Protein 5LFN (pdb70)

Organism: Homo sapiens (NCBI:txid9606)

Solvent-accessible surface area: 56506 Å² total; per-residue (Å²): 110,28,157,83,14,39,38,36,107,126,35,55,30,8,1,0,34,140,15,62,26,126,169,41,19,181,15,65,107,134,1,104,33,0,12,0,40,119,8,48,5,61,78,1,56,44,34,24,1,169,44,8,61,64,0,24,10,0,28,0,24,55,0,100,0,133,63,0,22,45,0,0,0,116,27,0,115,100,0,18,6,0,34,0,9,69,6,35,0,144,88,1,93,63,18,0,1,56,52,0,61,67,0,14,0,0,22,0,17,69,10,78,0,69,81,2,36,187,20,1,0,39,42,0,69,47,0,39,5,0,25,0,21,38,10,125,0,162,57,0,128,65,15,0,0,84,14,1,141,58,1,69,21,1,22,0,6,69,16,24,0,53,50,14,73,73,20,0,0,68,41,4,88,63,0,15,24,0,21,0,9,119,10,104,2,61,67,11,16,53,48,0,0,56,80,0,135,37,0,80,33,0,39,0,2,60,0,48,2,97,52,1,48,79,76,7,0,91,21,1,1,184,112,0,65,23,0,61,0,14,55,0,62,0,103,122,7,22,109,10,0,5,84,31,14,74,31,1,65,54,1,34,0,40,54,12,73,0,66,81,13,13,125,58,10,21,39,152,44,8,80,67,15,28,0,34,32,14,54,1,59,2,37,67,56,0,168,29,1,42,179,27,5,64,81,63,92,78,131,38,29,6,29,2,41,45,23,50,144,37,123,27,67,31,1,72,110,4,78,14,29,210,119,74,106,20,152,103,15,35,37,34,104,127,30,59,32,6,4,0,44,141,23,62,26,139,137,31,10,144,24,68,106,133,1,103,33,0,11,0,37,113,9,48,4,64,80,1,53,52,33,27,1,164,53,9,63,56,0,27,11,0,28,0,27,60,0,93,0,134,88,12,30,61,7,0,0,145,23,0,122,95,0,9,10,0,34,0,11,72,10,44,0,108,61,1,177,55,16,1,1,56,50,0,62,67,0,11,0,0,20,2,18,72,9,85,0,63,80,2,31,159,18,1,1,42,37,0,66,57,0,31,4,0,27,0,22,53,10,118,0,152,78,0,127,45,9,0,1,81,9,0,129,60,0,64,14,1,15,0,11,74,16,23,0,54,48,13,65,76,20,2,0,72,39,2,81,55,0,16,24,0,22,0,10,111,12,93,2,58,65,12,15,52,47,0,0,61,85,0,148,36,0,78,32,0,42,0,2,65,1,49,2,103,51,1,49,72,72,6,0,89,32,1,2,186,106,0,65,25,0,59,0,15,51,0,61,0,107,120,6,25,112,9,0,7,79,34,15,78,30,1,66,54,0,34,0,44,57,14,133,0,62,88,13,15,127,56,9,18,44,149,43,6,77,32,18,31,5,66,101,14,50,0,80,2,38,92,45,0,106,27,1,41,152,17,5,99,82,70,85,104,112,88,19,7,58,4,44,41,32,94,160,34,158,41,62,80,0,92,108,5,82,23,22,191,117,106,106,28,146,45,15,36,34,34,96,131,39,47,27,6,2,0,35,78,20,63,31,126,166,38,15,177,11,54,102,131,0,100,35,0,14,0,37,117,8,48,5,56,76,2,57,51,34,24,1,161,40,8,60,54,0,22,10,0,29,0,25,54,0,84,0,59,78,10,24,66,12,0,0,137,27,0,129,93,0,20,12,0,40,0,8,72,11,58,0,118,48,0,157,59,15,0,0,58,46,0,63,75,0,13,0,0,27,1,16,72,7,75,0,60,59,2,30,158,17,0,0,38,38,0,66,49,0,39,6,1,26,0,22,39,4,105,0,162,62,0,147,51,10,1,1,81,12,1,140,54,1,62,12,0,19,0,7,77,16,24,0,68,53,14,81,81,26,5,0,70,50,4,87,58,0,15,13,0,8,0,12,125,10,120,2,59,66,12,15,47,50,0,0,58,82,0,150,35,0,70,28,0,22,0,4,58,1,46,2,93,55,1,50,75,68,5,0,103,32,1,2,195,99,0,56,24,0,58,0,15,55,0,57,0,91,113,14,34,119,10,0,6,86,43,14,85,31,1,71,54,1,34,0,44,58,11,120,0,52,62,12,15,128,56,9,20,38,150,44,6,90,69,8,28,3,64,106,12,47,0,82,2,38,83,49,0,122,23,2,52,157,17,0,93,63,127,91,110,41,93,29,8,61,3,38,49,43,96,160,31,149,40,65,86,0,60,117,6,98,19,30,218,136,108,24,152,81,17,34,41,38,102,125,32,47,27,8,4,0,41,100,18,65,31,121,169,41,17,183,11,56,106,132,1,108,32,0,14,0,38,120,8,42,4,60,88,2,58,49,38,24,1,166,54,8,56,68,0,32,10,0,30,0,24,53,0,102,0,124,86,9,27,66,15,0,0,135,22,0,119,94,0,16,12,0,40,0,8,72,9,50,0,92,55,0,162,59,25,1,0,72,48,0,64,66,0,11,0,0,25,1,18,71,9,81,0,58,61,4,31,152,17,3,4,37,38,0,64,50,0,35,5,0,26,0,23,49,12,106,0,152,109,9,120,76,4,2,4,79,12,2,150,56,1,63,10,0,13,0,10,55,12,20,0,64,63,12,109,70,35,2,0,74,65,4,90,61,0,15,3,0,4,0,6,79,10,92,1,62,67,14,14,51,49,0,1,54,78,0,138,41,0,56,13,0,18,0,2,59,0,49,3,114,62,2,53,74,72,10,0,97,25,1,2,189,109,0,32,14,0,52,0,12,20,0,79,0,109,136,7,31,109,8,0,6,84,32,14,82,33,0,67,54,0,33,0,32,38,12,151,0,67,80,22,17,125,54,7,20,48,152,39,6,94,69,4,27,2,29,25,6,50,0,78,1,39,65,74,3,110,22,3,52,141,17,0,94,82,112,91,88,45,101,21,4,12,4,39,40,33,94,162,35,91,33,76,85,0,64,115,6,98,17,7,199,116,26,229

Nearest PDB structures (foldseek):
  5lfn-assembly1_B  TM=9.989E-01  e=6.031E-52  Homo sapiens
  5z8y-assembly1_A  TM=8.941E-01  e=3.692E-16  Homo sapiens
  2id5-assembly1_A  TM=7.463E-01  e=1.657E-14  Homo sapiens
  2id5-assembly1_C  TM=6.841E-01  e=6.810E-15  Homo sapiens
  8wvy-assembly1_A  TM=7.348E-01  e=2.058E-13  Homo sapiens

B-factor: mean 53.23, std 18.07, range [23.78, 153.99]

InterPro domains:
  IPR000372 Leucine-rich repeat N-terminal domain [PF01462] (22-48)
  IPR000372 Leucine-rich repeat N-terminal domain [SM00013] (22-55)
  IPR000483 Cysteine-rich flanking region, C-terminal [SM00082] (300-347)
  IPR001611 Leucine-rich repeat [PF13855] (75-134)
  IPR001611 Leucine-rich repeat [PF13855] (148-207)
  IPR001611 Leucine-rich repeat [PF13855] (245-301)
  IPR001611 Leucine-rich repeat [PS51450] (220-241)
  IPR003591 Leucine-rich repeat, typical subtype [SM00369] (74-97)
  IPR003591 Leucine-rich repeat, typical subtype [SM00369] (98-121)
  IPR003591 Leucine-rich repeat, typical subtype [SM00369] (122-145)
  IPR003591 Leucine-rich repeat, typical subtype [SM00369] (146-169)
  IPR003591 Leucine-rich repeat, typical subtype [SM00369] (171-193)
  IPR003591 Leucine-rich repeat, typical subtype [SM00369] (194-217)
  IPR003591 Leucine-rich repeat, typical subtype [SM00369] (218-241)
  IPR003591 Leucine-rich repeat, typical subtype [SM00369] (246-266)
  IPR003591 Leucine-rich repeat, typical subtype [SM00369] (267-290)
  IPR032675 Leucine-rich repeat domain superfamily [G3DSA:3.80.10.10] (23-359)
  IPR050541 Leucine-rich repeat and transmembrane domain-containing protein [PTHR24369] (7-231)

Secondary structure (DSSP, 8-state):
--TT-EEETTTTEEE-TTS--SSPPP--TT--EEE-TTS--SEE-TTTTTT-TT--EEE-TTS---EE-TTTTTT-TT--EEE--SS------TTTTTT-TT--EEE--SS------TTTTTT-TT--EEE--SS---EE-TTTTTT-TT--EEE--SS---EE-TTTTGGGTT-SEEE--SS---S--HHHHTT-SS-SEEE--SS---EE-TTTTGGGTTT--EEE-TTS---EE-TTTTTT-----EEE--SS------TT---SS--EEE--SS--B-SGGGHHHHHHHHH-S-----B--BSGGGTT-BTTT-STTS--/--TT-EEETTTTEEE-TTS--SSPPP--TT--EEE-TT---SEE-TTTTTT-TT--EEE-TTS---EE-TTTTTT-TT--EEE--SS------TTTTTT-TT--EEE--SS------TTTTTT-TT--EEE--SS---EE-TTTTTT-TT--EEE--SS---EE-TTTTGGGTT-SEEE--SS---S--HHHHTT-S---EEE--S----EE-TTTTGGGTTT--EEE-TTS---EE-TTTTTT-----EEE--SS------TT---SS--EEE--SS-EE-SGGGHHHHHHHHHSSS----BEEESGGGTT-BTTT-STTTT-/--TT-EEETTTTEEE-TTS--SSPPP--TT--EEE-TT---SEE-TTTTTT-TT--EEE-TTS---EE-TTTTTT-SS--EEE--SS------TTTTTT-TT--EEE--SS---EE-TTTTTT-TT--EEE--SS---EE-TTTTTT-TT--EEE--SS------TTTTGGGTT-SEEE--SS---S--HHHHTT-S---EEE--SS---EE-TTTTGGGTTT--EEE-TTS---EE-TTTTTT-----EEE--SS------TT---SS--EEE--S--EE-SGGGHHHHHHHHH-SSS--PBEEESGGGTT-BTTT--TT--/--TT-EEETTTTEEE-TTS--SSPPP--TT--EEE-TT---SEE-TTTTTT-TT--EEE-TTS---EE-TTTTTT-TT--EEE--SS------TTTTTT-TT--EEE--SS---EE-TTTTTT-TT--EEE--SS---EE-TTTTTT-TT--EEE--SS------TTTTGGGTT-SEEE--SS---S--HHHHTT-SS--EEE--S-----B-TTTTGGGTTT--EEE-TTS----B-TTTTTT-----EEE--SS------TT---SS--EEE--S--EE-SGGGHHHHHHHHH-SS----BEEESGGGTT-BTTT-SS-SS--

CATH classification: 3.80.10.10

Structure (mmCIF, N/CA/C/O backbone):
data_5LFN
#
_entry.id   5LFN
#
_cell.length_a   56.480
_cell.length_b   111.590
_cell.length_c   128.680
_cell.angle_alpha   90.00
_cell.angle_beta   92.22
_cell.angle_gamma   90.00
#
_symmetry.space_group_name_H-M   'P 1 21 1'
#
loop_
_entity.id
_entity.type
_entity.pdbx_description
1 polymer Chondroadherin
2 non-polymer 'CHLORIDE ION'
3 water water
#
loop_
_atom_site.group_PDB
_atom_site.id
_atom_site.type_symbol
_atom_site.label_atom_id
_atom_site.label_alt_id
_atom_site.label_comp_id
_atom_site.label_asym_id
_atom_site.label_entity_id
_atom_site.label_seq_id
_atom_site.pdbx_PDB_ins_code
_atom_site.Cartn_x
_atom_site.Cartn_y
_atom_site.Cartn_z
_atom_site.occupancy
_atom_site.B_iso_or_equiv
_atom_site.auth_seq_id
_atom_site.auth_comp_id
_atom_site.auth_asym_id
_atom_site.auth_atom_id
_atom_site.pdbx_PDB_model_num
ATOM 1 N N . CYS A 1 1 ? -14.926 42.724 68.067 1.00 89.46 23 CYS A N 1
ATOM 2 C CA . CYS A 1 1 ? -14.246 44.009 68.162 1.00 84.73 23 CYS A CA 1
ATOM 3 C C . CYS A 1 1 ? -15.255 45.149 68.011 1.00 82.88 23 CYS A C 1
ATOM 4 O O . CYS A 1 1 ? -15.924 45.239 66.985 1.00 85.50 23 CYS A O 1
ATOM 7 N N . PRO A 1 2 ? -15.375 46.019 69.017 1.00 83.42 24 PRO A N 1
ATOM 8 C CA . PRO A 1 2 ? -16.386 47.081 68.939 1.00 82.54 24 PRO A CA 1
ATOM 9 C C . PRO A 1 2 ? -16.108 48.060 67.808 1.00 83.37 24 PRO A C 1
ATOM 10 O O . PRO A 1 2 ? -14.979 48.212 67.336 1.00 82.91 24 PRO A O 1
ATOM 14 N N . GLN A 1 3 ? -17.171 48.736 67.375 1.00 93.44 25 GLN A N 1
ATOM 15 C CA . GLN A 1 3 ? -17.042 49.757 66.346 1.00 95.50 25 GLN A CA 1
ATOM 16 C C . GLN A 1 3 ? -16.191 50.913 66.857 1.00 90.71 25 GLN A C 1
ATOM 17 O O . GLN A 1 3 ? -16.181 51.227 68.050 1.00 88.56 25 GLN A O 1
ATOM 23 N N . ASN A 1 4 ? -15.451 51.526 65.933 1.00 84.39 26 ASN A N 1
ATOM 24 C CA . ASN A 1 4 ? -14.581 52.667 66.206 1.00 80.77 26 ASN A CA 1
ATOM 25 C C . ASN A 1 4 ? -13.315 52.255 66.952 1.00 78.55 26 ASN A C 1
ATOM 26 O O . ASN A 1 4 ? -12.370 53.044 67.040 1.00 79.37 26 ASN A O 1
ATOM 31 N N . CYS A 1 5 ? -13.275 51.037 67.485 1.00 72.25 27 CYS A N 1
ATOM 32 C CA . CYS A 1 5 ? -12.083 50.516 68.139 1.00 71.06 27 CYS A CA 1
ATOM 33 C C . CYS A 1 5 ? -11.396 49.498 67.234 1.00 75.52 27 CYS A C 1
ATOM 34 O O . CYS A 1 5 ? -12.018 48.897 66.354 1.00 80.01 27 CYS A O 1
ATOM 37 N N . HIS A 1 6 ? -10.096 49.309 67.460 1.00 66.02 28 HIS A N 1
ATOM 38 C CA . HIS A 1 6 ? -9.305 48.340 66.715 1.00 67.63 28 HIS A CA 1
ATOM 39 C C . HIS A 1 6 ? -8.753 47.275 67.655 1.00 70.36 28 HIS A C 1
ATOM 40 O O . HIS A 1 6 ? -8.423 47.554 68.812 1.00 69.97 28 HIS A O 1
ATOM 47 N N . CYS A 1 7 ? -8.661 46.048 67.144 1.00 92.77 29 CYS A N 1
ATOM 48 C CA . CYS A 1 7 ? -8.250 44.890 67.926 1.00 97.25 29 CYS A CA 1
ATOM 49 C C . CYS A 1 7 ? -7.102 44.161 67.240 1.00 101.64 29 CYS A C 1
ATOM 50 O O . CYS A 1 7 ? -7.131 43.939 66.026 1.00 103.66 29 CYS A O 1
ATOM 53 N N . HIS A 1 8 ? -6.092 43.793 68.027 1.00 92.20 30 HIS A N 1
ATOM 54 C CA . HIS A 1 8 ? -4.986 42.967 67.555 1.00 96.12 30 HIS A CA 1
ATOM 55 C C . HIS A 1 8 ? -5.333 41.505 67.814 1.00 102.40 30 HIS A C 1
ATOM 56 O O . HIS A 1 8 ? -5.603 41.119 68.956 1.00 103.19 30 HIS A O 1
ATOM 63 N N . SER A 1 9 ? -5.328 40.698 66.751 1.00 121.04 31 SER A N 1
ATOM 64 C CA . SER A 1 9 ? -5.868 39.344 66.832 1.00 124.24 31 SER A CA 1
ATOM 65 C C . SER A 1 9 ? -5.161 38.517 67.901 1.00 123.79 31 SER A C 1
ATOM 66 O O . SER A 1 9 ? -5.792 38.023 68.842 1.00 121.92 31 SER A O 1
ATOM 69 N N . ASP A 1 10 ? -3.844 38.355 67.771 1.00 119.13 32 ASP A N 1
ATOM 70 C CA . ASP A 1 10 ? -3.121 37.435 68.645 1.00 115.46 32 ASP A CA 1
ATOM 71 C C . ASP A 1 10 ? -3.088 37.922 70.090 1.00 108.19 32 ASP A C 1
ATOM 72 O O . ASP A 1 10 ? -3.160 37.114 71.023 1.00 112.01 32 ASP A O 1
ATOM 77 N N . LEU A 1 11 ? -2.986 39.235 70.298 1.00 85.79 33 LEU A N 1
ATOM 78 C CA . LEU A 1 11 ? -2.711 39.773 71.625 1.00 77.73 33 LEU A CA 1
ATOM 79 C C . LEU A 1 11 ? -3.946 39.948 72.502 1.00 74.64 33 LEU A C 1
ATOM 80 O O . LEU A 1 11 ? -3.790 40.141 73.713 1.00 75.74 33 LEU A O 1
ATOM 85 N N . GLN A 1 12 ? -5.156 39.882 71.948 1.00 75.22 34 GLN A N 1
ATOM 86 C CA . GLN A 1 12 ? -6.372 40.136 72.724 1.00 68.69 34 GLN A CA 1
ATOM 87 C C . GLN A 1 12 ? -6.350 41.535 73.336 1.00 61.66 34 GLN A C 1
ATOM 88 O O . GLN A 1 12 ? -6.731 41.737 74.491 1.00 57.69 34 GLN A O 1
ATOM 94 N N . HIS A 1 13 ? -5.900 42.508 72.552 1.00 69.11 35 HIS A N 1
ATOM 95 C CA . HIS A 1 13 ? -5.882 43.906 72.955 1.00 65.59 35 HIS A CA 1
ATOM 96 C C . HIS A 1 13 ? -7.042 44.646 72.302 1.00 64.30 35 HIS A C 1
ATOM 97 O O . HIS A 1 13 ? -7.389 44.381 71.147 1.00 66.74 35 HIS A O 1
ATOM 104 N N . VAL A 1 14 ? -7.642 45.569 73.049 1.00 52.61 36 VAL A N 1
ATOM 105 C CA . VAL A 1 14 ? -8.706 46.428 72.542 1.00 53.79 36 VAL A CA 1
ATOM 106 C C . VAL A 1 14 ? -8.225 47.867 72.658 1.00 53.79 36 VAL A C 1
ATOM 107 O O . VAL A 1 14 ? -7.873 48.325 73.752 1.00 51.77 36 VAL A O 1
ATOM 111 N N . ILE A 1 15 ? -8.217 48.575 71.533 1.00 60.97 37 ILE A N 1
ATOM 112 C CA . ILE A 1 15 ? -7.718 49.943 71.454 1.00 60.02 37 ILE A CA 1
ATOM 113 C C . ILE A 1 15 ? -8.883 50.844 71.076 1.00 58.73 37 ILE A C 1
ATOM 114 O O . ILE A 1 15 ? -9.443 50.721 69.979 1.00 58.39 37 ILE A O 1
ATOM 119 N N . CYS A 1 16 ? -9.243 51.749 71.981 1.00 61.75 38 CYS A N 1
ATOM 120 C CA . CYS A 1 16 ? -10.305 52.722 71.767 1.00 63.37 38 CYS A CA 1
ATOM 121 C C . CYS A 1 16 ? -9.787 54.127 72.035 1.00 62.80 38 CYS A C 1
ATOM 122 O O . CYS A 1 16 ? -10.491 54.974 72.594 1.00 62.21 38 CYS A O 1
ATOM 125 N N . ASP A 1 17 ? -8.546 54.396 71.635 1.00 66.16 39 ASP A N 1
ATOM 126 C CA . ASP A 1 17 ? -7.883 55.650 71.977 1.00 65.77 39 ASP A CA 1
ATOM 127 C C . ASP A 1 17 ? -8.555 56.808 71.247 1.00 64.67 39 ASP A C 1
ATOM 128 O O . ASP A 1 17 ? -8.434 56.938 70.025 1.00 67.37 39 ASP A O 1
ATOM 133 N N . LYS A 1 18 ? -9.253 57.657 72.002 1.00 51.08 40 LYS A N 1
ATOM 134 C CA . LYS A 1 18 ? -9.877 58.870 71.471 1.00 52.61 40 LYS A CA 1
ATOM 135 C C . LYS A 1 18 ? -10.755 58.562 70.260 1.00 54.75 40 LYS A C 1
ATOM 136 O O . LYS A 1 18 ? -10.616 59.162 69.192 1.00 57.70 40 LYS A O 1
ATOM 142 N N . VAL A 1 19 ? -11.671 57.615 70.431 1.00 58.51 41 VAL A N 1
ATOM 143 C CA . VAL A 1 19 ? -12.609 57.251 69.379 1.00 59.36 41 VAL A CA 1
ATOM 144 C C . VAL A 1 19 ? -14.028 57.721 69.711 1.00 59.69 41 VAL A C 1
ATOM 145 O O . VAL A 1 19 ? -14.991 57.280 69.084 1.00 60.44 41 VAL A O 1
ATOM 149 N N . GLY A 1 20 ? -14.167 58.619 70.685 1.00 60.97 42 GLY A N 1
ATOM 150 C CA . GLY A 1 20 ? -15.438 59.272 70.937 1.00 60.87 42 GLY A CA 1
ATOM 151 C C . GLY A 1 20 ? -16.456 58.461 71.706 1.00 60.41 42 GLY A C 1
ATOM 152 O O . GLY A 1 20 ? -17.660 58.681 71.543 1.00 63.05 42 GLY A O 1
ATOM 153 N N . LEU A 1 21 ? -16.014 57.533 72.548 1.00 59.70 43 LEU A N 1
ATOM 154 C CA . LEU A 1 21 ? -16.937 56.692 73.298 1.00 58.89 43 LEU A CA 1
ATOM 155 C C . LEU A 1 21 ? -17.570 57.455 74.455 1.00 57.39 43 LEU A C 1
ATOM 156 O O . LEU A 1 21 ? -16.930 58.295 75.095 1.00 55.24 43 LEU A O 1
ATOM 161 N N . GLN A 1 22 ? -18.842 57.148 74.717 1.00 54.68 44 GLN A N 1
ATOM 162 C CA . GLN A 1 22 ? -19.569 57.667 75.867 1.00 55.57 44 GLN A CA 1
ATOM 163 C C . GLN A 1 22 ? -19.881 56.598 76.904 1.00 53.74 44 GLN A C 1
ATOM 164 O O . GLN A 1 22 ? -20.263 56.941 78.028 1.00 51.77 44 GLN A O 1
ATOM 170 N N . LYS A 1 23 ? -19.722 55.321 76.561 1.00 61.51 45 LYS A N 1
ATOM 171 C CA . LYS A 1 23 ? -20.060 54.219 77.447 1.00 61.00 45 LYS A CA 1
ATOM 172 C C . LYS A 1 23 ? -18.970 53.163 77.357 1.00 61.19 45 LYS A C 1
ATOM 173 O O . LYS A 1 23 ? -18.236 53.085 76.369 1.00 63.34 45 LYS A O 1
ATOM 179 N N . ILE A 1 24 ? -18.863 52.351 78.403 1.00 54.64 46 ILE A N 1
ATOM 180 C CA . ILE A 1 24 ? -17.888 51.264 78.411 1.00 55.01 46 ILE A CA 1
ATOM 181 C C . ILE A 1 24 ? -18.334 50.247 77.366 1.00 56.89 46 ILE A C 1
ATOM 182 O O . ILE A 1 24 ? -19.466 49.748 77.446 1.00 58.30 46 ILE A O 1
ATOM 187 N N . PRO A 1 25 ? -17.505 49.905 76.382 1.00 54.98 47 PRO A N 1
ATOM 188 C CA . PRO A 1 25 ? -17.946 48.960 75.350 1.00 57.18 47 PRO A CA 1
ATOM 189 C C . PRO A 1 25 ? -18.001 47.530 75.862 1.00 56.84 47 PRO A C 1
ATOM 190 O O . PRO A 1 25 ? -17.395 47.169 76.873 1.00 53.69 47 PRO A O 1
ATOM 194 N N . LYS A 1 26 ? -18.754 46.711 75.132 1.00 66.43 48 LYS A N 1
ATOM 195 C CA . LYS A 1 26 ? -18.775 45.273 75.351 1.00 67.85 48 LYS A CA 1
ATOM 196 C C . LYS A 1 26 ? -17.626 44.654 74.570 1.00 68.48 48 LYS A C 1
ATOM 197 O O . LYS A 1 26 ? -17.413 44.988 73.401 1.00 70.50 48 LYS A O 1
ATOM 203 N N . VAL A 1 27 ? -16.886 43.755 75.219 1.00 58.37 49 VAL A N 1
ATOM 204 C CA . VAL A 1 27 ? -15.694 43.157 74.635 1.00 60.93 49 VAL A CA 1
ATOM 205 C C . VAL A 1 27 ? -15.682 41.666 74.948 1.00 64.60 49 VAL A C 1
ATOM 206 O O . VAL A 1 27 ? -16.434 41.175 75.791 1.00 65.59 49 VAL A O 1
ATOM 210 N N . SER A 1 28 ? -14.804 40.950 74.251 1.00 61.11 50 SER A N 1
ATOM 211 C CA . SER A 1 28 ? -14.625 39.527 74.497 1.00 65.48 50 SER A CA 1
ATOM 212 C C . SER A 1 28 ? -14.173 39.290 75.932 1.00 66.73 50 SER A C 1
ATOM 213 O O . SER A 1 28 ? -13.471 40.109 76.531 1.00 63.15 50 SER A O 1
ATOM 216 N N . GLU A 1 29 ? -14.587 38.150 76.491 1.00 88.76 51 GLU A N 1
ATOM 217 C CA . GLU A 1 29 ? -14.198 37.818 77.856 1.00 90.42 51 GLU A CA 1
ATOM 218 C C . GLU A 1 29 ? -12.703 37.561 77.985 1.00 91.73 51 GLU A C 1
ATOM 219 O O . GLU A 1 29 ? -12.160 37.695 79.087 1.00 88.77 51 GLU A O 1
ATOM 225 N N . LYS A 1 30 ? -12.026 37.200 76.896 1.00 96.97 52 LYS A N 1
ATOM 226 C CA . LYS A 1 30 ? -10.585 36.980 76.932 1.00 96.71 52 LYS A CA 1
ATOM 227 C C . LYS A 1 30 ? -9.776 38.262 76.804 1.00 91.37 52 LYS A C 1
ATOM 228 O O . LYS A 1 30 ? -8.543 38.194 76.858 1.00 95.15 52 LYS A O 1
ATOM 234 N N . THR A 1 31 ? -10.416 39.415 76.621 1.00 67.09 53 THR A N 1
ATOM 235 C CA . THR A 1 31 ? -9.671 40.658 76.483 1.00 64.37 53 THR A CA 1
ATOM 236 C C . THR A 1 31 ? -8.701 40.814 77.646 1.00 61.74 53 THR A C 1
ATOM 237 O O . THR A 1 31 ? -9.086 40.715 78.814 1.00 63.08 53 THR A O 1
ATOM 241 N N . LYS A 1 32 ? -7.433 41.060 77.312 1.00 72.55 54 LYS A N 1
ATOM 242 C CA . LYS A 1 32 ? -6.378 41.216 78.302 1.00 65.44 54 LYS A CA 1
ATOM 243 C C . LYS A 1 32 ? -5.908 42.652 78.461 1.00 58.73 54 LYS A C 1
ATOM 244 O O . LYS A 1 32 ? -5.317 42.979 79.494 1.00 55.06 54 LYS A O 1
ATOM 250 N N . LEU A 1 33 ? -6.153 43.508 77.471 1.00 52.02 55 LEU A N 1
ATOM 251 C CA . LEU A 1 33 ? -5.805 44.918 77.549 1.00 49.31 55 LEU A CA 1
ATOM 252 C C . LEU A 1 33 ? -6.945 45.723 76.950 1.00 50.87 55 LEU A C 1
ATOM 253 O O . LEU A 1 33 ? -7.432 45.399 75.863 1.00 52.86 55 LEU A O 1
ATOM 258 N N . LEU A 1 34 ? -7.366 46.767 77.660 1.00 42.61 56 LEU A N 1
ATOM 259 C CA . LEU A 1 34 ? -8.451 47.635 77.214 1.00 42.94 56 LEU A CA 1
ATOM 260 C C . LEU A 1 34 ? -7.978 49.075 77.348 1.00 41.47 56 LEU A C 1
ATOM 261 O O . LEU A 1 34 ? -7.791 49.570 78.464 1.00 39.74 56 LEU A O 1
ATOM 266 N N . ASN A 1 35 ? -7.775 49.739 76.213 1.00 55.84 57 ASN A N 1
ATOM 267 C CA . ASN A 1 35 ? -7.293 51.115 76.178 1.00 54.37 57 ASN A CA 1
ATOM 268 C C . ASN A 1 35 ? -8.466 52.026 75.835 1.00 53.16 57 ASN A C 1
ATOM 269 O O . ASN A 1 35 ? -8.930 52.047 74.690 1.00 54.37 57 ASN A O 1
ATOM 274 N N . LEU A 1 36 ? -8.942 52.779 76.828 1.00 43.80 58 LEU A N 1
ATOM 275 C CA . LEU A 1 36 ? -10.074 53.680 76.652 1.00 43.84 58 LEU A CA 1
ATOM 276 C C . LEU A 1 36 ? -9.666 55.133 76.866 1.00 42.59 58 LEU A C 1
ATOM 277 O O . LEU A 1 36 ? -10.495 55.970 77.225 1.00 42.76 58 LEU A O 1
ATOM 282 N N . GLN A 1 37 ? -8.396 55.450 76.631 1.00 42.27 59 GLN A N 1
ATOM 283 C CA . GLN A 1 37 ? -7.909 56.796 76.890 1.00 43.38 59 GLN A CA 1
ATOM 284 C C . GLN A 1 37 ? -8.626 57.807 76.003 1.00 43.55 59 GLN A C 1
ATOM 285 O O . GLN A 1 37 ? -9.060 57.497 74.891 1.00 44.27 59 GLN A O 1
ATOM 291 N N . ARG A 1 38 ? -8.732 59.039 76.506 1.00 44.67 60 ARG A N 1
ATOM 292 C CA . ARG A 1 38 ? -9.203 60.185 75.729 1.00 47.63 60 ARG A CA 1
ATOM 293 C C . ARG A 1 38 ? -10.664 60.056 75.301 1.00 47.43 60 ARG A C 1
ATOM 294 O O . ARG A 1 38 ? -11.056 60.583 74.259 1.00 47.24 60 ARG A O 1
ATOM 302 N N . ASN A 1 39 ? -11.478 59.357 76.087 1.00 48.08 61 ASN A N 1
ATOM 303 C CA . ASN A 1 39 ? -12.912 59.272 75.880 1.00 49.31 61 ASN A CA 1
ATOM 304 C C . ASN A 1 39 ? -13.602 60.159 76.923 1.00 49.33 61 ASN A C 1
ATOM 305 O O . ASN A 1 39 ? -12.989 61.122 77.418 1.00 49.34 61 ASN A O 1
ATOM 310 N N . ASN A 1 40 ? -14.856 59.854 77.252 1.00 53.95 62 ASN A N 1
ATOM 311 C CA . ASN A 1 40 ? -15.648 60.672 78.174 1.00 53.89 62 ASN A CA 1
ATOM 312 C C . ASN A 1 40 ? -16.513 59.743 79.019 1.00 51.89 62 ASN A C 1
ATOM 313 O O . ASN A 1 40 ? -17.544 59.247 78.551 1.00 52.89 62 ASN A O 1
ATOM 318 N N . PHE A 1 41 ? -16.093 59.513 80.262 1.00 43.17 63 PHE A N 1
ATOM 319 C CA . PHE A 1 41 ? -16.828 58.684 81.217 1.00 42.92 63 PHE A CA 1
ATOM 320 C C . PHE A 1 41 ? -16.927 59.463 82.521 1.00 42.38 63 PHE A C 1
ATOM 321 O O . PHE A 1 41 ? -16.164 59.214 83.464 1.00 40.93 63 PHE A O 1
ATOM 329 N N . PRO A 1 42 ? -17.854 60.419 82.612 1.00 47.48 64 PRO A N 1
ATOM 330 C CA . PRO A 1 42 ? -17.925 61.234 83.836 1.00 46.81 64 PRO A CA 1
ATOM 331 C C . PRO A 1 42 ? -18.205 60.415 85.081 1.00 46.73 64 PRO A C 1
ATOM 332 O O . PRO A 1 42 ? -17.784 60.806 86.178 1.00 45.71 64 PRO A O 1
ATOM 336 N N . VAL A 1 43 ? -18.886 59.279 84.942 1.00 45.17 65 VAL A N 1
ATOM 337 C CA . VAL A 1 43 ? -19.241 58.422 86.066 1.00 45.18 65 VAL A CA 1
ATOM 338 C C . VAL A 1 43 ? -18.860 56.991 85.722 1.00 43.34 65 VAL A C 1
ATOM 339 O O . VAL A 1 43 ? -19.208 56.491 84.647 1.00 44.28 65 VAL A O 1
ATOM 343 N N . LEU A 1 44 ? -18.132 56.343 86.625 1.00 44.57 66 LEU A N 1
ATOM 344 C CA . LEU A 1 44 ? -17.852 54.912 86.544 1.00 45.74 66 LEU A CA 1
ATOM 345 C C . LEU A 1 44 ? -18.723 54.233 87.596 1.00 48.10 66 LEU A C 1
ATOM 346 O O . LEU A 1 44 ? -18.332 54.098 88.757 1.00 47.37 66 LEU A O 1
ATOM 351 N N . ALA A 1 45 ? -19.912 53.806 87.180 1.00 46.91 67 ALA A N 1
ATOM 352 C CA . ALA A 1 45 ? -20.831 53.149 88.090 1.00 48.98 67 ALA A CA 1
ATOM 353 C C . ALA A 1 45 ? -20.317 51.756 88.448 1.00 49.70 67 ALA A C 1
ATOM 354 O O . ALA A 1 45 ? -19.372 51.236 87.850 1.00 49.35 67 ALA A O 1
ATOM 356 N N . ALA A 1 46 ? -20.959 51.148 89.441 1.00 54.23 68 ALA A N 1
ATOM 357 C CA . ALA A 1 46 ? -20.576 49.808 89.862 1.00 54.73 68 ALA A CA 1
ATOM 358 C C . ALA A 1 46 ? -20.719 48.829 88.704 1.00 56.42 68 ALA A C 1
ATOM 359 O O . ALA A 1 46 ? -21.630 48.942 87.879 1.00 57.79 68 ALA A O 1
ATOM 361 N N . ASN A 1 47 ? -19.798 47.870 88.637 1.00 60.96 69 ASN A N 1
ATOM 362 C CA . ASN A 1 47 ? -19.836 46.822 87.619 1.00 62.78 69 ASN A CA 1
ATOM 363 C C . ASN A 1 47 ? -19.718 47.408 86.214 1.00 61.39 69 ASN A C 1
ATOM 364 O O . ASN A 1 47 ? -20.333 46.918 85.264 1.00 61.41 69 ASN A O 1
ATOM 369 N N . SER A 1 48 ? -18.924 48.474 86.077 1.00 54.36 70 SER A N 1
ATOM 370 C CA . SER A 1 48 ? -18.712 49.074 84.766 1.00 55.80 70 SER A CA 1
ATOM 371 C C . SER A 1 48 ? -17.960 48.138 83.832 1.00 58.59 70 SER A C 1
ATOM 372 O O . SER A 1 48 ? -18.023 48.316 82.610 1.00 60.20 70 SER A O 1
ATOM 375 N N . PHE A 1 49 ? -17.257 47.148 84.381 1.00 56.26 71 PHE A N 1
ATOM 376 C CA . PHE A 1 49 ? -16.464 46.200 83.605 1.00 59.80 71 PHE A CA 1
ATOM 377 C C . PHE A 1 49 ? -16.879 44.784 84.005 1.00 68.16 71 PHE A C 1
ATOM 378 O O . PHE A 1 49 ? -16.109 44.004 84.563 1.00 70.40 71 PHE A O 1
ATOM 386 N N . ARG A 1 50 ? -18.136 44.459 83.704 1.00 86.79 72 ARG A N 1
ATOM 387 C CA . ARG A 1 50 ? -18.750 43.245 84.229 1.00 91.48 72 ARG A CA 1
ATOM 388 C C . ARG A 1 50 ? -18.106 42.001 83.626 1.00 91.69 72 ARG A C 1
ATOM 389 O O . ARG A 1 50 ? -17.502 41.190 84.338 1.00 94.10 72 ARG A O 1
ATOM 397 N N . ALA A 1 51 ? -18.228 41.831 82.313 1.00 79.39 73 ALA A N 1
ATOM 398 C CA . ALA A 1 51 ? -17.798 40.605 81.639 1.00 79.31 73 ALA A CA 1
ATOM 399 C C . ALA A 1 51 ? -16.384 40.757 81.077 1.00 76.44 73 ALA A C 1
ATOM 400 O O . ALA A 1 51 ? -16.158 40.712 79.868 1.00 79.21 73 ALA A O 1
ATOM 402 N N . MET A 1 52 ? -15.416 40.941 81.979 1.00 69.55 74 MET A N 1
ATOM 403 C CA . MET A 1 52 ? -14.008 41.088 81.600 1.00 65.38 74 MET A CA 1
ATOM 404 C C . MET A 1 52 ? -13.132 40.382 82.629 1.00 63.58 74 MET A C 1
ATOM 405 O O . MET A 1 52 ? -12.292 41.000 83.290 1.00 61.73 74 MET A O 1
ATOM 410 N N . PRO A 1 53 ? -13.301 39.066 82.784 1.00 68.30 75 PRO A N 1
ATOM 411 C CA . PRO A 1 53 ? -12.534 38.352 83.817 1.00 67.47 75 PRO A CA 1
ATOM 412 C C . PRO A 1 53 ? -11.040 38.296 83.552 1.00 66.81 75 PRO A C 1
ATOM 413 O O . PRO A 1 53 ? -10.256 38.334 84.508 1.00 64.90 75 PRO A O 1
ATOM 417 N N . ASN A 1 54 ? -10.618 38.203 82.293 1.00 76.50 76 ASN A N 1
ATOM 418 C CA . ASN A 1 54 ? -9.212 38.015 81.962 1.00 77.30 76 ASN A CA 1
ATOM 419 C C . ASN A 1 54 ? -8.473 39.328 81.752 1.00 72.77 76 ASN A C 1
ATOM 420 O O . ASN A 1 54 ? -7.343 39.316 81.254 1.00 75.73 76 ASN A O 1
ATOM 425 N N . LEU A 1 55 ? -9.076 40.453 82.116 1.00 53.47 77 LEU A N 1
ATOM 426 C CA . LEU A 1 55 ? -8.446 41.743 81.879 1.00 47.73 77 LEU A CA 1
ATOM 427 C C . LEU A 1 55 ? -7.221 41.912 82.770 1.00 47.03 77 LEU A C 1
ATOM 428 O O . LEU A 1 55 ? -7.302 41.765 83.994 1.00 47.71 77 LEU A O 1
ATOM 433 N N . VAL A 1 56 ? -6.082 42.208 82.146 1.00 42.61 78 VAL A N 1
ATOM 434 C CA . VAL A 1 56 ? -4.836 42.402 82.865 1.00 41.27 78 VAL A CA 1
ATOM 435 C C . VAL A 1 56 ? -4.441 43.877 82.977 1.00 43.98 78 VAL A C 1
ATOM 436 O O . VAL A 1 56 ? -3.781 44.255 83.950 1.00 42.89 78 VAL A O 1
ATOM 440 N N . SER A 1 57 ? -4.803 44.713 82.002 1.00 57.90 79 SER A N 1
ATOM 441 C CA . SER A 1 57 ? -4.428 46.122 81.985 1.00 55.95 79 SER A CA 1
ATOM 442 C C . SER A 1 57 ? -5.627 46.943 81.538 1.00 56.62 79 SER A C 1
ATOM 443 O O . SER A 1 57 ? -6.345 46.549 80.615 1.00 56.51 79 SER A O 1
ATOM 446 N N . LEU A 1 58 ? -5.843 48.077 82.200 1.00 44.65 80 LEU A N 1
ATOM 447 C CA . LEU A 1 58 ? -7.000 48.923 81.940 1.00 43.44 80 LEU A CA 1
ATOM 448 C C . LEU A 1 58 ? -6.541 50.371 81.966 1.00 39.66 80 LEU A C 1
ATOM 449 O O . LEU A 1 58 ? -6.050 50.846 82.993 1.00 35.66 80 LEU A O 1
ATOM 454 N N . HIS A 1 59 ? -6.698 51.066 80.842 1.00 50.86 81 HIS A N 1
ATOM 455 C CA . HIS A 1 59 ? -6.212 52.432 80.684 1.00 48.56 81 HIS A CA 1
ATOM 456 C C . HIS A 1 59 ? -7.406 53.368 80.573 1.00 44.51 81 HIS A C 1
ATOM 457 O O . HIS A 1 59 ? -8.203 53.253 79.636 1.00 45.78 81 HIS A O 1
ATOM 464 N N . LEU A 1 60 ? -7.522 54.297 81.525 1.00 36.67 82 LEU A N 1
ATOM 465 C CA . LEU A 1 60 ? -8.649 55.222 81.577 1.00 35.66 82 LEU A CA 1
ATOM 466 C C . LEU A 1 60 ? -8.179 56.665 81.733 1.00 35.97 82 LEU A C 1
ATOM 467 O O . LEU A 1 60 ? -8.888 57.495 82.308 1.00 35.23 82 LEU A O 1
ATOM 472 N N . GLN A 1 61 ? -6.991 56.981 81.222 1.00 37.28 83 GLN A N 1
ATOM 473 C CA . GLN A 1 61 ? -6.470 58.337 81.323 1.00 37.21 83 GLN A CA 1
ATOM 474 C C . GLN A 1 61 ? -7.236 59.287 80.410 1.00 38.58 83 GLN A C 1
ATOM 475 O O . GLN A 1 61 ? -7.715 58.909 79.337 1.00 40.39 83 GLN A O 1
ATOM 481 N N . HIS A 1 62 ? -7.337 60.542 80.845 1.00 35.46 84 HIS A N 1
ATOM 482 C CA . HIS A 1 62 ? -7.920 61.608 80.030 1.00 40.59 84 HIS A CA 1
ATOM 483 C C . HIS A 1 62 ? -9.364 61.293 79.646 1.00 40.37 84 HIS A C 1
ATOM 484 O O . HIS A 1 62 ? -9.816 61.621 78.547 1.00 40.80 84 HIS A O 1
ATOM 491 N N . CYS A 1 63 ? -10.101 60.659 80.557 1.00 44.07 85 CYS A N 1
ATOM 492 C CA . CYS A 1 63 ? -11.493 60.301 80.313 1.00 45.02 85 CYS A CA 1
ATOM 493 C C . CYS A 1 63 ? -12.472 61.228 81.017 1.00 45.59 85 CYS A C 1
ATOM 494 O O . CYS A 1 63 ? -13.674 60.944 81.035 1.00 44.11 85 CYS A O 1
ATOM 497 N N . GLN A 1 64 ? -11.992 62.333 81.587 1.00 51.81 86 GLN A N 1
ATOM 498 C CA . GLN A 1 64 ? -12.863 63.299 82.251 1.00 53.89 86 GLN A CA 1
ATOM 499 C C . GLN A 1 64 ? -13.706 62.633 83.336 1.00 51.29 86 GLN A C 1
ATOM 500 O O . GLN A 1 64 ? -14.839 63.043 83.600 1.00 52.36 86 GLN A O 1
ATOM 506 N N . ILE A 1 65 ? -13.155 61.595 83.968 1.00 39.52 87 ILE A N 1
ATOM 507 C CA . ILE A 1 65 ? -13.856 60.907 85.044 1.00 40.16 87 ILE A CA 1
ATOM 508 C C . ILE A 1 65 ? -13.957 61.831 86.247 1.00 40.54 87 ILE A C 1
ATOM 509 O O . ILE A 1 65 ? -12.947 62.353 86.738 1.00 36.81 87 ILE A O 1
ATOM 514 N N . ARG A 1 66 ? -15.182 62.035 86.733 1.00 47.64 88 ARG A N 1
ATOM 515 C CA . ARG A 1 66 ? -15.413 62.866 87.904 1.00 49.29 88 ARG A CA 1
ATOM 516 C C . ARG A 1 66 ? -15.879 62.074 89.116 1.00 48.06 88 ARG A C 1
ATOM 517 O O . ARG A 1 66 ? -15.787 62.582 90.238 1.00 48.62 88 ARG A O 1
ATOM 525 N N . GLU A 1 67 ? -16.361 60.847 88.921 1.00 45.31 89 GLU A N 1
ATOM 526 C CA . GLU A 1 67 ? -16.907 60.035 89.999 1.00 45.11 89 GLU A CA 1
ATOM 527 C C . GLU A 1 67 ? -16.537 58.579 89.765 1.00 43.50 89 GLU A C 1
ATOM 528 O O . GLU A 1 67 ? -16.693 58.067 88.652 1.00 44.96 89 GLU A O 1
ATOM 534 N N . VAL A 1 68 ? -16.046 57.921 90.812 1.00 37.17 90 VAL A N 1
ATOM 535 C CA . VAL A 1 68 ? -15.734 56.495 90.782 1.00 36.68 90 VAL A CA 1
ATOM 536 C C . VAL A 1 68 ? -16.557 55.843 91.886 1.00 44.18 90 VAL A C 1
ATOM 537 O O . VAL A 1 68 ? -16.174 55.875 93.061 1.00 44.14 90 VAL A O 1
ATOM 541 N N . ALA A 1 69 ? -17.692 55.255 91.519 1.00 43.79 91 ALA A N 1
ATOM 542 C CA . ALA A 1 69 ? -18.562 54.642 92.507 1.00 44.12 91 ALA A CA 1
ATOM 543 C C . ALA A 1 69 ? -17.900 53.412 93.123 1.00 42.11 91 ALA A C 1
ATOM 544 O O . ALA A 1 69 ? -17.013 52.785 92.537 1.00 39.49 91 ALA A O 1
ATOM 546 N N . ALA A 1 70 ? -18.346 53.072 94.329 1.00 53.72 92 ALA A N 1
ATOM 547 C CA . ALA A 1 70 ? -17.864 51.870 94.997 1.00 51.49 92 ALA A CA 1
ATOM 548 C C . ALA A 1 70 ? -18.200 50.636 94.169 1.00 50.26 92 ALA A C 1
ATOM 549 O O . ALA A 1 70 ? -19.338 50.464 93.722 1.00 49.88 92 ALA A O 1
ATOM 551 N N . GLY A 1 71 ? -17.207 49.772 93.974 1.00 41.83 93 GLY A N 1
ATOM 552 C CA . GLY A 1 71 ? -17.396 48.565 93.196 1.00 42.94 93 GLY A CA 1
ATOM 553 C C . GLY A 1 71 ? -17.305 48.741 91.698 1.00 43.97 93 GLY A C 1
ATOM 554 O O . GLY A 1 71 ? -17.650 47.811 90.961 1.00 41.98 93 GLY A O 1
ATOM 555 N N . ALA A 1 72 ? -16.867 49.909 91.220 1.00 47.78 94 ALA A N 1
ATOM 556 C CA . ALA A 1 72 ? -16.751 50.134 89.781 1.00 49.41 94 ALA A CA 1
ATOM 557 C C . ALA A 1 72 ? -15.964 49.019 89.100 1.00 51.48 94 ALA A C 1
ATOM 558 O O . ALA A 1 72 ? -16.304 48.601 87.987 1.00 52.82 94 ALA A O 1
ATOM 560 N N . PHE A 1 73 ? -14.910 48.529 89.750 1.00 48.29 95 PHE A N 1
ATOM 561 C CA . PHE A 1 73 ? -14.009 47.533 89.178 1.00 49.08 95 PHE A CA 1
ATOM 562 C C . PHE A 1 73 ? -14.243 46.160 89.802 1.00 52.92 95 PHE A C 1
ATOM 563 O O . PHE A 1 73 ? -13.306 45.390 90.024 1.00 52.66 95 PHE A O 1
ATOM 571 N N . ARG A 1 74 ? -15.508 45.837 90.077 1.00 65.85 96 ARG A N 1
ATOM 572 C CA . ARG A 1 74 ? -15.820 44.706 90.943 1.00 68.90 96 ARG A CA 1
ATOM 573 C C . ARG A 1 74 ? -15.439 43.369 90.314 1.00 69.14 96 ARG A C 1
ATOM 574 O O . ARG A 1 74 ? -15.072 42.436 91.035 1.00 71.94 96 ARG A O 1
ATOM 582 N N . GLY A 1 75 ? -15.526 43.243 88.994 1.00 50.56 97 GLY A N 1
ATOM 583 C CA . GLY A 1 75 ? -15.278 41.966 88.359 1.00 51.68 97 GLY A CA 1
ATOM 584 C C . GLY A 1 75 ? -13.843 41.677 87.969 1.00 51.95 97 GLY A C 1
ATOM 585 O O . GLY A 1 75 ? -13.552 40.568 87.508 1.00 55.89 97 GLY A O 1
ATOM 586 N N . LEU A 1 76 ? -12.929 42.632 88.144 1.00 53.99 98 LEU A N 1
ATOM 587 C CA . LEU A 1 76 ? -11.587 42.555 87.560 1.00 51.23 98 LEU A CA 1
ATOM 588 C C . LEU A 1 76 ? -10.603 42.009 88.593 1.00 52.03 98 LEU A C 1
ATOM 589 O O . LEU A 1 76 ? -9.790 42.735 89.164 1.00 50.10 98 LEU A O 1
ATOM 594 N N . LYS A 1 77 ? -10.673 40.698 88.826 1.00 60.92 99 LYS A N 1
ATOM 595 C CA . LYS A 1 77 ? -9.792 40.080 89.813 1.00 60.77 99 LYS A CA 1
ATOM 596 C C . LYS A 1 77 ? -8.380 39.860 89.281 1.00 60.20 99 LYS A C 1
ATOM 597 O O . LYS A 1 77 ? -7.426 39.866 90.066 1.00 59.85 99 LYS A O 1
ATOM 603 N N . GLN A 1 78 ? -8.221 39.659 87.974 1.00 67.42 100 GLN A N 1
ATOM 604 C CA . GLN A 1 78 ? -6.911 39.404 87.388 1.00 68.71 100 GLN A CA 1
ATOM 605 C C . GLN A 1 78 ? -6.198 40.682 86.955 1.00 65.01 100 GLN A C 1
ATOM 606 O O . GLN A 1 78 ? -5.133 40.602 86.333 1.00 68.10 100 GLN A O 1
ATOM 612 N N . LEU A 1 79 ? -6.752 41.849 87.271 1.00 48.11 101 LEU A N 1
ATOM 613 C CA . LEU A 1 79 ? -6.175 43.110 86.822 1.00 43.96 101 LEU A CA 1
ATOM 614 C C . LEU A 1 79 ? -4.833 43.363 87.501 1.00 43.26 101 LEU A C 1
ATOM 615 O O . LEU A 1 79 ? -4.696 43.192 88.716 1.00 45.24 101 LEU A O 1
ATOM 620 N N . ILE A 1 80 ? -3.842 43.772 86.711 1.00 43.91 102 ILE A N 1
ATOM 621 C CA . ILE A 1 80 ? -2.502 44.075 87.202 1.00 40.98 102 ILE A CA 1
ATOM 622 C C . ILE A 1 80 ? -2.229 45.576 87.177 1.00 38.47 102 ILE A C 1
ATOM 623 O O . ILE A 1 80 ? -1.714 46.139 88.145 1.00 35.27 102 ILE A O 1
ATOM 628 N N . TYR A 1 81 ? -2.567 46.238 86.074 1.00 40.44 103 TYR A N 1
ATOM 629 C CA . TYR A 1 81 ? -2.366 47.671 85.911 1.00 39.62 103 TYR A CA 1
ATOM 630 C C . TYR A 1 81 ? -3.712 48.383 85.897 1.00 38.69 103 TYR A C 1
ATOM 631 O O . TYR A 1 81 ? -4.687 47.874 85.336 1.00 39.91 103 TYR A O 1
ATOM 640 N N . LEU A 1 82 ? -3.760 49.562 86.514 1.00 34.36 104 LEU A N 1
ATOM 641 C CA . LEU A 1 82 ? -4.926 50.438 86.430 1.00 35.26 104 LEU A CA 1
ATOM 642 C C . LEU A 1 82 ? -4.431 51.873 86.326 1.00 33.73 104 LEU A C 1
ATOM 643 O O . LEU A 1 82 ? -3.831 52.393 87.271 1.00 29.25 104 LEU A O 1
ATOM 648 N N . TYR A 1 83 ? -4.694 52.512 85.188 1.00 38.84 105 TYR A N 1
ATOM 649 C CA . TYR A 1 83 ? -4.289 53.891 84.940 1.00 39.89 105 TYR A CA 1
ATOM 650 C C . TYR A 1 83 ? -5.520 54.783 85.018 1.00 40.59 105 TYR A C 1
ATOM 651 O O . TYR A 1 83 ? -6.436 54.655 84.199 1.00 40.89 105 TYR A O 1
ATOM 660 N N . LEU A 1 84 ? -5.536 55.682 86.002 1.00 39.95 106 LEU A N 1
ATOM 661 C CA . LEU A 1 84 ? -6.607 56.658 86.159 1.00 38.88 106 LEU A CA 1
ATOM 662 C C . LEU A 1 84 ? -6.067 58.083 86.153 1.00 38.13 106 LEU A C 1
ATOM 663 O O . LEU A 1 84 ? -6.732 59.001 86.643 1.00 38.86 106 LEU A O 1
ATOM 668 N N . SER A 1 85 ? -4.872 58.280 85.601 1.00 34.94 107 SER A N 1
ATOM 669 C CA . SER A 1 85 ? -4.246 59.591 85.579 1.00 33.57 107 SER A CA 1
ATOM 670 C C . SER A 1 85 ? -5.048 60.568 84.723 1.00 34.58 107 SER A C 1
ATOM 671 O O . SER A 1 85 ? -5.781 60.185 83.809 1.00 36.97 107 SER A O 1
ATOM 674 N N . HIS A 1 86 ? -4.890 61.855 85.032 1.00 33.18 108 HIS A N 1
ATOM 675 C CA . HIS A 1 86 ? -5.435 62.939 84.214 1.00 34.17 108 HIS A CA 1
ATOM 676 C C . HIS A 1 86 ? -6.954 62.836 84.074 1.00 34.99 108 HIS A C 1
ATOM 677 O O . HIS A 1 86 ? -7.505 62.862 82.971 1.00 35.40 108 HIS A O 1
ATOM 684 N N . ASN A 1 87 ? -7.633 62.722 85.214 1.00 37.17 109 ASN A N 1
ATOM 685 C CA . ASN A 1 87 ? -9.086 62.826 85.256 1.00 38.36 109 ASN A CA 1
ATOM 686 C C . ASN A 1 87 ? -9.473 63.893 86.274 1.00 39.10 109 ASN A C 1
ATOM 687 O O . ASN A 1 87 ? -8.610 64.642 86.745 1.00 39.49 109 ASN A O 1
ATOM 692 N N . ASP A 1 88 ? -10.757 63.973 86.626 1.00 36.43 110 ASP A N 1
ATOM 693 C CA . ASP A 1 88 ? -11.256 64.989 87.546 1.00 39.06 110 ASP A CA 1
ATOM 694 C C . ASP A 1 88 ? -11.781 64.370 88.837 1.00 38.31 110 ASP A C 1
ATOM 695 O O . ASP A 1 88 ? -12.724 64.884 89.444 1.00 39.87 110 ASP A O 1
ATOM 700 N N . ILE A 1 89 ? -11.182 63.262 89.265 1.00 34.43 111 ILE A N 1
ATOM 701 C CA . ILE A 1 89 ? -11.613 62.597 90.489 1.00 34.16 111 ILE A CA 1
ATOM 702 C C . ILE A 1 89 ? -11.291 63.495 91.677 1.00 36.89 111 ILE A C 1
ATOM 703 O O . ILE A 1 89 ? -10.138 63.891 91.884 1.00 33.31 111 ILE A O 1
ATOM 708 N N . ARG A 1 90 ? -12.317 63.824 92.459 1.00 43.91 112 ARG A N 1
ATOM 709 C CA . ARG A 1 90 ? -12.175 64.638 93.659 1.00 47.41 112 ARG A CA 1
ATOM 710 C C . ARG A 1 90 ? -12.222 63.819 94.937 1.00 48.97 112 ARG A C 1
ATOM 711 O O . ARG A 1 90 ? -11.683 64.258 95.959 1.00 47.77 112 ARG A O 1
ATOM 719 N N . VAL A 1 91 ? -12.850 62.650 94.900 1.00 47.44 113 VAL A N 1
ATOM 720 C CA . VAL A 1 91 ? -13.021 61.805 96.073 1.00 50.41 113 VAL A CA 1
ATOM 721 C C . VAL A 1 91 ? -12.827 60.358 95.651 1.00 54.22 113 VAL A C 1
ATOM 722 O O . VAL A 1 91 ? -13.332 59.925 94.609 1.00 54.65 113 VAL A O 1
ATOM 726 N N . LEU A 1 92 ? -12.097 59.615 96.468 1.00 76.81 114 LEU A N 1
ATOM 727 C CA . LEU A 1 92 ? -11.887 58.182 96.294 1.00 80.87 114 LEU A CA 1
ATOM 728 C C . LEU A 1 92 ? -12.615 57.520 97.455 1.00 81.35 114 LEU A C 1
ATOM 729 O O . LEU A 1 92 ? -12.138 57.532 98.593 1.00 80.79 114 LEU A O 1
ATOM 734 N N . ARG A 1 93 ? -13.774 56.946 97.155 1.00 74.35 115 ARG A N 1
ATOM 735 C CA . ARG A 1 93 ? -14.640 56.399 98.181 1.00 75.73 115 ARG A CA 1
ATOM 736 C C . ARG A 1 93 ? -14.131 55.041 98.636 1.00 72.97 115 ARG A C 1
ATOM 737 O O . ARG A 1 93 ? -13.563 54.274 97.853 1.00 73.78 115 ARG A O 1
ATOM 745 N N . ALA A 1 94 ? -14.337 54.743 99.916 1.00 61.41 116 ALA A N 1
ATOM 746 C CA . ALA A 1 94 ? -14.012 53.413 100.402 1.00 58.97 116 ALA A CA 1
ATOM 747 C C . ALA A 1 94 ? -14.828 52.403 99.609 1.00 59.20 116 ALA A C 1
ATOM 748 O O . ALA A 1 94 ? -16.011 52.622 99.333 1.00 63.09 116 ALA A O 1
ATOM 750 N N . GLY A 1 95 ? -14.200 51.293 99.234 1.00 56.74 117 GLY A N 1
ATOM 751 C CA . GLY A 1 95 ? -14.854 50.334 98.375 1.00 54.56 117 GLY A CA 1
ATOM 752 C C . GLY A 1 95 ? -14.623 50.557 96.897 1.00 51.94 117 GLY A C 1
ATOM 753 O O . GLY A 1 95 ? -15.002 49.698 96.090 1.00 38.68 117 GLY A O 1
ATOM 754 N N . ALA A 1 96 ? -14.031 51.691 96.514 1.00 55.32 118 ALA A N 1
ATOM 755 C CA . ALA A 1 96 ? -13.828 51.989 95.099 1.00 50.35 118 ALA A CA 1
ATOM 756 C C . ALA A 1 96 ? -13.031 50.894 94.404 1.00 48.02 118 ALA A C 1
ATOM 757 O O . ALA A 1 96 ? -13.324 50.539 93.256 1.00 47.58 118 ALA A O 1
ATOM 759 N N . PHE A 1 97 ? -12.024 50.345 95.078 1.00 47.54 119 PHE A N 1
ATOM 760 C CA . PHE A 1 97 ? -11.110 49.377 94.480 1.00 48.04 119 PHE A CA 1
ATOM 761 C C . PHE A 1 97 ? -11.393 47.958 94.969 1.00 52.61 119 PHE A C 1
ATOM 762 O O . PHE A 1 97 ? -10.478 47.155 95.163 1.00 52.96 119 PHE A O 1
ATOM 770 N N . ASP A 1 98 ? -12.670 47.633 95.164 1.00 45.64 120 ASP A N 1
ATOM 771 C CA . ASP A 1 98 ? -13.042 46.321 95.676 1.00 50.45 120 ASP A CA 1
ATOM 772 C C . ASP A 1 98 ? -12.817 45.237 94.629 1.00 50.31 120 ASP A C 1
ATOM 773 O O . ASP A 1 98 ? -13.051 45.440 93.434 1.00 48.23 120 ASP A O 1
ATOM 778 N N . ASP A 1 99 ? -12.370 44.072 95.096 1.00 66.37 121 ASP A N 1
ATOM 779 C CA . ASP A 1 99 ? -12.138 42.879 94.287 1.00 68.10 121 ASP A CA 1
ATOM 780 C C . ASP A 1 99 ? -10.924 43.005 93.373 1.00 65.95 121 ASP A C 1
ATOM 781 O O . ASP A 1 99 ? -10.731 42.155 92.495 1.00 68.45 121 ASP A O 1
ATOM 786 N N . LEU A 1 100 ? -10.098 44.034 93.554 1.00 49.25 122 LEU A N 1
ATOM 787 C CA . LEU A 1 100 ? -8.861 44.184 92.785 1.00 46.93 122 LEU A CA 1
ATOM 788 C C . LEU A 1 100 ? -7.704 43.517 93.530 1.00 48.07 122 LEU A C 1
ATOM 789 O O . LEU A 1 100 ? -6.729 44.145 93.942 1.00 47.49 122 LEU A O 1
ATOM 794 N N . THR A 1 101 ? -7.837 42.199 93.689 1.00 61.14 123 THR A N 1
ATOM 795 C CA . THR A 1 101 ? -6.900 41.443 94.513 1.00 60.14 123 THR A CA 1
ATOM 796 C C . THR A 1 101 ? -5.490 41.484 93.934 1.00 56.11 123 THR A C 1
ATOM 797 O O . THR A 1 101 ? -4.518 41.736 94.654 1.00 55.19 123 THR A O 1
ATOM 801 N N . GLU A 1 102 ? -5.359 41.238 92.633 1.00 51.02 124 GLU A N 1
ATOM 802 C CA . GLU A 1 102 ? -4.052 41.136 91.996 1.00 49.47 124 GLU A CA 1
ATOM 803 C C . GLU A 1 102 ? -3.490 42.474 91.528 1.00 45.55 124 GLU A C 1
ATOM 804 O O . GLU A 1 102 ? -2.388 42.496 90.969 1.00 46.75 124 GLU A O 1
ATOM 810 N N . LEU A 1 103 ? -4.194 43.583 91.746 1.00 40.92 125 LEU A N 1
ATOM 811 C CA . LEU A 1 103 ? -3.706 44.872 91.266 1.00 39.04 125 LEU A CA 1
ATOM 812 C C . LEU A 1 103 ? -2.334 45.175 91.857 1.00 37.93 125 LEU A C 1
ATOM 813 O O . LEU A 1 103 ? -2.142 45.123 93.075 1.00 38.87 125 LEU A O 1
ATOM 818 N N . THR A 1 104 ? -1.379 45.490 90.983 1.00 34.91 126 THR A N 1
ATOM 819 C CA . THR A 1 104 ? -0.002 45.743 91.384 1.00 34.05 126 THR A CA 1
ATOM 820 C C . THR A 1 104 ? 0.464 47.172 91.143 1.00 31.54 126 THR A C 1
ATOM 821 O O . THR A 1 104 ? 1.333 47.648 91.876 1.00 30.80 126 THR A O 1
ATOM 825 N N . TYR A 1 105 ? -0.082 47.867 90.146 1.00 32.37 127 TYR A N 1
ATOM 826 C CA . TYR A 1 105 ? 0.309 49.238 89.837 1.00 32.35 127 TYR A CA 1
ATOM 827 C C . TYR A 1 105 ? -0.947 50.080 89.691 1.00 31.57 127 TYR A C 1
ATOM 828 O O . TYR A 1 105 ? -1.807 49.771 88.860 1.00 32.00 127 TYR A O 1
ATOM 837 N N . LEU A 1 106 ? -1.036 51.154 90.473 1.00 33.10 128 LEU A N 1
ATOM 838 C CA . LEU A 1 106 ? -2.212 52.015 90.496 1.00 35.52 128 LEU A CA 1
ATOM 839 C C . LEU A 1 106 ? -1.768 53.456 90.305 1.00 35.08 128 LEU A C 1
ATOM 840 O O . LEU A 1 106 ? -1.025 53.993 91.133 1.00 34.27 128 LEU A O 1
ATOM 845 N N . TYR A 1 107 ? -2.231 54.081 89.223 1.00 32.43 129 TYR A N 1
ATOM 846 C CA . TYR A 1 107 ? -1.853 55.446 88.871 1.00 30.91 129 TYR A CA 1
ATOM 847 C C . TYR A 1 107 ? -3.068 56.354 89.016 1.00 31.79 129 TYR A C 1
ATOM 848 O O . TYR A 1 107 ? -4.053 56.214 88.281 1.00 30.65 129 TYR A O 1
ATOM 857 N N . LEU A 1 108 ? -2.989 57.280 89.975 1.00 34.95 130 LEU A N 1
ATOM 858 C CA . LEU A 1 108 ? -4.055 58.232 90.263 1.00 34.61 130 LEU A CA 1
ATOM 859 C C . LEU A 1 108 ? -3.558 59.670 90.170 1.00 34.16 130 LEU A C 1
ATOM 860 O O . LEU A 1 108 ? -4.177 60.576 90.736 1.00 35.74 130 LEU A O 1
ATOM 865 N N . ASP A 1 109 ? -2.448 59.894 89.473 1.00 30.00 131 ASP A N 1
ATOM 866 C CA . ASP A 1 109 ? -1.846 61.216 89.405 1.00 31.59 131 ASP A CA 1
ATOM 867 C C . ASP A 1 109 ? -2.676 62.159 88.539 1.00 31.17 131 ASP A C 1
ATOM 868 O O . ASP A 1 109 ? -3.474 61.741 87.697 1.00 32.82 131 ASP A O 1
ATOM 873 N N . HIS A 1 110 ? -2.468 63.456 88.758 1.00 31.90 132 HIS A N 1
ATOM 874 C CA . HIS A 1 110 ? -3.113 64.500 87.964 1.00 35.32 132 HIS A CA 1
ATOM 875 C C . HIS A 1 110 ? -4.635 64.386 88.031 1.00 33.73 132 HIS A C 1
ATOM 876 O O . HIS A 1 110 ? -5.338 64.470 87.022 1.00 36.24 132 HIS A O 1
ATOM 883 N N . ASN A 1 111 ? -5.139 64.183 89.246 1.00 31.79 133 ASN A N 1
ATOM 884 C CA . ASN A 1 111 ? -6.561 64.313 89.530 1.00 33.11 133 ASN A CA 1
ATOM 885 C C . ASN A 1 111 ? -6.738 65.453 90.525 1.00 35.54 133 ASN A C 1
ATOM 886 O O . ASN A 1 111 ? -5.869 66.326 90.625 1.00 36.99 133 ASN A O 1
ATOM 891 N N . LYS A 1 112 ? -7.850 65.466 91.257 1.00 33.98 134 LYS A N 1
ATOM 892 C CA . LYS A 1 112 ? -8.110 66.493 92.258 1.00 35.89 134 LYS A CA 1
ATOM 893 C C . LYS A 1 112 ? -8.400 65.858 93.611 1.00 35.28 134 LYS A C 1
ATOM 894 O O . LYS A 1 112 ? -9.173 66.397 94.407 1.00 38.07 134 LYS A O 1
ATOM 900 N N . VAL A 1 113 ? -7.777 64.710 93.887 1.00 34.97 135 VAL A N 1
ATOM 901 C CA . VAL A 1 113 ? -8.019 64.015 95.143 1.00 36.60 135 VAL A CA 1
ATOM 902 C C . VAL A 1 113 ? -7.576 64.896 96.299 1.00 39.35 135 VAL A C 1
ATOM 903 O O . VAL A 1 113 ? -6.486 65.481 96.278 1.00 40.33 135 VAL A O 1
ATOM 907 N N . THR A 1 114 ? -8.428 64.997 97.318 1.00 44.17 136 THR A N 1
ATOM 908 C CA . THR A 1 114 ? -8.153 65.819 98.487 1.00 46.65 136 THR A CA 1
ATOM 909 C C . THR A 1 114 ? -7.858 65.013 99.743 1.00 44.66 136 THR A C 1
ATOM 910 O O . THR A 1 114 ? -7.401 65.594 100.734 1.00 44.31 136 THR A O 1
ATOM 914 N N . GLU A 1 115 ? -8.110 63.706 99.741 1.00 39.90 137 GLU A N 1
ATOM 915 C CA . GLU A 1 115 ? -7.952 62.923 100.956 1.00 41.85 137 GLU A CA 1
ATOM 916 C C . GLU A 1 115 ? -7.779 61.452 100.609 1.00 40.40 137 GLU A C 1
ATOM 917 O O . GLU A 1 115 ? -8.260 60.980 99.576 1.00 38.75 137 GLU A O 1
ATOM 923 N N . LEU A 1 116 ? -7.067 60.741 101.483 1.00 45.74 138 LEU A N 1
ATOM 924 C CA . LEU A 1 116 ? -6.977 59.286 101.434 1.00 48.26 138 LEU A CA 1
ATOM 925 C C . LEU A 1 116 ? -7.698 58.745 102.660 1.00 53.20 138 LEU A C 1
ATOM 926 O O . LEU A 1 116 ? -7.129 58.750 103.763 1.00 52.43 138 LEU A O 1
ATOM 931 N N . PRO A 1 117 ? -8.933 58.268 102.534 1.00 48.55 139 PRO A N 1
ATOM 932 C CA . PRO A 1 117 ? -9.679 57.837 103.718 1.00 51.42 139 PRO A CA 1
ATOM 933 C C . PRO A 1 117 ? -9.276 56.442 104.168 1.00 51.87 139 PRO A C 1
ATOM 934 O O . PRO A 1 117 ? -8.672 55.663 103.429 1.00 51.16 139 PRO A O 1
ATOM 938 N N . ARG A 1 118 ? -9.635 56.137 105.412 1.00 67.30 140 ARG A N 1
ATOM 939 C CA . ARG A 1 118 ? -9.298 54.847 105.994 1.00 69.60 140 ARG A CA 1
ATOM 940 C C . ARG A 1 118 ? -9.897 53.717 105.164 1.00 68.89 140 ARG A C 1
ATOM 941 O O . ARG A 1 118 ? -11.039 53.800 104.701 1.00 69.93 140 ARG A O 1
ATOM 949 N N . GLY A 1 119 ? -9.118 52.652 104.985 1.00 51.02 141 GLY A N 1
ATOM 950 C CA . GLY A 1 119 ? -9.587 51.450 104.328 1.00 52.77 141 GLY A CA 1
ATOM 951 C C . GLY A 1 119 ? -9.708 51.522 102.820 1.00 53.13 141 GLY A C 1
ATOM 952 O O . GLY A 1 119 ? -10.181 50.553 102.213 1.00 56.29 141 GLY A O 1
ATOM 953 N N . LEU A 1 120 ? -9.305 52.628 102.190 1.00 67.03 142 LEU A N 1
ATOM 954 C CA . LEU A 1 120 ? -9.397 52.715 100.734 1.00 63.22 142 LEU A CA 1
ATOM 955 C C . LEU A 1 120 ? -8.561 51.635 100.057 1.00 58.13 142 LEU A C 1
ATOM 956 O O . LEU A 1 120 ? -9.004 51.021 99.078 1.00 57.12 142 LEU A O 1
ATOM 961 N N . LEU A 1 121 ? -7.354 51.384 100.564 1.00 47.01 143 LEU A N 1
ATOM 962 C CA . LEU A 1 121 ? -6.429 50.437 99.956 1.00 44.63 143 LEU A CA 1
ATOM 963 C C . LEU A 1 121 ? -6.508 49.051 100.585 1.00 46.07 143 LEU A C 1
ATOM 964 O O . LEU A 1 121 ? -5.654 48.205 100.302 1.00 45.95 143 LEU A O 1
ATOM 969 N N . SER A 1 122 ? -7.507 48.803 101.431 1.00 55.25 144 SER A N 1
ATOM 970 C CA . SER A 1 122 ? -7.614 47.529 102.141 1.00 57.32 144 SER A CA 1
ATOM 971 C C . SER A 1 122 ? -7.504 46.310 101.234 1.00 58.49 144 SER A C 1
ATOM 972 O O . SER A 1 122 ? -6.688 45.422 101.532 1.00 59.78 144 SER A O 1
ATOM 975 N N . PRO A 1 123 ? -8.268 46.188 100.144 1.00 51.57 145 PRO A N 1
ATOM 976 C CA . PRO A 1 123 ? -8.204 44.962 99.334 1.00 52.21 145 PRO A CA 1
ATOM 977 C C . PRO A 1 123 ? -7.006 44.887 98.402 1.00 49.68 145 PRO A C 1
ATOM 978 O O . PRO A 1 123 ? -6.815 43.848 97.754 1.00 50.16 145 PRO A O 1
ATOM 982 N N . LEU A 1 124 ? -6.197 45.941 98.314 1.00 48.07 146 LEU A N 1
ATOM 983 C CA . LEU A 1 124 ? -5.078 45.991 97.371 1.00 45.23 146 LEU A CA 1
ATOM 984 C C . LEU A 1 124 ? -3.822 45.424 98.035 1.00 45.85 146 LEU A C 1
ATOM 985 O O . LEU A 1 124 ? -2.867 46.129 98.365 1.00 44.63 146 LEU A O 1
ATOM 990 N N . VAL A 1 125 ? -3.847 44.103 98.229 1.00 55.83 147 VAL A N 1
ATOM 991 C CA . VAL A 1 125 ? -2.788 43.430 98.974 1.00 57.36 147 VAL A CA 1
ATOM 992 C C . VAL A 1 125 ? -1.516 43.233 98.158 1.00 56.33 147 VAL A C 1
ATOM 993 O O . VAL A 1 125 ? -0.445 43.030 98.745 1.00 58.35 147 VAL A O 1
ATOM 997 N N . ASN A 1 126 ? -1.592 43.288 96.829 1.00 45.94 148 ASN A N 1
ATOM 998 C CA . ASN A 1 126 ? -0.421 43.139 95.975 1.00 42.41 148 ASN A CA 1
ATOM 999 C C . ASN A 1 126 ? 0.059 44.464 95.403 1.00 40.04 148 ASN A C 1
ATOM 1000 O O . ASN A 1 126 ? 0.980 44.475 94.580 1.00 42.27 148 ASN A O 1
ATOM 1005 N N . LEU A 1 127 ? -0.536 45.578 95.818 1.00 34.40 149 LEU A N 1
ATOM 1006 C CA . LEU A 1 127 ? -0.153 46.875 95.278 1.00 32.36 149 LEU A CA 1
ATOM 1007 C C . LEU A 1 127 ? 1.315 47.156 95.568 1.00 31.22 149 LEU A C 1
ATOM 1008 O O . LEU A 1 127 ? 1.736 47.169 96.729 1.00 29.89 149 LEU A O 1
ATOM 1013 N N . PHE A 1 128 ? 2.091 47.383 94.507 1.00 37.90 150 PHE A N 1
ATOM 1014 C CA . PHE A 1 128 ? 3.516 47.685 94.603 1.00 37.44 150 PHE A CA 1
ATOM 1015 C C . PHE A 1 128 ? 3.811 49.167 94.398 1.00 35.42 150 PHE A C 1
ATOM 1016 O O . PHE A 1 128 ? 4.587 49.752 95.157 1.00 34.71 150 PHE A O 1
ATOM 1024 N N . ILE A 1 129 ? 3.211 49.785 93.383 1.00 34.99 151 ILE A N 1
ATOM 1025 C CA . ILE A 1 129 ? 3.375 51.208 93.113 1.00 33.78 151 ILE A CA 1
ATOM 1026 C C . ILE A 1 129 ? 2.042 51.900 93.343 1.00 33.36 151 ILE A C 1
ATOM 1027 O O . ILE A 1 129 ? 0.995 51.415 92.899 1.00 34.74 151 ILE A O 1
ATOM 1032 N N . LEU A 1 130 ? 2.084 53.038 94.032 1.00 29.26 152 LEU A N 1
ATOM 1033 C CA . LEU A 1 130 ? 0.923 53.907 94.189 1.00 29.64 152 LEU A CA 1
ATOM 1034 C C . LEU A 1 130 ? 1.342 55.305 93.763 1.00 29.70 152 LEU A C 1
ATOM 1035 O O . LEU A 1 130 ? 2.113 55.969 94.465 1.00 26.83 152 LEU A O 1
ATOM 1040 N N . GLN A 1 131 ? 0.824 55.750 92.623 1.00 34.59 153 GLN A N 1
ATOM 1041 C CA . GLN A 1 131 ? 1.223 57.005 92.000 1.00 36.61 153 GLN A CA 1
ATOM 1042 C C . GLN A 1 131 ? 0.122 58.031 92.252 1.00 37.05 153 GLN A C 1
ATOM 1043 O O . GLN A 1 131 ? -0.969 57.935 91.679 1.00 41.47 153 GLN A O 1
ATOM 1049 N N . LEU A 1 132 ? 0.408 59.008 93.120 1.00 29.39 154 LEU A N 1
ATOM 1050 C CA . LEU A 1 132 ? -0.567 60.023 93.505 1.00 27.43 154 LEU A CA 1
ATOM 1051 C C . LEU A 1 132 ? -0.041 61.439 93.303 1.00 26.38 154 LEU A C 1
ATOM 1052 O O . LEU A 1 132 ? -0.545 62.376 93.931 1.00 25.22 154 LEU A O 1
ATOM 1057 N N . ASN A 1 133 ? 0.957 61.617 92.442 1.00 30.71 155 ASN A N 1
ATOM 1058 C CA . ASN A 1 133 ? 1.497 62.945 92.188 1.00 33.20 155 ASN A CA 1
ATOM 1059 C C . ASN A 1 133 ? 0.428 63.866 91.608 1.00 32.69 155 ASN A C 1
ATOM 1060 O O . ASN A 1 133 ? -0.504 63.427 90.932 1.00 31.92 155 ASN A O 1
ATOM 1065 N N . ASN A 1 134 ? 0.575 65.161 91.884 1.00 34.90 156 ASN A N 1
ATOM 1066 C CA . ASN A 1 134 ? -0.251 66.196 91.265 1.00 35.79 156 ASN A CA 1
ATOM 1067 C C . ASN A 1 134 ? -1.727 66.025 91.623 1.00 35.82 156 ASN A C 1
ATOM 1068 O O . ASN A 1 134 ? -2.602 65.973 90.757 1.00 37.11 156 ASN A O 1
ATOM 1073 N N . ASN A 1 135 ? -1.996 65.935 92.924 1.00 31.00 157 ASN A N 1
ATOM 1074 C CA . ASN A 1 135 ? -3.357 65.991 93.438 1.00 32.73 157 ASN A CA 1
ATOM 1075 C C . ASN A 1 135 ? -3.447 67.181 94.386 1.00 35.20 157 ASN A C 1
ATOM 1076 O O . ASN A 1 135 ? -2.615 68.090 94.306 1.00 34.80 157 ASN A O 1
ATOM 1081 N N . LYS A 1 136 ? -4.451 67.215 95.266 1.00 47.24 158 LYS A N 1
ATOM 1082 C CA . LYS A 1 136 ? -4.570 68.295 96.240 1.00 51.38 158 LYS A CA 1
ATOM 1083 C C . LYS A 1 136 ? -4.666 67.752 97.662 1.00 50.65 158 LYS A C 1
ATOM 1084 O O . LYS A 1 136 ? -5.337 68.338 98.515 1.00 53.02 158 LYS A O 1
ATOM 1090 N N . ILE A 1 137 ? -3.993 66.635 97.933 1.00 38.46 159 ILE A N 1
ATOM 1091 C CA . ILE A 1 137 ? -4.052 66.010 99.250 1.00 38.00 159 ILE A CA 1
ATOM 1092 C C . ILE A 1 137 ? -3.389 66.930 100.268 1.00 43.25 159 ILE A C 1
ATOM 1093 O O . ILE A 1 137 ? -2.223 67.313 100.117 1.00 41.28 159 ILE A O 1
ATOM 1098 N N . ARG A 1 138 ? -4.135 67.290 101.311 1.00 51.39 160 ARG A N 1
ATOM 1099 C CA . ARG A 1 138 ? -3.635 68.175 102.356 1.00 56.13 160 ARG A CA 1
ATOM 1100 C C . ARG A 1 138 ? -3.065 67.435 103.558 1.00 57.94 160 ARG A C 1
ATOM 1101 O O . ARG A 1 138 ? -2.161 67.959 104.220 1.00 56.92 160 ARG A O 1
ATOM 1109 N N . GLU A 1 139 ? -3.567 66.243 103.873 1.00 72.29 161 GLU A N 1
ATOM 1110 C CA . GLU A 1 139 ? -3.129 65.538 105.069 1.00 75.56 161 GLU A CA 1
ATOM 1111 C C . GLU A 1 139 ? -3.283 64.039 104.873 1.00 76.59 161 GLU A C 1
ATOM 1112 O O . GLU A 1 139 ? -4.273 63.582 104.294 1.00 76.02 161 GLU A O 1
ATOM 1118 N N . LEU A 1 140 ? -2.299 63.280 105.356 1.00 68.23 162 LEU A N 1
ATOM 1119 C CA . LEU A 1 140 ? -2.387 61.822 105.399 1.00 70.60 162 LEU A CA 1
ATOM 1120 C C . LEU A 1 140 ? -2.774 61.429 106.818 1.00 75.66 162 LEU A C 1
ATOM 1121 O O . LEU A 1 140 ? -1.954 61.473 107.738 1.00 77.69 162 LEU A O 1
ATOM 1126 N N . ARG A 1 141 ? -4.033 61.050 106.986 1.00 87.22 163 ARG A N 1
ATOM 1127 C CA . ARG A 1 141 ? -4.555 60.613 108.267 1.00 89.33 163 ARG A CA 1
ATOM 1128 C C . ARG A 1 141 ? -4.194 59.148 108.500 1.00 89.17 163 ARG A C 1
ATOM 1129 O O . ARG A 1 141 ? -3.863 58.408 107.570 1.00 88.07 163 ARG A O 1
ATOM 1137 N N . ALA A 1 142 ? -4.252 58.731 109.762 1.00 84.21 164 ALA A N 1
ATOM 1138 C CA . ALA A 1 142 ? -3.930 57.350 110.096 1.00 83.46 164 ALA A CA 1
ATOM 1139 C C . ALA A 1 142 ? -4.912 56.397 109.423 1.00 82.52 164 ALA A C 1
ATOM 1140 O O . ALA A 1 142 ? -6.104 56.692 109.298 1.00 84.41 164 ALA A O 1
ATOM 1142 N N . GLY A 1 143 ? -4.403 55.246 108.985 1.00 86.01 165 GLY A N 1
ATOM 1143 C CA . GLY A 1 143 ? -5.207 54.271 108.277 1.00 84.06 165 GLY A CA 1
ATOM 1144 C C . GLY A 1 143 ? -5.259 54.449 106.775 1.00 80.57 165 GLY A C 1
ATOM 1145 O O . GLY A 1 143 ? -5.874 53.620 106.091 1.00 79.65 165 GLY A O 1
ATOM 1146 N N . ALA A 1 144 ? -4.639 55.502 106.239 1.00 76.91 166 ALA A N 1
ATOM 1147 C CA . ALA A 1 144 ? -4.703 55.763 104.804 1.00 74.51 166 ALA A CA 1
ATOM 1148 C C . ALA A 1 144 ? -4.173 54.596 103.980 1.00 70.73 166 ALA A C 1
ATOM 1149 O O . ALA A 1 144 ? -4.644 54.366 102.860 1.00 73.24 166 ALA A O 1
ATOM 1151 N N . PHE A 1 145 ? -3.202 53.849 104.509 1.00 52.89 167 PHE A N 1
ATOM 1152 C CA . PHE A 1 145 ? -2.547 52.779 103.764 1.00 47.71 167 PHE A CA 1
ATOM 1153 C C . PHE A 1 145 ? -2.768 51.399 104.371 1.00 49.20 167 PHE A C 1
ATOM 1154 O O . PHE A 1 145 ? -2.054 50.455 104.012 1.00 50.45 167 PHE A O 1
ATOM 1162 N N . GLN A 1 146 ? -3.732 51.252 105.275 1.00 62.44 168 GLN A N 1
ATOM 1163 C CA . GLN A 1 146 ? -4.016 49.954 105.872 1.00 61.08 168 GLN A CA 1
ATOM 1164 C C . GLN A 1 146 ? -4.297 48.909 104.798 1.00 57.07 168 GLN A C 1
ATOM 1165 O O . GLN A 1 146 ? -5.058 49.153 103.858 1.00 55.61 168 GLN A O 1
ATOM 1171 N N . GLY A 1 147 ? -3.668 47.741 104.946 1.00 48.63 169 GLY A N 1
ATOM 1172 C CA . GLY A 1 147 ? -3.840 46.635 104.030 1.00 49.41 169 GLY A CA 1
ATOM 1173 C C . GLY A 1 147 ? -2.816 46.551 102.916 1.00 50.34 169 GLY A C 1
ATOM 1174 O O . GLY A 1 147 ? -2.636 45.470 102.343 1.00 52.61 169 GLY A O 1
ATOM 1175 N N . ALA A 1 148 ? -2.141 47.653 102.590 1.00 44.89 170 ALA A N 1
ATOM 1176 C CA . ALA A 1 148 ? -1.183 47.682 101.481 1.00 44.62 170 ALA A CA 1
ATOM 1177 C C . ALA A 1 148 ? 0.194 47.222 101.967 1.00 43.82 170 ALA A C 1
ATOM 1178 O O . ALA A 1 148 ? 1.138 48.000 102.119 1.00 41.98 170 ALA A O 1
ATOM 1180 N N . LYS A 1 149 ? 0.295 45.913 102.211 1.00 64.38 171 LYS A N 1
ATOM 1181 C CA . LYS A 1 149 ? 1.529 45.354 102.758 1.00 68.33 171 LYS A CA 1
ATOM 1182 C C . LYS A 1 149 ? 2.650 45.306 101.726 1.00 66.51 171 LYS A C 1
ATOM 1183 O O . LYS A 1 149 ? 3.824 45.439 102.088 1.00 67.58 171 LYS A O 1
ATOM 1189 N N . ASP A 1 150 ? 2.321 45.115 100.450 1.00 57.22 172 ASP A N 1
ATOM 1190 C CA . ASP A 1 150 ? 3.328 44.984 99.406 1.00 52.73 172 ASP A CA 1
ATOM 1191 C C . ASP A 1 150 ? 3.755 46.319 98.808 1.00 47.60 172 ASP A C 1
ATOM 1192 O O . ASP A 1 150 ? 4.583 46.331 97.891 1.00 47.84 172 ASP A O 1
ATOM 1197 N N . LEU A 1 151 ? 3.217 47.436 99.292 1.00 34.13 173 LEU A N 1
ATOM 1198 C CA . LEU A 1 151 ? 3.540 48.733 98.713 1.00 30.88 173 LEU A CA 1
ATOM 1199 C C . LEU A 1 151 ? 5.000 49.086 98.977 1.00 28.44 173 LEU A C 1
ATOM 1200 O O . LEU A 1 151 ? 5.481 48.982 100.109 1.00 27.37 173 LEU A O 1
ATOM 1205 N N . ARG A 1 152 ? 5.699 49.508 97.931 1.00 36.66 174 ARG A N 1
ATOM 1206 C CA . ARG A 1 152 ? 7.114 49.858 98.017 1.00 34.82 174 ARG A CA 1
ATOM 1207 C C . ARG A 1 152 ? 7.423 51.236 97.453 1.00 34.06 174 ARG A C 1
ATOM 1208 O O . ARG A 1 152 ? 8.273 51.940 98.003 1.00 34.05 174 ARG A O 1
ATOM 1216 N N . TRP A 1 153 ? 6.757 51.641 96.374 1.00 31.03 175 TRP A N 1
ATOM 1217 C CA . TRP A 1 153 ? 6.957 52.951 95.766 1.00 30.42 175 TRP A CA 1
ATOM 1218 C C . TRP A 1 153 ? 5.705 53.787 95.983 1.00 32.22 175 TRP A C 1
ATOM 1219 O O . TRP A 1 153 ? 4.629 53.440 95.484 1.00 32.56 175 TRP A O 1
ATOM 1230 N N . LEU A 1 154 ? 5.850 54.893 96.712 1.00 32.73 176 LEU A N 1
ATOM 1231 C CA . LEU A 1 154 ? 4.736 55.781 97.029 1.00 32.03 176 LEU A CA 1
ATOM 1232 C C . LEU A 1 154 ? 5.104 57.190 96.585 1.00 31.89 176 LEU A C 1
ATOM 1233 O O . LEU A 1 154 ? 6.028 57.796 97.136 1.00 30.89 176 LEU A O 1
ATOM 1238 N N . TYR A 1 155 ? 4.380 57.706 95.593 1.00 30.18 177 TYR A N 1
ATOM 1239 C CA . TYR A 1 155 ? 4.610 59.037 95.044 1.00 29.33 177 TYR A CA 1
ATOM 1240 C C . TYR A 1 155 ? 3.503 59.971 95.514 1.00 30.83 177 TYR A C 1
ATOM 1241 O O . TYR A 1 155 ? 2.318 59.707 95.274 1.00 29.20 177 TYR A O 1
ATOM 1250 N N . LEU A 1 156 ? 3.889 61.059 96.180 1.00 29.99 178 LEU A N 1
ATOM 1251 C CA . LEU A 1 156 ? 2.945 62.066 96.649 1.00 29.79 178 LEU A CA 1
ATOM 1252 C C . LEU A 1 156 ? 3.435 63.471 96.327 1.00 29.83 178 LEU A C 1
ATOM 1253 O O . LEU A 1 156 ? 3.073 64.433 97.008 1.00 29.87 178 LEU A O 1
ATOM 1258 N N . SER A 1 157 ? 4.251 63.605 95.286 1.00 29.43 179 SER A N 1
ATOM 1259 C CA . SER A 1 157 ? 4.785 64.907 94.922 1.00 33.36 179 SER A CA 1
ATOM 1260 C C . SER A 1 157 ? 3.687 65.829 94.407 1.00 35.10 179 SER A C 1
ATOM 1261 O O . SER A 1 157 ? 2.660 65.387 93.887 1.00 35.30 179 SER A O 1
ATOM 1264 N N . GLU A 1 158 ? 3.917 67.130 94.573 1.00 41.11 180 GLU A N 1
ATOM 1265 C CA . GLU A 1 158 ? 3.055 68.165 94.004 1.00 42.98 180 GLU A CA 1
ATOM 1266 C C . GLU A 1 158 ? 1.626 68.039 94.530 1.00 41.69 180 GLU A C 1
ATOM 1267 O O . GLU A 1 158 ? 0.657 67.994 93.770 1.00 42.60 180 GLU A O 1
ATOM 1273 N N . ASN A 1 159 ? 1.506 67.980 95.856 1.00 35.54 181 ASN A N 1
ATOM 1274 C CA . ASN A 1 159 ? 0.220 68.046 96.541 1.00 36.61 181 ASN A CA 1
ATOM 1275 C C . ASN A 1 159 ? 0.231 69.253 97.474 1.00 39.64 181 ASN A C 1
ATOM 1276 O O . ASN A 1 159 ? 1.015 70.186 97.266 1.00 41.27 181 ASN A O 1
ATOM 1281 N N . ALA A 1 160 ? -0.630 69.260 98.488 1.00 34.74 182 ALA A N 1
ATOM 1282 C CA . ALA A 1 160 ? -0.719 70.359 99.442 1.00 38.13 182 ALA A CA 1
ATOM 1283 C C . ALA A 1 160 ? -0.481 69.875 100.868 1.00 38.28 182 ALA A C 1
ATOM 1284 O O . ALA A 1 160 ? -1.085 70.373 101.820 1.00 38.75 182 ALA A O 1
ATOM 1286 N N . LEU A 1 161 ? 0.409 68.898 101.037 1.00 40.18 183 LEU A N 1
ATOM 1287 C CA . LEU A 1 161 ? 0.675 68.347 102.362 1.00 42.72 183 LEU A CA 1
ATOM 1288 C C . LEU A 1 161 ? 1.424 69.356 103.221 1.00 44.64 183 LEU A C 1
ATOM 1289 O O . LEU A 1 161 ? 2.559 69.731 102.910 1.00 43.36 183 LEU A O 1
ATOM 1294 N N . SER A 1 162 ? 0.786 69.794 104.305 1.00 42.67 184 SER A N 1
ATOM 1295 C CA . SER A 1 162 ? 1.410 70.672 105.284 1.00 47.69 184 SER A CA 1
ATOM 1296 C C . SER A 1 162 ? 1.883 69.926 106.523 1.00 51.09 184 SER A C 1
ATOM 1297 O O . SER A 1 162 ? 2.650 70.490 107.311 1.00 52.46 184 SER A O 1
ATOM 1300 N N . SER A 1 163 ? 1.453 68.679 106.711 1.00 76.97 185 SER A N 1
ATOM 1301 C CA . SER A 1 163 ? 1.896 67.880 107.844 1.00 81.31 185 SER A CA 1
ATOM 1302 C C . SER A 1 163 ? 1.540 66.423 107.593 1.00 80.24 185 SER A C 1
ATOM 1303 O O . SER A 1 163 ? 0.622 66.108 106.831 1.00 80.58 185 SER A O 1
ATOM 1306 N N . LEU A 1 164 ? 2.284 65.538 108.254 1.00 59.03 186 LEU A N 1
ATOM 1307 C CA . LEU A 1 164 ? 2.056 64.099 108.201 1.00 56.64 186 LEU A CA 1
ATOM 1308 C C . LEU A 1 164 ? 1.737 63.609 109.606 1.00 59.37 186 LEU A C 1
ATOM 1309 O O . LEU A 1 164 ? 2.536 63.806 110.528 1.00 59.52 186 LEU A O 1
ATOM 1314 N N . GLN A 1 165 ? 0.580 62.977 109.772 1.00 71.40 187 GLN A N 1
ATOM 1315 C CA . GLN A 1 165 ? 0.209 62.473 111.085 1.00 70.33 187 GLN A CA 1
ATOM 1316 C C . GLN A 1 165 ? 1.197 61.396 111.530 1.00 69.10 187 GLN A C 1
ATOM 1317 O O . GLN A 1 165 ? 1.635 60.580 110.710 1.00 65.88 187 GLN A O 1
ATOM 1323 N N . PRO A 1 166 ? 1.581 61.371 112.812 1.00 61.03 188 PRO A N 1
ATOM 1324 C CA . PRO A 1 166 ? 2.530 60.346 113.280 1.00 59.79 188 PRO A CA 1
ATOM 1325 C C . PRO A 1 166 ? 2.199 58.937 112.820 1.00 57.49 188 PRO A C 1
ATOM 1326 O O . PRO A 1 166 ? 3.116 58.146 112.565 1.00 56.99 188 PRO A O 1
ATOM 1330 N N . GLY A 1 167 ? 0.920 58.596 112.708 1.00 62.42 189 GLY A N 1
ATOM 1331 C CA . GLY A 1 167 ? 0.503 57.280 112.278 1.00 60.92 189 GLY A CA 1
ATOM 1332 C C . GLY A 1 167 ? 0.277 57.148 110.788 1.00 57.76 189 GLY A C 1
ATOM 1333 O O . GLY A 1 167 ? -0.260 56.128 110.343 1.00 57.18 189 GLY A O 1
ATOM 1334 N N . ALA A 1 168 ? 0.665 58.154 110.002 1.00 55.96 190 ALA A N 1
ATOM 1335 C CA . ALA A 1 168 ? 0.359 58.146 108.575 1.00 53.53 190 ALA A CA 1
ATOM 1336 C C . ALA A 1 168 ? 0.992 56.950 107.874 1.00 52.73 190 ALA A C 1
ATOM 1337 O O . ALA A 1 168 ? 0.374 56.339 106.995 1.00 52.10 190 ALA A O 1
ATOM 1339 N N . LEU A 1 169 ? 2.222 56.600 108.250 1.00 40.49 191 LEU A N 1
ATOM 1340 C CA . LEU A 1 169 ? 3.018 55.630 107.510 1.00 40.25 191 LEU A CA 1
ATOM 1341 C C . LEU A 1 169 ? 3.203 54.318 108.263 1.00 45.19 191 LEU A C 1
AT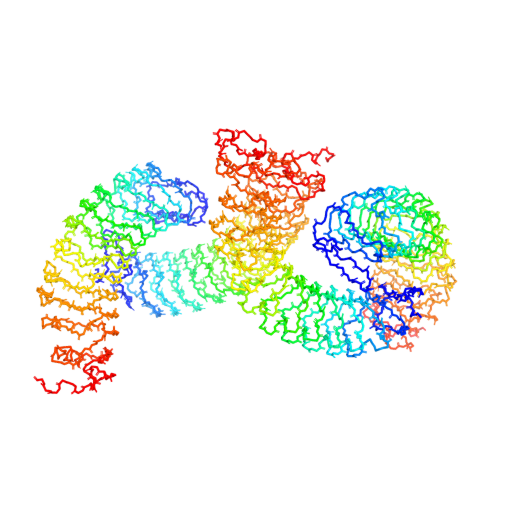OM 1342 O O . LEU A 1 169 ? 4.031 53.495 107.857 1.00 46.45 191 LEU A O 1
ATOM 1347 N N . ASP A 1 170 ? 2.457 54.103 109.349 1.00 68.34 192 ASP A N 1
ATOM 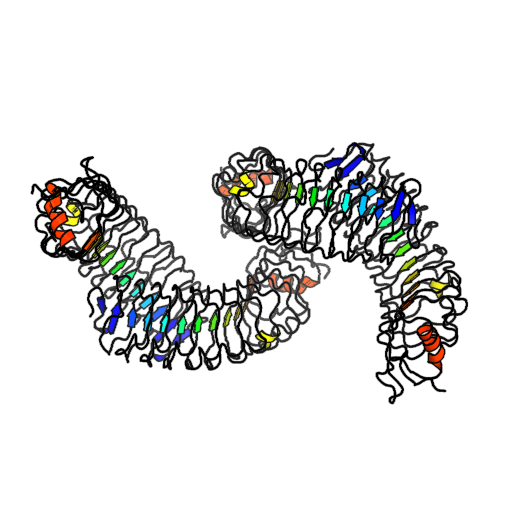1348 C CA . ASP A 1 170 ? 2.623 52.887 110.141 1.00 74.29 192 ASP A CA 1
ATOM 1349 C C . ASP A 1 170 ? 2.449 51.635 109.289 1.00 72.30 192 ASP A C 1
ATOM 1350 O O . ASP A 1 170 ? 3.199 50.663 109.440 1.00 74.01 192 ASP A O 1
ATOM 1355 N N . ASP A 1 171 ? 1.467 51.639 108.388 1.00 55.59 193 ASP A N 1
ATOM 1356 C CA . ASP A 1 171 ? 1.109 50.443 107.637 1.00 52.48 193 ASP A CA 1
ATOM 1357 C C . ASP A 1 171 ? 2.042 50.160 106.467 1.00 48.22 193 ASP A C 1
ATOM 1358 O O . ASP A 1 171 ? 1.970 49.068 105.893 1.00 49.00 193 ASP A O 1
ATOM 1363 N N . VAL A 1 172 ? 2.903 51.106 106.095 1.00 43.54 194 VAL A N 1
ATOM 1364 C CA . VAL A 1 172 ? 3.820 50.917 104.976 1.00 40.83 194 VAL A CA 1
ATOM 1365 C C . VAL A 1 172 ? 5.253 51.079 105.465 1.00 38.49 194 VAL A C 1
ATOM 1366 O O . VAL A 1 172 ? 6.036 51.845 104.892 1.00 37.41 194 VAL A O 1
ATOM 1370 N N . GLU A 1 173 ? 5.611 50.355 106.525 1.00 45.55 195 GLU A N 1
ATOM 1371 C CA . GLU A 1 173 ? 6.943 50.486 107.103 1.00 44.48 195 GLU A CA 1
ATOM 1372 C C . GLU A 1 173 ? 8.035 49.990 106.163 1.00 41.64 195 GLU A C 1
ATOM 1373 O O . GLU A 1 173 ? 9.210 50.306 106.379 1.00 42.11 195 GLU A O 1
ATOM 1379 N N . ASN A 1 174 ? 7.678 49.222 105.132 1.00 35.49 196 ASN A N 1
ATOM 1380 C CA . ASN A 1 174 ? 8.646 48.617 104.227 1.00 34.54 196 ASN A CA 1
ATOM 1381 C C . ASN A 1 174 ? 8.728 49.343 102.887 1.00 33.62 196 ASN A C 1
ATOM 1382 O O . ASN A 1 174 ? 9.067 48.727 101.870 1.00 35.68 196 ASN A O 1
ATOM 1387 N N . LEU A 1 175 ? 8.432 50.642 102.861 1.00 33.17 197 LEU A N 1
ATOM 1388 C CA . LEU A 1 175 ? 8.555 51.404 101.626 1.00 33.75 197 LEU A CA 1
ATOM 1389 C C . LEU A 1 175 ? 10.008 51.440 101.171 1.00 34.35 197 LEU A C 1
ATOM 1390 O O . LEU A 1 175 ? 10.928 51.578 101.983 1.00 35.35 197 LEU A O 1
ATOM 1395 N N . ALA A 1 176 ? 10.212 51.312 99.861 1.00 31.64 198 ALA A N 1
ATOM 1396 C CA . ALA A 1 176 ? 11.531 51.467 99.263 1.00 31.90 198 ALA A CA 1
ATOM 1397 C C . ALA A 1 176 ? 11.774 52.875 98.734 1.00 31.31 198 ALA A C 1
ATOM 1398 O O . ALA A 1 176 ? 12.900 53.375 98.820 1.00 30.93 198 ALA A O 1
ATOM 1400 N N . LYS A 1 177 ? 10.748 53.523 98.184 1.00 30.05 199 LYS A N 1
ATOM 1401 C CA . LYS A 1 177 ? 10.852 54.888 97.684 1.00 29.49 199 LYS A CA 1
ATOM 1402 C C . LYS A 1 177 ? 9.671 55.703 98.188 1.00 28.40 199 LYS A C 1
ATOM 1403 O O . LYS A 1 177 ? 8.526 55.241 98.147 1.00 26.58 199 LYS A O 1
ATOM 1409 N N . PHE A 1 178 ? 9.955 56.920 98.651 1.00 32.45 200 PHE A N 1
ATOM 1410 C CA . PHE A 1 178 ? 8.932 57.812 99.192 1.00 34.19 200 PHE A CA 1
ATOM 1411 C C . PHE A 1 178 ? 9.209 59.216 98.674 1.00 36.09 200 PHE A C 1
ATOM 1412 O O . PHE A 1 178 ? 10.173 59.858 99.104 1.00 35.16 200 PHE A O 1
ATOM 1420 N N . HIS A 1 179 ? 8.373 59.683 97.751 1.00 38.58 201 HIS A N 1
ATOM 1421 C CA . HIS A 1 179 ? 8.503 61.008 97.158 1.00 39.95 201 HIS A CA 1
ATOM 1422 C C . HIS A 1 179 ? 7.409 61.913 97.710 1.00 40.12 201 HIS A C 1
ATOM 1423 O O . HIS A 1 179 ? 6.219 61.636 97.523 1.00 42.04 201 HIS A O 1
ATOM 1430 N N . VAL A 1 180 ? 7.809 62.991 98.385 1.00 31.25 202 VAL A N 1
ATOM 1431 C CA . VAL A 1 180 ? 6.852 63.963 98.900 1.00 29.82 202 VAL A CA 1
ATOM 1432 C C . VAL A 1 180 ? 7.365 65.367 98.596 1.00 27.93 202 VAL A C 1
ATOM 1433 O O . VAL A 1 180 ? 7.208 66.288 99.403 1.00 26.66 202 VAL A O 1
ATOM 1437 N N . ASP A 1 181 ? 7.975 65.542 97.427 1.00 32.45 203 ASP A N 1
ATOM 1438 C CA . ASP A 1 181 ? 8.511 66.841 97.047 1.00 35.48 203 ASP A CA 1
ATOM 1439 C C . ASP A 1 181 ? 7.409 67.769 96.542 1.00 36.08 203 ASP A C 1
ATOM 1440 O O . ASP A 1 181 ? 6.315 67.338 96.171 1.00 34.59 203 ASP A O 1
ATOM 1445 N N . ARG A 1 182 ? 7.718 69.069 96.538 1.00 39.07 204 ARG A N 1
ATOM 1446 C CA . ARG A 1 182 ? 6.800 70.105 96.059 1.00 41.22 204 ARG A CA 1
ATOM 1447 C C . ARG A 1 182 ? 5.471 70.051 96.809 1.00 39.44 204 ARG A C 1
ATOM 1448 O O . ARG A 1 182 ? 4.391 70.014 96.218 1.00 39.44 204 ARG A O 1
ATOM 1456 N N . ASN A 1 183 ? 5.571 70.044 98.136 1.00 35.13 205 ASN A N 1
ATOM 1457 C CA . ASN A 1 183 ? 4.418 70.164 99.014 1.00 33.97 205 ASN A CA 1
ATOM 1458 C C . ASN A 1 183 ? 4.634 71.381 99.906 1.00 36.83 205 ASN A C 1
ATOM 1459 O O . ASN A 1 183 ? 5.418 72.269 99.553 1.00 38.38 205 ASN A O 1
ATOM 1464 N N . GLN A 1 184 ? 3.952 71.453 101.044 1.00 43.05 206 GLN A N 1
ATOM 1465 C CA . GLN A 1 184 ? 4.081 72.584 101.955 1.00 46.93 206 GLN A CA 1
ATOM 1466 C C . GLN A 1 184 ? 4.511 72.142 103.350 1.00 46.30 206 GLN A C 1
ATOM 1467 O O . GLN A 1 184 ? 4.095 72.719 104.356 1.00 48.05 206 GLN A O 1
ATOM 1473 N N . LEU A 1 185 ? 5.353 71.117 103.435 1.00 45.59 207 LEU A N 1
ATOM 1474 C CA . LEU A 1 185 ? 5.856 70.672 104.730 1.00 46.52 207 LEU A CA 1
ATOM 1475 C C . LEU A 1 185 ? 6.778 71.743 105.303 1.00 48.88 207 LEU A C 1
ATOM 1476 O O . LEU A 1 185 ? 7.866 71.990 104.772 1.00 48.53 207 LEU A O 1
ATOM 1481 N N . SER A 1 186 ? 6.353 72.368 106.399 1.00 52.64 208 SER A N 1
ATOM 1482 C CA . SER A 1 186 ? 7.098 73.464 107.005 1.00 54.18 208 SER A CA 1
ATOM 1483 C C . SER A 1 186 ? 8.199 72.988 107.943 1.00 53.64 208 SER A C 1
ATOM 1484 O O . SER A 1 186 ? 8.889 73.825 108.536 1.00 55.45 208 SER A O 1
ATOM 1487 N N . SER A 1 187 ? 8.381 71.680 108.093 1.00 43.30 209 SER A N 1
ATOM 1488 C CA . SER A 1 187 ? 9.432 71.137 108.942 1.00 44.04 209 SER A CA 1
ATOM 1489 C C . SER A 1 187 ? 9.589 69.661 108.613 1.00 41.66 209 SER A C 1
ATOM 1490 O O . SER A 1 187 ? 8.692 69.038 108.038 1.00 40.32 209 SER A O 1
ATOM 1493 N N . TYR A 1 188 ? 10.739 69.115 108.975 1.00 48.10 210 TYR A N 1
ATOM 1494 C CA . TYR A 1 188 ? 11.012 67.713 108.707 1.00 46.17 210 TYR A CA 1
ATOM 1495 C C . TYR A 1 188 ? 10.041 66.844 109.504 1.00 48.58 210 TYR A C 1
ATOM 1496 O O . TYR A 1 188 ? 10.030 66.921 110.742 1.00 50.60 210 TYR A O 1
ATOM 1505 N N . PRO A 1 189 ? 9.219 66.010 108.851 1.00 50.12 211 PRO A N 1
ATOM 1506 C CA . PRO A 1 189 ? 8.233 65.215 109.597 1.00 51.59 211 PRO A CA 1
ATOM 1507 C C . PRO A 1 189 ? 8.867 64.056 110.349 1.00 51.20 211 PRO A C 1
ATOM 1508 O O . PRO A 1 189 ? 8.828 62.909 109.893 1.00 50.09 211 PRO A O 1
ATOM 1512 N N . SER A 1 190 ? 9.449 64.351 111.513 1.00 54.76 212 SER A N 1
ATOM 1513 C CA . SER A 1 190 ? 10.182 63.337 112.264 1.00 54.51 212 SER A CA 1
ATOM 1514 C C . SER A 1 190 ? 9.278 62.176 112.664 1.00 54.11 212 SER A C 1
ATOM 1515 O O . SER A 1 190 ? 9.606 61.008 112.425 1.00 53.02 212 SER A O 1
ATOM 1518 N N . ALA A 1 191 ? 8.133 62.478 113.278 1.00 47.96 213 ALA A N 1
ATOM 1519 C CA . ALA A 1 191 ? 7.271 61.425 113.806 1.00 48.31 213 ALA A CA 1
ATOM 1520 C C . ALA A 1 191 ? 6.834 60.461 112.709 1.00 45.64 213 ALA A C 1
ATOM 1521 O O . ALA A 1 191 ? 6.914 59.238 112.872 1.00 45.02 213 ALA A O 1
ATOM 1523 N N . ALA A 1 192 ? 6.374 60.995 111.576 1.00 47.01 214 ALA A N 1
ATOM 1524 C CA . ALA A 1 192 ? 5.862 60.142 110.509 1.00 44.69 214 ALA A CA 1
ATOM 1525 C C . ALA A 1 192 ? 6.967 59.289 109.900 1.00 42.59 214 ALA A C 1
ATOM 1526 O O . ALA A 1 192 ? 6.804 58.075 109.726 1.00 41.84 214 ALA A O 1
ATOM 1528 N N . LEU A 1 193 ? 8.104 59.905 109.569 1.00 44.12 215 LEU A N 1
ATOM 1529 C CA . LEU A 1 193 ? 9.161 59.183 108.871 1.00 43.80 215 LEU A CA 1
ATOM 1530 C C . LEU A 1 193 ? 9.876 58.175 109.761 1.00 43.24 215 LEU A C 1
ATOM 1531 O O . LEU A 1 193 ? 10.465 57.223 109.240 1.00 43.11 215 LEU A O 1
ATOM 1536 N N . SER A 1 194 ? 9.825 58.342 111.084 1.00 36.60 216 SER A N 1
ATOM 1537 C CA . SER A 1 194 ? 10.497 57.403 111.973 1.00 38.91 216 SER A CA 1
ATOM 1538 C C . SER A 1 194 ? 9.912 56.000 111.897 1.00 38.33 216 SER A C 1
ATOM 1539 O O . SER A 1 194 ? 10.509 55.067 112.445 1.00 37.04 216 SER A O 1
ATOM 1542 N N . LYS A 1 195 ? 8.770 55.822 111.232 1.00 47.13 217 LYS A N 1
ATOM 1543 C CA . LYS A 1 195 ? 8.173 54.503 111.085 1.00 46.32 217 LYS A CA 1
ATOM 1544 C C . LYS A 1 195 ? 8.697 53.750 109.873 1.00 41.89 217 LYS A C 1
ATOM 1545 O O . LYS A 1 195 ? 8.498 52.533 109.786 1.00 42.60 217 LYS A O 1
ATOM 1551 N N . LEU A 1 196 ? 9.356 54.436 108.942 1.00 37.31 218 LEU A N 1
ATOM 1552 C CA . LEU A 1 196 ? 9.917 53.772 107.775 1.00 36.62 218 LEU A CA 1
ATOM 1553 C C . LEU A 1 196 ? 11.261 53.162 108.152 1.00 37.72 218 LEU A C 1
ATOM 1554 O O . LEU A 1 196 ? 12.110 53.835 108.745 1.00 37.92 218 LEU A O 1
ATOM 1559 N N . ARG A 1 197 ? 11.461 51.890 107.801 1.00 37.25 219 ARG A N 1
ATOM 1560 C CA . ARG A 1 197 ? 12.637 51.168 108.258 1.00 37.15 219 ARG A CA 1
ATOM 1561 C C . ARG A 1 197 ? 13.648 50.859 107.161 1.00 34.97 219 ARG A C 1
ATOM 1562 O O . ARG A 1 197 ? 14.817 50.624 107.480 1.00 35.20 219 ARG A O 1
ATOM 1570 N N . VAL A 1 198 ? 13.238 50.844 105.891 1.00 32.55 220 VAL A N 1
ATOM 1571 C CA . VAL A 1 198 ? 14.097 50.353 104.816 1.00 30.53 220 VAL A CA 1
ATOM 1572 C C . VAL A 1 198 ? 14.021 51.264 103.598 1.00 29.28 220 VAL A C 1
ATOM 1573 O O . VAL A 1 198 ? 14.170 50.805 102.460 1.00 32.39 220 VAL A O 1
ATOM 1577 N N . VAL A 1 199 ? 13.803 52.561 103.821 1.00 25.66 221 VAL A N 1
ATOM 1578 C CA . VAL A 1 199 ? 13.687 53.501 102.712 1.00 26.35 221 VAL A CA 1
ATOM 1579 C C . VAL A 1 199 ? 15.021 53.596 101.987 1.00 27.35 221 VAL A C 1
ATOM 1580 O O . VAL A 1 199 ? 16.080 53.747 102.612 1.00 25.75 221 VAL A O 1
ATOM 1584 N N . GLU A 1 200 ? 14.977 53.492 100.661 1.00 31.25 222 GLU A N 1
ATOM 1585 C CA . GLU A 1 200 ? 16.163 53.628 99.826 1.00 33.21 222 GLU A CA 1
ATOM 1586 C C . GLU A 1 200 ? 16.260 54.999 99.172 1.00 30.97 222 GLU A C 1
ATOM 1587 O O . GLU A 1 200 ? 17.367 55.516 98.991 1.00 30.21 222 GLU A O 1
ATOM 1593 N N . GLU A 1 201 ? 15.127 55.589 98.791 1.00 28.32 223 GLU A N 1
ATOM 1594 C CA . GLU A 1 201 ? 15.084 56.929 98.218 1.00 29.16 223 GLU A CA 1
ATOM 1595 C C . GLU A 1 201 ? 14.063 57.760 98.979 1.00 29.85 223 GLU A C 1
ATOM 1596 O O . GLU A 1 201 ? 12.897 57.365 99.085 1.00 31.36 223 GLU A O 1
ATOM 1602 N N . LEU A 1 202 ? 14.497 58.904 99.502 1.00 31.14 224 LEU A N 1
ATOM 1603 C CA . LEU A 1 202 ? 13.624 59.848 100.190 1.00 32.33 224 LEU A CA 1
ATOM 1604 C C . LEU A 1 202 ? 13.740 61.189 99.480 1.00 32.86 224 LEU A C 1
ATOM 1605 O O . LEU A 1 202 ? 14.831 61.763 99.412 1.00 33.07 224 LEU A O 1
ATOM 1610 N N . LYS A 1 203 ? 12.619 61.689 98.960 1.00 28.83 225 LYS A N 1
ATOM 1611 C CA . LYS A 1 203 ? 12.610 62.874 98.108 1.00 29.13 225 LYS A CA 1
ATOM 1612 C C . LYS A 1 203 ? 11.774 63.951 98.791 1.00 29.33 225 LYS A C 1
ATOM 1613 O O . LYS A 1 203 ? 10.552 63.809 98.915 1.00 30.45 225 LYS A O 1
ATOM 1619 N N . LEU A 1 204 ? 12.436 65.028 99.229 1.00 26.91 226 LEU A N 1
ATOM 1620 C CA . LEU A 1 204 ? 11.801 66.097 99.997 1.00 27.59 226 LEU A CA 1
ATOM 1621 C C . LEU A 1 204 ? 11.998 67.467 99.359 1.00 27.89 226 LEU A C 1
ATOM 1622 O O . LEU A 1 204 ? 11.785 68.490 100.020 1.00 27.84 226 LEU A O 1
ATOM 1627 N N . SER A 1 205 ? 12.393 67.511 98.090 1.00 35.42 227 SER A N 1
ATOM 1628 C CA . SER A 1 205 ? 12.691 68.776 97.435 1.00 37.73 227 SER A CA 1
ATOM 1629 C C . SER A 1 205 ? 11.494 69.720 97.482 1.00 40.48 227 SER A C 1
ATOM 1630 O O . SER A 1 205 ? 10.335 69.297 97.501 1.00 40.99 227 SER A O 1
ATOM 1633 N N . HIS A 1 206 ? 11.792 71.019 97.499 1.00 38.75 228 HIS A N 1
ATOM 1634 C CA . HIS A 1 206 ? 10.775 72.062 97.381 1.00 40.21 228 HIS A CA 1
ATOM 1635 C C . HIS A 1 206 ? 9.743 71.967 98.504 1.00 42.66 228 HIS A C 1
ATOM 1636 O O . HIS A 1 206 ? 8.532 72.009 98.278 1.00 45.11 228 HIS A O 1
ATOM 1643 N N . ASN A 1 207 ? 10.244 71.836 99.733 1.00 45.64 229 ASN A N 1
ATOM 1644 C CA . ASN A 1 207 ? 9.442 71.960 100.942 1.00 46.26 229 ASN A CA 1
ATOM 1645 C C . ASN A 1 207 ? 10.201 72.880 101.891 1.00 48.85 229 ASN A C 1
ATOM 1646 O O . ASN A 1 207 ? 11.385 72.631 102.172 1.00 48.49 229 ASN A O 1
ATOM 1651 N N . PRO A 1 208 ? 9.574 73.938 102.413 1.00 45.21 230 PRO A N 1
ATOM 1652 C CA . PRO A 1 208 ? 10.307 74.838 103.314 1.00 48.77 230 PRO A CA 1
ATOM 1653 C C . PRO A 1 208 ? 10.652 74.167 104.636 1.00 50.75 230 PRO A C 1
ATOM 1654 O O . PRO A 1 208 ? 10.059 74.476 105.674 1.00 52.82 230 PRO A O 1
ATOM 1658 N N . LEU A 1 209 ? 11.616 73.243 104.602 1.00 54.14 231 LEU A N 1
ATOM 1659 C CA . LEU A 1 209 ? 11.984 72.491 105.799 1.00 54.80 231 LEU A CA 1
ATOM 1660 C C . LEU A 1 209 ? 12.813 73.331 106.764 1.00 56.40 231 LEU A C 1
ATOM 1661 O O . LEU A 1 209 ? 12.694 73.172 107.983 1.00 55.78 231 LEU A O 1
ATOM 1666 N N . LYS A 1 210 ? 13.673 74.202 106.234 1.00 65.86 232 LYS A N 1
ATOM 1667 C CA . LYS A 1 210 ? 14.492 75.121 107.023 1.00 68.97 232 LYS A CA 1
ATOM 1668 C C . LYS A 1 210 ? 15.643 74.417 107.740 1.00 67.24 232 LYS A C 1
ATOM 1669 O O . LYS A 1 210 ? 16.751 74.959 107.794 1.00 69.15 232 LYS A O 1
ATOM 1675 N N . SER A 1 211 ? 15.415 73.225 108.288 1.00 57.86 233 SER A N 1
ATOM 1676 C CA . SER A 1 211 ? 16.476 72.515 108.993 1.00 54.48 233 SER A CA 1
ATOM 1677 C C . SER A 1 211 ? 16.127 71.035 109.069 1.00 50.37 233 SER A C 1
ATOM 1678 O O . SER A 1 211 ? 14.988 70.629 108.824 1.00 50.24 233 SER A O 1
ATOM 1681 N N . ILE A 1 212 ? 17.129 70.234 109.420 1.00 41.94 234 ILE A N 1
ATOM 1682 C CA . ILE A 1 212 ? 16.992 68.793 109.574 1.00 40.04 234 ILE A CA 1
ATOM 1683 C C . ILE A 1 212 ? 17.328 68.449 111.024 1.00 41.56 234 ILE A C 1
ATOM 1684 O O . ILE A 1 212 ? 18.444 68.719 111.476 1.00 42.51 234 ILE A O 1
ATOM 1689 N N . PRO A 1 213 ? 16.413 67.860 111.789 1.00 43.54 235 PRO A N 1
ATOM 1690 C CA . PRO A 1 213 ? 16.664 67.601 113.211 1.00 45.07 235 PRO A CA 1
ATOM 1691 C C . PRO A 1 213 ? 17.470 66.322 113.430 1.00 45.15 235 PRO A C 1
ATOM 1692 O O . PRO A 1 213 ? 17.789 65.584 112.501 1.00 42.30 235 PRO A O 1
ATOM 1696 N N . ASP A 1 214 ? 17.795 66.074 114.700 1.00 48.78 236 ASP A N 1
ATOM 1697 C CA . ASP A 1 214 ? 18.568 64.896 115.077 1.00 50.08 236 ASP A CA 1
ATOM 1698 C C . ASP A 1 214 ? 17.793 63.614 114.793 1.00 48.57 236 ASP A C 1
ATOM 1699 O O . ASP A 1 214 ? 16.564 63.568 114.882 1.00 47.85 236 ASP A O 1
ATOM 1704 N N . ASN A 1 215 ? 18.535 62.562 114.448 1.00 55.31 237 ASN A N 1
ATOM 1705 C CA . ASN A 1 215 ? 17.978 61.235 114.191 1.00 55.47 237 ASN A CA 1
ATOM 1706 C C . ASN A 1 215 ? 16.975 61.244 113.045 1.00 51.53 237 ASN A C 1
ATOM 1707 O O . ASN A 1 215 ? 16.093 60.383 112.980 1.00 52.45 237 ASN A O 1
ATOM 1712 N N . ALA A 1 216 ? 17.101 62.208 112.131 1.00 41.86 238 ALA A N 1
ATOM 1713 C CA . ALA A 1 216 ? 16.161 62.311 111.020 1.00 37.61 238 ALA A CA 1
ATOM 1714 C C . ALA A 1 216 ? 16.129 61.032 110.192 1.00 35.54 238 ALA A C 1
ATOM 1715 O O . ALA A 1 216 ? 15.072 60.643 109.680 1.00 35.24 238 ALA A O 1
ATOM 1717 N N . PHE A 1 217 ? 17.275 60.365 110.047 1.00 35.99 239 PHE A N 1
ATOM 1718 C CA . PHE A 1 217 ? 17.388 59.198 109.180 1.00 34.67 239 PHE A CA 1
ATOM 1719 C C . PHE A 1 217 ? 17.710 57.920 109.945 1.00 35.06 239 PHE A C 1
ATOM 1720 O O . PHE A 1 217 ? 18.044 56.905 109.321 1.00 35.47 239 PHE A O 1
ATOM 1728 N N . GLN A 1 218 ? 17.598 57.936 111.275 1.00 33.57 240 GLN A N 1
ATOM 1729 C CA . GLN A 1 218 ? 18.007 56.789 112.082 1.00 35.78 240 GLN A CA 1
ATOM 1730 C C . GLN A 1 218 ? 17.244 55.531 111.680 1.00 34.95 240 GLN A C 1
ATOM 1731 O O . GLN A 1 218 ? 17.842 54.470 111.469 1.00 33.31 240 GLN A O 1
ATOM 1737 N N . SER A 1 219 ? 15.915 55.633 111.571 1.00 36.78 241 SER A N 1
ATOM 1738 C CA . SER A 1 219 ? 15.089 54.443 111.385 1.00 35.99 241 SER A CA 1
ATOM 1739 C C . SER A 1 219 ? 15.407 53.717 110.082 1.00 33.62 241 SER A C 1
ATOM 1740 O O . SER A 1 219 ? 15.161 52.510 109.973 1.00 33.94 241 SER A O 1
ATOM 1743 N N . PHE A 1 220 ? 15.932 54.426 109.082 1.00 33.82 242 PHE A N 1
ATOM 1744 C CA . PHE A 1 220 ? 16.302 53.823 107.804 1.00 34.63 242 PHE A CA 1
ATOM 1745 C C . PHE A 1 220 ? 17.735 54.176 107.416 1.00 35.69 242 PHE A C 1
ATOM 1746 O O . PHE A 1 220 ? 18.060 54.264 106.229 1.00 34.18 242 PHE A O 1
ATOM 1754 N N . GLY A 1 221 ? 18.607 54.366 108.408 1.00 38.66 243 GLY A N 1
ATOM 1755 C CA . GLY A 1 221 ? 19.946 54.854 108.126 1.00 38.40 243 GLY A CA 1
ATOM 1756 C C . GLY A 1 221 ? 20.811 53.884 107.345 1.00 38.15 243 GLY A C 1
ATOM 1757 O O . GLY A 1 221 ? 21.715 54.307 106.620 1.00 39.27 243 GLY A O 1
ATOM 1758 N N . ARG A 1 222 ? 20.562 52.583 107.484 1.00 31.93 244 ARG A N 1
ATOM 1759 C CA . ARG A 1 222 ? 21.354 51.567 106.803 1.00 31.83 244 ARG A CA 1
ATOM 1760 C C . ARG A 1 222 ? 20.722 51.090 105.499 1.00 31.82 244 ARG A C 1
ATOM 1761 O O . ARG A 1 222 ? 21.160 50.075 104.946 1.00 30.11 244 ARG A O 1
ATOM 1769 N N . TYR A 1 223 ? 19.708 51.793 104.996 1.00 34.37 245 TYR A N 1
ATOM 1770 C CA . TYR A 1 223 ? 19.091 51.450 103.721 1.00 32.77 245 TYR A CA 1
ATOM 1771 C C . TYR A 1 223 ? 19.071 52.660 102.795 1.00 28.65 245 TYR A C 1
ATOM 1772 O O . TYR A 1 223 ? 19.076 52.513 101.569 1.00 30.26 245 TYR A O 1
ATOM 1781 N N . LEU A 1 224 ? 19.058 53.857 103.376 1.00 29.49 246 LEU A N 1
ATOM 1782 C CA . LEU A 1 224 ? 18.945 55.083 102.596 1.00 29.58 246 LEU A CA 1
ATOM 1783 C C . LEU A 1 224 ? 20.147 55.251 101.676 1.00 30.90 246 LEU A C 1
ATOM 1784 O O . LEU A 1 224 ? 21.288 55.341 102.142 1.00 30.05 246 LEU A O 1
ATOM 1789 N N . GLU A 1 225 ? 19.892 55.280 100.367 1.00 32.66 247 GLU A N 1
ATOM 1790 C CA . GLU A 1 225 ? 20.936 55.507 99.376 1.00 37.31 247 GLU A CA 1
ATOM 1791 C C . GLU A 1 225 ? 20.853 56.864 98.694 1.00 36.45 247 GLU A C 1
ATOM 1792 O O . GLU A 1 225 ? 21.895 57.421 98.339 1.00 35.72 247 GLU A O 1
ATOM 1798 N N . THR A 1 226 ? 19.651 57.406 98.495 1.00 30.59 248 THR A N 1
ATOM 1799 C CA . THR A 1 226 ? 19.465 58.664 97.783 1.00 32.18 248 THR A CA 1
ATOM 1800 C C . THR A 1 226 ? 18.590 59.597 98.607 1.00 32.80 248 THR A C 1
ATOM 1801 O O . THR A 1 226 ? 17.547 59.183 99.124 1.00 33.21 248 THR A O 1
ATOM 1805 N N . LEU A 1 227 ? 19.017 60.855 98.718 1.00 35.23 249 LEU A N 1
ATOM 1806 C CA . LEU A 1 227 ? 18.359 61.846 99.563 1.00 34.13 249 LEU A CA 1
ATOM 1807 C C . LEU A 1 227 ? 18.271 63.162 98.805 1.00 33.90 249 LEU A C 1
ATOM 1808 O O . LEU A 1 227 ? 19.298 63.699 98.379 1.00 32.52 249 LEU A O 1
ATOM 1813 N N . TRP A 1 228 ? 17.053 63.679 98.641 1.00 35.39 250 TRP A N 1
ATOM 1814 C CA . TRP A 1 228 ? 16.812 64.949 97.963 1.00 36.22 250 TRP A CA 1
ATOM 1815 C C . TRP A 1 228 ? 16.361 65.987 98.983 1.00 36.81 250 TRP A C 1
ATOM 1816 O O . TRP A 1 228 ? 15.300 65.834 99.601 1.00 39.85 250 TRP A O 1
ATOM 1827 N N . LEU A 1 229 ? 17.158 67.047 99.145 1.00 25.07 251 LEU A N 1
ATOM 1828 C CA . LEU A 1 229 ? 16.803 68.169 100.009 1.00 25.61 251 LEU A CA 1
ATOM 1829 C C . LEU A 1 229 ? 16.991 69.505 99.299 1.00 27.23 251 LEU A C 1
ATOM 1830 O O . LEU A 1 229 ? 17.111 70.541 99.960 1.00 27.10 251 LEU A O 1
ATOM 1835 N N . ASP A 1 230 ? 17.003 69.504 97.970 1.00 44.84 252 ASP A N 1
ATOM 1836 C CA . ASP A 1 230 ? 17.208 70.734 97.220 1.00 50.42 252 ASP A CA 1
ATOM 1837 C C . ASP A 1 230 ? 15.990 71.644 97.323 1.00 50.17 252 ASP A C 1
ATOM 1838 O O . ASP A 1 230 ? 14.846 71.182 97.346 1.00 50.28 252 ASP A O 1
ATOM 1843 N N . ASN A 1 231 ? 16.245 72.951 97.382 1.00 46.65 253 ASN A N 1
ATOM 1844 C CA . ASN A 1 231 ? 15.184 73.956 97.441 1.00 45.12 253 ASN A CA 1
ATOM 1845 C C . ASN A 1 231 ? 14.260 73.726 98.634 1.00 43.16 253 ASN A C 1
ATOM 1846 O O . ASN A 1 231 ? 13.037 73.826 98.523 1.00 44.49 253 ASN A O 1
ATOM 1851 N N . THR A 1 232 ? 14.850 73.433 99.792 1.00 35.68 254 THR A N 1
ATOM 1852 C CA . THR A 1 232 ? 14.098 73.272 101.029 1.00 35.78 254 THR A CA 1
ATOM 1853 C C . THR A 1 232 ? 14.373 74.409 102.005 1.00 37.46 254 THR A C 1
ATOM 1854 O O . THR A 1 232 ? 14.085 74.281 103.200 1.00 35.11 254 THR A O 1
ATOM 1858 N N . ASN A 1 233 ? 14.921 75.524 101.517 1.00 48.35 255 ASN A N 1
ATOM 1859 C CA . ASN A 1 233 ? 15.261 76.657 102.374 1.00 52.35 255 ASN A CA 1
ATOM 1860 C C . ASN A 1 233 ? 16.152 76.206 103.525 1.00 49.30 255 ASN A C 1
ATOM 1861 O O . ASN A 1 233 ? 16.130 76.786 104.613 1.00 51.01 255 ASN A O 1
ATOM 1866 N N . LEU A 1 234 ? 16.961 75.178 103.284 1.00 41.07 256 LEU A N 1
ATOM 1867 C CA . LEU A 1 234 ? 17.709 74.549 104.363 1.00 44.44 256 LEU A CA 1
ATOM 1868 C C . LEU A 1 234 ? 18.785 75.494 104.876 1.00 48.71 256 LEU A C 1
ATOM 1869 O O . LEU A 1 234 ? 19.684 75.900 104.132 1.00 49.07 256 LEU A O 1
ATOM 1874 N N . GLU A 1 235 ? 18.690 75.831 106.159 1.00 51.88 257 GLU A N 1
ATOM 1875 C CA . GLU A 1 235 ? 19.663 76.675 106.833 1.00 55.91 257 GLU A CA 1
ATOM 1876 C C . GLU A 1 235 ? 20.721 75.885 107.580 1.00 55.66 257 GLU A C 1
ATOM 1877 O O . GLU A 1 235 ? 21.860 76.349 107.691 1.00 54.54 257 GLU A O 1
ATOM 1883 N N . LYS A 1 236 ? 20.382 74.702 108.088 1.00 64.89 258 LYS A N 1
ATOM 1884 C CA . LYS A 1 236 ? 21.281 74.016 109.000 1.00 65.84 258 LYS A CA 1
ATOM 1885 C C . LYS A 1 236 ? 20.956 72.532 109.045 1.00 62.12 258 LYS A C 1
ATOM 1886 O O . LYS A 1 236 ? 19.796 72.129 108.929 1.00 63.14 258 LYS A O 1
ATOM 1892 N N . PHE A 1 237 ? 22.002 71.729 109.209 1.00 55.98 259 PHE A N 1
ATOM 1893 C CA . PHE A 1 237 ? 21.884 70.321 109.557 1.00 53.20 259 PHE A CA 1
ATOM 1894 C C . PHE A 1 237 ? 22.207 70.179 111.037 1.00 55.69 259 PHE A C 1
ATOM 1895 O O . PHE A 1 237 ? 23.252 70.657 111.491 1.00 59.27 259 PHE A O 1
ATOM 1903 N N . SER A 1 238 ? 21.326 69.525 111.786 1.00 45.68 260 SER A N 1
ATOM 1904 C CA . SER A 1 238 ? 21.646 69.226 113.174 1.00 47.10 260 SER A CA 1
ATOM 1905 C C . SER A 1 238 ? 22.874 68.324 113.238 1.00 45.84 260 SER A C 1
ATOM 1906 O O . SER A 1 238 ? 23.115 67.500 112.351 1.00 45.37 260 SER A O 1
ATOM 1909 N N . ASP A 1 239 ? 23.661 68.486 114.305 1.00 60.19 261 ASP A N 1
ATOM 1910 C CA . ASP A 1 239 ? 24.897 67.719 114.428 1.00 59.82 261 ASP A CA 1
ATOM 1911 C C . ASP A 1 239 ? 24.623 66.222 114.466 1.00 55.55 261 ASP A C 1
ATOM 1912 O O . ASP A 1 239 ? 25.456 65.427 114.017 1.00 54.13 261 ASP A O 1
ATOM 1917 N N . GLY A 1 240 ? 23.472 65.819 114.995 1.00 52.53 262 GLY A N 1
ATOM 1918 C CA . GLY A 1 240 ? 23.064 64.431 115.024 1.00 51.47 262 GLY A CA 1
ATOM 1919 C C . GLY A 1 240 ? 22.103 64.047 113.921 1.00 50.52 262 GLY A C 1
ATOM 1920 O O . GLY A 1 240 ? 21.500 62.969 113.991 1.00 51.55 262 GLY A O 1
ATOM 1921 N N . ALA A 1 241 ? 21.930 64.898 112.908 1.00 48.38 263 ALA A N 1
ATOM 1922 C CA . ALA A 1 241 ? 20.975 64.614 111.842 1.00 44.78 263 ALA A CA 1
ATOM 1923 C C . ALA A 1 241 ? 21.303 63.308 111.130 1.00 42.55 263 ALA A C 1
ATOM 1924 O O . ALA A 1 241 ? 20.399 62.535 110.789 1.00 42.67 263 ALA A O 1
ATOM 1926 N N . PHE A 1 242 ? 22.589 63.043 110.895 1.00 36.34 264 PHE A N 1
ATOM 1927 C CA . PHE A 1 242 ? 23.023 61.897 110.107 1.00 34.78 264 PHE A CA 1
ATOM 1928 C C . PHE A 1 242 ? 23.456 60.711 110.964 1.00 35.63 264 PHE A C 1
ATOM 1929 O O . PHE A 1 242 ? 24.199 59.849 110.483 1.00 35.52 264 PHE A O 1
ATOM 1937 N N . LEU A 1 243 ? 23.003 60.639 112.212 1.00 38.39 265 LEU A N 1
ATOM 1938 C CA . LEU A 1 243 ? 23.299 59.480 113.045 1.00 40.25 265 LEU A CA 1
ATOM 1939 C C . LEU A 1 243 ? 22.666 58.226 112.456 1.00 39.65 265 LEU A C 1
ATOM 1940 O O . LEU A 1 243 ? 21.467 58.199 112.163 1.00 40.23 265 LEU A O 1
ATOM 1945 N N . GLY A 1 244 ? 23.477 57.182 112.284 1.00 36.22 266 GLY A N 1
ATOM 1946 C CA . GLY A 1 244 ? 22.999 55.907 111.793 1.00 35.78 266 GLY A CA 1
ATOM 1947 C C . GLY A 1 244 ? 23.006 55.748 110.287 1.00 33.89 266 GLY A C 1
ATOM 1948 O O . GLY A 1 244 ? 22.689 54.656 109.799 1.00 32.94 266 GLY A O 1
ATOM 1949 N N . VAL A 1 245 ? 23.342 56.795 109.539 1.00 42.53 267 VAL A N 1
ATOM 1950 C CA . VAL A 1 245 ? 23.405 56.724 108.081 1.00 41.46 267 VAL A CA 1
ATOM 1951 C C . VAL A 1 245 ? 24.719 56.065 107.674 1.00 42.40 267 VAL A C 1
ATOM 1952 O O . VAL A 1 245 ? 25.801 56.576 107.982 1.00 42.48 267 VAL A O 1
ATOM 1956 N N . THR A 1 246 ? 24.630 54.930 106.970 1.00 38.89 268 THR A N 1
ATOM 1957 C CA . THR A 1 246 ? 25.811 54.147 106.630 1.00 39.19 268 THR A CA 1
ATOM 1958 C C . THR A 1 246 ? 25.988 53.857 105.143 1.00 38.19 268 THR A C 1
ATOM 1959 O O . THR A 1 246 ? 27.073 53.406 104.756 1.00 40.12 268 THR A O 1
ATOM 1963 N N . THR A 1 247 ? 24.978 54.089 104.298 1.00 35.60 269 THR A N 1
ATOM 1964 C CA . THR A 1 247 ? 25.100 53.720 102.889 1.00 34.25 269 THR A CA 1
ATOM 1965 C C . THR A 1 247 ? 24.556 54.803 101.966 1.00 31.47 269 THR A C 1
ATOM 1966 O O . THR A 1 247 ? 24.061 54.500 100.874 1.00 32.09 269 THR A O 1
ATOM 1970 N N . LEU A 1 248 ? 24.647 56.064 102.375 1.00 31.23 270 LEU A N 1
ATOM 1971 C CA . LEU A 1 248 ? 24.135 57.159 101.562 1.00 30.40 270 LEU A CA 1
ATOM 1972 C C . LEU A 1 248 ? 25.066 57.401 100.379 1.00 31.43 270 LEU A C 1
ATOM 1973 O O . LEU A 1 248 ? 26.257 57.677 100.562 1.00 32.10 270 LEU A O 1
ATOM 1978 N N . LYS A 1 249 ? 24.524 57.301 99.165 1.00 29.53 271 LYS A N 1
ATOM 1979 C CA . LYS A 1 249 ? 25.316 57.368 97.941 1.00 30.16 271 LYS A CA 1
ATOM 1980 C C . LYS A 1 249 ? 25.087 58.632 97.129 1.00 28.80 271 LYS A C 1
ATOM 1981 O O . LYS A 1 249 ? 26.034 59.160 96.545 1.00 30.88 271 LYS A O 1
ATOM 1987 N N . HIS A 1 250 ? 23.854 59.125 97.060 1.00 29.41 272 HIS A N 1
ATOM 1988 C CA . HIS A 1 250 ? 23.519 60.291 96.254 1.00 29.79 272 HIS A CA 1
ATOM 1989 C C . HIS A 1 250 ? 22.746 61.278 97.113 1.00 30.08 272 HIS A C 1
ATOM 1990 O O . HIS A 1 250 ? 21.756 60.906 97.750 1.00 29.36 272 HIS A O 1
ATOM 1997 N N . VAL A 1 251 ? 23.201 62.529 97.138 1.00 32.38 273 VAL A N 1
ATOM 1998 C CA . VAL A 1 251 ? 22.604 63.562 97.977 1.00 32.32 273 VAL A CA 1
ATOM 1999 C C . VAL A 1 251 ? 22.478 64.840 97.162 1.00 33.24 273 VAL A C 1
ATOM 2000 O O . VAL A 1 251 ? 23.405 65.225 96.443 1.00 33.10 273 VAL A O 1
ATOM 2004 N N . HIS A 1 252 ? 21.328 65.500 97.278 1.00 34.01 274 HIS A N 1
ATOM 2005 C CA . HIS A 1 252 ? 21.068 66.758 96.590 1.00 34.42 274 HIS A CA 1
ATOM 2006 C C . HIS A 1 252 ? 20.787 67.839 97.623 1.00 34.77 274 HIS A C 1
ATOM 2007 O O . HIS A 1 252 ? 19.791 67.765 98.350 1.00 37.07 274 HIS A O 1
ATOM 2014 N N . LEU A 1 253 ? 21.671 68.837 97.686 1.00 28.45 275 LEU A N 1
ATOM 2015 C CA . LEU A 1 253 ? 21.532 69.967 98.597 1.00 30.95 275 LEU A CA 1
ATOM 2016 C C . LEU A 1 253 ? 21.501 71.291 97.846 1.00 33.37 275 LEU A C 1
ATOM 2017 O O . LEU A 1 253 ? 21.565 72.354 98.476 1.00 32.70 275 LEU A O 1
ATOM 2022 N N . GLU A 1 254 ? 21.408 71.251 96.520 1.00 48.58 276 GLU A N 1
ATOM 2023 C CA . GLU A 1 254 ? 21.498 72.457 95.711 1.00 53.46 276 GLU A CA 1
ATOM 2024 C C . GLU A 1 254 ? 20.382 73.438 96.056 1.00 52.71 276 GLU A C 1
ATOM 2025 O O . GLU A 1 254 ? 19.270 73.049 96.422 1.00 53.14 276 GLU A O 1
ATOM 2031 N N . ASN A 1 255 ? 20.700 74.728 95.942 1.00 46.88 277 ASN A N 1
ATOM 2032 C CA . ASN A 1 255 ? 19.722 75.800 96.094 1.00 45.69 277 ASN A CA 1
ATOM 2033 C C . ASN A 1 255 ? 19.181 75.875 97.517 1.00 45.42 277 ASN A C 1
ATOM 2034 O O . ASN A 1 255 ? 17.967 75.785 97.730 1.00 46.25 277 ASN A O 1
ATOM 2039 N N . ASN A 1 256 ? 20.072 76.039 98.495 1.00 44.72 278 ASN A N 1
ATOM 2040 C CA . ASN A 1 256 ? 19.667 76.208 99.887 1.00 42.98 278 ASN A CA 1
ATOM 2041 C C . ASN A 1 256 ? 20.431 77.356 100.537 1.00 45.29 278 ASN A C 1
ATOM 2042 O O . ASN A 1 256 ? 21.133 78.107 99.853 1.00 46.96 278 ASN A O 1
ATOM 2047 N N . ARG A 1 257 ? 20.292 77.504 101.854 1.00 50.16 279 ARG A N 1
ATOM 2048 C CA . ARG A 1 257 ? 21.006 78.516 102.626 1.00 54.38 279 ARG A CA 1
ATOM 2049 C C . ARG A 1 257 ? 22.037 77.875 103.549 1.00 53.39 279 ARG A C 1
ATOM 2050 O O . ARG A 1 257 ? 22.248 78.324 104.678 1.00 53.09 279 ARG A O 1
ATOM 2058 N N . LEU A 1 258 ? 22.697 76.821 103.077 1.00 51.58 280 LEU A N 1
ATOM 2059 C CA . LEU A 1 258 ? 23.646 76.091 103.905 1.00 52.02 280 LEU A CA 1
ATOM 2060 C C . LEU A 1 258 ? 24.985 76.814 103.933 1.00 54.77 280 LEU A C 1
ATOM 2061 O O . LEU A 1 258 ? 25.572 77.097 102.885 1.00 54.60 280 LEU A O 1
ATOM 2066 N N . ASN A 1 259 ? 25.461 77.115 105.139 1.00 62.73 281 ASN A N 1
ATOM 2067 C CA . ASN A 1 259 ? 26.798 77.655 105.334 1.00 64.68 281 ASN A CA 1
ATOM 2068 C C . ASN A 1 259 ? 27.809 76.588 105.715 1.00 62.33 281 ASN A C 1
ATOM 2069 O O . ASN A 1 259 ? 28.997 76.735 105.411 1.00 62.52 281 ASN A O 1
ATOM 2074 N N . GLN A 1 260 ? 27.361 75.516 106.367 1.00 57.90 282 GLN A N 1
ATOM 2075 C CA . GLN A 1 260 ? 28.256 74.515 106.918 1.00 57.17 282 GLN A CA 1
ATOM 2076 C C . GLN A 1 260 ? 27.615 73.142 106.780 1.00 53.67 282 GLN A C 1
ATOM 2077 O O . GLN A 1 260 ? 26.406 73.016 106.572 1.00 52.99 282 GLN A O 1
ATOM 2083 N N . LEU A 1 261 ? 28.446 72.110 106.896 1.00 47.59 283 LEU A N 1
ATOM 2084 C CA . LEU A 1 261 ? 27.981 70.738 106.998 1.00 47.09 283 LEU A CA 1
ATOM 2085 C C . LEU A 1 261 ? 28.381 70.159 108.349 1.00 49.25 283 LEU A C 1
ATOM 2086 O O . LEU A 1 261 ? 29.419 70.532 108.904 1.00 51.32 283 LEU A O 1
ATOM 2091 N N . PRO A 1 262 ? 27.586 69.247 108.903 1.00 44.35 284 PRO A N 1
ATOM 2092 C CA . PRO A 1 262 ? 27.924 68.689 110.215 1.00 43.40 284 PRO A CA 1
ATOM 2093 C C . PRO A 1 262 ? 29.182 67.839 110.147 1.00 41.09 284 PRO A C 1
ATOM 2094 O O . PRO A 1 262 ? 29.545 67.302 109.098 1.00 37.50 284 PRO A O 1
ATOM 2098 N N . SER A 1 263 ? 29.855 67.729 111.294 1.00 53.58 285 SER A N 1
ATOM 2099 C CA . SER A 1 263 ? 31.111 66.990 111.350 1.00 54.48 285 SER A CA 1
ATOM 2100 C C . SER A 1 263 ? 30.938 65.547 110.890 1.00 51.96 285 SER A C 1
ATOM 2101 O O . SER A 1 263 ? 31.856 64.973 110.294 1.00 51.45 285 SER A O 1
ATOM 2104 N N . ASN A 1 264 ? 29.778 64.945 111.155 1.00 44.01 286 ASN A N 1
ATOM 2105 C CA . ASN A 1 264 ? 29.539 63.541 110.855 1.00 43.79 286 ASN A CA 1
ATOM 2106 C C . ASN A 1 264 ? 28.860 63.322 109.504 1.00 44.76 286 ASN A C 1
ATOM 2107 O O . ASN A 1 264 ? 28.232 62.275 109.305 1.00 46.45 286 ASN A O 1
ATOM 2112 N N . PHE A 1 265 ? 28.963 64.271 108.580 1.00 45.12 287 PHE A N 1
ATOM 2113 C CA . PHE A 1 265 ? 28.378 64.077 107.259 1.00 44.28 287 PHE A CA 1
ATOM 2114 C C . PHE A 1 265 ? 28.993 62.843 106.601 1.00 43.03 287 PHE A C 1
ATOM 2115 O O . PHE A 1 265 ? 30.225 62.739 106.524 1.00 44.07 287 PHE A O 1
ATOM 2123 N N . PRO A 1 266 ? 28.182 61.891 106.111 1.00 40.31 288 PRO A N 1
ATOM 2124 C CA . PRO A 1 266 ? 28.748 60.615 105.646 1.00 40.75 288 PRO A CA 1
ATOM 2125 C C . PRO A 1 266 ? 29.313 60.680 104.235 1.00 40.72 288 PRO A C 1
ATOM 2126 O O . PRO A 1 266 ? 28.579 60.506 103.258 1.00 40.07 288 PRO A O 1
ATOM 2130 N N . PHE A 1 267 ? 30.620 60.922 104.121 1.00 42.65 289 PHE A N 1
ATOM 2131 C CA . PHE A 1 267 ? 31.305 60.940 102.833 1.00 42.16 289 PHE A CA 1
ATOM 2132 C C . PHE A 1 267 ? 31.830 59.575 102.400 1.00 44.98 289 PHE A C 1
ATOM 2133 O O . PHE A 1 267 ? 32.245 59.432 101.245 1.00 45.12 289 PHE A O 1
ATOM 2141 N N . ASP A 1 268 ? 31.828 58.578 103.287 1.00 55.74 290 ASP A N 1
ATOM 2142 C CA . ASP A 1 268 ? 32.474 57.303 102.980 1.00 57.55 290 ASP A CA 1
ATOM 2143 C C . ASP A 1 268 ? 31.859 56.640 101.752 1.00 54.98 290 ASP A C 1
ATOM 2144 O O . ASP A 1 268 ? 32.576 56.221 100.836 1.00 56.01 290 ASP A O 1
ATOM 2149 N N . SER A 1 269 ? 30.533 56.532 101.713 1.00 45.54 291 SER A N 1
ATOM 2150 C CA . SER A 1 269 ? 29.842 55.871 100.614 1.00 44.20 291 SER A CA 1
ATOM 2151 C C . SER A 1 269 ? 29.307 56.852 99.581 1.00 37.98 291 SER A C 1
ATOM 2152 O O . SER A 1 269 ? 28.719 56.422 98.584 1.00 31.06 291 SER A O 1
ATOM 2155 N N . LEU A 1 270 ? 29.519 58.149 99.781 1.00 28.35 292 LEU A N 1
ATOM 2156 C CA . LEU A 1 270 ? 28.931 59.158 98.914 1.00 27.68 292 LEU A CA 1
ATOM 2157 C C . LEU A 1 270 ? 29.509 59.059 97.508 1.00 31.05 292 LEU A C 1
ATOM 2158 O O . LEU A 1 270 ? 30.730 59.010 97.329 1.00 31.08 292 LEU A O 1
ATOM 2163 N N . GLU A 1 271 ? 28.628 59.026 96.508 1.00 35.98 293 GLU A N 1
ATOM 2164 C CA . GLU A 1 271 ? 29.036 58.965 95.107 1.00 37.02 293 GLU A CA 1
ATOM 2165 C C . GLU A 1 271 ? 28.770 60.252 94.344 1.00 33.70 293 GLU A C 1
ATOM 2166 O O . GLU A 1 271 ? 29.627 60.693 93.577 1.00 33.13 293 GLU A O 1
ATOM 2172 N N . THR A 1 272 ? 27.606 60.870 94.531 1.00 31.01 294 THR A N 1
ATOM 2173 C CA . THR A 1 272 ? 27.284 62.139 93.897 1.00 30.64 294 THR A CA 1
ATOM 2174 C C . THR A 1 272 ? 26.724 63.083 94.949 1.00 30.49 294 THR A C 1
ATOM 2175 O O . THR A 1 272 ? 26.131 62.650 95.941 1.00 28.36 294 THR A O 1
ATOM 2179 N N . LEU A 1 273 ? 26.941 64.382 94.737 1.00 34.07 295 LEU A N 1
ATOM 2180 C CA . LEU A 1 273 ? 26.541 65.390 95.717 1.00 33.60 295 LEU A CA 1
ATOM 2181 C C . LEU A 1 273 ? 26.322 66.707 94.980 1.00 35.27 295 LEU A C 1
ATOM 2182 O O . LEU A 1 273 ? 27.288 67.378 94.607 1.00 36.55 295 LEU A O 1
ATOM 2187 N N . ALA A 1 274 ? 25.060 67.064 94.767 1.00 37.82 296 ALA A N 1
ATOM 2188 C CA . ALA A 1 274 ? 24.732 68.368 94.208 1.00 37.99 296 ALA A CA 1
ATOM 2189 C C . ALA A 1 274 ? 24.678 69.381 95.344 1.00 39.22 296 ALA A C 1
ATOM 2190 O O . ALA A 1 274 ? 23.873 69.238 96.272 1.00 39.62 296 ALA A O 1
ATOM 2192 N N . LEU A 1 275 ? 25.544 70.395 95.285 1.00 38.22 297 LEU A N 1
ATOM 2193 C CA . LEU A 1 275 ? 25.655 71.338 96.389 1.00 40.74 297 LEU A CA 1
ATOM 2194 C C . LEU A 1 275 ? 25.819 72.773 95.907 1.00 40.34 297 LEU A C 1
ATOM 2195 O O . LEU A 1 275 ? 26.158 73.647 96.716 1.00 41.05 297 LEU A O 1
ATOM 2200 N N . THR A 1 276 ? 25.571 73.049 94.630 1.00 38.80 298 THR A N 1
ATOM 2201 C CA . THR A 1 276 ? 25.742 74.390 94.099 1.00 42.37 298 THR A CA 1
ATOM 2202 C C . THR A 1 276 ? 24.653 75.321 94.623 1.00 42.52 298 THR A C 1
ATOM 2203 O O . THR A 1 276 ? 23.594 74.892 95.091 1.00 41.88 298 THR A O 1
ATOM 2207 N N . ASN A 1 277 ? 24.929 76.619 94.530 1.00 46.14 299 ASN A N 1
ATOM 2208 C CA . ASN A 1 277 ? 23.994 77.654 94.961 1.00 48.12 299 ASN A CA 1
ATOM 2209 C C . ASN A 1 277 ? 23.714 77.548 96.460 1.00 48.04 299 ASN A C 1
ATOM 2210 O O . ASN A 1 277 ? 22.567 77.479 96.904 1.00 48.83 299 ASN A O 1
ATOM 2215 N N . ASN A 1 278 ? 24.791 77.538 97.243 1.00 49.02 300 ASN A N 1
ATOM 2216 C CA . ASN A 1 278 ? 24.738 77.663 98.689 1.00 49.24 300 ASN A CA 1
ATOM 2217 C C . ASN A 1 278 ? 25.804 78.653 99.135 1.00 51.99 300 ASN A C 1
ATOM 2218 O O . ASN A 1 278 ? 26.908 78.662 98.578 1.00 54.38 300 ASN A O 1
ATOM 2223 N N . PRO A 1 279 ? 25.516 79.496 100.129 1.00 49.02 301 PRO A N 1
ATOM 2224 C CA . PRO A 1 279 ? 26.548 80.416 100.623 1.00 51.12 301 PRO A CA 1
ATOM 2225 C C . PRO A 1 279 ? 27.585 79.691 101.469 1.00 50.08 301 PRO A C 1
ATOM 2226 O O . PRO A 1 279 ? 27.682 79.913 102.680 1.00 49.31 301 PRO A O 1
ATOM 2230 N N . TRP A 1 280 ? 28.365 78.819 100.832 1.00 53.87 302 TRP A N 1
ATOM 2231 C CA . TRP A 1 280 ? 29.326 77.997 101.558 1.00 53.81 302 TRP A CA 1
ATOM 2232 C C . TRP A 1 280 ? 30.356 78.858 102.275 1.00 55.68 302 TRP A C 1
ATOM 2233 O O . TRP A 1 280 ? 30.904 79.807 101.707 1.00 57.04 302 TRP A O 1
ATOM 2244 N N . LYS A 1 281 ? 30.612 78.514 103.535 1.00 54.16 303 LYS A N 1
ATOM 2245 C CA . LYS A 1 281 ? 31.622 79.169 104.357 1.00 57.19 303 LYS A CA 1
ATOM 2246 C C . LYS A 1 281 ? 32.886 78.319 104.312 1.00 55.25 303 LYS A C 1
ATOM 2247 O O . LYS A 1 281 ? 32.915 77.208 104.851 1.00 51.34 303 LYS A O 1
ATOM 2253 N N . CYS A 1 282 ? 33.930 78.841 103.669 1.00 63.10 304 CYS A N 1
ATOM 2254 C CA . CYS A 1 282 ? 35.147 78.067 103.425 1.00 64.79 304 CYS A CA 1
ATOM 2255 C C . CYS A 1 282 ? 36.107 78.270 104.591 1.00 67.89 304 CYS A C 1
ATOM 2256 O O . CYS A 1 282 ? 37.023 79.093 104.564 1.00 69.12 304 CYS A O 1
ATOM 2259 N N . THR A 1 283 ? 35.882 77.485 105.645 1.00 58.77 305 THR A N 1
ATOM 2260 C CA . THR A 1 283 ? 36.788 77.444 106.783 1.00 62.59 305 THR A CA 1
ATOM 2261 C C . THR A 1 283 ? 37.000 75.973 107.141 1.00 63.54 305 THR A C 1
ATOM 2262 O O . THR A 1 283 ? 36.794 75.063 106.329 1.00 63.62 305 THR A O 1
ATOM 2266 N N . CYS A 1 284 ? 37.398 75.712 108.387 1.00 77.44 306 CYS A N 1
ATOM 2267 C CA . CYS A 1 284 ? 37.841 74.367 108.734 1.00 77.85 306 CYS A CA 1
ATOM 2268 C C . CYS A 1 284 ? 36.695 73.363 108.803 1.00 72.66 306 CYS A C 1
ATOM 2269 O O . CYS A 1 284 ? 36.924 72.169 108.587 1.00 72.34 306 CYS A O 1
ATOM 2272 N N . GLN A 1 285 ? 35.467 73.798 109.096 1.00 62.95 307 GLN A N 1
ATOM 2273 C CA . GLN A 1 285 ? 34.388 72.819 109.189 1.00 57.90 307 GLN A CA 1
ATOM 2274 C C . GLN A 1 285 ? 34.172 72.125 107.854 1.00 54.59 307 GLN A C 1
ATOM 2275 O O . GLN A 1 285 ? 33.752 70.963 107.817 1.00 53.11 307 GLN A O 1
ATOM 2281 N N . LEU A 1 286 ? 34.445 72.817 106.751 1.00 54.71 308 LEU A N 1
ATOM 2282 C CA . LEU A 1 286 ? 34.206 72.257 105.430 1.00 52.78 308 LEU A CA 1
ATOM 2283 C C . LEU A 1 286 ? 35.331 71.345 104.963 1.00 51.29 308 LEU A C 1
ATOM 2284 O O . LEU A 1 286 ? 35.291 70.885 103.818 1.00 50.88 308 LEU A O 1
ATOM 2289 N N . ARG A 1 287 ? 36.327 71.071 105.810 1.00 51.17 309 ARG A N 1
ATOM 2290 C CA . ARG A 1 287 ? 37.452 70.246 105.377 1.00 51.26 309 ARG A CA 1
ATOM 2291 C C . ARG A 1 287 ? 36.980 68.876 104.912 1.00 47.49 309 ARG A C 1
ATOM 2292 O O . ARG A 1 287 ? 37.527 68.316 103.954 1.00 45.38 309 ARG A O 1
ATOM 2300 N N . GLY A 1 288 ? 35.955 68.327 105.562 1.00 45.67 310 GLY A N 1
ATOM 2301 C CA . GLY A 1 288 ? 35.400 67.066 105.101 1.00 44.21 310 GLY A CA 1
ATOM 2302 C C . GLY A 1 288 ? 34.904 67.136 103.669 1.00 43.20 310 GLY A C 1
ATOM 2303 O O . GLY A 1 288 ? 35.133 66.219 102.876 1.00 44.16 310 GLY A O 1
ATOM 2304 N N . LEU A 1 289 ? 34.228 68.232 103.312 1.00 40.17 311 LEU A N 1
ATOM 2305 C CA . LEU A 1 289 ? 33.728 68.394 101.949 1.00 38.89 311 LEU A CA 1
ATOM 2306 C C . LEU A 1 289 ? 34.871 68.563 100.955 1.00 39.86 311 LEU A C 1
ATOM 2307 O O . LEU A 1 289 ? 34.842 67.983 99.863 1.00 38.90 311 LEU A O 1
ATOM 2312 N N . ARG A 1 290 ? 35.880 69.362 101.311 1.00 46.09 312 ARG A N 1
ATOM 2313 C CA . ARG A 1 290 ? 37.043 69.544 100.446 1.00 46.01 312 ARG A CA 1
ATOM 2314 C C . ARG A 1 290 ? 37.688 68.218 100.076 1.00 45.71 312 ARG A C 1
ATOM 2315 O O . ARG A 1 290 ? 37.904 67.929 98.893 1.00 46.24 312 ARG A O 1
ATOM 2323 N N . ARG A 1 291 ? 38.030 67.406 101.075 1.00 44.79 313 ARG A N 1
ATOM 2324 C CA . ARG A 1 291 ? 38.676 66.134 100.782 1.00 44.89 313 ARG A CA 1
ATOM 2325 C C . ARG A 1 291 ? 37.844 65.310 99.809 1.00 43.06 313 ARG A C 1
ATOM 2326 O O . ARG A 1 291 ? 38.386 64.684 98.891 1.00 42.95 313 ARG A O 1
ATOM 2334 N N . TRP A 1 292 ? 36.522 65.294 99.997 1.00 40.03 314 TRP A N 1
ATOM 2335 C CA . TRP A 1 292 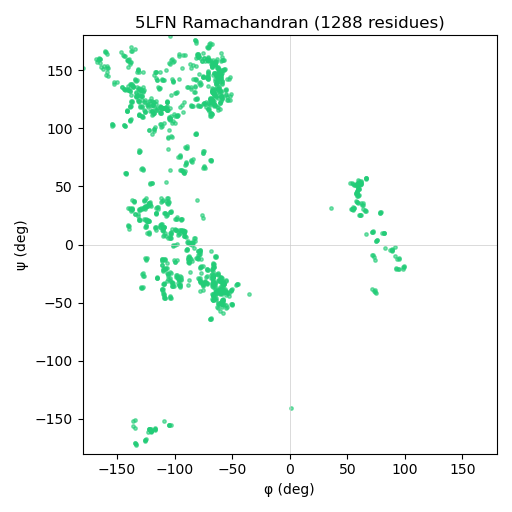? 35.667 64.525 99.100 1.00 38.24 314 TRP A CA 1
ATOM 2336 C C . TRP A 1 292 ? 35.669 65.111 97.692 1.00 38.45 314 TRP A C 1
ATOM 2337 O O . TRP A 1 292 ? 35.767 64.369 96.708 1.00 34.29 314 TRP A O 1
ATOM 2348 N N . LEU A 1 293 ? 35.565 66.438 97.571 1.00 34.47 315 LEU A N 1
ATOM 2349 C CA . LEU A 1 293 ? 35.557 67.059 96.249 1.00 37.33 315 LEU A CA 1
ATOM 2350 C C . LEU A 1 293 ? 36.869 66.823 95.513 1.00 41.42 315 LEU A C 1
ATOM 2351 O O . LEU A 1 293 ? 36.868 66.544 94.308 1.00 41.09 315 LEU A O 1
ATOM 2356 N N . GLU A 1 294 ? 38.002 66.930 96.215 1.00 46.86 316 GLU A N 1
ATOM 2357 C CA . GLU A 1 294 ? 39.283 66.676 95.567 1.00 49.18 316 GLU A CA 1
ATOM 2358 C C . GLU A 1 294 ? 39.326 65.267 94.995 1.00 47.13 316 GLU A C 1
ATOM 2359 O O . GLU A 1 294 ? 39.974 65.025 93.971 1.00 49.94 316 GLU A O 1
ATOM 2365 N N . ALA A 1 295 ? 38.629 64.336 95.640 1.00 42.30 317 ALA A N 1
ATOM 2366 C CA . ALA A 1 295 ? 38.643 62.929 95.270 1.00 44.00 317 ALA A CA 1
ATOM 2367 C C . ALA A 1 295 ? 37.824 62.628 94.018 1.00 48.85 317 ALA A C 1
ATOM 2368 O O . ALA A 1 295 ? 38.032 61.575 93.405 1.00 51.39 317 ALA A O 1
ATOM 2370 N N . LYS A 1 296 ? 36.913 63.516 93.619 1.00 50.66 318 LYS A N 1
ATOM 2371 C CA . LYS A 1 296 ? 35.955 63.234 92.560 1.00 51.96 318 LYS A CA 1
ATOM 2372 C C . LYS A 1 296 ? 36.298 64.007 91.292 1.00 55.30 318 LYS A C 1
ATOM 2373 O O . LYS A 1 296 ? 36.860 65.105 91.341 1.00 56.75 318 LYS A O 1
ATOM 2379 N N . ALA A 1 297 ? 35.940 63.418 90.147 1.00 42.18 319 ALA A N 1
ATOM 2380 C CA . ALA A 1 297 ? 36.292 63.968 88.842 1.00 48.57 319 ALA A CA 1
ATOM 2381 C C . ALA A 1 297 ? 35.298 64.997 88.324 1.00 52.09 319 ALA A C 1
ATOM 2382 O O . ALA A 1 297 ? 35.675 65.841 87.503 1.00 50.32 319 ALA A O 1
ATOM 2384 N N . SER A 1 298 ? 34.047 64.964 88.776 1.00 71.86 320 SER A N 1
ATOM 2385 C CA . SER A 1 298 ? 33.088 65.966 88.334 1.00 74.21 320 SER A CA 1
ATOM 2386 C C . SER A 1 298 ? 33.459 67.302 88.961 1.00 78.68 320 SER A C 1
ATOM 2387 O O . SER A 1 298 ? 33.804 67.373 90.143 1.00 77.92 320 SER A O 1
ATOM 2390 N N . ARG A 1 299 ? 33.410 68.361 88.157 1.00 87.23 321 ARG A N 1
ATOM 2391 C CA . ARG A 1 299 ? 33.840 69.667 88.634 1.00 91.22 321 ARG A CA 1
ATOM 2392 C C . ARG A 1 299 ? 32.661 70.595 88.897 1.00 92.92 321 ARG A C 1
ATOM 2393 O O . ARG A 1 299 ? 32.336 71.420 88.033 1.00 91.62 321 ARG A O 1
ATOM 2401 N N . PRO A 1 300 ? 31.992 70.512 90.043 1.00 69.70 322 PRO A N 1
ATOM 2402 C CA . PRO A 1 300 ? 30.863 71.414 90.276 1.00 69.06 322 PRO A CA 1
ATOM 2403 C C . PRO A 1 300 ? 31.363 72.837 90.448 1.00 68.46 322 PRO A C 1
ATOM 2404 O O . PRO A 1 300 ? 32.528 73.080 90.772 1.00 67.01 322 PRO A O 1
ATOM 2408 N N . ASP A 1 301 ? 30.462 73.789 90.236 1.00 96.65 323 ASP A N 1
ATOM 2409 C CA . ASP A 1 301 ? 30.826 75.200 90.315 1.00 93.95 323 ASP A CA 1
ATOM 2410 C C . ASP A 1 301 ? 30.285 75.747 91.634 1.00 92.03 323 ASP A C 1
ATOM 2411 O O . ASP A 1 301 ? 29.421 76.623 91.693 1.00 93.06 323 ASP A O 1
ATOM 2416 N N . ALA A 1 302 ? 30.833 75.187 92.709 1.00 62.23 324 ALA A N 1
ATOM 2417 C CA . ALA A 1 302 ? 30.476 75.561 94.071 1.00 59.31 324 ALA A CA 1
ATOM 2418 C C . ALA A 1 302 ? 31.561 76.468 94.633 1.00 55.81 324 ALA A C 1
ATOM 2419 O O . ALA A 1 302 ? 32.648 76.005 94.994 1.00 53.43 324 ALA A O 1
ATOM 2421 N N . THR A 1 303 ? 31.262 77.757 94.697 1.00 74.37 325 THR A N 1
ATOM 2422 C CA . THR A 1 303 ? 32.212 78.775 95.110 1.00 70.18 325 THR A CA 1
ATOM 2423 C C . THR A 1 303 ? 32.045 79.102 96.589 1.00 65.17 325 THR A C 1
ATOM 2424 O O . THR A 1 303 ? 31.038 78.764 97.218 1.00 60.09 325 THR A O 1
ATOM 2428 N N . CYS A 1 304 ? 33.059 79.762 97.141 1.00 61.81 326 CYS A N 1
ATOM 2429 C CA . CYS A 1 304 ? 32.990 80.241 98.512 1.00 61.07 326 CYS A CA 1
ATOM 2430 C C . CYS A 1 304 ? 32.222 81.554 98.548 1.00 66.04 326 CYS A C 1
ATOM 2431 O O . CYS A 1 304 ? 32.351 82.390 97.648 1.00 69.84 326 CYS A O 1
ATOM 2434 N N . ALA A 1 305 ? 31.414 81.732 99.590 1.00 51.13 327 ALA A N 1
ATOM 2435 C CA . ALA A 1 305 ? 30.775 83.014 99.849 1.00 55.10 327 ALA A CA 1
ATOM 2436 C C . ALA A 1 305 ? 31.469 83.795 100.951 1.00 55.85 327 ALA A C 1
ATOM 2437 O O . ALA A 1 305 ? 31.504 85.028 100.898 1.00 57.22 327 ALA A O 1
ATOM 2439 N N . SER A 1 306 ? 32.018 83.101 101.937 1.00 77.83 328 SER A N 1
ATOM 2440 C CA . SER A 1 306 ? 32.799 83.692 103.010 1.00 77.24 328 SER A CA 1
ATOM 2441 C C . SER A 1 306 ? 33.949 82.756 103.319 1.00 77.06 328 SER A C 1
ATOM 2442 O O . SER A 1 306 ? 33.887 81.559 103.002 1.00 74.19 328 SER A O 1
ATOM 2445 N N . PRO A 1 307 ? 35.032 83.257 103.939 1.00 74.06 329 PRO A N 1
ATOM 2446 C CA . PRO A 1 307 ? 35.315 84.657 104.286 1.00 77.55 329 PRO A CA 1
ATOM 2447 C C . PRO A 1 307 ? 35.596 85.535 103.070 1.00 79.22 329 PRO A C 1
ATOM 2448 O O . PRO A 1 307 ? 35.702 85.031 101.952 1.00 77.98 329 PRO A O 1
ATOM 2452 N N . ALA A 1 308 ? 35.712 86.844 103.302 1.00 88.72 330 ALA A N 1
ATOM 2453 C CA . ALA A 1 308 ? 35.901 87.785 102.203 1.00 91.75 330 ALA A CA 1
ATOM 2454 C C . ALA A 1 308 ? 37.139 87.463 101.373 1.00 91.28 330 ALA A C 1
ATOM 2455 O O . ALA A 1 308 ? 37.145 87.698 100.160 1.00 92.90 330 ALA A O 1
ATOM 2457 N N . LYS A 1 309 ? 38.196 86.930 101.996 1.00 83.81 331 LYS A N 1
ATOM 2458 C CA . LYS A 1 309 ? 39.442 86.738 101.261 1.00 84.06 331 LYS A CA 1
ATOM 2459 C C . LYS A 1 309 ? 39.310 85.677 100.174 1.00 81.70 331 LYS A C 1
ATOM 2460 O O . LYS A 1 309 ? 40.022 85.741 99.165 1.00 84.16 331 LYS A O 1
ATOM 2466 N N . PHE A 1 310 ? 38.422 84.699 100.353 1.00 75.48 332 PHE A N 1
ATOM 2467 C CA . PHE A 1 310 ? 38.265 83.612 99.395 1.00 72.20 332 PHE A CA 1
ATOM 2468 C C . PHE A 1 310 ? 36.947 83.678 98.632 1.00 71.05 332 PHE A C 1
ATOM 2469 O O . PHE A 1 310 ? 36.629 82.744 97.888 1.00 68.77 332 PHE A O 1
ATOM 2477 N N . LYS A 1 311 ? 36.174 84.750 98.797 1.00 77.98 333 LYS A N 1
ATOM 2478 C CA . LYS A 1 311 ? 34.889 84.865 98.117 1.00 75.88 333 LYS A CA 1
ATOM 2479 C C . LYS A 1 311 ? 35.060 84.689 96.613 1.00 74.32 333 LYS A C 1
ATOM 2480 O O . LYS A 1 311 ? 35.877 85.368 95.984 1.00 76.87 333 LYS A O 1
ATOM 2486 N N . GLY A 1 312 ? 34.286 83.766 96.040 1.00 67.94 334 GLY A N 1
ATOM 2487 C CA . GLY A 1 312 ? 34.289 83.519 94.615 1.00 66.68 334 GLY A CA 1
ATOM 2488 C C . GLY A 1 312 ? 35.124 82.331 94.184 1.00 66.06 334 GLY A C 1
ATOM 2489 O O . GLY A 1 312 ? 34.926 81.821 93.075 1.00 67.86 334 GLY A O 1
ATOM 2490 N N . GLN A 1 313 ? 36.050 81.886 95.026 1.00 57.16 335 GLN A N 1
ATOM 2491 C CA . GLN A 1 313 ? 36.939 80.787 94.683 1.00 56.38 335 GLN A CA 1
ATOM 2492 C C . GLN A 1 313 ? 36.220 79.452 94.826 1.00 53.28 335 GLN A C 1
ATOM 2493 O O . GLN A 1 313 ? 35.456 79.240 95.772 1.00 50.64 335 GLN A O 1
ATOM 2499 N N . HIS A 1 314 ? 36.471 78.547 93.883 1.00 63.40 336 HIS A N 1
ATOM 2500 C CA . HIS A 1 314 ? 35.909 77.208 93.986 1.00 60.84 336 HIS A CA 1
ATOM 2501 C C . HIS A 1 314 ? 36.409 76.518 95.247 1.00 59.70 336 HIS A C 1
ATOM 2502 O O . HIS A 1 314 ? 37.556 76.697 95.665 1.00 60.97 336 HIS A O 1
ATOM 2509 N N . ILE A 1 315 ? 35.531 75.717 95.854 1.00 55.33 337 ILE A N 1
ATOM 2510 C CA . ILE A 1 315 ? 35.893 74.992 97.066 1.00 56.39 337 ILE A CA 1
ATOM 2511 C C . ILE A 1 315 ? 36.959 73.951 96.757 1.00 58.04 337 ILE A C 1
ATOM 2512 O O . ILE A 1 315 ? 37.793 73.628 97.611 1.00 57.71 337 ILE A O 1
ATOM 2517 N N . ARG A 1 316 ? 36.955 73.418 95.535 1.00 61.35 338 ARG A N 1
ATOM 2518 C CA . ARG A 1 316 ? 37.883 72.361 95.155 1.00 62.32 338 ARG A CA 1
ATOM 2519 C C . ARG A 1 316 ? 39.286 72.893 94.886 1.00 63.37 338 ARG A C 1
ATOM 2520 O O . ARG A 1 316 ? 40.269 72.191 95.150 1.00 61.22 338 ARG A O 1
ATOM 2528 N N . ASP A 1 317 ? 39.402 74.117 94.371 1.00 73.00 339 ASP A N 1
ATOM 2529 C CA . ASP A 1 317 ? 40.692 74.705 94.028 1.00 76.45 339 ASP A CA 1
ATOM 2530 C C . ASP A 1 317 ? 41.243 75.641 95.094 1.00 74.59 339 ASP A C 1
ATOM 2531 O O . ASP A 1 317 ? 42.463 75.819 95.169 1.00 77.40 339 ASP A O 1
ATOM 2536 N N . THR A 1 318 ? 40.383 76.248 95.909 1.00 58.34 340 THR A N 1
ATOM 2537 C CA . THR A 1 318 ? 40.824 77.295 96.819 1.00 59.51 340 THR A CA 1
ATOM 2538 C C . THR A 1 318 ? 41.922 76.790 97.751 1.00 59.02 340 THR A C 1
ATOM 2539 O O . THR A 1 318 ? 42.090 75.588 97.976 1.00 57.41 340 THR A O 1
ATOM 2543 N N . ASP A 1 319 ? 42.677 77.743 98.296 1.00 73.84 341 ASP A N 1
ATOM 2544 C CA . ASP A 1 319 ? 43.740 77.471 99.255 1.00 74.74 341 ASP A CA 1
ATOM 2545 C C . ASP A 1 319 ? 43.330 77.885 100.665 1.00 70.42 341 ASP A C 1
ATOM 2546 O O . ASP A 1 319 ? 44.180 78.182 101.507 1.00 68.11 341 ASP A O 1
ATOM 2551 N N . ALA A 1 320 ? 42.023 77.905 100.933 1.00 54.52 342 ALA A N 1
ATOM 2552 C CA . ALA A 1 320 ? 41.506 78.350 102.219 1.00 55.57 342 ALA A CA 1
ATOM 2553 C C . ALA A 1 320 ? 41.634 77.298 103.310 1.00 54.30 342 ALA A C 1
ATOM 2554 O O . ALA A 1 320 ? 41.377 77.608 104.478 1.00 54.43 342 ALA A O 1
ATOM 2556 N N . PHE A 1 321 ? 42.017 76.070 102.963 1.00 58.42 343 PHE A N 1
ATOM 2557 C CA . PHE A 1 321 ? 42.117 74.975 103.918 1.00 57.78 343 PHE A CA 1
ATOM 2558 C C . PHE A 1 321 ? 43.572 74.605 104.195 1.00 58.48 343 PHE A C 1
ATOM 2559 O O . PHE A 1 321 ? 43.876 73.461 104.541 1.00 56.89 343 PHE A O 1
ATOM 2567 N N . ARG A 1 322 ? 44.481 75.570 104.039 1.00 72.94 344 ARG A N 1
ATOM 2568 C CA . ARG A 1 322 ? 45.902 75.317 104.256 1.00 76.06 344 ARG A CA 1
ATOM 2569 C C . ARG A 1 322 ? 46.235 75.215 105.740 1.00 77.36 344 ARG A C 1
ATOM 2570 O O . ARG A 1 322 ? 47.057 74.381 106.138 1.00 77.99 344 ARG A O 1
ATOM 2578 N N . SER A 1 323 ? 45.610 76.050 106.573 1.00 67.71 345 SER A N 1
ATOM 2579 C CA . SER A 1 323 ? 45.874 76.017 108.007 1.00 70.48 345 SER A CA 1
ATOM 2580 C C . SER A 1 323 ? 45.149 74.878 108.712 1.00 71.49 345 SER A C 1
ATOM 2581 O O . SER A 1 323 ? 45.644 74.372 109.725 1.00 73.72 345 SER A O 1
ATOM 2584 N N . CYS A 1 324 ? 43.991 74.463 108.210 1.00 71.51 346 CYS A N 1
ATOM 2585 C CA . CYS A 1 324 ? 43.212 73.421 108.868 1.00 69.76 346 CYS A CA 1
ATOM 2586 C C . CYS A 1 324 ? 43.914 72.071 108.751 1.00 68.41 346 CYS A C 1
ATOM 2587 O O . CYS A 1 324 ? 43.774 71.210 109.620 1.00 67.36 346 CYS A O 1
ATOM 2590 N N . CYS B 1 1 ? 16.840 42.143 85.751 1.00 103.43 23 CYS B N 1
ATOM 2591 C CA . CYS B 1 1 ? 16.106 43.391 85.919 1.00 101.38 23 CYS B CA 1
ATOM 2592 C C . CYS B 1 1 ? 17.079 44.546 86.167 1.00 97.78 23 CYS B C 1
ATOM 2593 O O . CYS B 1 1 ? 17.841 44.511 87.129 1.00 101.50 23 CYS B O 1
ATOM 2596 N N . PRO B 1 2 ? 17.062 45.568 85.307 1.00 72.84 24 PRO B N 1
ATOM 2597 C CA . PRO B 1 2 ? 18.027 46.663 85.461 1.00 72.56 24 PRO B CA 1
ATOM 2598 C C . PRO B 1 2 ? 17.828 47.416 86.768 1.00 71.43 24 PRO B C 1
ATOM 2599 O O . PRO B 1 2 ? 16.760 47.392 87.382 1.00 70.22 24 PRO B O 1
ATOM 2603 N N . GLN B 1 3 ? 18.893 48.093 87.189 1.00 85.18 25 GLN B N 1
ATOM 2604 C CA . GLN B 1 3 ? 18.856 48.863 88.422 1.00 83.27 25 GLN B CA 1
ATOM 2605 C C . GLN B 1 3 ? 17.846 50.000 88.307 1.00 78.83 25 GLN B C 1
ATOM 2606 O O . GLN B 1 3 ? 17.625 50.556 87.229 1.00 75.93 25 GLN B O 1
ATOM 2612 N N . ASN B 1 4 ? 17.207 50.320 89.434 1.00 88.34 26 ASN B N 1
ATOM 2613 C CA . ASN B 1 4 ? 16.241 51.413 89.535 1.00 88.76 26 ASN B CA 1
ATOM 2614 C C . ASN B 1 4 ? 14.910 51.096 88.858 1.00 84.68 26 ASN B C 1
ATOM 2615 O O . ASN B 1 4 ? 13.935 51.832 89.040 1.00 85.11 26 ASN B O 1
ATOM 2620 N N . CYS B 1 5 ? 14.847 50.015 88.086 1.00 77.21 27 CYS B N 1
ATOM 2621 C CA . CYS B 1 5 ? 13.621 49.599 87.419 1.00 73.49 27 CYS B CA 1
ATOM 2622 C C . CYS B 1 5 ? 12.982 48.426 88.152 1.00 75.08 27 CYS B C 1
ATOM 2623 O O . CYS B 1 5 ? 13.638 47.698 88.901 1.00 79.30 27 CYS B O 1
ATOM 2626 N N . HIS B 1 6 ? 11.682 48.251 87.923 1.00 63.87 28 HIS B N 1
ATOM 2627 C CA . HIS B 1 6 ? 10.925 47.148 88.496 1.00 66.50 28 HIS B CA 1
ATOM 2628 C C . HIS B 1 6 ? 10.422 46.252 87.372 1.00 69.33 28 HIS B C 1
ATOM 2629 O O . HIS B 1 6 ? 10.051 46.737 86.298 1.00 65.68 28 HIS B O 1
ATOM 2636 N N . CYS B 1 7 ? 10.409 44.943 87.626 1.00 81.84 29 CYS B N 1
ATOM 2637 C CA . CYS B 1 7 ? 10.049 43.951 86.621 1.00 82.27 29 CYS B CA 1
ATOM 2638 C C . CYS B 1 7 ? 8.951 43.050 87.164 1.00 83.50 29 CYS B C 1
ATOM 2639 O O . CYS B 1 7 ? 9.038 42.574 88.301 1.00 85.11 29 CYS B O 1
ATOM 2642 N N . HIS B 1 8 ? 7.921 42.821 86.353 1.00 74.54 30 HIS B N 1
ATOM 2643 C CA . HIS B 1 8 ? 6.850 41.893 86.693 1.00 77.52 30 HIS B CA 1
ATOM 2644 C C . HIS B 1 8 ? 7.183 40.527 86.101 1.00 84.32 30 HIS B C 1
ATOM 2645 O O . HIS B 1 8 ? 7.328 40.393 84.881 1.00 85.99 30 HIS B O 1
ATOM 2652 N N . SER B 1 9 ? 7.308 39.519 86.966 1.00 106.09 31 SER B N 1
ATOM 2653 C CA . SER B 1 9 ? 7.820 38.219 86.540 1.00 111.68 31 SER B CA 1
ATOM 2654 C C . SER B 1 9 ? 6.936 37.587 85.469 1.00 109.71 31 SER B C 1
ATOM 2655 O O . SER B 1 9 ? 7.401 37.266 84.370 1.00 112.58 31 SER B O 1
ATOM 2658 N N . ASP B 1 10 ? 5.651 37.398 85.775 1.00 100.76 32 ASP B N 1
ATOM 2659 C CA . ASP B 1 10 ? 4.786 36.624 84.889 1.00 95.43 32 ASP B CA 1
ATOM 2660 C C . ASP B 1 10 ? 4.598 37.312 83.541 1.00 88.06 32 ASP B C 1
ATOM 2661 O O . ASP B 1 10 ? 4.559 36.645 82.500 1.00 88.99 32 ASP B O 1
ATOM 2666 N N . LEU B 1 11 ? 4.485 38.637 83.537 1.00 70.89 33 LEU B N 1
ATOM 2667 C CA . LEU B 1 11 ? 4.163 39.374 82.322 1.00 64.92 33 LEU B CA 1
ATOM 2668 C C . LEU B 1 11 ? 5.383 39.714 81.478 1.00 62.67 33 LEU B C 1
ATOM 2669 O O . LEU B 1 11 ? 5.220 40.124 80.324 1.00 61.54 33 LEU B O 1
ATOM 2674 N N . GLN B 1 12 ? 6.591 39.558 82.015 1.00 67.30 34 GLN B N 1
ATOM 2675 C CA . GLN B 1 12 ? 7.810 39.951 81.311 1.00 63.33 34 GLN B CA 1
ATOM 2676 C C . GLN B 1 12 ? 7.777 41.439 80.976 1.00 58.98 34 GLN B C 1
ATOM 2677 O O . GLN B 1 12 ? 8.158 41.861 79.882 1.00 56.58 34 GLN B O 1
ATOM 2683 N N . HIS B 1 13 ? 7.311 42.241 81.928 1.00 60.24 35 HIS B N 1
ATOM 2684 C CA . HIS B 1 13 ? 7.287 43.689 81.793 1.00 57.95 35 HIS B CA 1
ATOM 2685 C C . HIS B 1 13 ? 8.441 44.299 82.573 1.00 59.74 35 HIS B C 1
ATOM 2686 O O . HIS B 1 13 ? 8.765 43.852 83.677 1.00 54.80 35 HIS B O 1
ATOM 2693 N N . VAL B 1 14 ? 9.060 45.321 81.989 1.00 51.11 36 VAL B N 1
ATOM 2694 C CA . VAL B 1 14 ? 10.107 46.094 82.643 1.00 57.84 36 VAL B CA 1
ATOM 2695 C C . VAL B 1 14 ? 9.628 47.537 82.683 1.00 54.80 36 VAL B C 1
ATOM 2696 O O . VAL B 1 14 ? 9.323 48.123 81.637 1.00 48.24 36 VAL B O 1
ATOM 2700 N N . ILE B 1 15 ? 9.569 48.109 83.882 1.00 56.96 37 ILE B N 1
ATOM 2701 C CA . ILE B 1 15 ? 9.046 49.454 84.087 1.00 55.22 37 ILE B CA 1
ATOM 2702 C C . ILE B 1 15 ? 10.186 50.325 84.593 1.00 55.32 37 ILE B C 1
ATOM 2703 O O . ILE B 1 15 ? 10.731 50.079 85.677 1.00 55.82 37 ILE B O 1
ATOM 2708 N N . CYS B 1 16 ? 10.543 51.338 83.809 1.00 55.71 38 CYS B N 1
ATOM 2709 C CA . CYS B 1 16 ? 11.591 52.292 84.151 1.00 57.89 38 CYS B CA 1
ATOM 2710 C C . CYS B 1 16 ? 11.054 53.713 84.077 1.00 58.35 38 CYS B C 1
ATOM 2711 O O . CYS B 1 16 ? 11.743 54.635 83.632 1.00 58.26 38 CYS B O 1
ATOM 2714 N N . ASP B 1 17 ? 9.811 53.910 84.509 1.00 58.23 39 ASP B N 1
ATOM 2715 C CA . ASP B 1 17 ? 9.144 55.199 84.352 1.00 57.39 39 ASP B CA 1
ATOM 2716 C C . ASP B 1 17 ? 9.805 56.233 85.256 1.00 56.98 39 ASP B C 1
ATOM 2717 O O . ASP B 1 17 ? 9.682 56.168 86.484 1.00 56.64 39 ASP B O 1
ATOM 2722 N N . LYS B 1 18 ? 10.497 57.194 84.646 1.00 60.72 40 LYS B N 1
ATOM 2723 C CA . LYS B 1 18 ? 11.097 58.319 85.363 1.00 61.92 40 LYS B CA 1
ATOM 2724 C C . LYS B 1 18 ? 12.003 57.844 86.499 1.00 63.10 40 LYS B C 1
ATOM 2725 O O . LYS B 1 18 ? 11.865 58.257 87.652 1.00 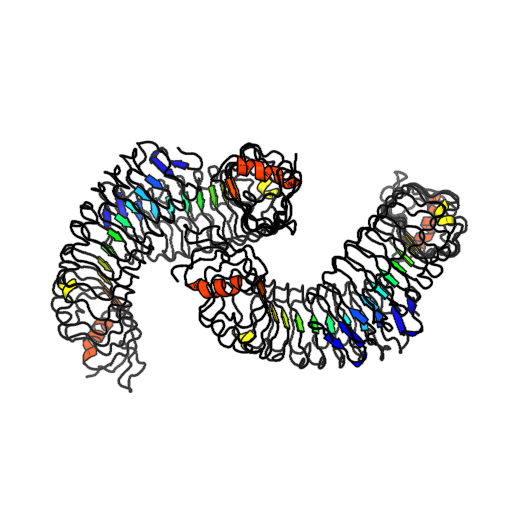64.91 40 LYS B O 1
ATOM 2731 N N . VAL B 1 19 ? 12.941 56.960 86.166 1.00 57.51 41 VAL B N 1
ATOM 2732 C CA . VAL B 1 19 ? 13.919 56.466 87.130 1.00 60.64 41 VAL B CA 1
ATOM 2733 C C . VAL B 1 19 ? 15.321 57.006 86.835 1.00 60.91 41 VAL B C 1
ATOM 2734 O O . VAL B 1 19 ? 16.305 56.492 87.363 1.00 63.05 41 VAL B O 1
ATOM 2738 N N . GLY B 1 20 ? 15.428 58.034 85.996 1.00 60.02 42 GLY B N 1
ATOM 2739 C CA . GLY B 1 20 ? 16.690 58.728 85.820 1.00 61.07 42 GLY B CA 1
ATOM 2740 C C . GLY B 1 20 ? 17.708 58.048 84.930 1.00 61.24 42 GLY B C 1
ATOM 2741 O O . GLY B 1 20 ? 18.912 58.255 85.114 1.00 62.17 42 GLY B O 1
ATOM 2742 N N . LEU B 1 21 ? 17.268 57.246 83.965 1.00 61.94 43 LEU B N 1
ATOM 2743 C CA . LEU B 1 21 ? 18.202 56.548 83.093 1.00 60.90 43 LEU B CA 1
ATOM 2744 C C . LEU B 1 21 ? 18.811 57.506 82.074 1.00 59.89 43 LEU B C 1
ATOM 2745 O O . LEU B 1 21 ? 18.160 58.440 81.597 1.00 53.62 43 LEU B O 1
ATOM 2750 N N . GLN B 1 22 ? 20.084 57.265 81.745 1.00 55.64 44 GLN B N 1
ATOM 2751 C CA . GLN B 1 22 ? 20.773 58.001 80.694 1.00 55.61 44 GLN B CA 1
ATOM 2752 C C . GLN B 1 22 ? 21.075 57.155 79.465 1.00 54.65 44 GLN B C 1
ATOM 2753 O O . GLN B 1 22 ? 21.406 57.717 78.415 1.00 54.33 44 GLN B O 1
ATOM 2759 N N . LYS B 1 23 ? 20.974 55.830 79.563 1.00 59.03 45 LYS B N 1
ATOM 2760 C CA . LYS B 1 23 ? 21.254 54.939 78.447 1.00 59.52 45 LYS B CA 1
ATOM 2761 C C . LYS B 1 23 ? 20.208 53.835 78.450 1.00 59.84 45 LYS B C 1
ATOM 2762 O O . LYS B 1 23 ? 19.562 53.569 79.467 1.00 60.02 45 LYS B O 1
ATOM 2768 N N . ILE B 1 24 ? 20.041 53.191 77.301 1.00 63.72 46 ILE B N 1
ATOM 2769 C CA . ILE B 1 24 ? 19.074 52.103 77.186 1.00 63.53 46 ILE B CA 1
ATOM 2770 C C . ILE B 1 24 ? 19.548 50.950 78.066 1.00 67.00 46 ILE B C 1
ATOM 2771 O O . ILE B 1 24 ? 20.678 50.471 77.895 1.00 67.46 46 ILE B O 1
ATOM 2776 N N . PRO B 1 25 ? 18.743 50.476 79.013 1.00 55.99 47 PRO B N 1
ATOM 2777 C CA . PRO B 1 25 ? 19.197 49.393 79.890 1.00 59.32 47 PRO B CA 1
ATOM 2778 C C . PRO B 1 25 ? 19.180 48.039 79.197 1.00 60.57 47 PRO B C 1
ATOM 2779 O O . PRO B 1 25 ? 18.480 47.817 78.208 1.00 59.88 47 PRO B O 1
ATOM 2783 N N . LYS B 1 26 ? 19.980 47.127 79.743 1.00 80.89 48 LYS B N 1
ATOM 2784 C CA . LYS B 1 26 ? 19.972 45.733 79.320 1.00 83.91 48 LYS B CA 1
ATOM 2785 C C . LYS B 1 26 ? 18.951 44.934 80.124 1.00 84.12 48 LYS B C 1
ATOM 2786 O O . LYS B 1 26 ? 18.862 45.066 81.348 1.00 85.28 48 LYS B O 1
ATOM 2792 N N . VAL B 1 27 ? 18.187 44.095 79.421 1.00 66.48 49 VAL B N 1
ATOM 2793 C CA . VAL B 1 27 ? 17.078 43.349 80.004 1.00 67.29 49 VAL B CA 1
ATOM 2794 C C . VAL B 1 27 ? 17.091 41.916 79.484 1.00 67.15 49 VAL B C 1
ATOM 2795 O O . VAL B 1 27 ? 17.821 41.569 78.554 1.00 67.87 49 VAL B O 1
ATOM 2799 N N . SER B 1 28 ? 16.255 41.083 80.105 1.00 69.49 50 SER B N 1
ATOM 2800 C CA . SER B 1 28 ? 16.089 39.703 79.669 1.00 68.80 50 SER B CA 1
ATOM 2801 C C . SER B 1 28 ? 15.615 39.657 78.219 1.00 65.04 50 SER B C 1
ATOM 2802 O O . SER B 1 28 ? 14.878 40.530 77.752 1.00 60.22 50 SER B O 1
ATOM 2805 N N . GLU B 1 29 ? 16.047 38.615 77.504 1.00 81.89 51 GLU B N 1
ATOM 2806 C CA . GLU B 1 29 ? 15.708 38.494 76.089 1.00 83.21 51 GLU B CA 1
ATOM 2807 C C . GLU B 1 29 ? 14.226 38.223 75.852 1.00 83.06 51 GLU B C 1
ATOM 2808 O O . GLU B 1 29 ? 13.707 38.570 74.785 1.00 81.53 51 GLU B O 1
ATOM 2814 N N . LYS B 1 30 ? 13.524 37.618 76.809 1.00 83.37 52 LYS B N 1
ATOM 2815 C CA . LYS B 1 30 ? 12.096 37.375 76.624 1.00 81.48 52 LYS B CA 1
ATOM 2816 C C . LYS B 1 30 ? 11.227 38.564 77.012 1.00 77.44 52 LYS B C 1
ATOM 2817 O O . LYS B 1 30 ? 10.000 38.469 76.896 1.00 77.41 52 LYS B O 1
ATOM 2823 N N . THR B 1 31 ? 11.817 39.663 77.476 1.00 56.22 53 THR B N 1
ATOM 2824 C CA . THR B 1 31 ? 11.038 40.836 77.849 1.00 55.94 53 THR B CA 1
ATOM 2825 C C . THR B 1 31 ? 10.088 41.215 76.721 1.00 54.86 53 THR B C 1
ATOM 2826 O O . THR B 1 31 ? 10.496 41.337 75.563 1.00 52.74 53 THR B O 1
ATOM 2830 N N . LYS B 1 32 ? 8.812 41.401 77.068 1.00 72.80 54 LYS B N 1
ATOM 2831 C CA . LYS B 1 32 ? 7.787 41.745 76.094 1.00 68.61 54 LYS B CA 1
ATOM 2832 C C . LYS B 1 32 ? 7.323 43.191 76.168 1.00 64.84 54 LYS B C 1
ATOM 2833 O O . LYS B 1 32 ? 6.767 43.689 75.186 1.00 64.77 54 LYS B O 1
ATOM 2839 N N . LEU B 1 33 ? 7.533 43.875 77.291 1.00 53.86 55 LEU B N 1
ATOM 2840 C CA . LEU B 1 33 ? 7.164 45.279 77.414 1.00 50.19 55 LEU B CA 1
ATOM 2841 C C . LEU B 1 33 ? 8.269 46.008 78.159 1.00 50.10 55 LEU B C 1
ATOM 2842 O O . LEU B 1 33 ? 8.725 45.544 79.209 1.00 51.66 55 LEU B O 1
ATOM 2847 N N . LEU B 1 34 ? 8.687 47.149 77.616 1.00 44.59 56 LEU B N 1
ATOM 2848 C CA . LEU B 1 34 ? 9.758 47.958 78.189 1.00 45.05 56 LEU B CA 1
ATOM 2849 C C . LEU B 1 34 ? 9.274 49.400 78.254 1.00 43.69 56 LEU B C 1
ATOM 2850 O O . LEU B 1 34 ? 9.091 50.044 77.217 1.00 42.21 56 LEU B O 1
ATOM 2855 N N . ASN B 1 35 ? 9.064 49.902 79.469 1.00 47.63 57 ASN B N 1
ATOM 2856 C CA . ASN B 1 35 ? 8.570 51.257 79.687 1.00 48.29 57 ASN B CA 1
ATOM 2857 C C . ASN B 1 35 ? 9.737 52.127 80.143 1.00 45.21 57 ASN B C 1
ATOM 2858 O O . ASN B 1 35 ? 10.195 52.010 81.285 1.00 46.87 57 ASN B O 1
ATOM 2863 N N . LEU B 1 36 ? 10.206 53.005 79.255 1.00 43.40 58 LEU B N 1
ATOM 2864 C CA . LEU B 1 36 ? 11.343 53.878 79.529 1.00 49.56 58 LEU B CA 1
ATOM 2865 C C . LEU B 1 36 ? 10.932 55.347 79.523 1.00 49.81 58 LEU B C 1
ATOM 2866 O O . LEU B 1 36 ? 11.748 56.227 79.242 1.00 44.01 58 LEU B O 1
ATOM 2871 N N . GLN B 1 37 ? 9.670 55.620 79.835 1.00 43.03 59 GLN B N 1
ATOM 2872 C CA . GLN B 1 37 ? 9.155 56.980 79.781 1.00 42.54 59 GLN B CA 1
ATOM 2873 C C . GLN B 1 37 ? 9.874 57.884 80.776 1.00 44.27 59 GLN B C 1
ATOM 2874 O O . GLN B 1 37 ? 10.366 57.440 81.815 1.00 45.87 59 GLN B O 1
ATOM 2880 N N . ARG B 1 38 ? 9.917 59.176 80.445 1.00 50.74 60 ARG B N 1
ATOM 2881 C CA . ARG B 1 38 ? 10.377 60.221 81.356 1.00 53.37 60 ARG B CA 1
ATOM 2882 C C . ARG B 1 38 ? 11.862 60.092 81.692 1.00 54.91 60 ARG B C 1
ATOM 2883 O O . ARG B 1 38 ? 12.294 60.496 82.774 1.00 56.39 60 ARG B O 1
ATOM 2891 N N . ASN B 1 39 ? 12.657 59.538 80.781 1.00 53.51 61 ASN B N 1
ATOM 2892 C CA . ASN B 1 39 ? 14.100 59.471 80.954 1.00 56.99 61 ASN B CA 1
ATOM 2893 C C . ASN B 1 39 ? 14.766 60.507 80.041 1.00 58.59 61 ASN B C 1
ATOM 2894 O O . ASN B 1 39 ? 14.149 61.516 79.677 1.00 59.58 61 ASN B O 1
ATOM 2899 N N . ASN B 1 40 ? 16.028 60.276 79.672 1.00 63.17 62 ASN B N 1
ATOM 2900 C CA . ASN B 1 40 ? 16.776 61.225 78.848 1.00 63.56 62 ASN B CA 1
ATOM 2901 C C . ASN B 1 40 ? 17.665 60.426 77.898 1.00 60.93 62 ASN B C 1
ATOM 2902 O O . ASN B 1 40 ? 18.716 59.920 78.301 1.00 60.34 62 ASN B O 1
ATOM 2907 N N . PHE B 1 41 ? 17.243 60.332 76.637 1.00 56.43 63 PHE B N 1
ATOM 2908 C CA . PHE B 1 41 ? 17.989 59.633 75.589 1.00 57.05 63 PHE B CA 1
ATOM 2909 C C . PHE B 1 41 ? 18.089 60.554 74.380 1.00 57.64 63 PHE B C 1
ATOM 2910 O O . PHE B 1 41 ? 17.331 60.411 73.411 1.00 57.00 63 PHE B O 1
ATOM 2918 N N . PRO B 1 42 ? 19.023 61.507 74.395 1.00 54.65 64 PRO B N 1
ATOM 2919 C CA . PRO B 1 42 ? 19.091 62.471 73.284 1.00 53.83 64 PRO B CA 1
ATOM 2920 C C . PRO B 1 42 ? 19.330 61.818 71.935 1.00 51.95 64 PRO B C 1
ATOM 2921 O O . PRO B 1 42 ? 18.915 62.371 70.908 1.00 50.56 64 PRO B O 1
ATOM 2925 N N . VAL B 1 43 ? 19.988 60.660 71.903 1.00 56.11 65 VAL B N 1
ATOM 2926 C CA . VAL B 1 43 ? 20.302 59.961 70.663 1.00 55.61 65 VAL B CA 1
ATOM 2927 C C . VAL B 1 43 ? 19.916 58.498 70.810 1.00 54.21 65 VAL B C 1
ATOM 2928 O O . VAL B 1 43 ? 20.302 57.844 71.785 1.00 55.80 65 VAL B O 1
ATOM 2932 N N . LEU B 1 44 ? 19.156 57.991 69.846 1.00 52.33 66 LEU B N 1
ATOM 2933 C CA . LEU B 1 44 ? 18.885 56.563 69.719 1.00 53.30 66 LEU B CA 1
ATOM 2934 C C . LEU B 1 44 ? 19.718 56.073 68.538 1.00 54.70 66 LEU B C 1
ATOM 2935 O O . LEU B 1 44 ? 19.279 56.109 67.388 1.00 54.63 66 LEU B O 1
ATOM 2940 N N . ALA B 1 45 ? 20.933 55.621 68.832 1.00 55.39 67 ALA B N 1
ATOM 2941 C CA . ALA B 1 45 ? 21.820 55.129 67.793 1.00 56.95 67 ALA B CA 1
ATOM 2942 C C . ALA B 1 45 ? 21.322 53.784 67.269 1.00 57.21 67 ALA B C 1
ATOM 2943 O O . ALA B 1 45 ? 20.412 53.163 67.826 1.00 55.33 67 ALA B O 1
ATOM 2945 N N . ALA B 1 46 ? 21.935 53.335 66.178 1.00 57.26 68 ALA B N 1
ATOM 2946 C CA . ALA B 1 46 ? 21.557 52.059 65.588 1.00 58.99 68 ALA B CA 1
ATOM 2947 C C . ALA B 1 46 ? 21.755 50.929 66.590 1.00 59.80 68 ALA B C 1
ATOM 2948 O O . ALA B 1 46 ? 22.702 50.934 67.381 1.00 60.22 68 ALA B O 1
ATOM 2950 N N . ASN B 1 47 ? 20.844 49.957 66.556 1.00 68.59 69 ASN B N 1
ATOM 2951 C CA . ASN B 1 47 ? 20.920 48.768 67.404 1.00 68.15 69 ASN B CA 1
ATOM 2952 C C . ASN B 1 47 ? 20.843 49.115 68.890 1.00 66.37 69 ASN B C 1
ATOM 2953 O O . ASN B 1 47 ? 21.468 48.457 69.724 1.00 68.46 69 ASN B O 1
ATOM 2958 N N . SER B 1 48 ? 20.070 50.146 69.239 1.00 53.00 70 SER B N 1
ATOM 2959 C CA . SER B 1 48 ? 19.908 50.510 70.642 1.00 52.59 70 SER B CA 1
ATOM 2960 C C . SER B 1 48 ? 19.155 49.444 71.427 1.00 53.64 70 SER B C 1
ATOM 2961 O O . SER B 1 48 ? 19.240 49.423 72.659 1.00 55.57 70 SER B O 1
ATOM 2964 N N . PHE B 1 49 ? 18.416 48.569 70.745 1.00 49.31 71 PHE B N 1
ATOM 2965 C CA . PHE B 1 49 ? 17.620 47.524 71.384 1.00 48.82 71 PHE B CA 1
ATOM 2966 C C . PHE B 1 49 ? 17.990 46.179 70.757 1.00 76.07 71 PHE B C 1
ATOM 2967 O O . PHE B 1 49 ? 17.184 45.510 70.112 1.00 73.48 71 PHE B O 1
ATOM 2975 N N . ARG B 1 50 ? 19.248 45.785 70.960 1.00 89.79 72 ARG B N 1
ATOM 2976 C CA . ARG B 1 50 ? 19.813 44.658 70.225 1.00 82.10 72 ARG B CA 1
ATOM 2977 C C . ARG B 1 50 ? 19.181 43.339 70.653 1.00 82.18 72 ARG B C 1
ATOM 2978 O O . ARG B 1 50 ? 18.525 42.660 69.855 1.00 82.69 72 ARG B O 1
ATOM 2986 N N . ALA B 1 51 ? 19.378 42.953 71.911 1.00 65.07 73 ALA B N 1
ATOM 2987 C CA . ALA B 1 51 ? 18.981 41.629 72.392 1.00 63.95 73 ALA B CA 1
ATOM 2988 C C . ALA B 1 51 ? 17.597 41.677 73.038 1.00 58.88 73 ALA B C 1
ATOM 2989 O O . ALA B 1 51 ? 17.423 41.429 74.231 1.00 59.15 73 ALA B O 1
ATOM 2991 N N . MET B 1 52 ? 16.597 42.001 72.218 1.00 68.10 74 MET B N 1
ATOM 2992 C CA . MET B 1 52 ? 15.204 42.074 72.666 1.00 63.83 74 MET B CA 1
ATOM 2993 C C . MET B 1 52 ? 14.301 41.531 71.566 1.00 63.12 74 MET B C 1
ATOM 2994 O O . MET B 1 52 ? 13.430 42.234 71.046 1.00 61.39 74 MET B O 1
ATOM 2999 N N . PRO B 1 53 ? 14.477 40.259 71.197 1.00 55.68 75 PRO B N 1
ATOM 3000 C CA . PRO B 1 53 ? 13.686 39.708 70.087 1.00 56.56 75 PRO B CA 1
ATOM 3001 C C . PRO B 1 53 ? 12.200 39.615 70.384 1.00 56.68 75 PRO B C 1
ATOM 3002 O O . PRO B 1 53 ? 11.388 39.788 69.466 1.00 57.74 75 PRO B O 1
ATOM 3006 N N . ASN B 1 54 ? 11.814 39.344 71.628 1.00 59.61 76 ASN B N 1
ATOM 3007 C CA . ASN B 1 54 ? 10.418 39.122 71.978 1.00 56.94 76 ASN B CA 1
ATOM 3008 C C . ASN B 1 54 ? 9.706 40.397 72.415 1.00 52.85 76 ASN B C 1
ATOM 3009 O O . ASN B 1 54 ? 8.587 40.318 72.935 1.00 50.57 76 ASN B O 1
ATOM 3014 N N . LEU B 1 55 ? 10.317 41.562 72.217 1.00 55.56 77 LEU B N 1
ATOM 3015 C CA . LEU B 1 55 ? 9.716 42.812 72.663 1.00 53.30 77 LEU B CA 1
ATOM 3016 C C . LEU B 1 55 ? 8.482 43.128 71.825 1.00 52.39 77 LEU B C 1
ATOM 3017 O O . LEU B 1 55 ? 8.556 43.188 70.592 1.00 52.60 77 LEU B O 1
ATOM 3022 N N . VAL B 1 56 ? 7.349 43.328 72.495 1.00 44.82 78 VAL B N 1
ATOM 3023 C CA . VAL B 1 56 ? 6.095 43.619 71.823 1.00 43.48 78 VAL B CA 1
ATOM 3024 C C . VAL B 1 56 ? 5.688 45.083 71.962 1.00 41.90 78 VAL B C 1
ATOM 3025 O O . VAL B 1 56 ? 5.028 45.615 71.062 1.00 40.60 78 VAL B O 1
ATOM 3029 N N . SER B 1 57 ? 6.066 45.748 73.051 1.00 55.97 79 SER B N 1
ATOM 3030 C CA . SER B 1 57 ? 5.664 47.123 73.307 1.00 55.72 79 SER B CA 1
ATOM 3031 C C . SER B 1 57 ? 6.859 47.903 73.835 1.00 54.15 79 SER B C 1
ATOM 3032 O O . SER B 1 57 ? 7.619 47.400 74.668 1.00 55.26 79 SER B O 1
ATOM 3035 N N . LEU B 1 58 ? 7.019 49.131 73.344 1.00 41.86 80 LEU B N 1
ATOM 3036 C CA . LEU B 1 58 ? 8.173 49.963 73.672 1.00 41.91 80 LEU B CA 1
ATOM 3037 C C . LEU B 1 58 ? 7.705 51.392 73.894 1.00 39.55 80 LEU B C 1
ATOM 3038 O O . LEU B 1 58 ? 7.158 52.015 72.979 1.00 36.78 80 LEU B O 1
ATOM 3043 N N . HIS B 1 59 ? 7.927 51.911 75.098 1.00 45.04 81 HIS B N 1
ATOM 3044 C CA . HIS B 1 59 ? 7.459 53.235 75.490 1.00 45.38 81 HIS B CA 1
ATOM 3045 C C . HIS B 1 59 ? 8.658 54.153 75.686 1.00 44.85 81 HIS B C 1
ATOM 3046 O O . HIS B 1 59 ? 9.502 53.903 76.554 1.00 43.00 81 HIS B O 1
ATOM 3053 N N . LEU B 1 60 ? 8.727 55.214 74.880 1.00 46.93 82 LEU B N 1
ATOM 3054 C CA . LEU B 1 60 ? 9.831 56.166 74.918 1.00 47.26 82 LEU B CA 1
ATOM 3055 C C . LEU B 1 60 ? 9.316 57.602 74.964 1.00 45.96 82 LEU B C 1
ATOM 3056 O O . LEU B 1 60 ? 9.973 58.517 74.461 1.00 46.09 82 LEU B O 1
ATOM 3061 N N . GLN B 1 61 ? 8.143 57.817 75.557 1.00 37.79 83 GLN B N 1
ATOM 3062 C CA . GLN B 1 61 ? 7.583 59.158 75.633 1.00 38.33 83 GLN B CA 1
ATOM 3063 C C . GLN B 1 61 ? 8.370 60.023 76.611 1.00 39.19 83 GLN B C 1
ATOM 3064 O O . GLN B 1 61 ? 8.884 59.544 77.625 1.00 40.41 83 GLN B O 1
ATOM 3070 N N . HIS B 1 62 ? 8.450 61.318 76.298 1.00 39.39 84 HIS B N 1
ATOM 3071 C CA . HIS B 1 62 ? 9.042 62.308 77.202 1.00 44.59 84 HIS B CA 1
ATOM 3072 C C . HIS B 1 62 ? 10.486 61.961 77.560 1.00 44.73 84 HIS B C 1
ATOM 3073 O O . HIS B 1 62 ? 10.925 62.158 78.694 1.00 47.93 84 HIS B O 1
ATOM 3080 N N . CYS B 1 63 ? 11.232 61.439 76.590 1.00 43.96 85 CYS B N 1
ATOM 3081 C CA . CYS B 1 63 ? 12.626 61.072 76.798 1.00 45.25 85 CYS B CA 1
ATOM 3082 C C . CYS B 1 63 ? 13.598 62.086 76.204 1.00 46.88 85 CYS B C 1
ATOM 3083 O O . CYS B 1 63 ? 14.801 61.809 76.134 1.00 46.82 85 CYS B O 1
ATOM 3086 N N . GLN B 1 64 ? 13.107 63.251 75.780 1.00 50.36 86 GLN B N 1
ATOM 3087 C CA . GLN B 1 64 ? 13.958 64.296 75.209 1.00 54.78 86 GLN B CA 1
ATOM 3088 C C . GLN B 1 64 ? 14.778 63.765 74.038 1.00 53.55 86 GLN B C 1
ATOM 3089 O O . GLN B 1 64 ? 15.905 64.205 73.799 1.00 56.45 86 GLN B O 1
ATOM 3095 N N . ILE B 1 65 ? 14.217 62.808 73.302 1.00 43.59 87 ILE B N 1
ATOM 3096 C CA . ILE B 1 65 ? 14.894 62.269 72.129 1.00 43.51 87 ILE B CA 1
ATOM 3097 C C . ILE B 1 65 ? 14.951 63.357 71.066 1.00 43.76 87 ILE B C 1
ATOM 3098 O O . ILE B 1 65 ? 13.923 63.926 70.681 1.00 42.71 87 ILE B O 1
ATOM 3103 N N . ARG B 1 66 ? 16.161 63.656 70.589 1.00 52.69 88 ARG B N 1
ATOM 3104 C CA . ARG B 1 66 ? 16.359 64.662 69.558 1.00 53.94 88 ARG B CA 1
ATOM 3105 C C . ARG B 1 66 ? 16.806 64.070 68.229 1.00 52.07 88 ARG B C 1
ATOM 3106 O O . ARG B 1 66 ? 16.694 64.746 67.201 1.00 50.27 88 ARG B O 1
ATOM 3114 N N . GLU B 1 67 ? 17.311 62.836 68.229 1.00 45.92 89 GLU B N 1
ATOM 3115 C CA . GLU B 1 67 ? 17.852 62.194 67.038 1.00 46.29 89 GLU B CA 1
ATOM 3116 C C . GLU B 1 67 ? 17.530 60.709 67.069 1.00 45.18 89 GLU B C 1
ATOM 3117 O O . GLU B 1 67 ? 17.714 60.054 68.099 1.00 45.24 89 GLU B O 1
ATOM 3123 N N . VAL B 1 68 ? 17.050 60.185 65.943 1.00 48.74 90 VAL B N 1
ATOM 3124 C CA . VAL B 1 68 ? 16.801 58.756 65.769 1.00 48.40 90 VAL B CA 1
ATOM 3125 C C . VAL B 1 68 ? 17.624 58.300 64.570 1.00 51.25 90 VAL B C 1
ATOM 3126 O O . VAL B 1 68 ? 17.215 58.488 63.418 1.00 51.90 90 VAL B O 1
ATOM 3130 N N . ALA B 1 69 ? 18.785 57.707 64.829 1.00 50.29 91 ALA B N 1
ATOM 3131 C CA . ALA B 1 69 ? 19.644 57.251 63.749 1.00 53.44 91 ALA B CA 1
ATOM 3132 C C . ALA B 1 69 ? 18.999 56.083 63.005 1.00 53.66 91 ALA B C 1
ATOM 3133 O O . ALA B 1 69 ? 18.145 55.365 63.533 1.00 51.69 91 ALA B O 1
ATOM 3135 N N . ALA B 1 70 ? 19.427 55.898 61.758 1.00 56.17 92 ALA B N 1
ATOM 3136 C CA . ALA B 1 70 ? 18.957 54.775 60.958 1.00 55.72 92 ALA B CA 1
ATOM 3137 C C . ALA B 1 70 ? 19.316 53.457 61.632 1.00 55.90 92 ALA B C 1
ATOM 3138 O O . ALA B 1 70 ? 20.448 53.265 62.085 1.00 57.85 92 ALA B O 1
ATOM 3140 N N . GLY B 1 71 ? 18.345 52.551 61.704 1.00 48.04 93 GLY B N 1
ATOM 3141 C CA . GLY B 1 71 ? 18.557 51.266 62.338 1.00 48.66 93 GLY B CA 1
ATOM 3142 C C . GLY B 1 71 ? 18.434 51.270 63.845 1.00 48.39 93 GLY B C 1
ATOM 3143 O O . GLY B 1 71 ? 18.791 50.272 64.481 1.00 48.69 93 GLY B O 1
ATOM 3144 N N . ALA B 1 72 ? 17.950 52.364 64.438 1.00 49.16 94 ALA B N 1
ATOM 3145 C CA . ALA B 1 72 ? 17.808 52.428 65.889 1.00 53.64 94 ALA B CA 1
ATOM 3146 C C . ALA B 1 72 ? 17.061 51.217 66.432 1.00 58.03 94 ALA B C 1
ATOM 3147 O O . ALA B 1 72 ? 17.410 50.685 67.492 1.00 61.53 94 ALA B O 1
ATOM 3149 N N . PHE B 1 73 ? 16.027 50.772 65.723 1.00 52.54 95 PHE B N 1
ATOM 3150 C CA . PHE B 1 73 ? 15.159 49.686 66.165 1.00 53.85 95 PHE B CA 1
ATOM 3151 C C . PHE B 1 73 ? 15.416 48.419 65.356 1.00 56.15 95 PHE B C 1
ATOM 3152 O O . PHE B 1 73 ? 14.494 47.665 65.043 1.00 58.41 95 PHE B O 1
ATOM 3160 N N . ARG B 1 74 ? 16.682 48.167 65.018 1.00 74.64 96 ARG B N 1
ATOM 3161 C CA . ARG B 1 74 ? 16.984 47.187 63.981 1.00 77.49 96 ARG B CA 1
ATOM 3162 C C . ARG B 1 74 ? 16.616 45.770 64.411 1.00 77.31 96 ARG B C 1
ATOM 3163 O O . ARG B 1 74 ? 16.256 44.947 63.564 1.00 79.89 96 ARG B O 1
ATOM 3171 N N . GLY B 1 75 ? 16.706 45.460 65.701 1.00 50.42 97 GLY B N 1
ATOM 3172 C CA . GLY B 1 75 ? 16.469 44.114 66.181 1.00 53.14 97 GLY B CA 1
ATOM 3173 C C . GLY B 1 75 ? 15.040 43.770 66.553 1.00 52.75 97 GLY B C 1
ATOM 3174 O O . GLY B 1 75 ? 14.765 42.615 66.892 1.00 54.84 97 GLY B O 1
ATOM 3175 N N . LEU B 1 76 ? 14.113 44.727 66.497 1.00 73.63 98 LEU B N 1
ATOM 3176 C CA . LEU B 1 76 ? 12.780 44.566 67.083 1.00 68.75 98 LEU B CA 1
ATOM 3177 C C . LEU B 1 76 ? 11.802 44.105 66.003 1.00 65.70 98 LEU B C 1
ATOM 3178 O O . LEU B 1 76 ? 10.990 44.871 65.485 1.00 62.53 98 LEU B O 1
ATOM 3183 N N . LYS B 1 77 ? 11.889 42.816 65.666 1.00 61.99 99 LYS B N 1
ATOM 3184 C CA . LYS B 1 77 ? 11.035 42.253 64.625 1.00 61.89 99 LYS B CA 1
ATOM 3185 C C . LYS B 1 77 ? 9.617 41.982 65.120 1.00 61.25 99 LYS B C 1
ATOM 3186 O O . LYS B 1 77 ? 8.667 42.070 64.334 1.00 61.16 99 LYS B O 1
ATOM 3192 N N . GLN B 1 78 ? 9.453 41.652 66.399 1.00 59.48 100 GLN B N 1
ATOM 3193 C CA . GLN B 1 78 ? 8.145 41.347 66.965 1.00 58.32 100 GLN B CA 1
ATOM 3194 C C . GLN B 1 78 ? 7.453 42.566 67.561 1.00 54.34 100 GLN B C 1
ATOM 3195 O O . GLN B 1 78 ? 6.402 42.417 68.193 1.00 53.87 100 GLN B O 1
ATOM 3201 N N . LEU B 1 79 ? 8.010 43.761 67.381 1.00 47.98 101 LEU B N 1
ATOM 3202 C CA . LEU B 1 79 ? 7.439 44.949 67.998 1.00 45.13 101 LEU B CA 1
ATOM 3203 C C . LEU B 1 79 ? 6.080 45.268 67.386 1.00 45.65 101 LEU B C 1
ATOM 3204 O O . LEU B 1 79 ? 5.919 45.263 66.162 1.00 46.54 101 LEU B O 1
ATOM 3209 N N . ILE B 1 80 ? 5.103 45.542 68.247 1.00 44.81 102 ILE B N 1
ATOM 3210 C CA . ILE B 1 80 ? 3.758 45.896 67.826 1.00 43.67 102 ILE B CA 1
ATOM 3211 C C . ILE B 1 80 ? 3.457 47.366 68.095 1.00 42.42 102 ILE B C 1
ATOM 3212 O O . ILE B 1 80 ? 2.904 48.056 67.236 1.00 41.61 102 ILE B O 1
ATOM 3217 N N . TYR B 1 81 ? 3.813 47.859 69.278 1.00 44.69 103 TYR B N 1
ATOM 3218 C CA . TYR B 1 81 ? 3.579 49.243 69.664 1.00 42.76 103 TYR B CA 1
ATOM 3219 C C . TYR B 1 81 ? 4.911 49.977 69.733 1.00 42.64 103 TYR B C 1
ATOM 3220 O O . TYR B 1 81 ? 5.913 49.418 70.189 1.00 44.83 103 TYR B O 1
ATOM 3229 N N . LEU B 1 82 ? 4.920 51.233 69.291 1.00 36.53 104 LEU B N 1
ATOM 3230 C CA . LEU B 1 82 ? 6.085 52.099 69.455 1.00 37.61 104 LEU B CA 1
ATOM 3231 C C . LEU B 1 82 ? 5.588 53.497 69.792 1.00 35.46 104 LEU B C 1
ATOM 3232 O O . LEU B 1 82 ? 4.939 54.142 68.963 1.00 32.68 104 LEU B O 1
ATOM 3237 N N . TYR B 1 83 ? 5.893 53.963 71.002 1.00 39.65 105 TYR B N 1
ATOM 3238 C CA . TYR B 1 83 ? 5.478 55.279 71.473 1.00 39.76 105 TYR B CA 1
ATOM 3239 C C . TYR B 1 83 ? 6.688 56.202 71.497 1.00 39.64 105 TYR B C 1
ATOM 3240 O O . TYR B 1 83 ? 7.631 55.975 72.261 1.00 40.75 105 TYR B O 1
ATOM 3249 N N . LEU B 1 84 ? 6.654 57.240 70.660 1.00 36.31 106 LEU B N 1
ATOM 3250 C CA . LEU B 1 84 ? 7.700 58.255 70.616 1.00 37.15 106 LEU B CA 1
ATOM 3251 C C . LEU B 1 84 ? 7.134 59.655 70.832 1.00 36.34 106 LEU B C 1
ATOM 3252 O O . LEU B 1 84 ? 7.772 60.645 70.461 1.00 34.84 106 LEU B O 1
ATOM 3257 N N . SER B 1 85 ? 5.948 59.754 71.427 1.00 33.68 107 SER B N 1
ATOM 3258 C CA . SER B 1 85 ? 5.302 61.042 71.629 1.00 33.62 107 SER B CA 1
ATOM 3259 C C . SER B 1 85 ? 6.102 61.921 72.584 1.00 35.03 107 SER B C 1
ATOM 3260 O O . SER B 1 85 ? 6.856 61.437 73.432 1.00 44.20 107 SER B O 1
ATOM 3263 N N . HIS B 1 86 ? 5.920 63.235 72.437 1.00 35.38 108 HIS B N 1
ATOM 3264 C CA . HIS B 1 86 ? 6.467 64.227 73.364 1.00 36.95 108 HIS B CA 1
ATOM 3265 C C . HIS B 1 86 ? 7.992 64.144 73.455 1.00 38.20 108 HIS B C 1
ATOM 3266 O O . HIS B 1 86 ? 8.570 64.035 74.539 1.00 39.40 108 HIS B O 1
ATOM 3273 N N . ASN B 1 87 ? 8.645 64.199 72.295 1.00 41.34 109 ASN B N 1
ATOM 3274 C CA . ASN B 1 87 ? 10.095 64.342 72.240 1.00 43.44 109 ASN B CA 1
ATOM 3275 C C . ASN B 1 87 ? 10.445 65.541 71.364 1.00 45.44 109 ASN B C 1
ATOM 3276 O O . ASN B 1 87 ? 9.561 66.330 71.015 1.00 45.37 109 ASN B O 1
ATOM 3281 N N . ASP B 1 88 ? 11.721 65.697 71.009 1.00 47.96 110 ASP B N 1
ATOM 3282 C CA . ASP B 1 88 ? 12.181 66.827 70.208 1.00 50.91 110 ASP B CA 1
ATOM 3283 C C . ASP B 1 88 ? 12.732 66.379 68.856 1.00 50.04 110 ASP B C 1
ATOM 3284 O O . ASP B 1 88 ? 13.636 67.010 68.305 1.00 52.05 110 ASP B O 1
ATOM 3289 N N . ILE B 1 89 ? 12.193 65.291 68.310 1.00 40.91 111 ILE B N 1
ATOM 3290 C CA . ILE B 1 89 ? 12.651 64.777 67.024 1.00 40.89 111 ILE B CA 1
ATOM 3291 C C . ILE B 1 89 ? 12.263 65.767 65.932 1.00 41.07 111 ILE B C 1
ATOM 3292 O O . ILE B 1 89 ? 11.088 66.123 65.788 1.00 39.93 111 ILE B O 1
ATOM 3297 N N . ARG B 1 90 ? 13.255 66.226 65.162 1.00 42.68 112 ARG B N 1
ATOM 3298 C CA . ARG B 1 90 ? 13.015 67.149 64.057 1.00 47.26 112 ARG B CA 1
ATOM 3299 C C . ARG B 1 90 ? 13.075 66.500 62.679 1.00 47.87 112 ARG B C 1
ATOM 3300 O O . ARG B 1 90 ? 12.495 67.049 61.736 1.00 48.29 112 ARG B O 1
ATOM 3308 N N . VAL B 1 91 ? 13.764 65.371 62.523 1.00 50.49 113 VAL B N 1
ATOM 3309 C CA . VAL B 1 91 ? 13.932 64.743 61.216 1.00 47.43 113 VAL B CA 1
ATOM 3310 C C . VAL B 1 91 ? 13.804 63.235 61.362 1.00 56.47 113 VAL B C 1
ATOM 3311 O O . VAL B 1 91 ? 14.395 62.640 62.269 1.00 42.45 113 VAL B O 1
ATOM 3315 N N . LEU B 1 92 ? 13.025 62.621 60.474 1.00 53.92 114 LEU B N 1
ATOM 3316 C CA . LEU B 1 92 ? 12.919 61.169 60.378 1.00 56.12 114 LEU B CA 1
ATOM 3317 C C . LEU B 1 92 ? 13.381 60.764 58.980 1.00 61.79 114 LEU B C 1
ATOM 3318 O O . LEU B 1 92 ? 12.585 60.780 58.038 1.00 62.05 114 LEU B O 1
ATOM 3323 N N . ARG B 1 93 ? 14.651 60.398 58.831 1.00 84.85 115 ARG B N 1
ATOM 3324 C CA . ARG B 1 93 ? 15.127 59.939 57.532 1.00 90.65 115 ARG B CA 1
ATOM 3325 C C . ARG B 1 93 ? 14.896 58.441 57.359 1.00 88.21 115 ARG B C 1
ATOM 3326 O O . ARG B 1 93 ? 14.794 57.679 58.323 1.00 88.86 115 ARG B O 1
ATOM 3334 N N . ALA B 1 94 ? 14.806 58.035 56.093 1.00 63.30 116 ALA B N 1
ATOM 3335 C CA . ALA B 1 94 ? 14.596 56.638 55.744 1.00 59.65 116 ALA B CA 1
ATOM 3336 C C . ALA B 1 94 ? 15.610 55.744 56.443 1.00 56.08 116 ALA B C 1
ATOM 3337 O O . ALA B 1 94 ? 16.771 56.116 56.630 1.00 57.92 116 ALA B O 1
ATOM 3339 N N . GLY B 1 95 ? 15.150 54.557 56.833 1.00 59.03 117 GLY B N 1
ATOM 3340 C CA . GLY B 1 95 ? 15.933 53.632 57.618 1.00 56.01 117 GLY B CA 1
ATOM 3341 C C . GLY B 1 95 ? 15.704 53.714 59.111 1.00 51.50 117 GLY B C 1
ATOM 3342 O O . GLY B 1 95 ? 16.142 52.815 59.840 1.00 50.56 117 GLY B O 1
ATOM 3343 N N . ALA B 1 96 ? 15.025 54.759 59.590 1.00 58.11 118 ALA B N 1
ATOM 3344 C CA . ALA B 1 96 ? 14.769 54.886 61.021 1.00 54.19 118 ALA B CA 1
ATOM 3345 C C . ALA B 1 96 ? 13.977 53.695 61.548 1.00 52.25 118 ALA B C 1
ATOM 3346 O O . ALA B 1 96 ? 14.228 53.215 62.660 1.00 52.33 118 ALA B O 1
ATOM 3348 N N . PHE B 1 97 ? 13.012 53.212 60.768 1.00 43.45 119 PHE B N 1
ATOM 3349 C CA . PHE B 1 97 ? 12.084 52.170 61.194 1.00 43.84 119 PHE B CA 1
ATOM 3350 C C . PHE B 1 97 ? 12.385 50.824 60.538 1.00 47.39 119 PHE B C 1
ATOM 3351 O O . PHE B 1 97 ? 11.475 50.052 60.230 1.00 47.12 119 PHE B O 1
ATOM 3359 N N . ASP B 1 98 ? 13.662 50.519 60.325 1.00 56.85 120 ASP B N 1
ATOM 3360 C CA . ASP B 1 98 ? 14.020 49.274 59.659 1.00 61.00 120 ASP B CA 1
ATOM 3361 C C . ASP B 1 98 ? 13.763 48.077 60.566 1.00 58.70 120 ASP B C 1
ATOM 3362 O O . ASP B 1 98 ? 13.985 48.131 61.779 1.00 54.29 120 ASP B O 1
ATOM 3367 N N . ASP B 1 99 ? 13.304 46.983 59.958 1.00 69.50 121 ASP B N 1
ATOM 3368 C CA . ASP B 1 99 ? 13.035 45.709 60.618 1.00 72.04 121 ASP B CA 1
ATOM 3369 C C . ASP B 1 99 ? 11.801 45.749 61.509 1.00 70.15 121 ASP B C 1
ATOM 3370 O O . ASP B 1 99 ? 11.583 44.812 62.288 1.00 70.65 121 ASP B O 1
ATOM 3375 N N . LEU B 1 100 ? 10.989 46.801 61.424 1.00 55.05 122 LEU B N 1
ATOM 3376 C CA . LEU B 1 100 ? 9.740 46.879 62.182 1.00 54.27 122 LEU B CA 1
ATOM 3377 C C . LEU B 1 100 ? 8.578 46.329 61.351 1.00 56.51 122 LEU B C 1
ATOM 3378 O O . LEU B 1 100 ? 7.613 47.020 61.023 1.00 57.22 122 LEU B O 1
ATOM 3383 N N . THR B 1 101 ? 8.695 45.043 61.013 1.00 69.85 123 THR B N 1
ATOM 3384 C CA . THR B 1 101 ? 7.723 44.411 60.127 1.00 71.16 123 THR B CA 1
ATOM 3385 C C . THR B 1 101 ? 6.344 44.346 60.774 1.00 69.06 123 THR B C 1
ATOM 3386 O O . THR B 1 101 ? 5.335 44.684 60.144 1.00 68.80 123 THR B O 1
ATOM 3390 N N . GLU B 1 102 ? 6.281 43.912 62.031 1.00 63.46 124 GLU B N 1
ATOM 3391 C CA . GLU B 1 102 ? 5.015 43.704 62.722 1.00 60.34 124 GLU B CA 1
ATOM 3392 C C . GLU B 1 102 ? 4.478 44.965 63.385 1.00 54.68 124 GLU B C 1
ATOM 3393 O O . GLU B 1 102 ? 3.427 44.903 64.032 1.00 55.19 124 GLU B O 1
ATOM 3399 N N . LEU B 1 103 ? 5.164 46.099 63.252 1.00 43.73 125 LEU B N 1
ATOM 3400 C CA . LEU B 1 103 ? 4.704 47.321 63.896 1.00 39.76 125 LEU B CA 1
ATOM 3401 C C . LEU B 1 103 ? 3.307 47.681 63.408 1.00 39.84 125 LEU B C 1
ATOM 3402 O O . LEU B 1 103 ? 3.065 47.790 62.202 1.00 40.06 125 LEU B O 1
ATOM 3407 N N . THR B 1 104 ? 2.391 47.870 64.351 1.00 40.75 126 THR B N 1
ATOM 3408 C CA . THR B 1 104 ? 1.004 48.171 64.038 1.00 37.77 126 THR B CA 1
ATOM 3409 C C . THR B 1 104 ? 0.561 49.549 64.499 1.00 35.99 126 THR B C 1
ATOM 3410 O O . THR B 1 104 ? -0.320 50.137 63.871 1.00 35.55 126 THR B O 1
ATOM 3414 N N . TYR B 1 105 ? 1.151 50.083 65.566 1.00 39.55 127 TYR B N 1
ATOM 3415 C CA . TYR B 1 105 ? 0.774 51.387 66.096 1.00 38.34 127 TYR B CA 1
ATOM 3416 C C . TYR B 1 105 ? 2.036 52.201 66.317 1.00 38.16 127 TYR B C 1
ATOM 3417 O O . TYR B 1 105 ? 2.945 51.761 67.028 1.00 39.27 127 TYR B O 1
ATOM 3426 N N . LEU B 1 106 ? 2.095 53.380 65.702 1.00 37.66 128 LEU B N 1
ATOM 3427 C CA . LEU B 1 106 ? 3.263 54.247 65.777 1.00 36.70 128 LEU B CA 1
ATOM 3428 C C . LEU B 1 106 ? 2.806 55.645 66.159 1.00 35.29 128 LEU B C 1
ATOM 3429 O O . LEU B 1 106 ? 2.051 56.277 65.414 1.00 34.42 128 LEU B O 1
ATOM 3434 N N . TYR B 1 107 ? 3.273 56.128 67.307 1.00 33.23 129 TYR B N 1
ATOM 3435 C CA . TYR B 1 107 ? 2.889 57.432 67.833 1.00 33.96 129 TYR B CA 1
ATOM 3436 C C . TYR B 1 107 ? 4.102 58.353 67.779 1.00 35.21 129 TYR B C 1
ATOM 3437 O O . TYR B 1 107 ? 5.092 58.132 68.485 1.00 32.89 129 TYR B O 1
ATOM 3446 N N . LEU B 1 108 ? 4.018 59.379 66.931 1.00 30.73 130 LEU B N 1
ATOM 3447 C CA . LEU B 1 108 ? 5.078 60.366 66.759 1.00 33.23 130 LEU B CA 1
ATOM 3448 C C . LEU B 1 108 ? 4.565 61.779 67.007 1.00 31.56 130 LEU B C 1
ATOM 3449 O O . LEU B 1 108 ? 5.179 62.752 66.558 1.00 37.88 130 LEU B O 1
ATOM 3454 N N . ASP B 1 109 ? 3.446 61.906 67.712 1.00 31.84 131 ASP B N 1
ATOM 3455 C CA . ASP B 1 109 ? 2.835 63.204 67.942 1.00 33.98 131 ASP B CA 1
ATOM 3456 C C . ASP B 1 109 ? 3.660 64.023 68.931 1.00 32.38 131 ASP B C 1
ATOM 3457 O O . ASP B 1 109 ? 4.466 63.498 69.705 1.00 36.04 131 ASP B O 1
ATOM 3462 N N . HIS B 1 110 ? 3.446 65.336 68.891 1.00 32.97 132 HIS B N 1
ATOM 3463 C CA . HIS B 1 110 ? 4.097 66.269 69.809 1.00 34.46 132 HIS B CA 1
ATOM 3464 C C . HIS B 1 110 ? 5.618 66.185 69.694 1.00 35.51 132 HIS B C 1
ATOM 3465 O O . HIS B 1 110 ? 6.338 66.164 70.695 1.00 40.15 132 HIS B O 1
ATOM 3472 N N . ASN B 1 111 ? 6.107 66.134 68.456 1.00 35.41 133 ASN B N 1
ATOM 3473 C CA . ASN B 1 111 ? 7.521 66.317 68.161 1.00 37.61 133 ASN B CA 1
ATOM 3474 C C . ASN B 1 111 ? 7.666 67.562 67.294 1.00 38.97 133 ASN B C 1
ATOM 3475 O O . ASN B 1 111 ? 6.775 68.419 67.291 1.00 39.29 133 ASN B O 1
ATOM 3480 N N . LYS B 1 112 ? 8.779 67.684 66.567 1.00 38.76 134 LYS B N 1
ATOM 3481 C CA . LYS B 1 112 ? 9.003 68.812 65.670 1.00 41.03 134 LYS B CA 1
ATOM 3482 C C . LYS B 1 112 ? 9.358 68.340 64.265 1.00 39.87 134 LYS B C 1
ATOM 3483 O O . LYS B 1 112 ? 10.118 69.005 63.557 1.00 42.57 134 LYS B O 1
ATOM 3489 N N . VAL B 1 113 ? 8.810 67.198 63.841 1.00 39.89 135 VAL B N 1
ATOM 3490 C CA . VAL B 1 113 ? 9.111 66.685 62.511 1.00 42.16 135 VAL B CA 1
ATOM 3491 C C . VAL B 1 113 ? 8.639 67.692 61.473 1.00 44.76 135 VAL B C 1
ATOM 3492 O O . VAL B 1 113 ? 7.534 68.241 61.567 1.00 42.81 135 VAL B O 1
ATOM 3496 N N . THR B 1 114 ? 9.485 67.940 60.470 1.00 51.85 136 THR B N 1
ATOM 3497 C CA . THR B 1 114 ? 9.194 68.943 59.456 1.00 54.33 136 THR B CA 1
ATOM 3498 C C . THR B 1 114 ? 8.812 68.371 58.099 1.00 55.78 136 THR B C 1
ATOM 3499 O O . THR B 1 114 ? 8.256 69.106 57.278 1.00 56.52 136 THR B O 1
ATOM 3503 N N . GLU B 1 115 ? 9.081 67.093 57.842 1.00 59.10 137 GLU B N 1
ATOM 3504 C CA . GLU B 1 115 ? 8.800 66.529 56.530 1.00 60.64 137 GLU B CA 1
ATOM 3505 C C . GLU B 1 115 ? 8.753 65.011 56.628 1.00 58.61 137 GLU B C 1
ATOM 3506 O O . GLU B 1 115 ? 9.377 64.412 57.508 1.00 56.83 137 GLU B O 1
ATOM 3512 N N . LEU B 1 116 ? 8.001 64.401 55.712 1.00 54.69 138 LEU B N 1
ATOM 3513 C CA . LEU B 1 116 ? 7.954 62.950 55.573 1.00 56.03 138 LEU B CA 1
ATOM 3514 C C . LEU B 1 116 ? 8.633 62.549 54.271 1.00 59.71 138 LEU B C 1
ATOM 3515 O O . LEU B 1 116 ? 8.033 62.686 53.193 1.00 61.22 138 LEU B O 1
ATOM 3520 N N . PRO B 1 117 ? 9.866 62.054 54.304 1.00 59.98 139 PRO B N 1
ATOM 3521 C CA . PRO B 1 117 ? 10.566 61.732 53.059 1.00 62.06 139 PRO B CA 1
ATOM 3522 C C . PRO B 1 117 ? 10.139 60.386 52.490 1.00 61.71 139 PRO B C 1
ATOM 3523 O O . PRO B 1 117 ? 9.536 59.548 53.163 1.00 58.11 139 PRO B O 1
ATOM 3527 N N . ARG B 1 118 ? 10.470 60.198 51.215 1.00 71.57 140 ARG B N 1
ATOM 3528 C CA . ARG B 1 118 ? 10.130 58.968 50.515 1.00 71.55 140 ARG B CA 1
ATOM 3529 C C . ARG B 1 118 ? 10.746 57.762 51.216 1.00 70.54 140 ARG B C 1
ATOM 3530 O O . ARG B 1 118 ? 11.884 57.810 51.688 1.00 71.15 140 ARG B O 1
ATOM 3538 N N . GLY B 1 119 ? 9.981 56.673 51.279 1.00 58.69 141 GLY B N 1
ATOM 3539 C CA . GLY B 1 119 ? 10.474 55.415 51.797 1.00 59.09 141 GLY B CA 1
ATOM 3540 C C . GLY B 1 119 ? 10.608 55.331 53.302 1.00 59.51 141 GLY B C 1
ATOM 3541 O O . GLY B 1 119 ? 11.105 54.314 53.803 1.00 62.15 141 GLY B O 1
ATOM 3542 N N . LEU B 1 120 ? 10.191 56.360 54.043 1.00 66.98 142 LEU B N 1
ATOM 3543 C CA . LEU B 1 120 ? 10.296 56.307 55.499 1.00 64.61 142 LEU B CA 1
ATOM 3544 C C . LEU B 1 120 ? 9.495 55.143 56.072 1.00 59.15 142 LEU B C 1
ATOM 3545 O O . LEU B 1 120 ? 9.968 54.438 56.972 1.00 56.38 142 LEU B O 1
ATOM 3550 N N . LEU B 1 121 ? 8.283 54.922 55.561 1.00 55.94 143 LEU B N 1
ATOM 3551 C CA . LEU B 1 121 ? 7.387 53.895 56.076 1.00 54.20 143 LEU B CA 1
ATOM 3552 C C . LEU B 1 121 ? 7.451 52.594 55.284 1.00 54.88 143 LEU B C 1
ATOM 3553 O O . LEU B 1 121 ? 6.603 51.719 55.485 1.00 55.23 143 LEU B O 1
ATOM 3558 N N . SER B 1 122 ? 8.425 52.449 54.387 1.00 56.84 144 SER B N 1
ATOM 3559 C CA . SER B 1 122 ? 8.501 51.264 53.533 1.00 58.07 144 SER B CA 1
ATOM 3560 C C . SER B 1 122 ? 8.396 49.952 54.302 1.00 58.68 144 SER B C 1
ATOM 3561 O O . SER B 1 122 ? 7.565 49.110 53.925 1.00 59.86 144 SER B O 1
ATOM 3564 N N . PRO B 1 123 ? 9.175 49.707 55.360 1.00 49.65 145 PRO B N 1
ATOM 3565 C CA . PRO B 1 123 ? 9.114 48.401 56.029 1.00 50.36 145 PRO B CA 1
ATOM 3566 C C . PRO B 1 123 ? 7.918 48.227 56.950 1.00 48.43 145 PRO B C 1
ATOM 3567 O O . PRO B 1 123 ? 7.730 47.127 57.487 1.00 47.58 145 PRO B O 1
ATOM 3571 N N . LEU B 1 124 ? 7.111 49.267 57.151 1.00 56.62 146 LEU B N 1
ATOM 3572 C CA . LEU B 1 124 ? 5.989 49.208 58.086 1.00 54.10 146 LEU B CA 1
ATOM 3573 C C . LEU B 1 124 ? 4.741 48.727 57.344 1.00 53.02 146 LEU B C 1
ATOM 3574 O O . LEU B 1 124 ? 3.772 49.456 57.124 1.00 52.26 146 LEU B O 1
ATOM 3579 N N . VAL B 1 125 ? 4.786 47.449 56.964 1.00 51.51 147 VAL B N 1
ATOM 3580 C CA . VAL B 1 125 ? 3.737 46.870 56.131 1.00 52.03 147 VAL B CA 1
ATOM 3581 C C . VAL B 1 125 ? 2.478 46.536 56.924 1.00 51.66 147 VAL B C 1
ATOM 3582 O O . VAL B 1 125 ? 1.408 46.372 56.325 1.00 53.39 147 VAL B O 1
ATOM 3586 N N . ASN B 1 126 ? 2.573 46.421 58.248 1.00 50.94 148 ASN B N 1
ATOM 3587 C CA . ASN B 1 126 ? 1.423 46.148 59.101 1.00 50.02 148 ASN B CA 1
ATOM 3588 C C . ASN B 1 126 ? 0.949 47.383 59.857 1.00 45.32 148 ASN B C 1
ATOM 3589 O O . ASN B 1 126 ? 0.069 47.271 60.717 1.00 45.94 148 ASN B O 1
ATOM 3594 N N . LEU B 1 127 ? 1.511 48.552 59.562 1.00 37.11 149 LEU B N 1
ATOM 3595 C CA . LEU B 1 127 ? 1.148 49.774 60.269 1.00 36.40 149 LEU B CA 1
ATOM 3596 C C . LEU B 1 127 ? -0.336 50.077 60.098 1.00 37.69 149 LEU B C 1
ATOM 3597 O O . LEU B 1 127 ? -0.829 50.195 58.972 1.00 38.71 149 LEU B O 1
ATOM 3602 N N . PHE B 1 128 ? -1.048 50.197 61.219 1.00 43.52 150 PHE B N 1
ATOM 3603 C CA . PHE B 1 128 ? -2.471 50.518 61.217 1.00 42.68 150 PHE B CA 1
ATOM 3604 C C . PHE B 1 128 ? -2.750 51.968 61.602 1.00 39.82 150 PHE B C 1
ATOM 3605 O O . PHE B 1 128 ? -3.554 52.636 60.944 1.00 39.83 150 PHE B O 1
ATOM 3613 N N . ILE B 1 129 ? -2.110 52.470 62.658 1.00 33.18 151 ILE B N 1
ATOM 3614 C CA . ILE B 1 129 ? -2.261 53.855 63.096 1.00 31.43 151 ILE B CA 1
ATOM 3615 C C . ILE B 1 129 ? -0.932 54.574 62.918 1.00 32.13 151 ILE B C 1
ATOM 3616 O O . ILE B 1 129 ? 0.128 54.038 63.268 1.00 31.86 151 ILE B O 1
ATOM 3621 N N . LEU B 1 130 ? -0.990 55.791 62.378 1.00 36.03 152 LEU B N 1
ATOM 3622 C CA . LEU B 1 130 ? 0.170 56.673 62.285 1.00 38.14 152 LEU B CA 1
ATOM 3623 C C . LEU B 1 130 ? -0.221 58.021 62.875 1.00 35.69 152 LEU B C 1
ATOM 3624 O O . LEU B 1 130 ? -1.024 58.752 62.284 1.00 32.88 152 LEU B O 1
ATOM 3629 N N . GLN B 1 131 ? 0.344 58.348 64.037 1.00 30.00 153 GLN B N 1
ATOM 3630 C CA . GLN B 1 131 ? -0.021 59.543 64.789 1.00 29.34 153 GLN B CA 1
ATOM 3631 C C . GLN B 1 131 ? 1.069 60.598 64.629 1.00 30.93 153 GLN B C 1
ATOM 3632 O O . GLN B 1 131 ? 2.168 60.451 65.173 1.00 32.25 153 GLN B O 1
ATOM 3638 N N . LEU B 1 132 ? 0.757 61.665 63.888 1.00 35.04 154 LEU B N 1
ATOM 3639 C CA . LEU B 1 132 ? 1.684 62.766 63.644 1.00 36.76 154 LEU B CA 1
ATOM 3640 C C . LEU B 1 132 ? 1.091 64.106 64.061 1.00 35.71 154 LEU B C 1
ATOM 3641 O O . LEU B 1 132 ? 1.552 65.154 63.595 1.00 34.31 154 LEU B O 1
ATOM 3646 N N . ASN B 1 133 ? 0.090 64.098 64.940 1.00 31.32 155 ASN B N 1
ATOM 3647 C CA . ASN B 1 133 ? -0.496 65.347 65.403 1.00 31.93 155 ASN B CA 1
ATOM 3648 C C . ASN B 1 133 ? 0.550 66.191 66.120 1.00 30.78 155 ASN B C 1
ATOM 3649 O O . ASN B 1 133 ? 1.469 65.674 66.758 1.00 31.17 155 ASN B O 1
ATOM 3654 N N . ASN B 1 134 ? 0.386 67.509 66.026 1.00 31.60 156 ASN B N 1
ATOM 3655 C CA . ASN B 1 134 ? 1.213 68.458 66.767 1.00 33.08 156 ASN B CA 1
ATOM 3656 C C . ASN B 1 134 ? 2.682 68.345 66.357 1.00 33.89 156 ASN B C 1
ATOM 3657 O O . ASN B 1 134 ? 3.575 68.181 67.191 1.00 34.63 156 ASN B O 1
ATOM 3662 N N . ASN B 1 135 ? 2.924 68.421 65.048 1.00 33.90 157 ASN B N 1
ATOM 3663 C CA . ASN B 1 135 ? 4.275 68.545 64.516 1.00 35.05 157 ASN B CA 1
ATOM 3664 C C . ASN B 1 135 ? 4.369 69.832 63.701 1.00 36.34 157 ASN B C 1
ATOM 3665 O O . ASN B 1 135 ? 3.536 70.729 63.868 1.00 36.57 157 ASN B O 1
ATOM 3670 N N . LYS B 1 136 ? 5.372 69.945 62.825 1.00 44.50 158 LYS B N 1
ATOM 3671 C CA . LYS B 1 136 ? 5.527 71.119 61.972 1.00 47.50 158 LYS B CA 1
ATOM 3672 C C . LYS B 1 136 ? 5.593 70.730 60.498 1.00 46.69 158 LYS B C 1
ATOM 3673 O O . LYS B 1 136 ? 6.275 71.387 59.708 1.00 48.63 158 LYS B O 1
ATOM 3679 N N . ILE B 1 137 ? 4.884 69.671 60.114 1.00 39.13 159 ILE B N 1
ATOM 3680 C CA . ILE B 1 137 ? 4.923 69.185 58.738 1.00 41.61 159 ILE B CA 1
ATOM 3681 C C . ILE B 1 137 ? 4.276 70.224 57.829 1.00 48.09 159 ILE B C 1
ATOM 3682 O O . ILE B 1 137 ? 3.112 70.595 58.015 1.00 47.00 159 ILE B O 1
ATOM 3687 N N . ARG B 1 138 ? 5.031 70.699 56.837 1.00 59.47 160 ARG B N 1
ATOM 3688 C CA . ARG B 1 138 ? 4.534 71.689 55.888 1.00 65.04 160 ARG B CA 1
ATOM 3689 C C . ARG B 1 138 ? 3.999 71.106 54.590 1.00 67.21 160 ARG B C 1
ATOM 3690 O O . ARG B 1 138 ? 3.094 71.698 53.993 1.00 64.67 160 ARG B O 1
ATOM 3698 N N . GLU B 1 139 ? 4.527 69.978 54.127 1.00 80.40 161 GLU B N 1
ATOM 3699 C CA . GLU B 1 139 ? 4.120 69.448 52.836 1.00 82.52 161 GLU B CA 1
ATOM 3700 C C . GLU B 1 139 ? 4.296 67.940 52.823 1.00 82.07 161 GLU B C 1
ATOM 3701 O O . GLU B 1 139 ? 5.294 67.421 53.330 1.00 81.85 161 GLU B O 1
ATOM 3707 N N . LEU B 1 140 ? 3.316 67.244 52.250 1.00 68.95 162 LEU B N 1
ATOM 3708 C CA . LEU B 1 140 ? 3.411 65.810 52.017 1.00 68.99 162 LEU B CA 1
ATOM 3709 C C . LEU B 1 140 ? 3.758 65.600 50.549 1.00 72.36 162 LEU B C 1
ATOM 3710 O O . LEU B 1 140 ? 2.908 65.785 49.672 1.00 74.16 162 LEU B O 1
ATOM 3715 N N . ARG B 1 141 ? 5.004 65.224 50.284 1.00 87.04 163 ARG B N 1
ATOM 3716 C CA . ARG B 1 141 ? 5.435 64.962 48.923 1.00 89.46 163 ARG B CA 1
ATOM 3717 C C . ARG B 1 141 ? 4.975 63.573 48.488 1.00 88.18 163 ARG B C 1
ATOM 3718 O O . ARG B 1 141 ? 4.629 62.719 49.309 1.00 85.29 163 ARG B O 1
ATOM 3726 N N . ALA B 1 142 ? 4.964 63.357 47.176 1.00 75.95 164 ALA B N 1
ATOM 3727 C CA . ALA B 1 142 ? 4.560 62.063 46.647 1.00 75.49 164 ALA B CA 1
ATOM 3728 C C . ALA B 1 142 ? 5.514 60.980 47.135 1.00 73.00 164 ALA B C 1
ATOM 3729 O O . ALA B 1 142 ? 6.731 61.177 47.182 1.00 74.47 164 ALA B O 1
ATOM 3731 N N . GLY B 1 143 ? 4.955 59.830 47.510 1.00 81.48 165 GLY B N 1
ATOM 3732 C CA . GLY B 1 143 ? 5.747 58.744 48.048 1.00 79.28 165 GLY B CA 1
ATOM 3733 C C . GLY B 1 143 ? 5.900 58.742 49.555 1.00 74.63 165 GLY B C 1
ATOM 3734 O O . GLY B 1 143 ? 6.536 57.826 50.093 1.00 73.51 165 GLY B O 1
ATOM 3735 N N . ALA B 1 144 ? 5.348 59.739 50.251 1.00 78.89 166 ALA B N 1
ATOM 3736 C CA . ALA B 1 144 ? 5.530 59.837 51.696 1.00 77.00 166 ALA B CA 1
ATOM 3737 C C . ALA B 1 144 ? 5.063 58.585 52.429 1.00 73.80 166 ALA B C 1
ATOM 3738 O O . ALA B 1 144 ? 5.649 58.215 53.453 1.00 76.26 166 ALA B O 1
ATOM 3740 N N . PHE B 1 145 ? 4.022 57.918 51.930 1.00 55.71 167 PHE B N 1
ATOM 3741 C CA . PHE B 1 145 ? 3.431 56.769 52.606 1.00 49.99 167 PHE B CA 1
ATOM 3742 C C . PHE B 1 145 ? 3.628 55.460 51.849 1.00 51.02 167 PHE B C 1
ATOM 3743 O O . PHE B 1 145 ? 2.958 54.471 52.165 1.00 51.35 167 PHE B O 1
ATOM 3751 N N . GLN B 1 146 ? 4.527 55.424 50.867 1.00 50.65 168 GLN B N 1
ATOM 3752 C CA . GLN B 1 146 ? 4.759 54.201 50.109 1.00 51.73 168 GLN B CA 1
ATOM 3753 C C . GLN B 1 146 ? 5.103 53.047 51.042 1.00 48.32 168 GLN B C 1
ATOM 3754 O O . GLN B 1 146 ? 5.929 53.187 51.947 1.00 44.49 168 GLN B O 1
ATOM 3760 N N . GLY B 1 147 ? 4.466 51.900 50.804 1.00 59.97 169 GLY B N 1
ATOM 3761 C CA . GLY B 1 147 ? 4.670 50.711 51.599 1.00 60.22 169 GLY B CA 1
ATOM 3762 C C . GLY B 1 147 ? 3.673 50.511 52.724 1.00 59.12 169 GLY B C 1
ATOM 3763 O O . GLY B 1 147 ? 3.513 49.379 53.194 1.00 56.27 169 GLY B O 1
ATOM 3764 N N . ALA B 1 148 ? 3.000 51.571 53.173 1.00 42.29 170 ALA B N 1
ATOM 3765 C CA . ALA B 1 148 ? 2.053 51.470 54.285 1.00 45.02 170 ALA B CA 1
ATOM 3766 C C . ALA B 1 148 ? 0.681 51.061 53.744 1.00 44.07 170 ALA B C 1
ATOM 3767 O O . ALA B 1 148 ? -0.273 51.840 53.696 1.00 42.74 170 ALA B O 1
ATOM 3769 N N . LYS B 1 149 ? 0.601 49.794 53.327 1.00 69.35 171 LYS B N 1
ATOM 3770 C CA . LYS B 1 149 ? -0.618 49.294 52.698 1.00 72.97 171 LYS B CA 1
ATOM 3771 C C . LYS B 1 149 ? -1.741 49.078 53.707 1.00 69.84 171 LYS B C 1
ATOM 3772 O O . LYS B 1 149 ? -2.916 49.246 53.363 1.00 72.28 171 LYS B O 1
ATOM 3778 N N . ASP B 1 150 ? -1.411 48.705 54.940 1.00 55.41 172 ASP B N 1
ATOM 3779 C CA . ASP B 1 150 ? -2.416 48.421 55.956 1.00 50.58 172 ASP B CA 1
ATOM 3780 C C . ASP B 1 150 ? -2.834 49.657 56.742 1.00 45.84 172 ASP B C 1
ATOM 3781 O O . ASP B 1 150 ? -3.640 49.537 57.670 1.00 45.69 172 ASP B O 1
ATOM 3786 N N . LEU B 1 151 ? -2.306 50.830 56.403 1.00 38.83 173 LEU B N 1
ATOM 3787 C CA . LEU B 1 151 ? -2.609 52.040 57.155 1.00 35.85 173 LEU B CA 1
ATOM 3788 C C . LEU B 1 151 ? -4.080 52.408 56.993 1.00 34.58 173 LEU B C 1
ATOM 3789 O O . LEU B 1 151 ? -4.604 52.445 55.876 1.00 35.55 173 LEU B O 1
ATOM 3794 N N . ARG B 1 152 ? -4.742 52.682 58.108 1.00 30.78 174 ARG B N 1
ATOM 3795 C CA . ARG B 1 152 ? -6.164 53.017 58.102 1.00 29.91 174 ARG B CA 1
ATOM 3796 C C . ARG B 1 152 ? -6.473 54.312 58.838 1.00 29.33 174 ARG B C 1
ATOM 3797 O O . ARG B 1 152 ? -7.352 55.060 58.405 1.00 28.23 174 ARG B O 1
ATOM 3805 N N . TRP B 1 153 ? -5.775 54.597 59.934 1.00 40.47 175 TRP B N 1
ATOM 3806 C CA . TRP B 1 153 ? -5.970 55.821 60.703 1.00 39.81 175 TRP B CA 1
ATOM 3807 C C . TRP B 1 153 ? -4.733 56.694 60.556 1.00 37.22 175 TRP B C 1
ATOM 3808 O O . TRP B 1 153 ? -3.638 56.295 60.967 1.00 38.82 175 TRP B O 1
ATOM 3819 N N . LEU B 1 154 ? -4.907 57.882 59.979 1.00 32.94 176 LEU B N 1
ATOM 3820 C CA . LEU B 1 154 ? -3.807 58.816 59.753 1.00 34.08 176 LEU B CA 1
ATOM 3821 C C . LEU B 1 154 ? -4.172 60.153 60.383 1.00 33.55 176 LEU B C 1
ATOM 3822 O O . LEU B 1 154 ? -5.105 60.822 59.929 1.00 34.17 176 LEU B O 1
ATOM 3827 N N . TYR B 1 155 ? -3.429 60.544 61.418 1.00 32.93 177 TYR B N 1
ATOM 3828 C CA . TYR B 1 155 ? -3.662 61.786 62.146 1.00 32.47 177 TYR B CA 1
ATOM 3829 C C . TYR B 1 155 ? -2.583 62.797 61.779 1.00 32.11 177 TYR B C 1
ATOM 3830 O O . TYR B 1 155 ? -1.389 62.525 61.951 1.00 33.97 177 TYR B O 1
ATOM 3839 N N . LEU B 1 156 ? -3.004 63.960 61.276 1.00 27.56 178 LEU B N 1
ATOM 3840 C CA . LEU B 1 156 ? -2.084 65.035 60.920 1.00 28.49 178 LEU B CA 1
ATOM 3841 C C . LEU B 1 156 ? -2.573 66.386 61.432 1.00 28.89 178 LEU B C 1
ATOM 3842 O O . LEU B 1 156 ? -2.232 67.429 60.867 1.00 29.79 178 LEU B O 1
ATOM 3847 N N . SER B 1 157 ? -3.367 66.392 62.497 1.00 36.37 179 SER B N 1
ATOM 3848 C CA . SER B 1 157 ? -3.867 67.649 63.035 1.00 37.96 179 SER B CA 1
ATOM 3849 C C . SER B 1 157 ? -2.729 68.465 63.640 1.00 38.15 179 SER B C 1
ATOM 3850 O O . SER B 1 157 ? -1.716 67.924 64.090 1.00 37.01 179 SER B O 1
ATOM 3853 N N . GLU B 1 158 ? -2.907 69.786 63.652 1.00 43.67 180 GLU B N 1
ATOM 3854 C CA . GLU B 1 158 ? -1.961 70.697 64.297 1.00 47.64 180 GLU B CA 1
ATOM 3855 C C . GLU B 1 158 ? -0.567 70.596 63.679 1.00 47.56 180 GLU B C 1
ATOM 3856 O O . GLU B 1 158 ? 0.435 70.415 64.374 1.00 48.46 180 GLU B O 1
ATOM 3862 N N . ASN B 1 159 ? -0.509 70.720 62.352 1.00 39.39 181 ASN B N 1
ATOM 3863 C CA . ASN B 1 159 ? 0.760 70.863 61.647 1.00 39.66 181 ASN B CA 1
ATOM 3864 C C . ASN B 1 159 ? 0.749 72.187 60.888 1.00 42.90 181 ASN B C 1
ATOM 3865 O O . ASN B 1 159 ? -0.034 73.084 61.220 1.00 45.55 181 ASN B O 1
ATOM 3870 N N . ALA B 1 160 ? 1.607 72.328 59.881 1.00 44.84 182 ALA B N 1
ATOM 3871 C CA . ALA B 1 160 ? 1.693 73.539 59.074 1.00 47.26 182 ALA B CA 1
ATOM 3872 C C . ALA B 1 160 ? 1.463 73.226 57.600 1.00 47.51 182 ALA B C 1
ATOM 3873 O O . ALA B 1 160 ? 2.057 73.845 56.713 1.00 50.94 182 ALA B O 1
ATOM 3875 N N . LEU B 1 161 ? 0.582 72.269 57.320 1.00 44.13 183 LEU B N 1
ATOM 3876 C CA . LEU B 1 161 ? 0.326 71.853 55.947 1.00 45.03 183 LEU B CA 1
ATOM 3877 C C . LEU B 1 161 ? -0.405 72.955 55.191 1.00 47.03 183 LEU B C 1
ATOM 3878 O O . LEU B 1 161 ? -1.536 73.312 55.536 1.00 45.43 183 LEU B O 1
ATOM 3883 N N . SER B 1 162 ? 0.244 73.491 54.157 1.00 57.38 184 SER B N 1
ATOM 3884 C CA . SER B 1 162 ? -0.364 74.487 53.287 1.00 59.62 184 SER B CA 1
ATOM 3885 C C . SER B 1 162 ? -0.879 73.897 51.982 1.00 60.99 184 SER B C 1
ATOM 3886 O O . SER B 1 162 ? -1.658 74.558 51.287 1.00 62.29 184 SER B O 1
ATOM 3889 N N . SER B 1 163 ? -0.474 72.678 51.635 1.00 57.14 185 SER B N 1
ATOM 3890 C CA . SER B 1 163 ? -0.976 72.023 50.436 1.00 60.95 185 SER B CA 1
ATOM 3891 C C . SER B 1 163 ? -0.590 70.553 50.482 1.00 62.74 185 SER B C 1
ATOM 3892 O O . SER B 1 163 ? 0.361 70.161 51.166 1.00 62.58 185 SER B O 1
ATOM 3895 N N . LEU B 1 164 ? -1.342 69.746 49.738 1.00 55.86 186 LEU B N 1
ATOM 3896 C CA . LEU B 1 164 ? -1.074 68.322 49.587 1.00 57.64 186 LEU B CA 1
ATOM 3897 C C . LEU B 1 164 ? -0.780 68.055 48.120 1.00 63.25 186 LEU B C 1
ATOM 3898 O O . LEU B 1 164 ? -1.610 68.354 47.254 1.00 65.69 186 LEU B O 1
ATOM 3903 N N . GLN B 1 165 ? 0.391 67.499 47.842 1.00 82.56 187 GLN B N 1
ATOM 3904 C CA . GLN B 1 165 ? 0.751 67.222 46.463 1.00 86.98 187 GLN B CA 1
ATOM 3905 C C . GLN B 1 165 ? -0.218 66.194 45.883 1.00 85.95 187 GLN B C 1
ATOM 3906 O O . GLN B 1 165 ? -0.629 65.264 46.589 1.00 83.90 187 GLN B O 1
ATOM 3912 N N . PRO B 1 166 ? -0.621 66.336 44.617 1.00 86.14 188 PRO B N 1
ATOM 3913 C CA . PRO B 1 166 ? -1.590 65.389 44.038 1.00 84.37 188 PRO B CA 1
ATOM 3914 C C . PRO B 1 166 ? -1.296 63.919 44.320 1.00 82.49 188 PRO B C 1
ATOM 3915 O O . PRO B 1 166 ? -2.239 63.133 44.478 1.00 80.26 188 PRO B O 1
ATOM 3919 N N . GLY B 1 167 ? -0.030 63.521 44.391 1.00 61.52 189 GLY B N 1
ATOM 3920 C CA . GLY B 1 167 ? 0.341 62.141 44.633 1.00 61.41 189 GLY B CA 1
ATOM 3921 C C . GLY B 1 167 ? 0.546 61.773 46.086 1.00 60.43 189 GLY B C 1
ATOM 3922 O O . GLY B 1 167 ? 1.065 60.688 46.370 1.00 62.37 189 GLY B O 1
ATOM 3923 N N . ALA B 1 168 ? 0.150 62.641 47.019 1.00 73.36 190 ALA B N 1
ATOM 3924 C CA . ALA B 1 168 ? 0.464 62.424 48.428 1.00 68.26 190 ALA B CA 1
ATOM 3925 C C . ALA B 1 168 ? -0.122 61.117 48.952 1.00 65.92 190 ALA B C 1
ATOM 3926 O O . ALA B 1 168 ? 0.519 60.417 49.744 1.00 63.61 190 ALA B O 1
ATOM 3928 N N . LEU B 1 169 ? -1.337 60.770 48.528 1.00 62.36 191 LEU B N 1
ATOM 3929 C CA . LEU B 1 169 ? -2.104 59.695 49.150 1.00 62.36 191 LEU B CA 1
ATOM 3930 C C . LEU B 1 169 ? -2.255 58.460 48.268 1.00 64.74 191 LEU B C 1
ATOM 3931 O O . LEU B 1 169 ? -3.079 57.593 48.577 1.00 64.54 191 LEU B O 1
ATOM 3936 N N . ASP B 1 170 ? -1.487 58.353 47.180 1.00 82.82 192 ASP B N 1
ATOM 3937 C CA . ASP B 1 170 ? -1.666 57.235 46.255 1.00 86.67 192 ASP B CA 1
ATOM 3938 C C . ASP B 1 170 ? -1.554 55.885 46.956 1.00 82.89 192 ASP B C 1
ATOM 3939 O O . ASP B 1 170 ? -2.360 54.981 46.707 1.00 85.34 192 ASP B O 1
ATOM 3944 N N . ASP B 1 171 ? -0.566 55.727 47.837 1.00 59.69 193 ASP B N 1
ATOM 3945 C CA . ASP B 1 171 ? -0.273 54.424 48.425 1.00 54.78 193 ASP B CA 1
ATOM 3946 C C . ASP B 1 171 ? -1.181 54.055 49.592 1.00 49.02 193 ASP B C 1
ATOM 3947 O O . ASP B 1 171 ? -1.160 52.897 50.023 1.00 51.43 193 ASP B O 1
ATOM 3952 N N . VAL B 1 172 ? -1.970 54.993 50.110 1.00 42.15 194 VAL B N 1
ATOM 3953 C CA . VAL B 1 172 ? -2.842 54.723 51.250 1.00 38.38 194 VAL B CA 1
ATOM 3954 C C . VAL B 1 172 ? -4.288 54.972 50.841 1.00 36.79 194 VAL B C 1
ATOM 3955 O O . VAL B 1 172 ? -5.020 55.715 51.504 1.00 32.64 194 VAL B O 1
ATOM 3959 N N . GLU B 1 173 ? -4.705 54.342 49.741 1.00 43.90 195 GLU B N 1
ATOM 3960 C CA . GLU B 1 173 ? -6.045 54.545 49.205 1.00 44.31 195 GLU B CA 1
ATOM 3961 C C . GLU B 1 173 ? -7.137 54.019 50.129 1.00 41.63 195 GLU B C 1
ATOM 3962 O O . GLU B 1 173 ? -8.302 54.393 49.959 1.00 40.35 195 GLU B O 1
ATOM 3968 N N . ASN B 1 174 ? -6.795 53.170 51.100 1.00 37.38 196 ASN B N 1
ATOM 3969 C CA . ASN B 1 174 ? -7.782 52.513 51.948 1.00 37.28 196 ASN B CA 1
ATOM 3970 C C . ASN B 1 174 ? -7.880 53.134 53.339 1.00 34.89 196 ASN B C 1
ATOM 3971 O O . ASN B 1 174 ? -8.225 52.437 54.299 1.00 35.53 196 ASN B O 1
ATOM 3976 N N . LEU B 1 175 ? -7.593 54.427 53.474 1.00 37.69 197 LEU B N 1
ATOM 3977 C CA . LEU B 1 175 ? -7.718 55.072 54.774 1.00 36.17 197 LEU B CA 1
ATOM 3978 C C . LEU B 1 175 ? -9.168 55.067 55.238 1.00 34.01 197 LEU B C 1
ATOM 3979 O O . LEU B 1 175 ? -10.093 55.307 54.456 1.00 34.55 197 LEU B O 1
ATOM 3984 N N . ALA B 1 176 ? -9.359 54.786 56.526 1.00 33.05 198 ALA B N 1
ATOM 3985 C CA . ALA B 1 176 ? -10.663 54.893 57.166 1.00 34.16 198 ALA B CA 1
ATOM 3986 C C . ALA B 1 176 ? -10.855 56.216 57.892 1.00 33.54 198 ALA B C 1
ATOM 3987 O O . ALA B 1 176 ? -11.975 56.736 57.923 1.00 33.95 198 ALA B O 1
ATOM 3989 N N . LYS B 1 177 ? -9.791 56.767 58.479 1.00 27.78 199 LYS B N 1
ATOM 3990 C CA . LYS B 1 177 ? -9.834 58.050 59.169 1.00 28.13 199 LYS B CA 1
ATOM 3991 C C . LYS B 1 177 ? -8.688 58.917 58.676 1.00 27.85 199 LYS B C 1
ATOM 3992 O O . LYS B 1 177 ? -7.551 58.445 58.571 1.00 26.82 199 LYS B O 1
ATOM 3998 N N . PHE B 1 178 ? -8.984 60.182 58.386 1.00 32.01 200 PHE B N 1
ATOM 3999 C CA . PHE B 1 178 ? -7.975 61.127 57.915 1.00 33.24 200 PHE B CA 1
ATOM 4000 C C . PHE B 1 178 ? -8.226 62.453 58.618 1.00 33.16 200 PHE B C 1
ATOM 4001 O O . PHE B 1 178 ? -9.195 63.153 58.308 1.00 32.40 200 PHE B O 1
ATOM 4009 N N . HIS B 1 179 ? -7.365 62.781 59.577 1.00 31.07 201 HIS B N 1
ATOM 4010 C CA . HIS B 1 179 ? -7.473 64.005 60.358 1.00 33.37 201 HIS B CA 1
ATOM 4011 C C . HIS B 1 179 ? -6.378 64.972 59.937 1.00 34.23 201 HIS B C 1
ATOM 4012 O O . HIS B 1 179 ? -5.189 64.683 60.112 1.00 36.30 201 HIS B O 1
ATOM 4019 N N . VAL B 1 180 ? -6.781 66.118 59.393 1.00 30.38 202 VAL B N 1
ATOM 4020 C CA . VAL B 1 180 ? -5.841 67.166 59.014 1.00 33.78 202 VAL B CA 1
ATOM 4021 C C . VAL B 1 180 ? -6.400 68.517 59.447 1.00 32.91 202 VAL B C 1
ATOM 4022 O O . VAL B 1 180 ? -6.263 69.519 58.740 1.00 32.96 202 VAL B O 1
ATOM 4026 N N . ASP B 1 181 ? -7.036 68.555 60.613 1.00 34.91 203 ASP B N 1
ATOM 4027 C CA . ASP B 1 181 ? -7.582 69.805 61.117 1.00 36.62 203 ASP B CA 1
ATOM 4028 C C . ASP B 1 181 ? -6.475 70.672 61.717 1.00 35.98 203 ASP B C 1
ATOM 4029 O O . ASP B 1 181 ? -5.397 70.193 62.071 1.00 34.45 203 ASP B O 1
ATOM 4034 N N . ARG B 1 182 ? -6.766 71.968 61.841 1.00 37.02 204 ARG B N 1
ATOM 4035 C CA . ARG B 1 182 ? -5.830 72.934 62.420 1.00 39.60 204 ARG B CA 1
ATOM 4036 C C . ARG B 1 182 ? -4.509 72.963 61.645 1.00 41.47 204 ARG B C 1
ATOM 4037 O O . ARG B 1 182 ? -3.423 72.857 62.217 1.00 40.77 204 ARG B O 1
ATOM 4045 N N . ASN B 1 183 ? -4.616 73.108 60.322 1.00 43.28 205 ASN B N 1
ATOM 4046 C CA . ASN B 1 183 ? -3.461 73.309 59.453 1.00 44.63 205 ASN B CA 1
ATOM 4047 C C . ASN B 1 183 ? -3.613 74.612 58.669 1.00 47.34 205 ASN B C 1
ATOM 4048 O O . ASN B 1 183 ? -4.363 75.499 59.088 1.00 50.56 205 ASN B O 1
ATOM 4053 N N . GLN B 1 184 ? -2.910 74.747 57.539 1.00 47.51 206 GLN B N 1
ATOM 4054 C CA . GLN B 1 184 ? -2.958 75.957 56.724 1.00 51.14 206 GLN B CA 1
ATOM 4055 C C . GLN B 1 184 ? -3.451 75.672 55.308 1.00 51.79 206 GLN B C 1
ATOM 4056 O O . GLN B 1 184 ? -3.029 76.330 54.355 1.00 52.97 206 GLN B O 1
ATOM 4062 N N . LEU B 1 185 ? -4.354 74.707 55.151 1.00 55.68 207 LEU B N 1
ATOM 4063 C CA . LEU B 1 185 ? -4.925 74.410 53.840 1.00 55.70 207 LEU B CA 1
ATOM 4064 C C . LEU B 1 185 ? -5.830 75.556 53.405 1.00 56.54 207 LEU B C 1
ATOM 4065 O O . LEU B 1 185 ? -6.890 75.783 53.998 1.00 57.22 207 LEU B O 1
ATOM 4070 N N . SER B 1 186 ? -5.415 76.282 52.369 1.00 42.98 208 SER B N 1
ATOM 4071 C CA . SER B 1 186 ? -6.155 77.435 51.876 1.00 45.53 208 SER B CA 1
ATOM 4072 C C . SER B 1 186 ? -7.235 77.059 50.869 1.00 44.53 208 SER B C 1
ATOM 4073 O O . SER B 1 186 ? -7.937 77.946 50.374 1.00 44.69 208 SER B O 1
ATOM 4076 N N . SER B 1 187 ? -7.385 75.775 50.559 1.00 55.57 209 SER B N 1
ATOM 4077 C CA . SER B 1 187 ? -8.412 75.307 49.638 1.00 54.27 209 SER B CA 1
ATOM 4078 C C . SER B 1 187 ? -8.519 73.798 49.785 1.00 53.39 209 SER B C 1
ATOM 4079 O O . SER B 1 187 ? -7.596 73.138 50.271 1.00 52.64 209 SER B O 1
ATOM 4082 N N . TYR B 1 188 ? -9.654 73.265 49.356 1.00 49.34 210 TYR B N 1
ATOM 4083 C CA . TYR B 1 188 ? -9.910 71.837 49.461 1.00 48.93 210 TYR B CA 1
ATOM 4084 C C . TYR B 1 188 ? -8.954 71.069 48.567 1.00 54.75 210 TYR B C 1
ATOM 4085 O O . TYR B 1 188 ? -8.959 71.280 47.345 1.00 57.71 210 TYR B O 1
ATOM 4094 N N . PRO B 1 189 ? -8.141 70.174 49.110 1.00 66.88 211 PRO B N 1
ATOM 4095 C CA . PRO B 1 189 ? -7.174 69.468 48.269 1.00 68.89 211 PRO B CA 1
ATOM 4096 C C . PRO B 1 189 ? -7.818 68.389 47.407 1.00 67.77 211 PRO B C 1
ATOM 4097 O O . PRO B 1 189 ? -7.781 67.203 47.744 1.00 67.30 211 PRO B O 1
ATOM 4101 N N . SER B 1 190 ? -8.413 68.797 46.287 1.00 62.26 212 SER B N 1
ATOM 4102 C CA . SER B 1 190 ? -9.151 67.861 45.443 1.00 60.20 212 SER B CA 1
ATOM 4103 C C . SER B 1 190 ? -8.250 66.749 44.915 1.00 59.36 212 SER B C 1
ATOM 4104 O O . SER B 1 190 ? -8.581 65.563 45.024 1.00 58.94 212 SER B O 1
ATOM 4107 N N . ALA B 1 191 ? -7.104 67.114 44.336 1.00 56.05 213 ALA B N 1
ATOM 4108 C CA . ALA B 1 191 ? -6.252 66.123 43.685 1.00 56.03 213 ALA B CA 1
ATOM 4109 C C . ALA B 1 191 ? -5.836 65.022 44.654 1.00 52.48 213 ALA B C 1
ATOM 4110 O O . ALA B 1 191 ? -5.919 63.831 44.332 1.00 52.45 213 ALA B O 1
ATOM 4112 N N . ALA B 1 192 ? -5.386 65.402 45.850 1.00 49.35 214 ALA B N 1
ATOM 4113 C CA . ALA B 1 192 ? -4.899 64.415 46.808 1.00 46.99 214 ALA B CA 1
ATOM 4114 C C . ALA B 1 192 ? -6.024 63.509 47.296 1.00 42.24 214 ALA B C 1
ATOM 4115 O O . ALA B 1 192 ? -5.881 62.281 47.321 1.00 39.28 214 ALA B O 1
ATOM 4117 N N . LEU B 1 193 ? -7.156 64.095 47.687 1.00 48.94 215 LEU B N 1
ATOM 4118 C CA . LEU B 1 193 ? -8.235 63.311 48.276 1.00 47.87 215 LEU B CA 1
ATOM 4119 C C . LEU B 1 193 ? -8.952 62.431 47.258 1.00 46.29 215 LEU B C 1
ATOM 4120 O O . LEU B 1 193 ? -9.586 61.446 47.651 1.00 44.17 215 LEU B O 1
ATOM 4125 N N . SER B 1 194 ? -8.864 62.753 45.966 1.00 43.09 216 SER B N 1
ATOM 4126 C CA . SER B 1 194 ? -9.535 61.955 44.945 1.00 44.22 216 SER B CA 1
ATOM 4127 C C . SER B 1 194 ? -8.991 60.534 44.837 1.00 44.46 216 SER B C 1
ATOM 4128 O O . SER B 1 194 ? -9.606 59.709 44.152 1.00 45.47 216 SER B O 1
ATOM 4131 N N . LYS B 1 195 ? -7.869 60.223 45.484 1.00 41.84 217 LYS B N 1
ATOM 4132 C CA . LYS B 1 195 ? -7.306 58.878 45.450 1.00 44.46 217 LYS B CA 1
ATOM 4133 C C . LYS B 1 195 ? -7.856 57.963 46.539 1.00 42.29 217 LYS B C 1
ATOM 4134 O O . LYS B 1 195 ? -7.677 56.744 46.447 1.00 42.20 217 LYS B O 1
ATOM 4140 N N . LEU B 1 196 ? -8.515 58.511 47.557 1.00 46.60 218 LEU B N 1
ATOM 4141 C CA . LEU B 1 196 ? -9.050 57.704 48.646 1.00 45.68 218 LEU B CA 1
ATOM 4142 C C . LEU B 1 196 ? -10.391 57.085 48.267 1.00 45.15 218 LEU B C 1
ATOM 4143 O O . LEU B 1 196 ? -11.261 57.747 47.692 1.00 45.63 218 LEU B O 1
ATOM 4148 N N . ARG B 1 197 ? -10.554 55.801 48.598 1.00 38.95 219 ARG B N 1
ATOM 4149 C CA . ARG B 1 197 ? -11.706 55.013 48.176 1.00 38.11 219 ARG B CA 1
ATOM 4150 C C . ARG B 1 197 ? -12.722 54.728 49.271 1.00 37.75 219 ARG B C 1
ATOM 4151 O O . ARG B 1 197 ? -13.892 54.508 48.953 1.00 38.67 219 ARG B O 1
ATOM 4159 N N . VAL B 1 198 ? -12.321 54.720 50.543 1.00 34.13 220 VAL B N 1
ATOM 4160 C CA . VAL B 1 198 ? -13.192 54.207 51.597 1.00 34.08 220 VAL B CA 1
ATOM 4161 C C . VAL B 1 198 ? -13.120 55.047 52.866 1.00 31.85 220 VAL B C 1
ATOM 4162 O O . VAL B 1 198 ? -13.286 54.523 53.974 1.00 31.46 220 VAL B O 1
ATOM 4166 N N . VAL B 1 199 ? -12.878 56.350 52.728 1.00 34.46 221 VAL B N 1
ATOM 4167 C CA . VAL B 1 199 ? -12.745 57.201 53.905 1.00 33.33 221 VAL B CA 1
ATOM 4168 C C . VAL B 1 199 ? -14.079 57.263 54.637 1.00 32.77 221 VAL B C 1
ATOM 4169 O O . VAL B 1 199 ? -15.124 57.552 54.038 1.00 32.16 221 VAL B O 1
ATOM 4173 N N . GLU B 1 200 ? -14.047 57.002 55.943 1.00 38.94 222 GLU B N 1
ATOM 4174 C CA . GLU B 1 200 ? -15.236 57.066 56.786 1.00 41.80 222 GLU B CA 1
ATOM 4175 C C . GLU B 1 200 ? -15.301 58.339 57.618 1.00 40.16 222 GLU B C 1
ATOM 4176 O O . GLU B 1 200 ? -16.393 58.871 57.840 1.00 41.34 222 GLU B O 1
ATOM 4182 N N . GLU B 1 201 ? -14.158 58.839 58.086 1.00 31.41 223 GLU B N 1
ATOM 4183 C CA . GLU B 1 201 ? -14.097 60.082 58.845 1.00 30.24 223 GLU B CA 1
ATOM 4184 C C . GLU B 1 201 ? -13.088 61.007 58.182 1.00 28.36 223 GLU B C 1
ATOM 4185 O O . GLU B 1 201 ? -11.915 60.649 58.039 1.00 28.50 223 GLU B O 1
ATOM 4191 N N . LEU B 1 202 ? -13.542 62.198 57.799 1.00 27.60 224 LEU B N 1
ATOM 4192 C CA . LEU B 1 202 ? -12.694 63.219 57.197 1.00 27.58 224 LEU B CA 1
ATOM 4193 C C . LEU B 1 202 ? -12.807 64.469 58.054 1.00 28.22 224 LEU B C 1
ATOM 4194 O O . LEU B 1 202 ? -13.897 65.033 58.191 1.00 26.35 224 LEU B O 1
ATOM 4199 N N . LYS B 1 203 ? -11.686 64.905 58.622 1.00 33.79 225 LYS B N 1
ATOM 4200 C CA . LYS B 1 203 ? -11.680 65.979 59.608 1.00 34.87 225 LYS B CA 1
ATOM 4201 C C . LYS B 1 203 ? -10.829 67.120 59.063 1.00 35.57 225 LYS B C 1
ATOM 4202 O O . LYS B 1 203 ? -9.604 66.988 58.954 1.00 35.98 225 LYS B O 1
ATOM 4208 N N . LEU B 1 204 ? -11.475 68.247 58.729 1.00 30.56 226 LEU B N 1
ATOM 4209 C CA . LEU B 1 204 ? -10.801 69.372 58.085 1.00 31.81 226 LEU B CA 1
ATOM 4210 C C . LEU B 1 204 ? -10.985 70.676 58.855 1.00 32.40 226 LEU B C 1
ATOM 4211 O O . LEU B 1 204 ? -10.749 71.753 58.298 1.00 32.59 226 LEU B O 1
ATOM 4216 N N . SER B 1 205 ? -11.393 70.605 60.119 1.00 35.61 227 SER B N 1
ATOM 4217 C CA . SER B 1 205 ? -11.684 71.809 60.885 1.00 38.32 227 SER B CA 1
ATOM 4218 C C . SER B 1 205 ? -10.480 72.746 60.923 1.00 38.93 227 SER B C 1
ATOM 4219 O O . SER B 1 205 ? -9.324 72.319 60.851 1.00 37.51 227 SER B O 1
ATOM 4222 N N . HIS B 1 206 ? -10.771 74.043 61.038 1.00 40.49 228 HIS B N 1
ATOM 4223 C CA . HIS B 1 206 ? -9.750 75.072 61.247 1.00 42.46 228 HIS B CA 1
ATOM 4224 C C . HIS B 1 206 ? -8.743 75.102 60.098 1.00 42.45 228 HIS B C 1
ATOM 4225 O O . HIS B 1 206 ? -7.528 75.133 60.304 1.00 42.84 228 HIS B O 1
ATOM 4232 N N . ASN B 1 207 ? -9.263 75.098 58.871 1.00 38.06 229 ASN B N 1
ATOM 4233 C CA . ASN B 1 207 ? -8.459 75.325 57.680 1.00 39.40 229 ASN B CA 1
ATOM 4234 C C . ASN B 1 207 ? -9.184 76.333 56.796 1.00 42.10 229 ASN B C 1
ATOM 4235 O O . ASN B 1 207 ? -10.369 76.132 56.480 1.00 40.15 229 ASN B O 1
ATOM 4240 N N . PRO B 1 208 ? -8.525 77.418 56.370 1.00 54.56 230 PRO B N 1
ATOM 4241 C CA . PRO B 1 208 ? -9.216 78.401 55.523 1.00 57.64 230 PRO B CA 1
ATOM 4242 C C . PRO B 1 208 ? -9.527 77.848 54.139 1.00 57.79 230 PRO B C 1
ATOM 4243 O O . PRO B 1 208 ? -8.892 78.231 53.151 1.00 60.98 230 PRO B O 1
ATOM 4247 N N . LEU B 1 209 ? -10.506 76.943 54.058 1.00 48.32 231 LEU B N 1
ATOM 4248 C CA . LEU B 1 209 ? -10.840 76.304 52.788 1.00 48.77 231 LEU B CA 1
ATOM 4249 C C . LEU B 1 209 ? -11.616 77.229 51.857 1.00 52.06 231 LEU B C 1
ATOM 4250 O O . LEU B 1 209 ? -11.465 77.133 50.634 1.00 53.53 231 LEU B O 1
ATOM 4255 N N . LYS B 1 210 ? -12.464 78.096 52.412 1.00 61.97 232 LYS B N 1
ATOM 4256 C CA . LYS B 1 210 ? -13.224 79.094 51.660 1.00 63.51 232 LYS B CA 1
ATOM 4257 C C . LYS B 1 210 ? -14.391 78.491 50.880 1.00 61.26 232 LYS B C 1
ATOM 4258 O O . LYS B 1 210 ? -15.477 79.078 50.855 1.00 62.58 232 LYS B O 1
ATOM 4264 N N . SER B 1 211 ? -14.200 77.335 50.247 1.00 54.26 233 SER B N 1
ATOM 4265 C CA . SER B 1 211 ? -15.271 76.725 49.468 1.00 52.52 233 SER B CA 1
ATOM 4266 C C . SER B 1 211 ? -14.973 75.246 49.270 1.00 50.20 233 SER B C 1
ATOM 4267 O O . SER B 1 211 ? -13.856 74.778 49.503 1.00 50.61 233 SER B O 1
ATOM 4270 N N . ILE B 1 212 ? -15.995 74.514 48.834 1.00 44.02 234 ILE B N 1
ATOM 4271 C CA . ILE B 1 212 ? -15.896 73.093 48.538 1.00 43.16 234 ILE B CA 1
ATOM 4272 C C . ILE B 1 212 ? -16.243 72.899 47.065 1.00 45.36 234 ILE B C 1
ATOM 4273 O O . ILE B 1 212 ? -17.356 73.233 46.647 1.00 46.19 234 ILE B O 1
ATOM 4278 N N . PRO B 1 213 ? -15.347 72.365 46.242 1.00 47.65 235 PRO B N 1
ATOM 4279 C CA . PRO B 1 213 ? -15.617 72.240 44.807 1.00 49.63 235 PRO B CA 1
ATOM 4280 C C . PRO B 1 213 ? -16.453 71.000 44.500 1.00 50.90 235 PRO B C 1
ATOM 4281 O O . PRO B 1 213 ? -16.762 70.191 45.372 1.00 50.10 235 PRO B O 1
ATOM 4285 N N . ASP B 1 214 ? -16.818 70.868 43.226 1.00 57.18 236 ASP B N 1
ATOM 4286 C CA . ASP B 1 214 ? -17.604 69.727 42.779 1.00 57.47 236 ASP B CA 1
ATOM 4287 C C . ASP B 1 214 ? -16.808 68.433 42.912 1.00 54.29 236 ASP B C 1
ATOM 4288 O O . ASP B 1 214 ? -15.584 68.410 42.764 1.00 53.11 236 ASP B O 1
ATOM 4293 N N . ASN B 1 215 ? -17.526 67.345 43.192 1.00 52.68 237 ASN B N 1
ATOM 4294 C CA . ASN B 1 215 ? -16.928 66.016 43.310 1.00 52.03 237 ASN B CA 1
ATOM 4295 C C . ASN B 1 215 ? -15.893 65.950 44.430 1.00 49.07 237 ASN B C 1
ATOM 4296 O O . ASN B 1 215 ? -14.980 65.123 44.396 1.00 47.44 237 ASN B O 1
ATOM 4301 N N . ALA B 1 216 ? -16.025 66.821 45.433 1.00 50.04 238 ALA B N 1
ATOM 4302 C CA . ALA B 1 216 ? -15.079 66.818 46.543 1.00 48.24 238 ALA B CA 1
ATOM 4303 C C . ALA B 1 216 ? -15.027 65.458 47.227 1.00 45.40 238 ALA B C 1
ATOM 4304 O O . ALA B 1 216 ? -13.964 65.043 47.702 1.00 44.19 238 ALA B O 1
ATOM 4306 N N . PHE B 1 217 ? -16.159 64.756 47.287 1.00 37.64 239 PHE B N 1
ATOM 4307 C CA . PHE B 1 217 ? -16.272 63.491 48.003 1.00 36.90 239 PHE B CA 1
ATOM 4308 C C . PHE B 1 217 ? -16.580 62.313 47.084 1.00 38.30 239 PHE B C 1
ATOM 4309 O O . PHE B 1 217 ? -16.969 61.246 47.575 1.00 37.63 239 PHE B O 1
ATOM 4317 N N . GLN B 1 218 ? -16.415 62.475 45.768 1.00 43.87 240 GLN B N 1
ATOM 4318 C CA . GLN B 1 218 ? -16.839 61.444 44.823 1.00 45.60 240 GLN B CA 1
ATOM 4319 C C . GLN B 1 218 ? -16.161 60.105 45.094 1.00 42.68 240 GLN B C 1
ATOM 4320 O O . GLN B 1 218 ? -16.830 59.073 45.220 1.00 40.93 240 GLN B O 1
ATOM 4326 N N . SER B 1 219 ? -14.829 60.100 45.193 1.00 39.13 241 SER B N 1
ATOM 4327 C CA . SER B 1 219 ? -14.096 58.837 45.230 1.00 38.39 241 SER B CA 1
ATOM 4328 C C . SER B 1 219 ? -14.434 58.005 46.463 1.00 36.11 241 SER B C 1
ATOM 4329 O O . SER B 1 219 ? -14.305 56.775 46.430 1.00 35.77 241 SER B O 1
ATOM 4332 N N . PHE B 1 220 ? -14.873 58.641 47.551 1.00 33.57 242 PHE B N 1
ATOM 4333 C CA . PHE B 1 220 ? -15.231 57.922 48.770 1.00 34.23 242 PHE B CA 1
ATOM 4334 C C . PHE B 1 220 ? -16.648 58.274 49.211 1.00 33.26 242 PHE B C 1
ATOM 4335 O O . PHE B 1 220 ? -16.959 58.258 50.406 1.00 32.45 242 PHE B O 1
ATOM 4343 N N . GLY B 1 221 ? -17.521 58.579 48.249 1.00 35.47 243 GLY B N 1
ATOM 4344 C CA . GLY B 1 221 ? -18.854 59.047 48.582 1.00 35.31 243 GLY B CA 1
ATOM 4345 C C . GLY B 1 221 ? -19.716 58.000 49.257 1.00 35.77 243 GLY B C 1
ATOM 4346 O O . GLY B 1 221 ? -20.637 58.342 50.004 1.00 34.01 243 GLY B O 1
ATOM 4347 N N . ARG B 1 222 ? -19.444 56.722 49.004 1.00 34.01 244 ARG B N 1
ATOM 4348 C CA . ARG B 1 222 ? -20.240 55.638 49.564 1.00 34.56 244 ARG B CA 1
ATOM 4349 C C . ARG B 1 222 ? -19.664 55.081 50.862 1.00 33.70 244 ARG B C 1
ATOM 4350 O O . ARG B 1 222 ? -20.101 54.015 51.309 1.00 36.70 244 ARG B O 1
ATOM 4358 N N . TYR B 1 223 ? -18.695 55.768 51.469 1.00 35.08 245 TYR B N 1
ATOM 4359 C CA . TYR B 1 223 ? -18.147 55.350 52.754 1.00 31.61 245 TYR B CA 1
ATOM 4360 C C . TYR B 1 223 ? -18.151 56.490 53.766 1.00 30.25 245 TYR B C 1
ATOM 4361 O O . TYR B 1 223 ? -18.194 56.247 54.977 1.00 29.81 245 TYR B O 1
ATOM 4370 N N . LEU B 1 224 ? -18.118 57.731 53.288 1.00 29.83 246 LEU B N 1
ATOM 4371 C CA . LEU B 1 224 ? -17.996 58.876 54.181 1.00 28.81 246 LEU B CA 1
ATOM 4372 C C . LEU B 1 224 ? -19.178 58.939 55.139 1.00 28.77 246 LEU B C 1
ATOM 4373 O O . LEU B 1 224 ? -20.323 59.112 54.714 1.00 29.36 246 LEU B O 1
ATOM 4378 N N . GLU B 1 225 ? -18.893 58.807 56.435 1.00 32.68 247 GLU B N 1
ATOM 4379 C CA . GLU B 1 225 ? -19.909 58.903 57.476 1.00 35.70 247 GLU B CA 1
ATOM 4380 C C . GLU B 1 225 ? -19.801 60.160 58.323 1.00 33.61 247 GLU B C 1
ATOM 4381 O O . GLU B 1 225 ? -20.829 60.681 58.758 1.00 30.83 247 GLU B O 1
ATOM 4387 N N . THR B 1 226 ? -18.592 60.661 58.569 1.00 32.21 248 THR B N 1
ATOM 4388 C CA . THR B 1 226 ? -18.393 61.821 59.427 1.00 30.39 248 THR B CA 1
ATOM 4389 C C . THR B 1 226 ? -17.526 62.836 58.700 1.00 29.39 248 THR B C 1
ATOM 4390 O O . THR B 1 226 ? -16.476 62.484 58.152 1.00 27.88 248 THR B O 1
ATOM 4394 N N . LEU B 1 227 ? -17.961 64.094 58.712 1.00 32.91 249 LEU B N 1
ATOM 4395 C CA . LEU B 1 227 ? -17.304 65.165 57.971 1.00 33.77 249 LEU B CA 1
ATOM 4396 C C . LEU B 1 227 ? -17.245 66.396 58.861 1.00 34.68 249 LEU B C 1
ATOM 4397 O O . LEU B 1 227 ? -18.283 66.866 59.338 1.00 34.63 249 LEU B O 1
ATOM 4402 N N . TRP B 1 228 ? -16.039 66.910 59.090 1.00 31.93 250 TRP B N 1
ATOM 4403 C CA . TRP B 1 228 ? -15.828 68.101 59.903 1.00 32.76 250 TRP B CA 1
ATOM 4404 C C . TRP B 1 228 ? -15.393 69.245 59.000 1.00 33.42 250 TRP B C 1
ATOM 4405 O O . TRP B 1 228 ? -14.327 69.178 58.376 1.00 35.79 250 TRP B O 1
ATOM 4416 N N . LEU B 1 229 ? -16.208 70.298 58.945 1.00 32.36 251 LEU B N 1
ATOM 4417 C CA . LEU B 1 229 ? -15.871 71.497 58.188 1.00 34.20 251 LEU B CA 1
ATOM 4418 C C . LEU B 1 229 ? -16.061 72.752 59.029 1.00 34.55 251 LEU B C 1
ATOM 4419 O O . LEU B 1 229 ? -16.212 73.847 58.479 1.00 37.36 251 LEU B O 1
ATOM 4424 N N . ASP B 1 230 ? -16.054 72.613 60.350 1.00 34.86 252 ASP B N 1
ATOM 4425 C CA . ASP B 1 230 ? -16.238 73.760 61.224 1.00 38.55 252 ASP B CA 1
ATOM 4426 C C . ASP B 1 230 ? -15.009 74.659 61.189 1.00 38.55 252 ASP B C 1
ATOM 4427 O O . ASP B 1 230 ? -13.873 74.189 61.067 1.00 37.35 252 ASP B O 1
ATOM 4432 N N . ASN B 1 231 ? -15.246 75.967 61.277 1.00 38.31 253 ASN B N 1
ATOM 4433 C CA . ASN B 1 231 ? -14.169 76.954 61.299 1.00 39.58 253 ASN B CA 1
ATOM 4434 C C . ASN B 1 231 ? -13.288 76.839 60.056 1.00 39.20 253 ASN B C 1
ATOM 4435 O O . ASN B 1 231 ? -12.060 76.880 60.140 1.00 40.39 253 ASN B O 1
ATOM 4440 N N . THR B 1 232 ? -13.919 76.695 58.889 1.00 40.08 254 THR B N 1
ATOM 4441 C CA . THR B 1 232 ? -13.200 76.625 57.622 1.00 42.20 254 THR B CA 1
ATOM 4442 C C . THR B 1 232 ? -13.438 77.850 56.745 1.00 45.80 254 THR B C 1
ATOM 4443 O O . THR B 1 232 ? -13.150 77.809 55.545 1.00 46.07 254 THR B O 1
ATOM 4447 N N . ASN B 1 233 ? -13.951 78.943 57.314 1.00 52.73 255 ASN B N 1
ATOM 4448 C CA . ASN B 1 233 ? -14.232 80.153 56.538 1.00 56.32 255 ASN B CA 1
ATOM 4449 C C . ASN B 1 233 ? -15.110 79.828 55.333 1.00 55.68 255 ASN B C 1
ATOM 4450 O O . ASN B 1 233 ? -15.029 80.479 54.289 1.00 56.80 255 ASN B O 1
ATOM 4455 N N . LEU B 1 234 ? -15.956 78.813 55.482 1.00 45.95 256 LEU B N 1
ATOM 4456 C CA . LEU B 1 234 ? -16.734 78.287 54.367 1.00 46.52 256 LEU B CA 1
ATOM 4457 C C . LEU B 1 234 ? -17.819 79.275 53.958 1.00 51.77 256 LEU B C 1
ATOM 4458 O O . LEU B 1 234 ? -18.666 79.652 54.775 1.00 53.51 256 LEU B O 1
ATOM 4463 N N . GLU B 1 235 ? -17.794 79.696 52.693 1.00 61.75 257 GLU B N 1
ATOM 4464 C CA . GLU B 1 235 ? -18.826 80.584 52.174 1.00 63.39 257 GLU B CA 1
ATOM 4465 C C . GLU B 1 235 ? -19.946 79.827 51.471 1.00 60.61 257 GLU B C 1
ATOM 4466 O O . GLU B 1 235 ? -21.110 80.231 51.558 1.00 59.94 257 GLU B O 1
ATOM 4472 N N . LYS B 1 236 ? -19.628 78.737 50.775 1.00 59.29 258 LYS B N 1
ATOM 4473 C CA . LYS B 1 236 ? -20.629 78.059 49.964 1.00 58.44 258 LYS B CA 1
ATOM 4474 C C . LYS B 1 236 ? -20.145 76.660 49.612 1.00 55.23 258 LYS B C 1
ATOM 4475 O O . LYS B 1 236 ? -18.941 76.398 49.547 1.00 55.66 258 LYS B O 1
ATOM 4481 N N . PHE B 1 237 ? -21.107 75.771 49.389 1.00 49.02 259 PHE B N 1
ATOM 4482 C CA . PHE B 1 237 ? -20.862 74.452 48.825 1.00 49.75 259 PHE B CA 1
ATOM 4483 C C . PHE B 1 237 ? -21.161 74.504 47.333 1.00 53.09 259 PHE B C 1
ATOM 4484 O O . PHE B 1 237 ? -22.215 75.005 46.926 1.00 54.98 259 PHE B O 1
ATOM 4492 N N . SER B 1 238 ? -20.239 73.996 46.521 1.00 52.49 260 SER B N 1
ATOM 4493 C CA . SER B 1 238 ? -20.505 73.882 45.094 1.00 54.54 260 SER B CA 1
ATOM 4494 C C . SER B 1 238 ? -21.732 73.007 44.862 1.00 54.53 260 SER B C 1
ATOM 4495 O O . SER B 1 238 ? -22.038 72.106 45.648 1.00 52.15 260 SER B O 1
ATOM 4498 N N . ASP B 1 239 ? -22.448 73.287 43.769 1.00 66.08 261 ASP B N 1
ATOM 4499 C CA . ASP B 1 239 ? -23.695 72.576 43.503 1.00 68.63 261 ASP B CA 1
ATOM 4500 C C . ASP B 1 239 ? -23.473 71.073 43.388 1.00 65.47 261 ASP B C 1
ATOM 4501 O O . ASP B 1 239 ? -24.355 70.287 43.752 1.00 65.69 261 ASP B O 1
ATOM 4506 N N . GLY B 1 240 ? -22.311 70.657 42.894 1.00 52.19 262 GLY B N 1
ATOM 4507 C CA . GLY B 1 240 ? -21.953 69.258 42.791 1.00 49.14 262 GLY B CA 1
ATOM 4508 C C . GLY B 1 240 ? -21.045 68.754 43.891 1.00 48.11 262 GLY B C 1
ATOM 4509 O O . GLY B 1 240 ? -20.486 67.660 43.755 1.00 50.29 262 GLY B O 1
ATOM 4510 N N . ALA B 1 241 ? -20.874 69.515 44.975 1.00 46.66 263 ALA B N 1
ATOM 4511 C CA . ALA B 1 241 ? -19.945 69.118 46.028 1.00 45.23 263 ALA B CA 1
ATOM 4512 C C . ALA B 1 241 ? -20.295 67.750 46.599 1.00 41.28 263 ALA B C 1
ATOM 4513 O O . ALA B 1 241 ? -19.403 66.945 46.891 1.00 39.81 263 ALA B O 1
ATOM 4515 N N . PHE B 1 242 ? -21.587 67.468 46.768 1.00 44.41 264 PHE B N 1
ATOM 4516 C CA . PHE B 1 242 ? -22.044 66.242 47.408 1.00 41.78 264 PHE B CA 1
ATOM 4517 C C . PHE B 1 242 ? -22.434 65.163 46.404 1.00 39.68 264 PHE B C 1
ATOM 4518 O O . PHE B 1 242 ? -23.213 64.266 46.741 1.00 37.21 264 PHE B O 1
ATOM 4526 N N . LEU B 1 243 ? -21.900 65.221 45.187 1.00 46.39 265 LEU B N 1
ATOM 4527 C CA . LEU B 1 243 ? -22.157 64.170 44.214 1.00 47.38 265 LEU B CA 1
ATOM 4528 C C . LEU B 1 243 ? -21.612 62.843 44.725 1.00 45.55 265 LEU B C 1
ATOM 4529 O O . LEU B 1 243 ? -20.437 62.742 45.091 1.00 43.12 265 LEU B O 1
ATOM 4534 N N . GLY B 1 244 ? -22.467 61.823 44.755 1.00 37.20 266 GLY B N 1
ATOM 4535 C CA . GLY B 1 244 ? -22.045 60.495 45.143 1.00 37.00 266 GLY B CA 1
ATOM 4536 C C . GLY B 1 244 ? -22.095 60.205 46.627 1.00 41.63 266 GLY B C 1
ATOM 4537 O O . GLY B 1 244 ? -21.816 59.067 47.027 1.00 35.47 266 GLY B O 1
ATOM 4538 N N . VAL B 1 245 ? -22.427 61.189 47.456 1.00 47.37 267 VAL B N 1
ATOM 4539 C CA . VAL B 1 245 ? -22.506 60.983 48.899 1.00 44.25 267 VAL B CA 1
ATOM 4540 C C . VAL B 1 245 ? -23.813 60.266 49.211 1.00 43.70 267 VAL B C 1
ATOM 4541 O O . VAL B 1 245 ? -24.899 60.783 48.928 1.00 45.81 267 VAL B O 1
ATOM 4545 N N . THR B 1 246 ? -23.711 59.072 49.799 1.00 41.17 268 THR B N 1
ATOM 4546 C CA . THR B 1 246 ? -24.870 58.224 50.034 1.00 42.59 268 THR B CA 1
ATOM 4547 C C . THR B 1 246 ? -25.061 57.805 51.486 1.00 41.06 268 THR B C 1
ATOM 4548 O O . THR B 1 246 ? -26.136 57.296 51.821 1.00 40.64 268 THR B O 1
ATOM 4552 N N . THR B 1 247 ? -24.065 57.996 52.357 1.00 41.26 269 THR B N 1
ATOM 4553 C CA . THR B 1 247 ? -24.169 57.518 53.732 1.00 40.96 269 THR B CA 1
ATOM 4554 C C . THR B 1 247 ? -23.625 58.534 54.733 1.00 38.11 269 THR B C 1
ATOM 4555 O O . THR B 1 247 ? -23.092 58.151 55.781 1.00 40.26 269 THR B O 1
ATOM 4559 N N . LEU B 1 248 ? -23.745 59.824 54.434 1.00 31.01 270 LEU B N 1
ATOM 4560 C CA . LEU B 1 248 ? -23.243 60.852 55.337 1.00 30.09 270 LEU B CA 1
ATOM 4561 C C . LEU B 1 248 ? -24.159 60.949 56.551 1.00 31.69 270 LEU B C 1
ATOM 4562 O O . LEU B 1 248 ? -25.360 61.209 56.412 1.00 31.12 270 LEU B O 1
ATOM 4567 N N . LYS B 1 249 ? -23.602 60.730 57.741 1.00 34.81 271 LYS B N 1
ATOM 4568 C CA . LYS B 1 249 ? -24.387 60.681 58.970 1.00 37.01 271 LYS B CA 1
ATOM 4569 C C . LYS B 1 249 ? -24.130 61.847 59.910 1.00 38.92 271 LYS B C 1
ATOM 4570 O O . LYS B 1 249 ? -25.070 62.339 60.537 1.00 30.94 271 LYS B O 1
ATOM 4576 N N . HIS B 1 250 ? -22.886 62.303 60.031 1.00 29.11 272 HIS B N 1
ATOM 4577 C CA . HIS B 1 250 ? -22.535 63.364 60.964 1.00 28.99 272 HIS B CA 1
ATOM 4578 C C . HIS B 1 250 ? -21.768 64.442 60.217 1.00 28.55 272 HIS B C 1
ATOM 4579 O O . HIS B 1 250 ? -20.775 64.149 59.544 1.00 27.97 272 HIS B O 1
ATOM 4586 N N . VAL B 1 251 ? -22.226 65.685 60.345 1.00 31.40 273 VAL B N 1
ATOM 4587 C CA . VAL B 1 251 ? -21.652 66.818 59.627 1.00 31.22 273 VAL B CA 1
ATOM 4588 C C . VAL B 1 251 ? -21.516 67.983 60.597 1.00 31.92 273 VAL B C 1
ATOM 4589 O O . VAL B 1 251 ? -22.434 68.258 61.376 1.00 33.20 273 VAL B O 1
ATOM 4593 N N . HIS B 1 252 ? -20.369 68.658 60.561 1.00 29.40 274 HIS B N 1
ATOM 4594 C CA . HIS B 1 252 ? -20.107 69.820 61.402 1.00 30.16 274 HIS B CA 1
ATOM 4595 C C . HIS B 1 252 ? -19.794 71.016 60.514 1.00 38.31 274 HIS B C 1
ATOM 4596 O O . HIS B 1 252 ? -18.778 71.019 59.810 1.00 30.36 274 HIS B O 1
ATOM 4603 N N . LEU B 1 253 ? -20.662 72.029 60.552 1.00 31.92 275 LEU B N 1
ATOM 4604 C CA . LEU B 1 253 ? -20.478 73.252 59.777 1.00 32.88 275 LEU B CA 1
ATOM 4605 C C . LEU B 1 253 ? -20.452 74.498 60.651 1.00 34.30 275 LEU B C 1
ATOM 4606 O O . LEU B 1 253 ? -20.499 75.615 60.122 1.00 35.51 275 LEU B O 1
ATOM 4611 N N . GLU B 1 254 ? -20.380 74.339 61.969 1.00 43.44 276 GLU B N 1
ATOM 4612 C CA . GLU B 1 254 ? -20.459 75.477 62.873 1.00 47.26 276 GLU B CA 1
ATOM 4613 C C . GLU B 1 254 ? -19.328 76.465 62.608 1.00 48.42 276 GLU B C 1
ATOM 4614 O O . GLU B 1 254 ? -18.225 76.091 62.200 1.00 46.88 276 GLU B O 1
ATOM 4620 N N . ASN B 1 255 ? -19.624 77.747 62.831 1.00 52.13 277 ASN B N 1
ATOM 4621 C CA . ASN B 1 255 ? -18.631 78.814 62.750 1.00 54.71 277 ASN B CA 1
ATOM 4622 C C . ASN B 1 255 ? -18.112 78.997 61.328 1.00 54.59 277 ASN B C 1
ATOM 4623 O O . ASN B 1 255 ? -16.903 78.911 61.086 1.00 54.39 277 ASN B O 1
ATOM 4628 N N . ASN B 1 256 ? -19.017 79.256 60.382 1.00 44.91 278 ASN B N 1
ATOM 4629 C CA . ASN B 1 256 ? -18.636 79.533 59.002 1.00 45.66 278 ASN B CA 1
ATOM 4630 C C . ASN B 1 256 ? -19.394 80.752 58.486 1.00 49.77 278 ASN B C 1
ATOM 4631 O O . ASN B 1 256 ? -20.066 81.439 59.262 1.00 50.87 278 ASN B O 1
ATOM 4636 N N . ARG B 1 257 ? -19.293 81.033 57.187 1.00 60.85 279 ARG B N 1
ATOM 4637 C CA . ARG B 1 257 ? -20.007 82.140 56.556 1.00 64.05 279 ARG B CA 1
ATOM 4638 C C . ARG B 1 257 ? -21.081 81.627 55.600 1.00 62.00 279 ARG B C 1
ATOM 4639 O O . ARG B 1 257 ? -21.325 82.214 54.544 1.00 63.01 279 ARG B O 1
ATOM 4647 N N . LEU B 1 258 ? -21.743 80.530 55.962 1.00 52.83 280 LEU B N 1
ATOM 4648 C CA . LEU B 1 258 ? -22.710 79.898 55.073 1.00 52.46 280 LEU B CA 1
ATOM 4649 C C . LEU B 1 258 ? -24.074 80.577 55.139 1.00 56.50 280 LEU B C 1
ATOM 4650 O O . LEU B 1 258 ? -24.659 80.718 56.218 1.00 57.27 280 LEU B O 1
ATOM 4655 N N . ASN B 1 259 ? -24.574 80.993 53.975 1.00 65.02 281 ASN B N 1
ATOM 4656 C CA . ASN B 1 259 ? -25.940 81.480 53.824 1.00 67.33 281 ASN B CA 1
ATOM 4657 C C . ASN B 1 259 ? -26.894 80.421 53.295 1.00 65.81 281 ASN B C 1
ATOM 4658 O O . ASN B 1 259 ? -28.091 80.480 53.592 1.00 64.22 281 ASN B O 1
ATOM 4663 N N . GLN B 1 260 ? -26.397 79.454 52.525 1.00 73.96 282 GLN B N 1
ATOM 4664 C CA . GLN B 1 260 ? -27.255 78.498 51.843 1.00 75.52 282 GLN B CA 1
ATOM 4665 C C . GLN B 1 260 ? -26.598 77.127 51.838 1.00 72.80 282 GLN B C 1
ATOM 4666 O O . GLN B 1 260 ? -25.392 76.987 52.057 1.00 73.27 282 GLN B O 1
ATOM 4672 N N . LEU B 1 261 ? -27.418 76.111 51.578 1.00 61.87 283 LEU B N 1
ATOM 4673 C CA . LEU B 1 261 ? -26.963 74.754 51.336 1.00 59.78 283 LEU B CA 1
ATOM 4674 C C . LEU B 1 261 ? -27.323 74.334 49.916 1.00 61.54 283 LEU B C 1
ATOM 4675 O O . LEU B 1 261 ? -28.336 74.784 49.371 1.00 64.03 283 LEU B O 1
ATOM 4680 N N . PRO B 1 262 ? -26.520 73.477 49.290 1.00 58.84 284 PRO B N 1
ATOM 4681 C CA . PRO B 1 262 ? -26.817 73.068 47.915 1.00 58.98 284 PRO B CA 1
ATOM 4682 C C . PRO B 1 262 ? -28.077 72.220 47.849 1.00 58.06 284 PRO B C 1
ATOM 4683 O O . PRO B 1 262 ? -28.474 71.576 48.823 1.00 56.12 284 PRO B O 1
ATOM 4687 N N . SER B 1 263 ? -28.714 72.235 46.676 1.00 65.27 285 SER B N 1
ATOM 4688 C CA . SER B 1 263 ? -29.964 71.502 46.502 1.00 64.95 285 SER B CA 1
ATOM 4689 C C . SER B 1 263 ? -29.792 70.020 46.806 1.00 62.69 285 SER B C 1
ATOM 4690 O O . SER B 1 263 ? -30.715 69.382 47.325 1.00 61.57 285 SER B O 1
ATOM 4693 N N . ASN B 1 264 ? -28.623 69.458 46.499 1.00 63.80 286 ASN B N 1
ATOM 4694 C CA . ASN B 1 264 ? -28.366 68.035 46.661 1.00 62.50 286 ASN B CA 1
ATOM 4695 C C . ASN B 1 264 ? -27.704 67.699 47.996 1.00 59.14 286 ASN B C 1
ATOM 4696 O O . ASN B 1 264 ? -27.059 66.650 48.109 1.00 57.82 286 ASN B O 1
ATOM 4701 N N . PHE B 1 265 ? -27.842 68.559 48.999 1.00 54.38 287 PHE B N 1
ATOM 4702 C CA . PHE B 1 265 ? -27.295 68.260 50.316 1.00 52.74 287 PHE B CA 1
ATOM 4703 C C . PHE B 1 265 ? -27.926 66.973 50.847 1.00 51.75 287 PHE B C 1
ATOM 4704 O O . PHE B 1 265 ? -29.159 66.862 50.877 1.00 52.24 287 PHE B O 1
ATOM 4712 N N . PRO B 1 266 ? -27.128 65.986 51.279 1.00 47.12 288 PRO B N 1
ATOM 4713 C CA . PRO B 1 266 ? -27.702 64.672 51.600 1.00 48.56 288 PRO B CA 1
ATOM 4714 C C . PRO B 1 266 ? -28.320 64.597 52.988 1.00 50.41 288 PRO B C 1
ATOM 4715 O O . PRO B 1 266 ? -27.621 64.335 53.972 1.00 50.93 288 PRO B O 1
ATOM 4719 N N . PHE B 1 267 ? -29.630 64.820 53.076 1.00 48.76 289 PHE B N 1
ATOM 4720 C CA . PHE B 1 267 ? -30.355 64.678 54.331 1.00 48.05 289 PHE B CA 1
ATOM 4721 C C . PHE B 1 267 ? -30.853 63.258 54.570 1.00 53.55 289 PHE B C 1
ATOM 4722 O O . PHE B 1 267 ? -31.327 62.964 55.672 1.00 54.83 289 PHE B O 1
ATOM 4730 N N . ASP B 1 268 ? -30.759 62.379 53.569 1.00 73.74 290 ASP B N 1
ATOM 4731 C CA . ASP B 1 268 ? -31.380 61.061 53.669 1.00 78.14 290 ASP B CA 1
ATOM 4732 C C . ASP B 1 268 ? -30.846 60.279 54.864 1.00 73.81 290 ASP B C 1
ATOM 4733 O O . ASP B 1 268 ? -31.620 59.763 55.678 1.00 76.45 290 ASP B O 1
ATOM 4738 N N . SER B 1 269 ? -29.524 60.180 54.987 1.00 53.92 291 SER B N 1
ATOM 4739 C CA . SER B 1 269 ? -28.896 59.415 56.056 1.00 49.13 291 SER B CA 1
ATOM 4740 C C . SER B 1 269 ? -28.385 60.283 57.198 1.00 43.52 291 SER B C 1
ATOM 4741 O O . SER B 1 269 ? -27.841 59.746 58.167 1.00 43.49 291 SER B O 1
ATOM 4744 N N . LEU B 1 270 ? -28.550 61.600 57.115 1.00 38.42 292 LEU B N 1
ATOM 4745 C CA . LEU B 1 270 ? -27.962 62.495 58.103 1.00 34.98 292 LEU B CA 1
ATOM 4746 C C . LEU B 1 270 ? -28.603 62.290 59.471 1.00 36.46 292 LEU B C 1
ATOM 4747 O O . LEU B 1 270 ? -29.830 62.290 59.601 1.00 34.68 292 LEU B O 1
ATOM 4752 N N . GLU B 1 271 ? -27.765 62.121 60.493 1.00 40.93 293 GLU B N 1
ATOM 4753 C CA . GLU B 1 271 ? -28.216 61.936 61.869 1.00 42.27 293 GLU B CA 1
ATOM 4754 C C . GLU B 1 271 ? -27.920 63.126 62.768 1.00 40.31 293 GLU B C 1
ATOM 4755 O O . GLU B 1 271 ? -28.763 63.497 63.587 1.00 40.53 293 GLU B O 1
ATOM 4761 N N . THR B 1 272 ? -26.742 63.733 62.644 1.00 38.14 294 THR B N 1
ATOM 4762 C CA . THR B 1 272 ? -26.388 64.911 63.420 1.00 36.88 294 THR B CA 1
ATOM 4763 C C . THR B 1 272 ? -25.834 65.975 62.485 1.00 36.38 294 THR B C 1
ATOM 4764 O O . THR B 1 272 ? -25.207 65.665 61.468 1.00 33.17 294 THR B O 1
ATOM 4768 N N . LEU B 1 273 ? -26.064 67.239 62.846 1.00 46.66 295 LEU B N 1
ATOM 4769 C CA . LEU B 1 273 ? -25.666 68.358 61.993 1.00 48.70 295 LEU B CA 1
ATOM 4770 C C . LEU B 1 273 ? -25.465 69.579 62.886 1.00 48.81 295 LEU B C 1
ATOM 4771 O O . LEU B 1 273 ? -26.439 70.211 63.304 1.00 48.91 295 LEU B O 1
ATOM 4776 N N . ALA B 1 274 ? -24.206 69.902 63.170 1.00 39.31 296 ALA B N 1
ATOM 4777 C CA . ALA B 1 274 ? -23.861 71.117 63.895 1.00 41.05 296 ALA B CA 1
ATOM 4778 C C . ALA B 1 274 ? -23.761 72.260 62.892 1.00 43.26 296 ALA B C 1
ATOM 4779 O O . ALA B 1 274 ? -22.931 72.216 61.977 1.00 43.89 296 ALA B O 1
ATOM 4781 N N . LEU B 1 275 ? -24.605 73.284 63.062 1.00 46.60 297 LEU B N 1
ATOM 4782 C CA . LEU B 1 275 ? -24.697 74.342 62.063 1.00 47.28 297 LEU B CA 1
ATOM 4783 C C . LEU B 1 275 ? -24.827 75.732 62.682 1.00 48.76 297 LEU B C 1
ATOM 4784 O O . LEU B 1 275 ? -25.204 76.677 61.980 1.00 50.19 297 LEU B O 1
ATOM 4789 N N . THR B 1 276 ? -24.523 75.886 63.969 1.00 50.24 298 THR B N 1
ATOM 4790 C CA . THR B 1 276 ? -24.662 77.178 64.623 1.00 51.82 298 THR B CA 1
ATOM 4791 C C . THR B 1 276 ? -23.600 78.158 64.128 1.00 50.68 298 THR B C 1
ATOM 4792 O O . THR B 1 276 ? -22.562 77.776 63.580 1.00 48.01 298 THR B O 1
ATOM 4796 N N . ASN B 1 277 ? -23.876 79.445 64.337 1.00 51.41 299 ASN B N 1
ATOM 4797 C CA . ASN B 1 277 ? -22.958 80.520 63.962 1.00 53.89 299 ASN B CA 1
ATOM 4798 C C . ASN B 1 277 ? -22.707 80.541 62.454 1.00 54.30 299 ASN B C 1
ATOM 4799 O O . ASN B 1 277 ? -21.566 80.499 61.989 1.00 54.30 299 ASN B O 1
ATOM 4804 N N . ASN B 1 278 ? -23.793 80.610 61.688 1.00 54.48 300 ASN B N 1
ATOM 4805 C CA . ASN B 1 278 ? -23.726 80.841 60.255 1.00 54.81 300 ASN B CA 1
ATOM 4806 C C . ASN B 1 278 ? -24.759 81.890 59.867 1.00 57.57 300 ASN B C 1
ATOM 4807 O O . ASN B 1 278 ? -25.866 81.899 60.419 1.00 57.41 300 ASN B O 1
ATOM 4812 N N . PRO B 1 279 ? -24.438 82.784 58.925 1.00 60.16 301 PRO B N 1
ATOM 4813 C CA . PRO B 1 279 ? -25.431 83.781 58.503 1.00 63.37 301 PRO B CA 1
ATOM 4814 C C . PRO B 1 279 ? -26.513 83.161 57.635 1.00 64.74 301 PRO B C 1
ATOM 4815 O O . PRO B 1 279 ? -26.627 83.484 56.449 1.00 64.59 301 PRO B O 1
ATOM 4819 N N . TRP B 1 280 ? -27.315 82.270 58.213 1.00 66.96 302 TRP B N 1
ATOM 4820 C CA . TRP B 1 280 ? -28.312 81.553 57.429 1.00 69.66 302 TRP B CA 1
ATOM 4821 C C . TRP B 1 280 ? -29.332 82.519 56.841 1.00 75.36 302 TRP B C 1
ATOM 4822 O O . TRP B 1 280 ? -29.885 83.367 57.548 1.00 78.28 302 TRP B O 1
ATOM 4833 N N . LYS B 1 281 ? -29.581 82.382 55.540 1.00 73.94 303 LYS B N 1
ATOM 4834 C CA . LYS B 1 281 ? -30.602 83.153 54.841 1.00 79.41 303 LYS B CA 1
ATOM 4835 C C . LYS B 1 281 ? -31.829 82.260 54.687 1.00 83.02 303 LYS B C 1
ATOM 4836 O O . LYS B 1 281 ? -31.797 81.269 53.951 1.00 79.19 303 LYS B O 1
ATOM 4842 N N . CYS B 1 282 ? -32.908 82.613 55.386 1.00 99.81 304 CYS B N 1
ATOM 4843 C CA . CYS B 1 282 ? -34.093 81.759 55.478 1.00 101.33 304 CYS B CA 1
ATOM 4844 C C . CYS B 1 282 ? -35.038 82.096 54.328 1.00 102.46 304 CYS B C 1
ATOM 4845 O O . CYS B 1 282 ? -35.977 82.887 54.449 1.00 105.49 304 CYS B O 1
ATOM 4848 N N . THR B 1 283 ? -34.764 81.470 53.184 1.00 64.23 305 THR B N 1
ATOM 4849 C CA . THR B 1 283 ? -35.604 81.567 51.997 1.00 66.45 305 THR B CA 1
ATOM 4850 C C . THR B 1 283 ? -35.807 80.178 51.401 1.00 69.09 305 THR B C 1
ATOM 4851 O O . THR B 1 283 ? -35.788 79.179 52.128 1.00 71.37 305 THR B O 1
ATOM 4855 N N . CYS B 1 284 ? -36.004 80.097 50.084 1.00 99.52 306 CYS B N 1
ATOM 4856 C CA . CYS B 1 284 ? -36.436 78.844 49.475 1.00 90.15 306 CYS B CA 1
ATOM 4857 C C . CYS B 1 284 ? -35.367 77.761 49.565 1.00 88.03 306 CYS B C 1
ATOM 4858 O O . CYS B 1 284 ? -35.698 76.571 49.600 1.00 87.35 306 CYS B O 1
ATOM 4861 N N . GLN B 1 285 ? -34.088 78.140 49.602 1.00 89.87 307 GLN B N 1
ATOM 4862 C CA . GLN B 1 285 ? -33.022 77.142 49.642 1.00 83.75 307 GLN B CA 1
ATOM 4863 C C . GLN B 1 285 ? -33.037 76.309 50.920 1.00 80.45 307 GLN B C 1
ATOM 4864 O O . GLN B 1 285 ? -32.681 75.126 50.886 1.00 80.12 307 GLN B O 1
ATOM 4870 N N . LEU B 1 286 ? -33.434 76.899 52.047 1.00 58.99 308 LEU B N 1
ATOM 4871 C CA . LEU B 1 286 ? -33.298 76.241 53.342 1.00 55.65 308 LEU B CA 1
ATOM 4872 C C . LEU B 1 286 ? -34.446 75.295 53.678 1.00 55.86 308 LEU B C 1
ATOM 4873 O O . LEU B 1 286 ? -34.454 74.736 54.780 1.00 58.19 308 LEU B O 1
ATOM 4878 N N . ARG B 1 287 ? -35.410 75.093 52.776 1.00 72.84 309 ARG B N 1
ATOM 4879 C CA . ARG B 1 287 ? -36.538 74.226 53.105 1.00 74.68 309 ARG B CA 1
ATOM 4880 C C . ARG B 1 287 ? -36.073 72.807 53.411 1.00 68.55 309 ARG B C 1
ATOM 4881 O O . ARG B 1 287 ? -36.614 72.149 54.308 1.00 69.46 309 ARG B O 1
ATOM 4889 N N . GLY B 1 288 ? -35.074 72.316 52.676 1.00 48.50 310 GLY B N 1
ATOM 4890 C CA . GLY B 1 288 ? -34.516 71.011 52.992 1.00 44.81 310 GLY B CA 1
ATOM 4891 C C . GLY B 1 288 ? -33.982 70.952 54.409 1.00 43.72 310 GLY B C 1
ATOM 4892 O O . GLY B 1 288 ? -34.163 69.955 55.113 1.00 44.65 310 GLY B O 1
ATOM 4893 N N . LEU B 1 289 ? -33.316 72.024 54.845 1.00 49.14 311 LEU B N 1
ATOM 4894 C CA . LEU B 1 289 ? -32.802 72.088 56.208 1.00 45.58 311 LEU B CA 1
ATOM 4895 C C . LEU B 1 289 ? -33.935 72.144 57.225 1.00 44.54 311 LEU B C 1
ATOM 4896 O O . LEU B 1 289 ? -33.879 71.474 58.262 1.00 42.31 311 LEU B O 1
ATOM 4901 N N . ARG B 1 290 ? -34.968 72.942 56.947 1.00 44.63 312 ARG B N 1
ATOM 4902 C CA . ARG B 1 290 ? -36.121 73.021 57.839 1.00 44.51 312 ARG B CA 1
ATOM 4903 C C . ARG B 1 290 ? -36.726 71.646 58.091 1.00 44.03 312 ARG B C 1
ATOM 4904 O O . ARG B 1 290 ? -36.878 71.221 59.242 1.00 44.28 312 ARG B O 1
ATOM 4912 N N . ARG B 1 291 ? -37.082 70.934 57.022 1.00 43.88 313 ARG B N 1
ATOM 4913 C CA . ARG B 1 291 ? -37.703 69.625 57.191 1.00 44.08 313 ARG B CA 1
ATOM 4914 C C . ARG B 1 291 ? -36.831 68.701 58.031 1.00 42.79 313 ARG B C 1
ATOM 4915 O O . ARG B 1 291 ? -37.341 67.965 58.885 1.00 43.42 313 ARG B O 1
ATOM 4923 N N . TRP B 1 292 ? -35.514 68.720 57.810 1.00 53.90 314 TRP B N 1
ATOM 4924 C CA . TRP B 1 292 ? -34.638 67.862 58.600 1.00 39.99 314 TRP B CA 1
ATOM 4925 C C . TRP B 1 292 ? -34.647 68.272 60.068 1.00 42.27 314 TRP B C 1
ATOM 4926 O O . TRP B 1 292 ? -34.723 67.415 60.957 1.00 40.66 314 TRP B O 1
ATOM 4937 N N . LEU B 1 293 ? -34.571 69.577 60.341 1.00 45.99 315 LEU B N 1
ATOM 4938 C CA . LEU B 1 293 ? -34.586 70.048 61.721 1.00 46.19 315 LEU B CA 1
ATOM 4939 C C . LEU B 1 293 ? -35.899 69.704 62.410 1.00 48.25 315 LEU B C 1
ATOM 4940 O O . LEU B 1 293 ? -35.906 69.299 63.578 1.00 47.13 315 LEU B O 1
ATOM 4945 N N . GLU B 1 294 ? -37.025 69.859 61.706 1.00 56.36 316 GLU B N 1
ATOM 4946 C CA . GLU B 1 294 ? -38.312 69.528 62.306 1.00 60.13 316 GLU B CA 1
ATOM 4947 C C . GLU B 1 294 ? -38.358 68.068 62.738 1.00 62.14 316 GLU B C 1
ATOM 4948 O O . GLU B 1 294 ? -39.004 67.733 63.738 1.00 62.73 316 GLU B O 1
ATOM 4954 N N . ALA B 1 295 ? -37.680 67.192 61.997 1.00 44.91 317 ALA B N 1
ATOM 4955 C CA . ALA B 1 295 ? -37.733 65.758 62.243 1.00 48.10 317 ALA B CA 1
ATOM 4956 C C . ALA B 1 295 ? -36.884 65.316 63.428 1.00 53.21 317 ALA B C 1
ATOM 4957 O O . ALA B 1 295 ? -37.171 64.269 64.019 1.00 51.68 317 ALA B O 1
ATOM 4959 N N . LYS B 1 296 ? -35.851 66.073 63.785 1.00 72.39 318 LYS B N 1
ATOM 4960 C CA . LYS B 1 296 ? -34.923 65.663 64.827 1.00 76.26 318 LYS B CA 1
ATOM 4961 C C . LYS B 1 296 ? -35.261 66.264 66.183 1.00 83.44 318 LYS B C 1
ATOM 4962 O O . LYS B 1 296 ? -35.688 67.418 66.289 1.00 83.67 318 LYS B O 1
ATOM 4968 N N . ALA B 1 297 ? -35.057 65.452 67.214 1.00 97.16 319 ALA B N 1
ATOM 4969 C CA . ALA B 1 297 ? -35.331 65.806 68.594 1.00 103.89 319 ALA B CA 1
ATOM 4970 C C . ALA B 1 297 ? -34.081 66.356 69.261 1.00 108.67 319 ALA B C 1
ATOM 4971 O O . ALA B 1 297 ? -32.956 65.992 68.907 1.00 106.22 319 ALA B O 1
ATOM 4973 N N . SER B 1 298 ? -34.293 67.224 70.250 1.00 123.68 320 SER B N 1
ATOM 4974 C CA . SER B 1 298 ? -33.218 67.808 71.046 1.00 128.02 320 SER B CA 1
ATOM 4975 C C . SER B 1 298 ? -31.950 68.077 70.245 1.00 128.29 320 SER B C 1
ATOM 4976 O O . SER B 1 298 ? -30.842 67.976 70.782 1.00 127.53 320 SER B O 1
ATOM 4979 N N . ARG B 1 299 ? -32.095 68.393 68.962 1.00 106.74 321 ARG B N 1
ATOM 4980 C CA . ARG B 1 299 ? -30.956 68.740 68.125 1.00 109.06 321 ARG B CA 1
ATOM 4981 C C . ARG B 1 299 ? -31.003 70.242 67.868 1.00 117.13 321 ARG B C 1
ATOM 4982 O O . ARG B 1 299 ? -30.894 70.675 66.716 1.00 117.57 321 ARG B O 1
ATOM 4990 N N . PRO B 1 300 ? -31.076 71.062 68.948 1.00 135.33 322 PRO B N 1
ATOM 4991 C CA . PRO B 1 300 ? -31.290 72.517 68.836 1.00 136.39 322 PRO B CA 1
ATOM 4992 C C . PRO B 1 300 ? -31.461 73.130 67.451 1.00 135.03 322 PRO B C 1
ATOM 4993 O O . PRO B 1 300 ? -32.171 72.576 66.607 1.00 131.34 322 PRO B O 1
ATOM 4997 N N . ASP B 1 301 ? -30.876 74.309 67.227 1.00 147.31 323 ASP B N 1
ATOM 4998 C CA . ASP B 1 301 ? -31.152 75.067 66.011 1.00 148.80 323 ASP B CA 1
ATOM 4999 C C . ASP B 1 301 ? -30.383 76.381 65.944 1.00 143.71 323 ASP B C 1
ATOM 5000 O O . ASP B 1 301 ? -30.047 76.972 66.975 1.00 150.14 323 ASP B O 1
ATOM 5005 N N . ALA B 1 302 ? -30.105 76.833 64.724 1.00 99.59 324 ALA B N 1
ATOM 5006 C CA . ALA B 1 302 ? -29.482 78.118 64.446 1.00 99.54 324 ALA B CA 1
ATOM 5007 C C . ALA B 1 302 ? -30.526 79.105 63.938 1.00 92.62 324 ALA B C 1
ATOM 5008 O O . ALA B 1 302 ? -31.561 78.724 63.386 1.00 93.88 324 ALA B O 1
ATOM 5010 N N . THR B 1 303 ? -30.240 80.387 64.130 1.00 107.54 325 THR B N 1
ATOM 5011 C CA . THR B 1 303 ? -31.190 81.440 63.813 1.00 95.11 325 THR B CA 1
ATOM 5012 C C . THR B 1 303 ? -30.985 81.962 62.392 1.00 88.93 325 THR B C 1
ATOM 5013 O O . THR B 1 303 ? -29.950 81.737 61.759 1.00 83.24 325 THR B O 1
ATOM 5017 N N . CYS B 1 304 ? -32.003 82.663 61.897 1.00 74.06 326 CYS B N 1
ATOM 5018 C CA . CYS B 1 304 ? -31.951 83.279 60.579 1.00 74.66 326 CYS B CA 1
ATOM 5019 C C . CYS B 1 304 ? -31.209 84.608 60.632 1.00 78.52 326 CYS B C 1
ATOM 5020 O O . CYS B 1 304 ? -31.333 85.368 61.597 1.00 83.44 326 CYS B O 1
ATOM 5023 N N . ALA B 1 305 ? -30.433 84.885 59.584 1.00 79.46 327 ALA B N 1
ATOM 5024 C CA . ALA B 1 305 ? -29.814 86.192 59.401 1.00 78.49 327 ALA B CA 1
ATOM 5025 C C . ALA B 1 305 ? -30.527 87.047 58.365 1.00 77.05 327 ALA B C 1
ATOM 5026 O O . ALA B 1 305 ? -30.560 88.274 58.508 1.00 78.84 327 ALA B O 1
ATOM 5028 N N . SER B 1 306 ? -31.090 86.433 57.335 1.00 94.84 328 SER B N 1
ATOM 5029 C CA . SER B 1 306 ? -31.860 87.127 56.315 1.00 99.11 328 SER B CA 1
ATOM 5030 C C . SER B 1 306 ? -33.052 86.276 55.947 1.00 96.86 328 SER B C 1
ATOM 5031 O O . SER B 1 306 ? -33.051 85.053 56.167 1.00 96.83 328 SER B O 1
ATOM 5034 N N . PRO B 1 307 ? -34.114 86.874 55.376 1.00 70.89 329 PRO B N 1
ATOM 5035 C CA . PRO B 1 307 ? -34.278 88.318 55.144 1.00 74.58 329 PRO B CA 1
ATOM 5036 C C . PRO B 1 307 ? -34.424 89.125 56.434 1.00 75.41 329 PRO B C 1
ATOM 5037 O O . PRO B 1 307 ? -34.527 88.548 57.516 1.00 72.97 329 PRO B O 1
ATOM 5041 N N . ALA B 1 308 ? -34.427 90.455 56.304 1.00 81.81 330 ALA B N 1
ATOM 5042 C CA . ALA B 1 308 ? -34.474 91.329 57.472 1.00 84.15 330 ALA B CA 1
ATOM 5043 C C . ALA B 1 308 ? -35.667 91.016 58.365 1.00 81.98 330 ALA B C 1
ATOM 5044 O O . ALA B 1 308 ? -35.603 91.205 59.585 1.00 83.33 330 ALA B O 1
ATOM 5046 N N . LYS B 1 309 ? -36.761 90.541 57.771 1.00 104.93 331 LYS B N 1
ATOM 5047 C CA . LYS B 1 309 ? -38.003 90.321 58.503 1.00 108.93 331 LYS B CA 1
ATOM 5048 C C . LYS B 1 309 ? -37.878 89.209 59.537 1.00 106.50 331 LYS B C 1
ATOM 5049 O O . LYS B 1 309 ? -38.591 89.223 60.547 1.00 108.69 331 LYS B O 1
ATOM 5055 N N . PHE B 1 310 ? -36.982 88.248 59.314 1.00 101.30 332 PHE B N 1
ATOM 5056 C CA . PHE B 1 310 ? -36.857 87.077 60.172 1.00 97.11 332 PHE B CA 1
ATOM 5057 C C . PHE B 1 310 ? -35.593 87.089 61.025 1.00 96.35 332 PHE B C 1
ATOM 5058 O O . PHE B 1 310 ? -35.273 86.074 61.652 1.00 94.10 332 PHE B O 1
ATOM 5066 N N . LYS B 1 311 ? -34.866 88.202 61.057 1.00 97.24 333 LYS B N 1
ATOM 5067 C CA . LYS B 1 311 ? -33.665 88.301 61.877 1.00 95.03 333 LYS B CA 1
ATOM 5068 C C . LYS B 1 311 ? -33.947 87.899 63.316 1.00 92.64 333 LYS B C 1
ATOM 5069 O O . LYS B 1 311 ? -34.834 88.457 63.968 1.00 94.37 333 LYS B O 1
ATOM 5075 N N . GLY B 1 312 ? -33.181 86.924 63.810 1.00 73.70 334 GLY B N 1
ATOM 5076 C CA . GLY B 1 312 ? -33.278 86.469 65.176 1.00 73.26 334 GLY B CA 1
ATOM 5077 C C . GLY B 1 312 ? -34.111 85.219 65.372 1.00 72.61 334 GLY B C 1
ATOM 5078 O O . GLY B 1 312 ? -33.971 84.556 66.406 1.00 74.55 334 GLY B O 1
ATOM 5079 N N . GLN B 1 313 ? -34.968 84.879 64.413 1.00 81.09 335 GLN B N 1
ATOM 5080 C CA . GLN B 1 313 ? -35.865 83.744 64.569 1.00 77.28 335 GLN B CA 1
ATOM 5081 C C . GLN B 1 313 ? -35.136 82.428 64.341 1.00 73.17 335 GLN B C 1
ATOM 5082 O O . GLN B 1 313 ? -34.338 82.292 63.409 1.00 69.17 335 GLN B O 1
ATOM 5088 N N . HIS B 1 314 ? -35.419 81.454 65.202 1.00 70.55 336 HIS B N 1
ATOM 5089 C CA . HIS B 1 314 ? -34.886 80.112 65.022 1.00 72.03 336 HIS B CA 1
ATOM 5090 C C . HIS B 1 314 ? -35.440 79.492 63.744 1.00 79.54 336 HIS B C 1
ATOM 5091 O O . HIS B 1 314 ? -36.590 79.724 63.361 1.00 81.07 336 HIS B O 1
ATOM 5098 N N . ILE B 1 315 ? -34.606 78.690 63.078 1.00 63.10 337 ILE B N 1
ATOM 5099 C CA . ILE B 1 315 ? -35.033 78.039 61.843 1.00 73.17 337 ILE B CA 1
ATOM 5100 C C . ILE B 1 315 ? -36.132 77.023 62.127 1.00 88.65 337 ILE B C 1
ATOM 5101 O O . ILE B 1 315 ? -36.963 76.737 61.256 1.00 95.56 337 ILE B O 1
ATOM 5106 N N . ARG B 1 316 ? -36.157 76.459 63.336 1.00 116.01 338 ARG B N 1
ATOM 5107 C CA . ARG B 1 316 ? -37.142 75.434 63.661 1.00 102.25 338 ARG B CA 1
ATOM 5108 C C . ARG B 1 316 ? -38.520 76.040 63.887 1.00 100.39 338 ARG B C 1
ATOM 5109 O O . ARG B 1 316 ? -39.536 75.407 63.579 1.00 104.05 338 ARG B O 1
ATOM 5117 N N . ASP B 1 317 ? -38.570 77.257 64.426 1.00 96.22 339 ASP B N 1
ATOM 5118 C CA . ASP B 1 317 ? -39.819 77.924 64.767 1.00 91.02 339 ASP B CA 1
ATOM 5119 C C . ASP B 1 317 ? -40.287 78.923 63.718 1.00 87.82 339 ASP B C 1
ATOM 5120 O O . ASP B 1 317 ? -41.491 79.178 63.622 1.00 90.00 339 ASP B O 1
ATOM 5125 N N . THR B 1 318 ? -39.372 79.492 62.937 1.00 89.65 340 THR B N 1
ATOM 5126 C CA . THR B 1 318 ? -39.716 80.599 62.057 1.00 86.26 340 THR B CA 1
ATOM 5127 C C . THR B 1 318 ? -40.834 80.215 61.093 1.00 83.29 340 THR B C 1
ATOM 5128 O O . THR B 1 318 ? -41.084 79.039 60.815 1.00 81.96 340 THR B O 1
ATOM 5132 N N . ASP B 1 319 ? -41.511 81.243 60.580 1.00 82.28 341 ASP B N 1
ATOM 5133 C CA . ASP B 1 319 ? -42.590 81.086 59.614 1.00 81.05 341 ASP B CA 1
ATOM 5134 C C . ASP B 1 319 ? -42.173 81.520 58.213 1.00 80.03 341 ASP B C 1
ATOM 5135 O O . ASP B 1 319 ? -43.029 81.877 57.397 1.00 78.96 341 ASP B O 1
ATOM 5140 N N . ALA B 1 320 ? -40.874 81.498 57.916 1.00 59.42 342 ALA B N 1
ATOM 5141 C CA . ALA B 1 320 ? -40.383 81.958 56.625 1.00 63.47 342 ALA B CA 1
ATOM 5142 C C . ALA B 1 320 ? -40.550 80.925 55.519 1.00 64.63 342 ALA B C 1
ATOM 5143 O O . ALA B 1 320 ? -40.333 81.258 54.349 1.00 65.54 342 ALA B O 1
ATOM 5145 N N . PHE B 1 321 ? -40.931 79.691 55.854 1.00 73.10 343 PHE B N 1
ATOM 5146 C CA . PHE B 1 321 ? -41.037 78.610 54.882 1.00 73.89 343 PHE B CA 1
ATOM 5147 C C . PHE B 1 321 ? -42.487 78.230 54.599 1.00 82.33 343 PHE B C 1
ATOM 5148 O O . PHE B 1 321 ? -42.772 77.086 54.238 1.00 83.14 343 PHE B O 1
ATOM 5156 N N . ARG B 1 322 ? -43.416 79.173 54.760 1.00 105.86 344 ARG B N 1
ATOM 5157 C CA . ARG B 1 322 ? -44.820 78.851 54.537 1.00 111.51 344 ARG B CA 1
ATOM 5158 C C . ARG B 1 322 ? -45.150 78.816 53.049 1.00 110.40 344 ARG B C 1
ATOM 5159 O O . ARG B 1 322 ? -45.907 77.949 52.598 1.00 112.89 344 ARG B O 1
ATOM 5167 N N . SER B 1 323 ? -44.591 79.744 52.274 1.00 87.69 345 SER B N 1
ATOM 5168 C CA . SER B 1 323 ? -44.797 79.794 50.827 1.00 88.41 345 SER B CA 1
ATOM 5169 C C . SER B 1 323 ? -43.922 78.808 50.059 1.00 85.18 345 SER B C 1
ATOM 5170 O O . SER B 1 323 ? -43.433 79.130 48.973 1.00 86.48 345 SER B O 1
ATOM 5173 N N . CYS B 1 324 ? -43.711 77.607 50.588 1.00 107.17 346 CYS B N 1
ATOM 5174 C CA . CYS B 1 324 ? -42.882 76.613 49.913 1.00 100.70 346 CYS B CA 1
ATOM 5175 C C . CYS B 1 324 ? -43.739 75.676 49.069 1.00 97.91 346 CYS B C 1
ATOM 5176 O O . CYS B 1 324 ? -43.232 74.975 48.193 1.00 95.27 346 CYS B O 1
ATOM 5179 N N . CYS C 1 1 ? 24.681 115.374 97.687 1.00 83.01 23 CYS C N 1
ATOM 5180 C CA . CYS C 1 1 ? 24.147 114.064 98.041 1.00 82.09 23 CYS C CA 1
ATOM 5181 C C . CYS C 1 1 ? 24.639 113.006 97.053 1.00 82.66 23 CYS C C 1
ATOM 5182 O O . CYS C 1 1 ? 24.381 113.117 95.858 1.00 81.46 23 CYS C O 1
ATOM 5185 N N . PRO C 1 2 ? 25.348 111.983 97.536 1.00 69.34 24 PRO C N 1
ATOM 5186 C CA . PRO C 1 2 ? 25.888 110.977 96.614 1.00 69.41 24 PRO C CA 1
ATOM 5187 C C . PRO C 1 2 ? 24.778 110.212 95.906 1.00 69.63 24 PRO C C 1
ATOM 5188 O O . PRO C 1 2 ? 23.643 110.123 96.379 1.00 69.46 24 PRO C O 1
ATOM 5192 N N . GLN C 1 3 ? 25.128 109.648 94.752 1.00 83.10 25 GLN C N 1
ATOM 5193 C CA . GLN C 1 3 ? 24.168 108.885 93.967 1.00 83.13 25 GLN C CA 1
ATOM 5194 C C . GLN C 1 3 ? 23.715 107.643 94.727 1.00 79.59 25 GLN C C 1
ATOM 5195 O O . GLN C 1 3 ? 24.474 107.042 95.492 1.00 78.41 25 GLN C O 1
ATOM 5201 N N . ASN C 1 4 ? 22.447 107.278 94.519 1.00 74.79 26 ASN C N 1
ATOM 5202 C CA . ASN C 1 4 ? 21.831 106.100 95.127 1.00 71.38 26 ASN C CA 1
ATOM 5203 C C . ASN C 1 4 ? 21.561 106.289 96.618 1.00 66.89 26 ASN C C 1
ATOM 5204 O O . ASN C 1 4 ? 20.891 105.454 97.234 1.00 68.44 26 ASN C O 1
ATOM 5209 N N . CYS C 1 5 ? 22.069 107.365 97.209 1.00 58.53 27 CYS C N 1
ATOM 5210 C CA . CYS C 1 5 ? 21.786 107.684 98.599 1.00 56.78 27 CYS C CA 1
ATOM 5211 C C . CYS C 1 5 ? 20.726 108.776 98.664 1.00 57.19 27 CYS C C 1
ATOM 5212 O O . CYS C 1 5 ? 20.534 109.546 97.719 1.00 58.70 27 CYS C O 1
ATOM 5215 N N . HIS C 1 6 ? 20.041 108.838 99.800 1.00 57.61 28 HIS C N 1
ATOM 5216 C CA . HIS C 1 6 ? 19.040 109.861 100.054 1.00 59.19 28 HIS C CA 1
ATOM 5217 C C . HIS C 1 6 ? 19.503 110.731 101.209 1.00 59.39 28 HIS C C 1
ATOM 5218 O O . HIS C 1 6 ? 20.077 110.234 102.183 1.00 58.74 28 HIS C O 1
ATOM 5225 N N . CYS C 1 7 ? 19.237 112.029 101.103 1.00 55.15 29 CYS C N 1
ATOM 5226 C CA . CYS C 1 7 ? 19.689 112.997 102.088 1.00 58.90 29 CYS C CA 1
ATOM 5227 C C . CYS C 1 7 ? 18.495 113.808 102.559 1.00 63.63 29 CYS C C 1
ATOM 5228 O O . CYS C 1 7 ? 17.709 114.293 101.739 1.00 66.64 29 CYS C O 1
ATOM 5231 N N . HIS C 1 8 ? 18.361 113.955 103.873 1.00 64.22 30 HIS C N 1
ATOM 5232 C CA . HIS C 1 8 ? 17.340 114.824 104.443 1.00 67.19 30 HIS C CA 1
ATOM 5233 C C . HIS C 1 8 ? 17.983 116.187 104.662 1.00 72.58 30 HIS C C 1
ATOM 5234 O O . HIS C 1 8 ? 18.889 116.331 105.489 1.00 70.01 30 HIS C O 1
ATOM 5241 N N . SER C 1 9 ? 17.510 117.188 103.919 1.00 82.65 31 SER C N 1
ATOM 5242 C CA . SER C 1 9 ? 18.157 118.497 103.930 1.00 87.89 31 SER C CA 1
ATOM 5243 C C . SER C 1 9 ? 18.088 119.131 105.313 1.00 92.69 31 SER C C 1
ATOM 5244 O O . SER C 1 9 ? 19.112 119.530 105.879 1.00 90.62 31 SER C O 1
ATOM 5247 N N . ASP C 1 10 ? 16.880 119.232 105.872 1.00 113.31 32 ASP C N 1
ATOM 5248 C CA . ASP C 1 10 ? 16.696 119.991 107.104 1.00 117.14 32 ASP C CA 1
ATOM 5249 C C . ASP C 1 10 ? 17.493 119.379 108.250 1.00 111.30 32 ASP C C 1
ATOM 5250 O O . ASP C 1 10 ? 18.067 120.103 109.072 1.00 117.35 32 ASP C O 1
ATOM 5255 N N . LEU C 1 11 ? 17.536 118.050 108.326 1.00 69.79 33 LEU C N 1
ATOM 5256 C CA . LEU C 1 11 ? 18.232 117.366 109.408 1.00 60.26 33 LEU C CA 1
ATOM 5257 C C . LEU C 1 11 ? 19.703 117.117 109.100 1.00 59.47 33 LEU C C 1
ATOM 5258 O O . LEU C 1 11 ? 20.460 116.767 110.012 1.00 62.59 33 LEU C O 1
ATOM 5263 N N . GLN C 1 12 ? 20.122 117.288 107.845 1.00 76.78 34 GLN C N 1
ATOM 5264 C CA . GLN C 1 12 ? 21.489 116.985 107.420 1.00 66.62 34 GLN C CA 1
ATOM 5265 C C . GLN C 1 12 ? 21.829 115.516 107.667 1.00 57.54 34 GLN C C 1
ATOM 5266 O O . GLN C 1 12 ? 22.920 115.178 108.134 1.00 53.57 34 GLN C O 1
ATOM 5272 N N . HIS C 1 13 ? 20.882 114.638 107.348 1.00 51.06 35 HIS C N 1
ATOM 5273 C CA . HIS C 1 13 ? 21.078 113.198 107.428 1.00 48.02 35 HIS C CA 1
ATOM 5274 C C . HIS C 1 13 ? 21.345 112.652 106.032 1.00 49.66 35 HIS C C 1
ATOM 5275 O O . HIS C 1 13 ? 20.730 113.091 105.056 1.00 53.96 35 HIS C O 1
ATOM 5282 N N . VAL C 1 14 ? 22.262 111.693 105.944 1.00 44.72 36 VAL C N 1
ATOM 5283 C CA . VAL C 1 14 ? 22.586 111.009 104.697 1.00 44.91 36 VAL C CA 1
ATOM 5284 C C . VAL C 1 14 ? 22.322 109.523 104.892 1.00 44.28 36 VAL C C 1
ATOM 5285 O O . VAL C 1 14 ? 22.828 108.917 105.844 1.00 41.34 36 VAL C O 1
ATOM 5289 N N . ILE C 1 15 ? 21.523 108.943 104.000 1.00 48.42 37 ILE C N 1
ATOM 5290 C CA . ILE C 1 15 ? 21.113 107.547 104.091 1.00 49.96 37 ILE C CA 1
ATOM 5291 C C . ILE C 1 15 ? 21.691 106.807 102.893 1.00 51.41 37 ILE C C 1
ATOM 5292 O O . ILE C 1 15 ? 21.332 107.098 101.744 1.00 52.93 37 ILE C O 1
ATOM 5297 N N . CYS C 1 16 ? 22.585 105.857 103.159 1.00 48.96 38 CYS C N 1
ATOM 5298 C CA . CYS C 1 16 ? 23.166 104.997 102.132 1.00 52.08 38 CYS C CA 1
ATOM 5299 C C . CYS C 1 16 ? 22.990 103.535 102.519 1.00 55.49 38 CYS C C 1
ATOM 5300 O O . CYS C 1 16 ? 23.863 102.695 102.277 1.00 53.59 38 CYS C O 1
ATOM 5303 N N . ASP C 1 17 ? 21.847 103.216 103.122 1.00 68.24 39 ASP C N 1
ATOM 5304 C CA . ASP C 1 17 ? 21.591 101.886 103.667 1.00 70.54 39 ASP C CA 1
ATOM 5305 C C . ASP C 1 17 ? 21.426 100.880 102.534 1.00 72.52 39 ASP C C 1
ATOM 5306 O O . ASP C 1 17 ? 20.474 100.964 101.751 1.00 71.92 39 ASP C O 1
ATOM 5311 N N . LYS C 1 18 ? 22.356 99.929 102.444 1.00 72.32 40 LYS C N 1
ATOM 5312 C CA . LYS C 1 18 ? 22.276 98.835 101.476 1.00 75.53 40 LYS C CA 1
ATOM 5313 C C . LYS C 1 18 ? 22.137 99.362 100.048 1.00 74.94 40 LYS C C 1
ATOM 5314 O O . LYS C 1 18 ? 21.249 98.957 99.296 1.00 78.00 40 LYS C O 1
ATOM 5320 N N . VAL C 1 19 ? 23.031 100.276 99.675 1.00 66.11 41 VAL C N 1
ATOM 5321 C CA . VAL C 1 19 ? 23.080 100.801 98.317 1.00 66.46 41 VAL C CA 1
ATOM 5322 C C . VAL C 1 19 ? 24.322 100.318 97.578 1.00 64.76 41 VAL C C 1
ATOM 5323 O O . VAL C 1 19 ? 24.665 100.864 96.524 1.00 66.95 41 VAL C O 1
ATOM 5327 N N . GLY C 1 20 ? 25.008 99.309 98.110 1.00 64.73 42 GLY C N 1
ATOM 5328 C CA . GLY C 1 20 ? 26.081 98.658 97.385 1.00 63.85 42 GLY C CA 1
ATOM 5329 C C . GLY C 1 20 ? 27.395 99.404 97.356 1.00 61.54 42 GLY C C 1
ATOM 5330 O O . GLY C 1 20 ? 28.173 99.229 96.412 1.00 63.60 42 GLY C O 1
ATOM 5331 N N . LEU C 1 21 ? 27.677 100.228 98.362 1.00 54.11 43 LEU C N 1
ATOM 5332 C CA . LEU C 1 21 ? 28.910 101.002 98.369 1.00 52.24 43 LEU C CA 1
ATOM 5333 C C . LEU C 1 21 ? 30.100 100.119 98.719 1.00 52.75 43 LEU C C 1
ATOM 5334 O O . LEU C 1 21 ? 29.996 99.198 99.535 1.00 53.33 43 LEU C O 1
ATOM 5339 N N . GLN C 1 22 ? 31.236 100.410 98.086 1.00 49.77 44 GLN C N 1
ATOM 5340 C CA . GLN C 1 22 ? 32.511 99.785 98.403 1.00 49.62 44 GLN C CA 1
ATOM 5341 C C . GLN C 1 22 ? 33.483 100.759 99.050 1.00 47.93 44 GLN C C 1
ATOM 5342 O O . GLN C 1 22 ? 34.507 100.326 99.591 1.00 46.69 44 GLN C O 1
ATOM 5348 N N . LYS C 1 23 ? 33.183 102.054 99.008 1.00 61.97 45 LYS C N 1
ATOM 5349 C CA . LYS C 1 23 ? 34.040 103.098 99.541 1.00 64.37 45 LYS C CA 1
ATOM 5350 C C . LYS C 1 23 ? 33.169 104.125 100.250 1.00 62.65 45 LYS C C 1
ATOM 5351 O O . LYS C 1 23 ? 31.978 104.264 99.959 1.00 64.43 45 LYS C O 1
ATOM 5357 N N . ILE C 1 24 ? 33.770 104.843 101.193 1.00 48.81 46 ILE C N 1
ATOM 5358 C CA . ILE C 1 24 ? 33.041 105.863 101.941 1.00 48.23 46 ILE C CA 1
ATOM 5359 C C . ILE C 1 24 ? 32.672 106.996 100.990 1.00 51.26 46 ILE C C 1
ATOM 5360 O O . ILE C 1 24 ? 33.562 107.569 100.345 1.00 52.79 46 ILE C O 1
ATOM 5365 N N . PRO C 1 25 ? 31.398 107.363 100.870 1.00 46.55 47 PRO C N 1
ATOM 5366 C CA . PRO C 1 25 ? 31.036 108.435 99.941 1.00 49.25 47 PRO C CA 1
ATOM 5367 C C . PRO C 1 25 ? 31.452 109.787 100.493 1.00 49.96 47 PRO C C 1
ATOM 5368 O O . PRO C 1 25 ? 31.634 109.970 101.699 1.00 48.36 47 PRO C O 1
ATOM 5372 N N . LYS C 1 26 ? 31.605 110.748 99.588 1.00 70.82 48 LYS C N 1
ATOM 5373 C CA . LYS C 1 26 ? 31.844 112.122 99.995 1.00 74.19 48 LYS C CA 1
ATOM 5374 C C . LYS C 1 26 ? 30.501 112.812 100.177 1.00 72.26 48 LYS C C 1
ATOM 5375 O O . LYS C 1 26 ? 29.595 112.665 99.351 1.00 74.44 48 LYS C O 1
ATOM 5381 N N . VAL C 1 27 ? 30.376 113.562 101.269 1.00 55.49 49 VAL C N 1
ATOM 5382 C CA . VAL C 1 27 ? 29.121 114.189 101.657 1.00 54.97 49 VAL C CA 1
ATOM 5383 C C . VAL C 1 27 ? 29.410 115.627 102.060 1.00 55.13 49 VAL C C 1
ATOM 5384 O O . VAL C 1 27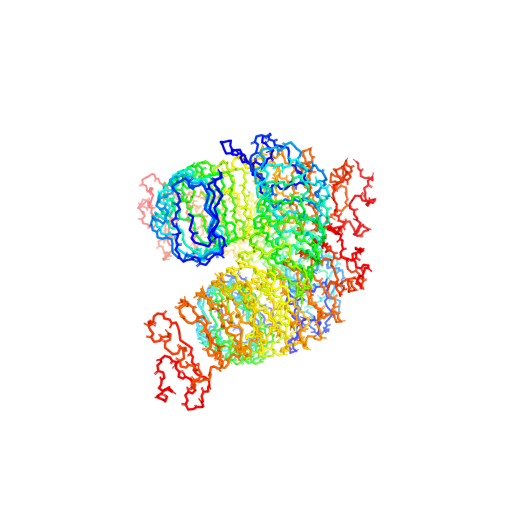 ? 30.561 116.030 102.239 1.00 55.87 49 VAL C O 1
ATOM 5388 N N . SER C 1 28 ? 28.342 116.405 102.199 1.00 64.84 50 SER C N 1
ATOM 5389 C CA . SER C 1 28 ? 28.490 117.779 102.645 1.00 63.51 50 SER C CA 1
ATOM 5390 C C . SER C 1 28 ? 29.143 117.819 104.022 1.00 60.41 50 SER C C 1
ATOM 5391 O O . SER C 1 28 ? 28.939 116.937 104.860 1.00 58.23 50 SER C O 1
ATOM 5394 N N . GLU C 1 29 ? 29.940 118.863 104.250 1.00 59.91 51 GLU C N 1
ATOM 5395 C CA . GLU C 1 29 ? 30.594 119.039 105.539 1.00 58.31 51 GLU C CA 1
ATOM 5396 C C . GLU C 1 29 ? 29.587 119.304 106.648 1.00 55.87 51 GLU C C 1
ATOM 5397 O O . GLU C 1 29 ? 29.915 119.133 107.827 1.00 56.03 51 GLU C O 1
ATOM 5403 N N . LYS C 1 30 ? 28.374 119.720 106.290 1.00 50.88 52 LYS C N 1
ATOM 5404 C CA . LYS C 1 30 ? 27.311 119.985 107.248 1.00 50.39 52 LYS C CA 1
ATOM 5405 C C . LYS C 1 30 ? 26.608 118.718 107.716 1.00 47.66 52 LYS C C 1
ATOM 5406 O O . LYS C 1 30 ? 25.764 118.794 108.616 1.00 49.68 52 LYS C O 1
ATOM 5412 N N . THR C 1 31 ? 26.940 117.565 107.136 1.00 42.39 53 THR C N 1
ATOM 5413 C CA . THR C 1 31 ? 26.313 116.303 107.511 1.00 41.43 53 THR C CA 1
ATOM 5414 C C . THR C 1 31 ? 26.443 116.045 109.006 1.00 40.91 53 THR C C 1
ATOM 5415 O O . THR C 1 31 ? 27.539 116.119 109.571 1.00 39.66 53 THR C O 1
ATOM 5419 N N . LYS C 1 32 ? 25.310 115.735 109.643 1.00 45.79 54 LYS C N 1
ATOM 5420 C CA . LYS C 1 32 ? 25.270 115.428 111.065 1.00 46.15 54 LYS C CA 1
ATOM 5421 C C . LYS C 1 32 ? 25.009 113.957 111.363 1.00 43.75 54 LYS C C 1
ATOM 5422 O O . LYS C 1 32 ? 25.321 113.506 112.469 1.00 42.50 54 LYS C O 1
ATOM 5428 N N . LEU C 1 33 ? 24.431 113.211 110.422 1.00 37.28 55 LEU C N 1
ATOM 5429 C CA . LEU C 1 33 ? 24.187 111.783 110.586 1.00 35.30 55 LEU C CA 1
ATOM 5430 C C . LEU C 1 33 ? 24.472 111.091 109.263 1.00 35.62 55 LEU C C 1
ATOM 5431 O O . LEU C 1 33 ? 24.007 111.546 108.213 1.00 36.76 55 LEU C O 1
ATOM 5436 N N . LEU C 1 34 ? 25.227 109.995 109.314 1.00 37.48 56 LEU C N 1
ATOM 5437 C CA . LEU C 1 34 ? 25.608 109.243 108.120 1.00 38.43 56 LEU C CA 1
ATOM 5438 C C . LEU C 1 34 ? 25.328 107.766 108.362 1.00 38.45 56 LEU C C 1
ATOM 5439 O O . LEU C 1 34 ? 25.986 107.134 109.195 1.00 34.27 56 LEU C O 1
ATOM 5444 N N . ASN C 1 35 ? 24.352 107.220 107.636 1.00 38.54 57 ASN C N 1
ATOM 5445 C CA . ASN C 1 35 ? 23.946 105.825 107.772 1.00 39.17 57 ASN C CA 1
ATOM 5446 C C . ASN C 1 35 ? 24.498 105.041 106.584 1.00 41.17 57 ASN C C 1
ATOM 5447 O O . ASN C 1 35 ? 24.007 105.181 105.459 1.00 38.68 57 ASN C O 1
ATOM 5452 N N . LEU C 1 36 ? 25.511 104.208 106.839 1.00 35.45 58 LEU C N 1
ATOM 5453 C CA . LEU C 1 36 ? 26.165 103.415 105.803 1.00 36.28 58 LEU C CA 1
ATOM 5454 C C . LEU C 1 36 ? 25.969 101.919 106.031 1.00 36.34 58 LEU C C 1
ATOM 5455 O O . LEU C 1 36 ? 26.789 101.107 105.600 1.00 36.78 58 LEU C O 1
ATOM 5460 N N . GLN C 1 37 ? 24.879 101.540 106.692 1.00 39.10 59 GLN C N 1
ATOM 5461 C CA . GLN C 1 37 ? 24.650 100.139 107.020 1.00 40.18 59 GLN C CA 1
ATOM 5462 C C . GLN C 1 37 ? 24.519 99.295 105.757 1.00 41.36 59 GLN C C 1
ATOM 5463 O O . GLN C 1 37 ? 24.116 99.777 104.695 1.00 40.70 59 GLN C O 1
ATOM 5469 N N . ARG C 1 38 ? 24.873 98.015 105.886 1.00 47.54 60 ARG C N 1
ATOM 5470 C CA . ARG C 1 38 ? 24.641 97.011 104.848 1.00 49.72 60 ARG C CA 1
ATOM 5471 C C . ARG C 1 38 ? 25.447 97.289 103.580 1.00 49.13 60 ARG C C 1
ATOM 5472 O O . ARG C 1 38 ? 25.026 96.926 102.480 1.00 51.01 60 ARG C O 1
ATOM 5480 N N . ASN C 1 39 ? 26.608 97.929 103.719 1.00 45.35 61 ASN C N 1
ATOM 5481 C CA . ASN C 1 39 ? 27.513 98.134 102.593 1.00 46.17 61 ASN C CA 1
ATOM 5482 C C . ASN C 1 39 ? 28.688 97.168 102.714 1.00 46.93 61 ASN C C 1
ATOM 5483 O O . ASN C 1 39 ? 28.552 96.112 103.341 1.00 46.88 61 ASN C O 1
ATOM 5488 N N . ASN C 1 40 ? 29.840 97.499 102.128 1.00 49.33 62 ASN C N 1
ATOM 5489 C CA . ASN C 1 40 ? 30.990 96.592 102.137 1.00 51.70 62 ASN C CA 1
ATOM 5490 C C . ASN C 1 40 ? 32.265 97.419 102.285 1.00 51.61 62 ASN C C 1
ATOM 5491 O O . ASN C 1 40 ? 32.744 98.015 101.315 1.00 53.09 62 ASN C O 1
ATOM 5496 N N . PHE C 1 41 ? 32.814 97.440 103.500 1.00 45.67 63 PHE C N 1
ATOM 5497 C CA . PHE C 1 41 ? 34.056 98.148 103.817 1.00 44.72 63 PHE C CA 1
ATOM 5498 C C . PHE C 1 41 ? 34.962 97.195 104.587 1.00 44.23 63 PHE C C 1
ATOM 5499 O O . PHE C 1 41 ? 35.030 97.252 105.822 1.00 42.01 63 PHE C O 1
ATOM 5507 N N . PRO C 1 42 ? 35.676 96.303 103.894 1.00 51.58 64 PRO C N 1
ATOM 5508 C CA . PRO C 1 42 ? 36.485 95.311 104.624 1.00 52.10 64 PRO C CA 1
ATOM 5509 C C . PRO C 1 42 ? 37.553 95.931 105.508 1.00 52.28 64 PRO C C 1
ATOM 5510 O O . PRO C 1 42 ? 37.899 95.350 106.545 1.00 52.23 64 PRO C O 1
ATOM 5514 N N . VAL C 1 43 ? 38.083 97.094 105.136 1.00 48.62 65 VAL C N 1
ATOM 5515 C CA . VAL C 1 43 ? 39.119 97.776 105.903 1.00 48.21 65 VAL C CA 1
ATOM 5516 C C . VAL C 1 43 ? 38.740 99.246 106.017 1.00 46.47 65 VAL C C 1
ATOM 5517 O O . VAL C 1 43 ? 38.408 99.885 105.012 1.00 49.00 65 VAL C O 1
ATOM 5521 N N . LEU C 1 44 ? 38.796 99.780 107.235 1.00 40.84 66 LEU C N 1
ATOM 5522 C CA . LEU C 1 44 ? 38.613 101.211 107.478 1.00 39.14 66 LEU C CA 1
ATOM 5523 C C . LEU C 1 44 ? 39.996 101.813 107.699 1.00 40.05 66 LEU C C 1
ATOM 5524 O O . LEU C 1 44 ? 40.518 101.836 108.815 1.00 38.86 66 LEU C O 1
ATOM 5529 N N . ALA C 1 45 ? 40.589 102.307 106.616 1.00 43.78 67 ALA C N 1
ATOM 5530 C CA . ALA C 1 45 ? 41.910 102.905 106.684 1.00 46.15 67 ALA C CA 1
ATOM 5531 C C . ALA C 1 45 ? 41.850 104.247 107.412 1.00 45.77 67 ALA C C 1
ATOM 5532 O O . ALA C 1 45 ? 40.779 104.785 107.709 1.00 44.70 67 ALA C O 1
ATOM 5534 N N . ALA C 1 46 ? 43.031 104.781 107.709 1.00 43.55 68 ALA C N 1
ATOM 5535 C CA . ALA C 1 46 ? 43.127 106.068 108.381 1.00 43.75 68 ALA C CA 1
ATOM 5536 C C . ALA C 1 46 ? 42.470 107.157 107.543 1.00 44.37 68 ALA C C 1
ATOM 5537 O O . ALA C 1 46 ? 42.529 107.137 106.312 1.00 44.06 68 ALA C O 1
ATOM 5539 N N . ASN C 1 47 ? 41.839 108.115 108.223 1.00 50.73 69 ASN C N 1
ATOM 5540 C CA . ASN C 1 47 ? 41.202 109.258 107.569 1.00 51.72 69 ASN C CA 1
ATOM 5541 C C . ASN C 1 47 ? 40.051 108.826 106.665 1.00 50.59 69 ASN C C 1
ATOM 5542 O O . ASN C 1 47 ? 39.799 109.445 105.629 1.00 51.91 69 ASN C O 1
ATOM 5547 N N . SER C 1 48 ? 39.327 107.773 107.049 1.00 45.47 70 SER C N 1
ATOM 5548 C CA . SER C 1 48 ? 38.211 107.311 106.231 1.00 46.35 70 SER C CA 1
ATOM 5549 C C . SER C 1 48 ? 37.059 108.307 106.191 1.00 45.15 70 SER C C 1
ATOM 5550 O O . SER C 1 48 ? 36.255 108.263 105.254 1.00 44.08 70 SER C O 1
ATOM 5553 N N . PHE C 1 49 ? 36.963 109.201 107.174 1.00 43.95 71 PHE C N 1
ATOM 5554 C CA . PHE C 1 49 ? 35.869 110.167 107.262 1.00 46.32 71 PHE C CA 1
ATOM 5555 C C . PHE C 1 49 ? 36.451 111.571 107.445 1.00 52.22 71 PHE C C 1
ATOM 5556 O O . PHE C 1 49 ? 36.258 112.229 108.467 1.00 53.32 71 PHE C O 1
ATOM 5564 N N . ARG C 1 50 ? 37.170 112.035 106.421 1.00 65.66 72 ARG C N 1
ATOM 5565 C CA . ARG C 1 50 ? 37.973 113.247 106.555 1.00 68.52 72 ARG C CA 1
ATOM 5566 C C . ARG C 1 50 ? 37.104 114.490 106.712 1.00 66.82 72 ARG C C 1
ATOM 5567 O O . ARG C 1 50 ? 37.132 115.154 107.755 1.00 69.86 72 ARG C O 1
ATOM 5575 N N . ALA C 1 51 ? 36.320 114.821 105.689 1.00 53.50 73 ALA C N 1
ATOM 5576 C CA . ALA C 1 51 ? 35.603 116.097 105.655 1.00 51.68 73 ALA C CA 1
ATOM 5577 C C . ALA C 1 51 ? 34.190 115.941 106.220 1.00 48.56 73 ALA C C 1
ATOM 5578 O O . ALA C 1 51 ? 33.184 116.124 105.535 1.00 49.90 73 ALA C O 1
ATOM 5580 N N . MET C 1 52 ? 34.135 115.602 107.508 1.00 47.54 74 MET C N 1
ATOM 5581 C CA . MET C 1 52 ? 32.870 115.420 108.223 1.00 44.19 74 MET C CA 1
ATOM 5582 C C . MET C 1 52 ? 33.013 115.966 109.639 1.00 41.70 74 MET C C 1
ATOM 5583 O O . MET C 1 52 ? 32.875 115.237 110.624 1.00 39.88 74 MET C O 1
ATOM 5588 N N . PRO C 1 53 ? 33.288 117.266 109.773 1.00 46.94 75 PRO C N 1
ATOM 5589 C CA . PRO C 1 53 ? 33.501 117.825 111.116 1.00 47.50 75 PRO C CA 1
ATOM 5590 C C . PRO C 1 53 ? 32.255 117.802 111.983 1.00 48.30 75 PRO C C 1
ATOM 5591 O O . PRO C 1 53 ? 32.369 117.620 113.202 1.00 48.61 75 PRO C O 1
ATOM 5595 N N . ASN C 1 54 ? 31.072 117.978 111.397 1.00 47.60 76 ASN C N 1
ATOM 5596 C CA . ASN C 1 54 ? 29.831 118.093 112.151 1.00 46.60 76 ASN C CA 1
ATOM 5597 C C . ASN C 1 54 ? 29.126 116.754 112.350 1.00 45.27 76 ASN C C 1
ATOM 5598 O O . ASN C 1 54 ? 27.979 116.737 112.810 1.00 47.27 76 ASN C O 1
ATOM 5603 N N . LEU C 1 55 ? 29.782 115.640 112.034 1.00 36.34 77 LEU C N 1
ATOM 5604 C CA . LEU C 1 55 ? 29.148 114.329 112.133 1.00 35.25 77 LEU C CA 1
ATOM 5605 C C . LEU C 1 55 ? 28.909 113.975 113.598 1.00 34.46 77 LEU C C 1
ATOM 5606 O O . LEU C 1 55 ? 29.849 113.961 114.401 1.00 34.22 77 LEU C O 1
ATOM 5611 N N . VAL C 1 56 ? 27.655 113.670 113.941 1.00 38.83 78 VAL C N 1
ATOM 5612 C CA . VAL C 1 56 ? 27.266 113.380 115.319 1.00 38.00 78 VAL C CA 1
ATOM 5613 C C . VAL C 1 56 ? 27.002 111.893 115.485 1.00 35.15 78 VAL C C 1
ATOM 5614 O O . VAL C 1 56 ? 27.218 111.334 116.566 1.00 31.72 78 VAL C O 1
ATOM 5618 N N . SER C 1 57 ? 26.530 111.244 114.424 1.00 36.56 79 SER C N 1
ATOM 5619 C CA . SER C 1 57 ? 26.183 109.834 114.497 1.00 37.06 79 SER C CA 1
ATOM 5620 C C . SER C 1 57 ? 26.653 109.127 113.235 1.00 33.37 79 SER C C 1
ATOM 5621 O O . SER C 1 57 ? 26.488 109.643 112.125 1.00 34.20 79 SER C O 1
ATOM 5624 N N . LEU C 1 58 ? 27.215 107.932 113.414 1.00 31.16 80 LEU C N 1
ATOM 5625 C CA . LEU C 1 58 ? 27.807 107.169 112.319 1.00 35.09 80 LEU C CA 1
ATOM 5626 C C . LEU C 1 58 ? 27.406 105.710 112.471 1.00 34.20 80 LEU C C 1
ATOM 5627 O O . LEU C 1 58 ? 27.729 105.078 113.482 1.00 30.31 80 LEU C O 1
ATOM 5632 N N . HIS C 1 59 ? 26.709 105.179 111.468 1.00 31.64 81 HIS C N 1
ATOM 5633 C CA . HIS C 1 59 ? 26.177 103.821 111.492 1.00 34.41 81 HIS C CA 1
ATOM 5634 C C . HIS C 1 59 ? 26.917 102.982 110.459 1.00 33.33 81 HIS C C 1
ATOM 5635 O O . HIS C 1 59 ? 26.860 103.275 109.260 1.00 34.52 81 HIS C O 1
ATOM 5642 N N . LEU C 1 60 ? 27.601 101.935 110.926 1.00 33.86 82 LEU C N 1
ATOM 5643 C CA . LEU C 1 60 ? 28.399 101.068 110.066 1.00 33.97 82 LEU C CA 1
ATOM 5644 C C . LEU C 1 60 ? 28.080 99.600 110.319 1.00 34.10 82 LEU C C 1
ATOM 5645 O O . LEU C 1 60 ? 28.946 98.735 110.159 1.00 33.93 82 LEU C O 1
ATOM 5650 N N . GLN C 1 61 ? 26.846 99.301 110.715 1.00 34.38 83 GLN C N 1
ATOM 5651 C CA . GLN C 1 61 ? 26.464 97.920 110.967 1.00 34.15 83 GLN C CA 1
ATOM 5652 C C . GLN C 1 61 ? 26.374 97.139 109.662 1.00 34.96 83 GLN C C 1
ATOM 5653 O O . GLN C 1 61 ? 26.013 97.675 108.611 1.00 35.34 83 GLN C O 1
ATOM 5659 N N . HIS C 1 62 ? 26.705 95.851 109.742 1.00 36.95 84 HIS C N 1
ATOM 5660 C CA . HIS C 1 62 ? 26.544 94.929 108.619 1.00 38.23 84 HIS C CA 1
ATOM 5661 C C . HIS C 1 62 ? 27.333 95.393 107.396 1.00 38.83 84 HIS C C 1
ATOM 5662 O O . HIS C 1 62 ? 26.895 95.228 106.256 1.00 40.21 84 HIS C O 1
ATOM 5669 N N . CYS C 1 63 ? 28.509 95.972 107.631 1.00 40.38 85 CYS C N 1
ATOM 5670 C CA . CYS C 1 63 ? 29.371 96.445 106.555 1.00 42.46 85 CYS C CA 1
ATOM 5671 C C . CYS C 1 63 ? 30.540 95.509 106.288 1.00 44.41 85 CYS C C 1
ATOM 5672 O O . CYS C 1 63 ? 31.439 95.862 105.518 1.00 44.91 85 CYS C O 1
ATOM 5675 N N . GLN C 1 64 ? 30.543 94.322 106.892 1.00 38.80 86 GLN C N 1
ATOM 5676 C CA . GLN C 1 64 ? 31.608 93.343 106.684 1.00 41.16 86 GLN C CA 1
ATOM 5677 C C . GLN C 1 64 ? 32.982 93.928 107.002 1.00 41.32 86 GLN C C 1
ATOM 5678 O O . GLN C 1 64 ? 33.986 93.550 106.393 1.00 40.77 86 GLN C O 1
ATOM 5684 N N . ILE C 1 65 ? 33.037 94.855 107.958 1.00 40.39 87 ILE C N 1
ATOM 5685 C CA . ILE C 1 65 ? 34.310 95.429 108.374 1.00 40.17 87 ILE C CA 1
ATOM 5686 C C . ILE C 1 65 ? 35.133 94.362 109.080 1.00 43.84 87 ILE C C 1
ATOM 5687 O O . ILE C 1 65 ? 34.673 93.731 110.041 1.00 42.32 87 ILE C O 1
ATOM 5692 N N . ARG C 1 66 ? 36.364 94.162 108.608 1.00 59.66 88 ARG C N 1
ATOM 5693 C CA . ARG C 1 66 ? 37.284 93.211 109.210 1.00 63.20 88 ARG C CA 1
ATOM 5694 C C . ARG C 1 66 ? 38.443 93.875 109.934 1.00 62.29 88 ARG C C 1
ATOM 5695 O O . ARG C 1 66 ? 39.066 93.234 110.786 1.00 63.78 88 ARG C O 1
ATOM 5703 N N . GLU C 1 67 ? 38.738 95.136 109.626 1.00 58.71 89 GLU C N 1
ATOM 5704 C CA . GLU C 1 67 ? 39.884 95.822 110.201 1.00 56.78 89 GLU C CA 1
ATOM 5705 C C . GLU C 1 67 ? 39.547 97.292 110.398 1.00 51.53 89 GLU C C 1
ATOM 5706 O O . GLU C 1 67 ? 38.969 97.929 109.513 1.00 51.55 89 GLU C O 1
ATOM 5712 N N . VAL C 1 68 ? 39.917 97.819 111.560 1.00 42.11 90 VAL C N 1
ATOM 5713 C CA . VAL C 1 68 ? 39.773 99.235 111.880 1.00 39.10 90 VAL C CA 1
ATOM 5714 C C . VAL C 1 68 ? 41.186 99.755 112.108 1.00 39.27 90 VAL C C 1
ATOM 5715 O O . VAL C 1 68 ? 41.750 99.604 113.199 1.00 37.32 90 VAL C O 1
ATOM 5719 N N . ALA C 1 69 ? 41.761 100.370 111.079 1.00 45.02 91 ALA C N 1
ATOM 5720 C CA . ALA C 1 69 ? 43.127 100.860 111.150 1.00 45.44 91 ALA C CA 1
ATOM 5721 C C . ALA C 1 69 ? 43.241 102.008 112.149 1.00 45.26 91 ALA C C 1
ATOM 5722 O O . ALA C 1 69 ? 42.258 102.668 112.503 1.00 43.10 91 ALA C O 1
ATOM 5724 N N . ALA C 1 70 ? 44.466 102.225 112.621 1.00 39.73 92 ALA C N 1
ATOM 5725 C CA . ALA C 1 70 ? 44.737 103.335 113.522 1.00 39.58 92 ALA C CA 1
ATOM 5726 C C . ALA C 1 70 ? 44.391 104.654 112.845 1.00 40.34 92 ALA C C 1
ATOM 5727 O O . ALA C 1 70 ? 44.781 104.899 111.700 1.00 40.17 92 ALA C O 1
ATOM 5729 N N . GLY C 1 71 ? 43.644 105.498 113.549 1.00 44.32 93 GLY C N 1
ATOM 5730 C CA . GLY C 1 71 ? 43.247 106.777 112.999 1.00 45.40 93 GLY C CA 1
ATOM 5731 C C . GLY C 1 71 ? 42.076 106.723 112.046 1.00 43.48 93 GLY C C 1
ATOM 5732 O O . GLY C 1 71 ? 41.787 107.729 111.389 1.00 37.58 93 GLY C O 1
ATOM 5733 N N . ALA C 1 72 ? 41.395 105.579 111.944 1.00 36.75 94 ALA C N 1
ATOM 5734 C CA . ALA C 1 72 ? 40.270 105.453 111.019 1.00 46.65 94 ALA C CA 1
ATOM 5735 C C . ALA C 1 72 ? 39.274 106.595 111.180 1.00 35.49 94 ALA C C 1
ATOM 5736 O O . ALA C 1 72 ? 38.727 107.096 110.191 1.00 35.64 94 ALA C O 1
ATOM 5738 N N . PHE C 1 73 ? 39.029 107.020 112.416 1.00 34.89 95 PHE C N 1
ATOM 5739 C CA . PHE C 1 73 ? 38.021 108.025 112.737 1.00 42.02 95 PHE C CA 1
ATOM 5740 C C . PHE C 1 73 ? 38.668 109.364 113.079 1.00 43.61 95 PHE C C 1
ATOM 5741 O O . PHE C 1 73 ? 38.225 110.078 113.981 1.00 42.72 95 PHE C O 1
ATOM 5749 N N . ARG C 1 74 ? 39.719 109.720 112.337 1.00 58.43 96 ARG C N 1
ATOM 5750 C CA . ARG C 1 74 ? 40.607 110.803 112.745 1.00 62.71 96 ARG C CA 1
ATOM 5751 C C . ARG C 1 74 ? 39.912 112.160 112.760 1.00 62.13 96 ARG C C 1
ATOM 5752 O O . ARG C 1 74 ? 40.227 112.999 113.609 1.00 64.95 96 ARG C O 1
ATOM 5760 N N . GLY C 1 75 ? 38.979 112.403 111.847 1.00 53.00 97 GLY C N 1
ATOM 5761 C CA . GLY C 1 75 ? 38.371 113.714 111.750 1.00 51.92 97 GLY C CA 1
ATOM 5762 C C . GLY C 1 75 ? 37.128 113.945 112.582 1.00 50.52 97 GLY C C 1
ATOM 5763 O O . GLY C 1 75 ? 36.625 115.072 112.622 1.00 53.12 97 GLY C O 1
ATOM 5764 N N . LEU C 1 76 ? 36.621 112.921 113.267 1.00 41.93 98 LEU C N 1
ATOM 5765 C CA . LEU C 1 76 ? 35.283 112.962 113.858 1.00 40.43 98 LEU C CA 1
ATOM 5766 C C . LEU C 1 76 ? 35.381 113.384 115.322 1.00 40.48 98 LEU C C 1
ATOM 5767 O O . LEU C 1 76 ? 35.247 112.582 116.246 1.00 39.41 98 LEU C O 1
ATOM 5772 N N . LYS C 1 77 ? 35.604 114.684 115.526 1.00 50.03 99 LYS C N 1
ATOM 5773 C CA . LYS C 1 77 ? 35.754 115.220 116.874 1.00 52.02 99 LYS C CA 1
ATOM 5774 C C . LYS C 1 77 ? 34.416 115.389 117.586 1.00 51.95 99 LYS C C 1
ATOM 5775 O O . LYS C 1 77 ? 34.354 115.250 118.813 1.00 52.95 99 LYS C O 1
ATOM 5781 N N . GLN C 1 78 ? 33.347 115.684 116.849 1.00 46.58 100 GLN C N 1
ATOM 5782 C CA . GLN C 1 78 ? 32.028 115.899 117.431 1.00 44.46 100 GLN C CA 1
ATOM 5783 C C . GLN C 1 78 ? 31.182 114.632 117.485 1.00 41.92 100 GLN C C 1
ATOM 5784 O O . GLN C 1 78 ? 30.000 114.708 117.839 1.00 42.11 100 GLN C O 1
ATOM 5790 N N . LEU C 1 79 ? 31.751 113.476 117.156 1.00 36.57 101 LEU C N 1
ATOM 5791 C CA . LEU C 1 79 ? 30.963 112.253 117.083 1.00 34.57 101 LEU C CA 1
ATOM 5792 C C . LEU C 1 79 ? 30.455 111.856 118.464 1.00 34.78 101 LEU C C 1
ATOM 5793 O O . LEU C 1 79 ? 31.205 111.874 119.445 1.00 34.89 101 LEU C O 1
ATOM 5798 N N . ILE C 1 80 ? 29.173 111.505 118.535 1.00 33.06 102 ILE C N 1
ATOM 5799 C CA . ILE C 1 80 ? 28.529 111.067 119.767 1.00 32.69 102 ILE C CA 1
ATOM 5800 C C . ILE C 1 80 ? 28.242 109.569 119.733 1.00 31.68 102 ILE C C 1
ATOM 5801 O O . ILE C 1 80 ? 28.519 108.851 120.694 1.00 29.30 102 ILE C O 1
ATOM 5806 N N . TYR C 1 81 ? 27.690 109.083 118.623 1.00 36.16 103 TYR C N 1
ATOM 5807 C CA . TYR C 1 81 ? 27.359 107.676 118.439 1.00 35.92 103 TYR C CA 1
ATOM 5808 C C . TYR C 1 81 ? 28.273 107.048 117.398 1.00 36.57 103 TYR C C 1
ATOM 5809 O O . TYR C 1 81 ? 28.608 107.680 116.392 1.00 40.10 103 TYR C O 1
ATOM 5818 N N . LEU C 1 82 ? 28.663 105.799 117.638 1.00 29.07 104 LEU C N 1
ATOM 5819 C CA . LEU C 1 82 ? 29.363 105.003 116.637 1.00 30.85 104 LEU C CA 1
ATOM 5820 C C . LEU C 1 82 ? 28.850 103.575 116.727 1.00 31.88 104 LEU C C 1
ATOM 5821 O O . LEU C 1 82 ? 29.038 102.912 117.752 1.00 28.07 104 LEU C O 1
ATOM 5826 N N . TYR C 1 83 ? 28.196 103.112 115.665 1.00 36.78 105 TYR C N 1
ATOM 5827 C CA . TYR C 1 83 ? 27.652 101.762 115.599 1.00 37.92 105 TYR C CA 1
ATOM 5828 C C . TYR C 1 83 ? 28.531 100.927 114.679 1.00 37.94 105 TYR C C 1
ATOM 5829 O O . TYR C 1 83 ? 28.617 101.203 113.478 1.00 40.88 105 TYR C O 1
ATOM 5838 N N . LEU C 1 84 ? 29.180 99.910 115.246 1.00 30.40 106 LEU C N 1
ATOM 5839 C CA . LEU C 1 84 ? 29.987 98.963 114.488 1.00 30.13 106 LEU C CA 1
ATOM 5840 C C . LEU C 1 84 ? 29.501 97.535 114.698 1.00 30.34 106 LEU C C 1
ATOM 5841 O O . LEU C 1 84 ? 30.249 96.582 114.456 1.00 31.00 106 LEU C O 1
ATOM 5846 N N . SER C 1 85 ? 28.255 97.372 115.135 1.00 37.52 107 SER C N 1
ATOM 5847 C CA . SER C 1 85 ? 27.714 96.052 115.404 1.00 37.13 107 SER C CA 1
ATOM 5848 C C . SER C 1 85 ? 27.628 95.234 114.119 1.00 39.17 107 SER C C 1
ATOM 5849 O O . SER C 1 85 ? 27.557 95.767 113.010 1.00 34.81 107 SER C O 1
ATOM 5852 N N . HIS C 1 86 ? 27.646 93.913 114.285 1.00 32.14 108 HIS C N 1
ATOM 5853 C CA . HIS C 1 86 ? 27.397 92.982 113.187 1.00 33.60 108 HIS C CA 1
ATOM 5854 C C . HIS C 1 86 ? 28.401 93.180 112.052 1.00 34.48 108 HIS C C 1
ATOM 5855 O O . HIS C 1 86 ? 28.037 93.346 110.886 1.00 35.39 108 HIS C O 1
ATOM 5862 N N . ASN C 1 87 ? 29.684 93.165 112.409 1.00 34.34 109 ASN C N 1
ATOM 5863 C CA . ASN C 1 87 ? 30.759 93.152 111.427 1.00 35.39 109 ASN C CA 1
ATOM 5864 C C . ASN C 1 87 ? 31.675 91.969 111.715 1.00 45.59 109 ASN C C 1
ATOM 5865 O O . ASN C 1 87 ? 31.323 91.092 112.511 1.00 43.91 109 ASN C O 1
ATOM 5870 N N . ASP C 1 88 ? 32.846 91.927 111.081 1.00 60.09 110 ASP C N 1
ATOM 5871 C CA . ASP C 1 88 ? 33.784 90.824 111.245 1.00 61.10 110 ASP C CA 1
ATOM 5872 C C . ASP C 1 88 ? 35.075 91.275 111.921 1.00 56.11 110 ASP C C 1
ATOM 5873 O O . ASP C 1 88 ? 36.150 90.739 111.644 1.00 55.82 110 ASP C O 1
ATOM 5878 N N . ILE C 1 89 ? 34.981 92.264 112.807 1.00 43.79 111 ILE C N 1
ATOM 5879 C CA . ILE C 1 89 ? 36.158 92.769 113.503 1.00 42.64 111 ILE C CA 1
ATOM 5880 C C . ILE C 1 89 ? 36.664 91.677 114.436 1.00 44.30 111 ILE C C 1
ATOM 5881 O O . ILE C 1 89 ? 35.936 91.213 115.322 1.00 41.86 111 ILE C O 1
ATOM 5886 N N . ARG C 1 90 ? 37.917 91.265 114.245 1.00 52.22 112 ARG C N 1
ATOM 5887 C CA . ARG C 1 90 ? 38.518 90.239 115.087 1.00 54.14 112 ARG C CA 1
ATOM 5888 C C . ARG C 1 90 ? 39.530 90.792 116.078 1.00 53.03 112 ARG C C 1
ATOM 5889 O O . ARG C 1 90 ? 39.756 90.171 117.119 1.00 53.94 112 ARG C O 1
ATOM 5897 N N . VAL C 1 91 ? 40.149 91.934 115.778 1.00 44.09 113 VAL C N 1
ATOM 5898 C CA . VAL C 1 91 ? 41.155 92.541 116.645 1.00 43.18 113 VAL C CA 1
ATOM 5899 C C . VAL C 1 91 ? 40.977 94.053 116.601 1.00 40.89 113 VAL C C 1
ATOM 5900 O O . VAL C 1 91 ? 40.823 94.633 115.521 1.00 40.58 113 VAL C O 1
ATOM 5904 N N . LEU C 1 92 ? 40.996 94.688 117.773 1.00 38.22 114 LEU C N 1
ATOM 5905 C CA . LEU C 1 92 ? 40.971 96.146 117.902 1.00 37.15 114 LEU C CA 1
ATOM 5906 C C . LEU C 1 92 ? 42.267 96.593 118.570 1.00 36.97 114 LEU C C 1
ATOM 5907 O O . LEU C 1 92 ? 42.414 96.491 119.791 1.00 37.40 114 LEU C O 1
ATOM 5912 N N . ARG C 1 93 ? 43.203 97.077 117.765 1.00 43.29 115 ARG C N 1
ATOM 5913 C CA . ARG C 1 93 ? 44.497 97.522 118.253 1.00 44.48 115 ARG C CA 1
ATOM 5914 C C . ARG C 1 93 ? 44.416 98.970 118.722 1.00 42.81 115 ARG C C 1
ATOM 5915 O O . ARG C 1 93 ? 43.592 99.754 118.242 1.00 41.83 115 ARG C O 1
ATOM 5923 N N . ALA C 1 94 ? 45.281 99.317 119.673 1.00 45.90 116 ALA C N 1
ATOM 5924 C CA . ALA C 1 94 ? 45.330 100.680 120.186 1.00 46.22 116 ALA C CA 1
ATOM 5925 C C . ALA C 1 94 ? 45.510 101.676 119.047 1.00 46.66 116 ALA C C 1
ATOM 5926 O O . ALA C 1 94 ? 46.238 101.421 118.084 1.00 49.84 116 ALA C O 1
ATOM 5928 N N . GLY C 1 95 ? 44.848 102.827 119.175 1.00 40.75 117 GLY C N 1
ATOM 5929 C CA . GLY C 1 95 ? 44.816 103.830 118.132 1.00 40.28 117 GLY C CA 1
ATOM 5930 C C . GLY C 1 95 ? 43.614 103.762 117.214 1.00 39.77 117 GLY C C 1
ATOM 5931 O O . GLY C 1 95 ? 43.393 104.704 116.441 1.00 40.28 117 GLY C O 1
ATOM 5932 N N . ALA C 1 96 ? 42.829 102.685 117.272 1.00 42.71 118 ALA C N 1
ATOM 5933 C CA . ALA C 1 96 ? 41.661 102.571 116.402 1.00 42.59 118 ALA C CA 1
ATOM 5934 C C . ALA C 1 96 ? 40.688 103.725 116.618 1.00 41.59 118 ALA C C 1
ATOM 5935 O O . ALA C 1 96 ? 40.100 104.238 115.658 1.00 41.64 118 ALA C O 1
ATOM 5937 N N . PHE C 1 97 ? 40.502 104.145 117.868 1.00 36.88 119 PHE C N 1
ATOM 5938 C CA . PHE C 1 97 ? 39.497 105.140 118.228 1.00 39.17 119 PHE C CA 1
ATOM 5939 C C . PHE C 1 97 ? 40.110 106.501 118.549 1.00 41.87 119 PHE C C 1
ATOM 5940 O O . PHE C 1 97 ? 39.624 107.226 119.420 1.00 40.58 119 PHE C O 1
ATOM 5948 N N . ASP C 1 98 ? 41.174 106.873 117.841 1.00 49.13 120 ASP C N 1
ATOM 5949 C CA . ASP C 1 98 ? 41.847 108.136 118.113 1.00 53.02 120 ASP C CA 1
ATOM 5950 C C . ASP C 1 98 ? 41.001 109.321 117.661 1.00 51.69 120 ASP C C 1
ATOM 5951 O O . ASP C 1 98 ? 40.318 109.269 116.635 1.00 47.90 120 ASP C O 1
ATOM 5956 N N . ASP C 1 99 ? 41.061 110.398 118.442 1.00 59.97 121 ASP C N 1
ATOM 5957 C CA . ASP C 1 99 ? 40.380 111.664 118.185 1.00 62.47 121 ASP C CA 1
ATOM 5958 C C . ASP C 1 99 ? 38.873 111.577 118.386 1.00 58.99 121 ASP C C 1
ATOM 5959 O O . ASP C 1 99 ? 38.152 112.508 118.006 1.00 60.73 121 ASP C O 1
ATOM 5964 N N . LEU C 1 100 ? 38.374 110.488 118.967 1.00 44.29 122 LEU C N 1
ATOM 5965 C CA . LEU C 1 100 ? 36.952 110.364 119.285 1.00 39.24 122 LEU C CA 1
ATOM 5966 C C . LEU C 1 100 ? 36.697 110.850 120.713 1.00 41.62 122 LEU C C 1
ATOM 5967 O O . LEU C 1 100 ? 36.256 110.115 121.597 1.00 44.38 122 LEU C O 1
ATOM 5972 N N . THR C 1 101 ? 36.994 112.135 120.919 1.00 46.19 123 THR C N 1
ATOM 5973 C CA . THR C 1 101 ? 36.941 112.719 122.256 1.00 44.84 123 THR C CA 1
ATOM 5974 C C . THR C 1 101 ? 35.516 112.733 122.800 1.00 43.04 123 THR C C 1
ATOM 5975 O O . THR C 1 101 ? 35.278 112.357 123.955 1.00 41.56 123 THR C O 1
ATOM 5979 N N . GLU C 1 102 ? 34.557 113.173 121.989 1.00 42.81 124 GLU C N 1
ATOM 5980 C CA . GLU C 1 102 ? 33.179 113.326 122.437 1.00 40.72 124 GLU C CA 1
ATOM 5981 C C . GLU C 1 102 ? 32.364 112.046 122.311 1.00 37.14 124 GLU C C 1
ATOM 5982 O O . GLU C 1 102 ? 31.168 112.060 122.627 1.00 36.07 124 GLU C O 1
ATOM 5988 N N . LEU C 1 103 ? 32.964 110.949 121.856 1.00 33.82 125 LEU C N 1
ATOM 5989 C CA . LEU C 1 103 ? 32.214 109.712 121.697 1.00 32.98 125 LEU C CA 1
ATOM 5990 C C . LEU C 1 103 ? 31.614 109.287 123.030 1.00 33.47 125 LEU C C 1
ATOM 5991 O O . LEU C 1 103 ? 32.320 109.168 124.035 1.00 34.66 125 LEU C O 1
ATOM 5996 N N . THR C 1 104 ? 30.305 109.067 123.033 1.00 33.32 126 THR C N 1
ATOM 5997 C CA . THR C 1 104 ? 29.578 108.691 124.236 1.00 32.48 126 THR C CA 1
ATOM 5998 C C . THR C 1 104 ? 28.969 107.301 124.165 1.00 32.38 126 THR C C 1
ATOM 5999 O O . THR C 1 104 ? 28.825 106.656 125.205 1.00 31.64 126 THR C O 1
ATOM 6003 N N . TYR C 1 105 ? 28.621 106.819 122.972 1.00 30.97 127 TYR C N 1
ATOM 6004 C CA . TYR C 1 105 ? 28.016 105.504 122.802 1.00 31.23 127 TYR C CA 1
ATOM 6005 C C . TYR C 1 105 ? 28.766 104.773 121.701 1.00 31.85 127 TYR C C 1
ATOM 6006 O O . TYR C 1 105 ? 28.841 105.262 120.569 1.00 33.54 127 TYR C O 1
ATOM 6015 N N . LEU C 1 106 ? 29.305 103.601 122.031 1.00 27.30 128 LEU C N 1
ATOM 6016 C CA . LEU C 1 106 ? 30.107 102.809 121.108 1.00 27.63 128 LEU C CA 1
ATOM 6017 C C . LEU C 1 106 ? 29.566 101.389 121.109 1.00 28.40 128 LEU C C 1
ATOM 6018 O O . LEU C 1 106 ? 29.554 100.730 122.153 1.00 26.64 128 LEU C O 1
ATOM 6023 N N . TYR C 1 107 ? 29.115 100.924 119.947 1.00 32.34 129 TYR C N 1
ATOM 6024 C CA . TYR C 1 107 ? 28.492 99.613 119.817 1.00 32.69 129 TYR C CA 1
ATOM 6025 C C . TYR C 1 107 ? 29.406 98.719 118.989 1.00 31.87 129 TYR C C 1
ATOM 6026 O O . TYR C 1 107 ? 29.598 98.957 117.791 1.00 33.44 129 TYR C O 1
ATOM 6035 N N . LEU C 1 108 ? 29.955 97.686 119.631 1.00 29.59 130 LEU C N 1
ATOM 6036 C CA . LEU C 1 108 ? 30.859 96.737 118.990 1.00 30.22 130 LEU C CA 1
ATOM 6037 C C . LEU C 1 108 ? 30.345 95.307 119.110 1.00 30.77 130 LEU C C 1
ATOM 6038 O O . LEU C 1 108 ? 31.120 94.356 118.963 1.00 29.66 130 LEU C O 1
ATOM 6043 N N . ASP C 1 109 ? 29.051 95.139 119.363 1.00 32.93 131 ASP C N 1
ATOM 6044 C CA . ASP C 1 109 ? 28.492 93.816 119.579 1.00 35.19 131 ASP C CA 1
ATOM 6045 C C . ASP C 1 109 ? 28.446 93.017 118.280 1.00 36.85 131 ASP C C 1
ATOM 6046 O O . ASP C 1 109 ? 28.483 93.564 117.175 1.00 32.58 131 ASP C O 1
ATOM 6051 N N . HIS C 1 110 ? 28.371 91.695 118.431 1.00 31.84 132 HIS C N 1
ATOM 6052 C CA . HIS C 1 110 ? 28.241 90.776 117.301 1.00 32.10 132 HIS C CA 1
ATOM 6053 C C . HIS C 1 110 ? 29.407 90.923 116.324 1.00 32.90 132 HIS C C 1
ATOM 6054 O O . HIS C 1 110 ? 29.229 90.997 115.106 1.00 33.71 132 HIS C O 1
ATOM 6061 N N . ASN C 1 111 ? 30.616 90.974 116.881 1.00 32.80 133 ASN C N 1
ATOM 6062 C CA . ASN C 1 111 ? 31.838 90.845 116.099 1.00 38.79 133 ASN C CA 1
ATOM 6063 C C . ASN C 1 111 ? 32.558 89.587 116.571 1.00 40.35 133 ASN C C 1
ATOM 6064 O O . ASN C 1 111 ? 31.926 88.705 117.161 1.00 39.33 133 ASN C O 1
ATOM 6069 N N . LYS C 1 112 ? 33.866 89.480 116.325 1.00 49.33 134 LYS C N 1
ATOM 6070 C CA . LYS C 1 112 ? 34.634 88.318 116.763 1.00 50.60 134 LYS C CA 1
ATOM 6071 C C . LYS C 1 112 ? 35.853 88.731 117.581 1.00 50.22 134 LYS C C 1
ATOM 6072 O O . LYS C 1 112 ? 36.886 88.057 117.552 1.00 51.96 134 LYS C O 1
ATOM 6078 N N . VAL C 1 113 ? 35.748 89.838 118.318 1.00 42.04 135 VAL C N 1
ATOM 6079 C CA . VAL C 1 113 ? 36.863 90.301 119.133 1.00 44.18 135 VAL C CA 1
ATOM 6080 C C . VAL C 1 113 ? 37.160 89.277 120.218 1.00 47.14 135 VAL C C 1
ATOM 6081 O O . VAL C 1 113 ? 36.252 88.778 120.894 1.00 48.13 135 VAL C O 1
ATOM 6085 N N . THR C 1 114 ? 38.445 88.964 120.393 1.00 49.90 136 THR C N 1
ATOM 6086 C CA . THR C 1 114 ? 38.885 87.991 121.383 1.00 51.74 136 THR C CA 1
ATOM 6087 C C . THR C 1 114 ? 39.594 88.618 122.575 1.00 52.38 136 THR C C 1
ATOM 6088 O O . THR C 1 114 ? 39.800 87.930 123.580 1.00 51.42 136 THR C O 1
ATOM 6092 N N . GLU C 1 115 ? 39.967 89.894 122.497 1.00 59.25 137 GLU C N 1
ATOM 6093 C CA . GLU C 1 115 ? 40.728 90.528 123.562 1.00 60.26 137 GLU C CA 1
ATOM 6094 C C . GLU C 1 115 ? 40.549 92.036 123.480 1.00 56.27 137 GLU C C 1
ATOM 6095 O O . GLU C 1 115 ? 40.313 92.590 122.403 1.00 56.22 137 GLU C O 1
ATOM 6101 N N . LEU C 1 116 ? 40.662 92.689 124.636 1.00 48.29 138 LEU C N 1
ATOM 6102 C CA . LEU C 1 116 ? 40.668 94.145 124.722 1.00 46.00 138 LEU C CA 1
ATOM 6103 C C . LEU C 1 116 ? 42.051 94.606 125.170 1.00 47.59 138 LEU C C 1
ATOM 6104 O O . LEU C 1 116 ? 42.389 94.482 126.358 1.00 49.11 138 LEU C O 1
ATOM 6109 N N . PRO C 1 117 ? 42.888 95.127 124.277 1.00 43.12 139 PRO C N 1
ATOM 6110 C CA . PRO C 1 117 ? 44.258 95.479 124.661 1.00 44.68 139 PRO C CA 1
ATOM 6111 C C . PRO C 1 117 ? 44.342 96.816 125.385 1.00 43.26 139 PRO C C 1
ATOM 6112 O O . PRO C 1 117 ? 43.427 97.640 125.354 1.00 37.29 139 PRO C O 1
ATOM 6116 N N . ARG C 1 118 ? 45.486 97.014 126.038 1.00 45.95 140 ARG C N 1
ATOM 6117 C CA . ARG C 1 118 ? 45.727 98.230 126.803 1.00 46.09 140 ARG C CA 1
ATOM 6118 C C . ARG C 1 118 ? 45.630 99.468 125.921 1.00 43.44 140 ARG C C 1
ATOM 6119 O O . ARG C 1 118 ? 46.087 99.477 124.775 1.00 42.15 140 ARG C O 1
ATOM 6127 N N . GLY C 1 119 ? 45.032 100.522 126.472 1.00 47.68 141 GLY C N 1
ATOM 6128 C CA . GLY C 1 119 ? 44.993 101.816 125.825 1.00 46.70 141 GLY C CA 1
ATOM 6129 C C . GLY C 1 119 ? 44.034 101.941 124.663 1.00 44.82 141 GLY C C 1
ATOM 6130 O O . GLY C 1 119 ? 43.993 103.006 124.035 1.00 45.38 141 GLY C O 1
ATOM 6131 N N . LEU C 1 120 ? 43.255 100.902 124.356 1.00 39.73 142 LEU C N 1
ATOM 6132 C CA . LEU C 1 120 ? 42.312 100.998 123.245 1.00 39.22 142 LEU C CA 1
ATOM 6133 C C . LEU C 1 120 ? 41.306 102.119 123.472 1.00 40.86 142 LEU C C 1
ATOM 6134 O O . LEU C 1 120 ? 40.979 102.867 122.543 1.00 41.30 142 LEU C O 1
ATOM 6139 N N . LEU C 1 121 ? 40.808 102.254 124.700 1.00 44.56 143 LEU C N 1
ATOM 6140 C CA . LEU C 1 121 ? 39.785 103.237 125.028 1.00 45.01 143 LEU C CA 1
ATOM 6141 C C . LEU C 1 121 ? 40.366 104.521 125.608 1.00 45.32 143 LEU C C 1
ATOM 6142 O O . LEU C 1 121 ? 39.606 105.371 126.085 1.00 45.83 143 LEU C O 1
ATOM 6147 N N . SER C 1 122 ? 41.689 104.682 125.573 1.00 40.49 144 SER C N 1
ATOM 6148 C CA . SER C 1 122 ? 42.339 105.842 126.183 1.00 41.27 144 SER C CA 1
ATOM 6149 C C . SER C 1 122 ? 41.728 107.173 125.769 1.00 40.28 144 SER C C 1
ATOM 6150 O O . SER C 1 122 ? 41.412 107.982 126.657 1.00 40.86 144 SER C O 1
ATOM 6153 N N . PRO C 1 123 ? 41.541 107.477 124.481 1.00 39.51 145 PRO C N 1
ATOM 6154 C CA . PRO C 1 123 ? 41.018 108.799 124.111 1.00 40.33 145 PRO C CA 1
ATOM 6155 C C . PRO C 1 123 ? 39.518 108.947 124.300 1.00 37.41 145 PRO C C 1
ATOM 6156 O O . PRO C 1 123 ? 38.999 110.056 124.113 1.00 36.86 145 PRO C O 1
ATOM 6160 N N . LEU C 1 124 ? 38.811 107.879 124.670 1.00 39.79 146 LEU C N 1
ATOM 6161 C CA . LEU C 1 124 ? 37.351 107.914 124.785 1.00 37.93 146 LEU C CA 1
ATOM 6162 C C . LEU C 1 124 ? 36.960 108.327 126.205 1.00 38.76 146 LEU C C 1
ATOM 6163 O O . LEU C 1 124 ? 36.423 107.552 126.999 1.00 37.87 146 LEU C O 1
ATOM 6168 N N . VAL C 1 125 ? 37.226 109.599 126.505 1.00 41.69 147 VAL C N 1
ATOM 6169 C CA . VAL C 1 125 ? 37.043 110.102 127.862 1.00 43.05 147 VAL C CA 1
ATOM 6170 C C . VAL C 1 125 ? 35.581 110.370 128.201 1.00 44.06 147 VAL C C 1
ATOM 6171 O O . VAL C 1 125 ? 35.236 110.445 129.387 1.00 45.12 147 VAL C O 1
ATOM 6175 N N . ASN C 1 126 ? 34.711 110.518 127.203 1.00 41.44 148 ASN C N 1
ATOM 6176 C CA . ASN C 1 126 ? 33.292 110.749 127.441 1.00 40.71 148 ASN C CA 1
ATOM 6177 C C . ASN C 1 126 ? 32.442 109.510 127.186 1.00 38.37 148 ASN C C 1
ATOM 6178 O O . ASN C 1 126 ? 31.211 109.591 127.257 1.00 38.28 148 ASN C O 1
ATOM 6183 N N . LEU C 1 127 ? 33.064 108.369 126.903 1.00 33.87 149 LEU C N 1
ATOM 6184 C CA . LEU C 1 127 ? 32.310 107.154 126.621 1.00 33.12 149 LEU C CA 1
ATOM 6185 C C . LEU C 1 127 ? 31.449 106.777 127.820 1.00 32.73 149 LEU C C 1
ATOM 6186 O O . LEU C 1 127 ? 31.959 106.593 128.929 1.00 32.29 149 LEU C O 1
ATOM 6191 N N . PHE C 1 128 ? 30.140 106.671 127.594 1.00 34.68 150 PHE C N 1
ATOM 6192 C CA . PHE C 1 128 ? 29.185 106.301 128.631 1.00 34.39 150 PHE C CA 1
ATOM 6193 C C . PHE C 1 128 ? 28.713 104.858 128.506 1.00 33.41 150 PHE C C 1
ATOM 6194 O O . PHE C 1 128 ? 28.653 104.142 129.511 1.00 31.52 150 PHE C O 1
ATOM 6202 N N . ILE C 1 129 ? 28.382 104.414 127.295 1.00 30.80 151 ILE C N 1
ATOM 6203 C CA . ILE C 1 129 ? 27.960 103.043 127.033 1.00 31.76 151 ILE C CA 1
ATOM 6204 C C . ILE C 1 129 ? 29.027 102.368 126.184 1.00 31.77 151 ILE C C 1
ATOM 6205 O O . ILE C 1 129 ? 29.506 102.945 125.200 1.00 32.28 151 ILE C O 1
ATOM 6210 N N . LEU C 1 130 ? 29.387 101.142 126.558 1.00 32.21 152 LEU C N 1
ATOM 6211 C CA . LEU C 1 130 ? 30.275 100.297 125.765 1.00 33.55 152 LEU C CA 1
ATOM 6212 C C . LEU C 1 130 ? 29.581 98.955 125.588 1.00 35.16 152 LEU C C 1
ATOM 6213 O O . LEU C 1 130 ? 29.433 98.194 126.550 1.00 32.22 152 LEU C O 1
ATOM 6218 N N . GLN C 1 131 ? 29.159 98.671 124.359 1.00 43.85 153 GLN C N 1
ATOM 6219 C CA . GLN C 1 131 ? 28.360 97.493 124.039 1.00 45.30 153 GLN C CA 1
ATOM 6220 C C . GLN C 1 131 ? 29.266 96.460 123.379 1.00 45.97 153 GLN C C 1
ATOM 6221 O O . GLN C 1 131 ? 29.727 96.657 122.250 1.00 47.42 153 GLN C O 1
ATOM 6227 N N . LEU C 1 132 ? 29.526 95.361 124.093 1.00 40.23 154 LEU C N 1
ATOM 6228 C CA . LEU C 1 132 ? 30.436 94.320 123.629 1.00 40.12 154 LEU C CA 1
ATOM 6229 C C . LEU C 1 132 ? 29.776 92.944 123.607 1.00 41.37 154 LEU C C 1
ATOM 6230 O O . LEU C 1 132 ? 30.477 91.926 123.630 1.00 40.46 154 LEU C O 1
ATOM 6235 N N . ASN C 1 133 ? 28.445 92.889 123.558 1.00 47.51 155 ASN C N 1
ATOM 6236 C CA . ASN C 1 133 ? 27.741 91.613 123.522 1.00 46.91 155 ASN C CA 1
ATOM 6237 C C . ASN C 1 133 ? 28.112 90.816 122.276 1.00 44.31 155 ASN C C 1
ATOM 6238 O O . ASN C 1 133 ? 28.426 91.374 121.222 1.00 45.69 155 ASN C O 1
ATOM 6243 N N . ASN C 1 134 ? 28.064 89.491 122.405 1.00 32.51 156 ASN C N 1
ATOM 6244 C CA . ASN C 1 134 ? 28.183 88.584 121.262 1.00 33.65 156 ASN C CA 1
ATOM 6245 C C . ASN C 1 134 ? 29.527 88.739 120.550 1.00 34.62 156 ASN C C 1
ATOM 6246 O O . ASN C 1 134 ? 29.596 88.941 119.336 1.00 35.16 156 ASN C O 1
ATOM 6251 N N . ASN C 1 135 ? 30.605 88.640 121.323 1.00 36.75 157 ASN C N 1
ATOM 6252 C CA . ASN C 1 135 ? 31.946 88.557 120.762 1.00 37.66 157 ASN C CA 1
ATOM 6253 C C . ASN C 1 135 ? 32.586 87.250 121.214 1.00 40.95 157 ASN C C 1
ATOM 6254 O O . ASN C 1 135 ? 31.878 86.317 121.607 1.00 40.76 157 ASN C O 1
ATOM 6259 N N . LYS C 1 136 ? 33.913 87.162 121.154 1.00 46.38 158 LYS C N 1
ATOM 6260 C CA . LYS C 1 136 ? 34.641 85.987 121.612 1.00 50.25 158 LYS C CA 1
ATOM 6261 C C . LYS C 1 136 ? 35.661 86.375 122.675 1.00 51.63 158 LYS C C 1
ATOM 6262 O O . LYS C 1 136 ? 36.731 85.772 122.775 1.00 53.45 158 LYS C O 1
ATOM 6268 N N . ILE C 1 137 ? 35.330 87.382 123.482 1.00 38.03 159 ILE C N 1
ATOM 6269 C CA . ILE C 1 137 ? 36.254 87.876 124.493 1.00 42.87 159 ILE C CA 1
ATOM 6270 C C . ILE C 1 137 ? 36.463 86.782 125.529 1.00 51.48 159 ILE C C 1
ATOM 6271 O O . ILE C 1 137 ? 35.512 86.328 126.176 1.00 52.42 159 ILE C O 1
ATOM 6276 N N . ARG C 1 138 ? 37.713 86.355 125.692 1.00 72.52 160 ARG C N 1
ATOM 6277 C CA . ARG C 1 138 ? 38.033 85.304 126.643 1.00 79.43 160 ARG C CA 1
ATOM 6278 C C . ARG C 1 138 ? 38.522 85.858 127.972 1.00 84.57 160 ARG C C 1
ATOM 6279 O O . ARG C 1 138 ? 38.265 85.252 129.017 1.00 83.09 160 ARG C O 1
ATOM 6287 N N . GLU C 1 139 ? 39.225 86.991 127.956 1.00 94.99 161 GLU C N 1
ATOM 6288 C CA . GLU C 1 139 ? 39.757 87.569 129.181 1.00 97.13 161 GLU C CA 1
ATOM 6289 C C . GLU C 1 139 ? 40.005 89.057 128.968 1.00 95.97 161 GLU C C 1
ATOM 6290 O O . GLU C 1 139 ? 40.389 89.480 127.874 1.00 97.25 161 GLU C O 1
ATOM 6296 N N . LEU C 1 140 ? 39.777 89.838 130.022 1.00 79.80 162 LEU C N 1
ATOM 6297 C CA . LEU C 1 140 ? 39.997 91.282 130.022 1.00 76.37 162 LEU C CA 1
ATOM 6298 C C . LEU C 1 140 ? 41.364 91.578 130.632 1.00 78.39 162 LEU C C 1
ATOM 6299 O O . LEU C 1 140 ? 41.569 91.374 131.833 1.00 80.71 162 LEU C O 1
ATOM 6304 N N . ARG C 1 141 ? 42.301 92.053 129.813 1.00 89.28 163 ARG C N 1
ATOM 6305 C CA . ARG C 1 141 ? 43.623 92.352 130.340 1.00 87.44 163 ARG C CA 1
ATOM 6306 C C . ARG C 1 141 ? 43.599 93.657 131.132 1.00 84.54 163 ARG C C 1
ATOM 6307 O O . ARG C 1 141 ? 42.732 94.515 130.945 1.00 84.91 163 ARG C O 1
ATOM 6315 N N . ALA C 1 142 ? 44.576 93.800 132.026 1.00 77.12 164 ALA C N 1
ATOM 6316 C CA . ALA C 1 142 ? 44.677 95.007 132.833 1.00 73.29 164 ALA C CA 1
ATOM 6317 C C . ALA C 1 142 ? 44.963 96.206 131.938 1.00 69.98 164 ALA C C 1
ATOM 6318 O O . ALA C 1 142 ? 45.716 96.111 130.966 1.00 72.89 164 ALA C O 1
ATOM 6320 N N . GLY C 1 143 ? 44.362 97.344 132.273 1.00 55.64 165 GLY C N 1
ATOM 6321 C CA . GLY C 1 143 ? 44.493 98.525 131.450 1.00 53.34 165 GLY C CA 1
ATOM 6322 C C . GLY C 1 143 ? 43.546 98.576 130.272 1.00 50.10 165 GLY C C 1
ATOM 6323 O O . GLY C 1 143 ? 43.550 99.574 129.540 1.00 50.59 165 GLY C O 1
ATOM 6324 N N . ALA C 1 144 ? 42.741 97.531 130.061 1.00 57.71 166 ALA C N 1
ATOM 6325 C CA . ALA C 1 144 ? 41.836 97.505 128.917 1.00 54.47 166 ALA C CA 1
ATOM 6326 C C . ALA C 1 144 ? 40.911 98.715 128.919 1.00 51.29 166 ALA C C 1
ATOM 6327 O O . ALA C 1 144 ? 40.619 99.286 127.862 1.00 49.54 166 ALA C O 1
ATOM 6329 N N . PHE C 1 145 ? 40.443 99.124 130.098 1.00 52.15 167 PHE C N 1
ATOM 6330 C CA . PHE C 1 145 ? 39.516 100.239 130.233 1.00 51.18 167 PHE C CA 1
ATOM 6331 C C . PHE C 1 145 ? 40.202 101.516 130.700 1.00 52.38 167 PHE C C 1
ATOM 6332 O O . PHE C 1 145 ? 39.516 102.464 131.100 1.00 51.64 167 PHE C O 1
ATOM 6340 N N . GLN C 1 146 ? 41.532 101.564 130.660 1.00 55.66 168 GLN C N 1
ATOM 6341 C CA . GLN C 1 146 ? 42.253 102.766 131.057 1.00 57.84 168 GLN C CA 1
ATOM 6342 C C . GLN C 1 146 ? 41.778 103.963 130.246 1.00 56.44 168 GLN C C 1
ATOM 6343 O O . GLN C 1 146 ? 41.649 103.889 129.020 1.00 58.22 168 GLN C O 1
ATOM 6349 N N . GLY C 1 147 ? 41.512 105.071 130.937 1.00 44.44 169 GLY C N 1
ATOM 6350 C CA . GLY C 1 147 ? 41.066 106.286 130.302 1.00 42.68 169 GLY C CA 1
ATOM 6351 C C . GLY C 1 147 ? 39.562 106.440 130.216 1.00 41.74 169 GLY C C 1
ATOM 6352 O O . GLY C 1 147 ? 39.076 107.566 130.065 1.00 42.56 169 GLY C O 1
ATOM 6353 N N . ALA C 1 148 ? 38.811 105.342 130.314 1.00 43.45 170 ALA C N 1
ATOM 6354 C CA . ALA C 1 148 ? 37.356 105.380 130.169 1.00 42.34 170 ALA C CA 1
ATOM 6355 C C . ALA C 1 148 ? 36.729 105.747 131.515 1.00 41.49 170 ALA C C 1
ATOM 6356 O O . ALA C 1 148 ? 36.093 104.939 132.196 1.00 39.94 170 ALA C O 1
ATOM 6358 N N . LYS C 1 149 ? 36.918 107.014 131.889 1.00 47.90 171 LYS C N 1
ATOM 6359 C CA . LYS C 1 149 ? 36.446 107.492 133.183 1.00 50.12 171 LYS C CA 1
ATOM 6360 C C . LYS C 1 149 ? 34.932 107.655 133.212 1.00 49.27 171 LYS C C 1
ATOM 6361 O O . LYS C 1 149 ? 34.315 107.483 134.270 1.00 48.17 171 LYS C O 1
ATOM 6367 N N . ASP C 1 150 ? 34.319 107.993 132.079 1.00 51.66 172 ASP C N 1
ATOM 6368 C CA . ASP C 1 150 ? 32.885 108.240 132.021 1.00 53.01 172 ASP C CA 1
ATOM 6369 C C . ASP C 1 150 ? 32.067 106.982 131.756 1.00 49.43 172 ASP C C 1
ATOM 6370 O O . ASP C 1 150 ? 30.838 107.072 131.664 1.00 49.43 172 ASP C O 1
ATOM 6375 N N . LEU C 1 151 ? 32.704 105.820 131.634 1.00 39.04 173 LEU C N 1
ATOM 6376 C CA . LEU C 1 151 ? 31.977 104.598 131.316 1.00 35.23 173 LEU C CA 1
ATOM 6377 C C . LEU C 1 151 ? 31.052 104.216 132.466 1.00 34.93 173 LEU C C 1
ATOM 6378 O O . LEU C 1 151 ? 31.471 104.175 133.626 1.00 35.65 173 LEU C O 1
ATOM 6383 N N . ARG C 1 152 ? 29.793 103.939 132.144 1.00 34.66 174 ARG C N 1
ATOM 6384 C CA . ARG C 1 152 ? 28.805 103.582 133.159 1.00 33.35 174 ARG C CA 1
ATOM 6385 C C . ARG C 1 152 ? 28.043 102.306 132.833 1.00 34.82 174 ARG C C 1
ATOM 6386 O O . ARG C 1 152 ? 27.751 101.527 133.744 1.00 35.42 174 ARG C O 1
ATOM 6394 N N . TRP C 1 153 ? 27.719 102.070 131.565 1.00 36.66 175 TRP C N 1
ATOM 6395 C CA . TRP C 1 153 ? 27.020 100.863 131.139 1.00 37.03 175 TRP C CA 1
ATOM 6396 C C . TRP C 1 153 ? 27.979 100.017 130.315 1.00 38.22 175 TRP C C 1
ATOM 6397 O O . TRP C 1 153 ? 28.420 100.443 129.242 1.00 39.40 175 TRP C O 1
ATOM 6408 N N . LEU C 1 154 ? 28.291 98.821 130.812 1.00 37.46 176 LEU C N 1
ATOM 6409 C CA . LEU C 1 154 ? 29.222 97.913 130.153 1.00 38.67 176 LEU C CA 1
ATOM 6410 C C . LEU C 1 154 ? 28.545 96.566 129.967 1.00 38.06 176 LEU C C 1
ATOM 6411 O O . LEU C 1 154 ? 28.220 95.891 130.949 1.00 36.71 176 LEU C O 1
ATOM 6416 N N . TYR C 1 155 ? 28.334 96.178 128.712 1.00 39.30 177 TYR C N 1
ATOM 6417 C CA . TYR C 1 155 ? 27.704 94.911 128.370 1.00 38.53 177 TYR C CA 1
ATOM 6418 C C . TYR C 1 155 ? 28.773 93.965 127.839 1.00 38.77 177 TYR C C 1
ATOM 6419 O O . TYR C 1 155 ? 29.451 94.280 126.854 1.00 38.58 177 TYR C O 1
ATOM 6428 N N . LEU C 1 156 ? 28.910 92.804 128.485 1.00 34.98 178 LEU C N 1
ATOM 6429 C CA . LEU C 1 156 ? 29.866 91.782 128.072 1.00 36.13 178 LEU C CA 1
ATOM 6430 C C . LEU C 1 156 ? 29.203 90.413 128.002 1.00 36.80 178 LEU C C 1
ATOM 6431 O O . LEU C 1 156 ? 29.883 89.388 128.118 1.00 36.69 178 LEU C O 1
ATOM 6436 N N . SER C 1 157 ? 27.890 90.380 127.808 1.00 36.33 179 SER C N 1
ATOM 6437 C CA . SER C 1 157 ? 27.167 89.122 127.719 1.00 39.17 179 SER C CA 1
ATOM 6438 C C . SER C 1 157 ? 27.549 88.366 126.451 1.00 39.81 179 SER C C 1
ATOM 6439 O O . SER C 1 157 ? 27.953 88.956 125.445 1.00 37.98 179 SER C O 1
ATOM 6442 N N . GLU C 1 158 ? 27.413 87.042 126.509 1.00 50.79 180 GLU C N 1
ATOM 6443 C CA . GLU C 1 158 ? 27.589 86.180 125.341 1.00 55.85 180 GLU C CA 1
ATOM 6444 C C . GLU C 1 158 ? 29.004 86.299 124.774 1.00 55.32 180 GLU C C 1
ATOM 6445 O O . GLU C 1 158 ? 29.210 86.528 123.580 1.00 56.49 180 GLU C O 1
ATOM 6451 N N . ASN C 1 159 ? 29.989 86.139 125.658 1.00 43.30 181 ASN C N 1
ATOM 6452 C CA . ASN C 1 159 ? 31.389 86.032 125.269 1.00 40.51 181 ASN C CA 1
ATOM 6453 C C . ASN C 1 159 ? 31.943 84.703 125.773 1.00 42.49 181 ASN C C 1
ATOM 6454 O O . ASN C 1 159 ? 31.175 83.773 126.040 1.00 43.36 181 ASN C O 1
ATOM 6459 N N . ALA C 1 160 ? 33.266 84.593 125.903 1.00 49.85 182 ALA C N 1
ATOM 6460 C CA . ALA C 1 160 ? 33.909 83.374 126.379 1.00 51.53 182 ALA C CA 1
ATOM 6461 C C . ALA C 1 160 ? 34.737 83.639 127.633 1.00 51.49 182 ALA C C 1
ATOM 6462 O O . ALA C 1 160 ? 35.787 83.027 127.837 1.00 53.48 182 ALA C O 1
ATOM 6464 N N . LEU C 1 161 ? 34.268 84.550 128.481 1.00 50.26 183 LEU C N 1
ATOM 6465 C CA . LEU C 1 161 ? 34.988 84.901 129.699 1.00 51.65 183 LEU C CA 1
ATOM 6466 C C . LEU C 1 161 ? 34.909 83.754 130.701 1.00 53.72 183 LEU C C 1
ATOM 6467 O O . LEU C 1 161 ? 33.820 83.400 131.166 1.00 52.35 183 LEU C O 1
ATOM 6472 N N . SER C 1 162 ? 36.063 83.177 131.038 1.00 54.79 184 SER C N 1
ATOM 6473 C CA . SER C 1 162 ? 36.137 82.129 132.046 1.00 57.42 184 SER C CA 1
ATOM 6474 C C . SER C 1 162 ? 36.588 82.647 133.404 1.00 58.24 184 SER C C 1
ATOM 6475 O O . SER C 1 162 ? 36.423 81.940 134.404 1.00 57.37 184 SER C O 1
ATOM 6478 N N . SER C 1 163 ? 37.145 83.853 133.466 1.00 62.68 185 SER C N 1
ATOM 6479 C CA . SER C 1 163 ? 37.550 84.457 134.728 1.00 65.31 185 SER C CA 1
ATOM 6480 C C . SER C 1 163 ? 37.862 85.925 134.478 1.00 68.24 185 SER C C 1
ATOM 6481 O O . SER C 1 163 ? 38.117 86.338 133.343 1.00 68.02 185 SER C O 1
ATOM 6484 N N . LEU C 1 164 ? 37.835 86.706 135.554 1.00 59.18 186 LEU C N 1
ATOM 6485 C CA . LEU C 1 164 ? 38.190 88.119 135.517 1.00 62.81 186 LEU C CA 1
ATOM 6486 C C . LEU C 1 164 ? 39.429 88.332 136.372 1.00 70.92 186 LEU C C 1
ATOM 6487 O O . LEU C 1 164 ? 39.436 87.987 137.559 1.00 74.03 186 LEU C O 1
ATOM 6492 N N . GLN C 1 165 ? 40.471 88.891 135.768 1.00 94.82 187 GLN C N 1
ATOM 6493 C CA . GLN C 1 165 ? 41.697 89.152 136.503 1.00 100.14 187 GLN C CA 1
ATOM 6494 C C . GLN C 1 165 ? 41.413 90.132 137.639 1.00 95.55 187 GLN C C 1
ATOM 6495 O O . GLN C 1 165 ? 40.601 91.051 137.477 1.00 97.55 187 GLN C O 1
ATOM 6501 N N . PRO C 1 166 ? 42.045 89.955 138.809 1.00 77.44 188 PRO C N 1
ATOM 6502 C CA . PRO C 1 166 ? 41.774 90.846 139.947 1.00 73.90 188 PRO C CA 1
ATOM 6503 C C . PRO C 1 166 ? 41.731 92.323 139.580 1.00 67.44 188 PRO C C 1
ATOM 6504 O O . PRO C 1 166 ? 40.960 93.090 140.166 1.00 67.40 188 PRO C O 1
ATOM 6508 N N . GLY C 1 167 ? 42.553 92.732 138.618 1.00 62.17 189 GLY C N 1
ATOM 6509 C CA . GLY C 1 167 ? 42.628 94.106 138.166 1.00 57.24 189 GLY C CA 1
ATOM 6510 C C . GLY C 1 167 ? 41.752 94.458 136.982 1.00 53.08 189 GLY C C 1
ATOM 6511 O O . GLY C 1 167 ? 41.920 95.540 136.409 1.00 53.40 189 GLY C O 1
ATOM 6512 N N . ALA C 1 168 ? 40.822 93.584 136.591 1.00 55.73 190 ALA C N 1
ATOM 6513 C CA . ALA C 1 168 ? 40.072 93.800 135.356 1.00 53.38 190 ALA C CA 1
ATOM 6514 C C . ALA C 1 168 ? 39.291 95.110 135.384 1.00 51.00 190 ALA C C 1
ATOM 6515 O O . ALA C 1 168 ? 39.226 95.821 134.375 1.00 49.61 190 ALA C O 1
ATOM 6517 N N . LEU C 1 169 ? 38.689 95.447 136.524 1.00 55.91 191 LEU C N 1
ATOM 6518 C CA . LEU C 1 169 ? 37.738 96.549 136.603 1.00 53.42 191 LEU C CA 1
ATOM 6519 C C . LEU C 1 169 ? 38.258 97.739 137.404 1.00 53.83 191 LEU C C 1
ATOM 6520 O O . LEU C 1 169 ? 37.474 98.634 137.736 1.00 52.01 191 LEU C O 1
ATOM 6525 N N . ASP C 1 170 ? 39.555 97.778 137.719 1.00 60.51 192 ASP C N 1
ATOM 6526 C CA . ASP C 1 170 ? 40.085 98.862 138.543 1.00 62.73 192 ASP C CA 1
ATOM 6527 C C . ASP C 1 170 ? 39.760 100.231 137.955 1.00 60.00 192 ASP C C 1
ATOM 6528 O O . ASP C 1 170 ? 39.406 101.161 138.689 1.00 59.96 192 ASP C O 1
ATOM 6533 N N . ASP C 1 171 ? 39.880 100.378 136.635 1.00 56.62 193 ASP C N 1
ATOM 6534 C CA . ASP C 1 171 ? 39.718 101.679 135.996 1.00 56.23 193 ASP C CA 1
ATOM 6535 C C . ASP C 1 171 ? 38.259 102.073 135.790 1.00 53.54 193 ASP C C 1
ATOM 6536 O O . ASP C 1 171 ? 37.993 103.233 135.456 1.00 54.36 193 ASP C O 1
ATOM 6541 N N . VAL C 1 172 ? 37.316 101.151 135.981 1.00 42.73 194 VAL C N 1
ATOM 6542 C CA . VAL C 1 172 ? 35.898 101.434 135.782 1.00 41.17 194 VAL C CA 1
ATOM 6543 C C . VAL C 1 172 ? 35.161 101.204 137.095 1.00 41.18 194 VAL C C 1
ATOM 6544 O O . VAL C 1 172 ? 34.166 100.472 137.150 1.00 39.39 194 VAL C O 1
ATOM 6548 N N . GLU C 1 173 ? 35.652 101.836 138.162 1.00 51.60 195 GLU C N 1
ATOM 6549 C CA . GLU C 1 173 ? 35.090 101.646 139.493 1.00 51.77 195 GLU C CA 1
ATOM 6550 C C . GLU C 1 173 ? 33.675 102.199 139.632 1.00 48.33 195 GLU C C 1
ATOM 6551 O O . GLU C 1 173 ? 32.968 101.816 140.571 1.00 47.54 195 GLU C O 1
ATOM 6557 N N . ASN C 1 174 ? 33.241 103.081 138.729 1.00 41.27 196 ASN C N 1
ATOM 6558 C CA . ASN C 1 174 ? 31.951 103.752 138.849 1.00 39.28 196 ASN C CA 1
ATOM 6559 C C . ASN C 1 174 ? 30.896 103.192 137.899 1.00 38.69 196 ASN C C 1
ATOM 6560 O O . ASN C 1 174 ? 29.968 103.915 137.519 1.00 40.18 196 ASN C O 1
ATOM 6565 N N . LEU C 1 175 ? 30.999 101.921 137.516 1.00 37.13 197 LEU C N 1
ATOM 6566 C CA . LEU C 1 175 ? 29.990 101.340 136.640 1.00 35.42 197 LEU C CA 1
ATOM 6567 C C . LEU C 1 175 ? 28.636 101.300 137.336 1.00 35.20 197 LEU C C 1
ATOM 6568 O O . LEU C 1 175 ? 28.535 100.969 138.521 1.00 34.60 197 LEU C O 1
ATOM 6573 N N . ALA C 1 176 ? 27.589 101.635 136.584 1.00 37.06 198 ALA C N 1
ATOM 6574 C CA . ALA C 1 176 ? 26.215 101.527 137.056 1.00 35.88 198 ALA C CA 1
ATOM 6575 C C . ALA C 1 176 ? 25.553 100.226 136.629 1.00 35.35 198 ALA C C 1
ATOM 6576 O O . ALA C 1 176 ? 24.758 99.664 137.387 1.00 33.32 198 ALA C O 1
ATOM 6578 N N . LYS C 1 177 ? 25.873 99.729 135.435 1.00 37.63 199 LYS C N 1
ATOM 6579 C CA . LYS C 1 177 ? 25.335 98.472 134.931 1.00 38.58 199 LYS C CA 1
ATOM 6580 C C . LYS C 1 177 ? 26.486 97.621 134.421 1.00 37.59 199 LYS C C 1
ATOM 6581 O O . LYS C 1 177 ? 27.350 98.114 133.688 1.00 37.21 199 LYS C O 1
ATOM 6587 N N . PHE C 1 178 ? 26.489 96.345 134.800 1.00 36.13 200 PHE C N 1
ATOM 6588 C CA . PHE C 1 178 ? 27.547 95.418 134.408 1.00 37.33 200 PHE C CA 1
ATOM 6589 C C . PHE C 1 178 ? 26.906 94.087 134.043 1.00 37.56 200 PHE C C 1
ATOM 6590 O O . PHE C 1 178 ? 26.450 93.353 134.925 1.00 37.12 200 PHE C O 1
ATOM 6598 N N . HIS C 1 179 ? 26.873 93.778 132.749 1.00 39.81 201 HIS C N 1
ATOM 6599 C CA . HIS C 1 179 ? 26.295 92.541 132.240 1.00 39.96 201 HIS C CA 1
ATOM 6600 C C . HIS C 1 179 ? 27.416 91.619 131.784 1.00 40.78 201 HIS C C 1
ATOM 6601 O O . HIS C 1 179 ? 28.180 91.967 130.877 1.00 43.11 201 HIS C O 1
ATOM 6608 N N . VAL C 1 180 ? 27.521 90.454 132.421 1.00 31.37 202 VAL C N 1
ATOM 6609 C CA . VAL C 1 180 ? 28.500 89.446 132.033 1.00 33.33 202 VAL C CA 1
ATOM 6610 C C . VAL C 1 180 ? 27.801 88.092 132.012 1.00 35.01 202 VAL C C 1
ATOM 6611 O O . VAL C 1 180 ? 28.384 87.064 132.372 1.00 33.01 202 VAL C O 1
ATOM 6615 N N . ASP C 1 181 ? 26.543 88.086 131.584 1.00 49.07 203 ASP C N 1
ATOM 6616 C CA . ASP C 1 181 ? 25.763 86.862 131.516 1.00 51.12 203 ASP C CA 1
ATOM 6617 C C . ASP C 1 181 ? 26.124 86.066 130.265 1.00 50.38 203 ASP C C 1
ATOM 6618 O O . ASP C 1 181 ? 26.751 86.570 129.333 1.00 49.92 203 ASP C O 1
ATOM 6623 N N . ARG C 1 182 ? 25.724 84.797 130.263 1.00 45.48 204 ARG C N 1
ATOM 6624 C CA . ARG C 1 182 ? 25.957 83.902 129.132 1.00 47.62 204 ARG C CA 1
ATOM 6625 C C . ARG C 1 182 ? 27.453 83.774 128.849 1.00 49.24 204 ARG C C 1
ATOM 6626 O O . ARG C 1 182 ? 27.909 83.898 127.710 1.00 51.16 204 ARG C O 1
ATOM 6634 N N . ASN C 1 183 ? 28.224 83.524 129.907 1.00 47.42 205 ASN C N 1
ATOM 6635 C CA . ASN C 1 183 ? 29.643 83.227 129.767 1.00 48.10 205 ASN C CA 1
ATOM 6636 C C . ASN C 1 183 ? 29.931 81.874 130.408 1.00 48.60 205 ASN C C 1
ATOM 6637 O O . ASN C 1 183 ? 29.009 81.079 130.618 1.00 47.94 205 ASN C O 1
ATOM 6642 N N . GLN C 1 184 ? 31.193 81.599 130.725 1.00 55.03 206 GLN C N 1
ATOM 6643 C CA . GLN C 1 184 ? 31.587 80.345 131.355 1.00 56.91 206 GLN C CA 1
ATOM 6644 C C . GLN C 1 184 ? 32.299 80.601 132.679 1.00 54.66 206 GLN C C 1
ATOM 6645 O O . GLN C 1 184 ? 33.231 79.888 133.055 1.00 56.98 206 GLN C O 1
ATOM 6651 N N . LEU C 1 185 ? 31.858 81.627 133.405 1.00 42.85 207 LEU C N 1
ATOM 6652 C CA . LEU C 1 185 ? 32.412 81.925 134.721 1.00 42.65 207 LEU C CA 1
ATOM 6653 C C . LEU C 1 185 ? 32.032 80.803 135.678 1.00 45.78 207 LEU C C 1
ATOM 6654 O O . LEU C 1 185 ? 30.854 80.626 136.005 1.00 46.09 207 LEU C O 1
ATOM 6659 N N . SER C 1 186 ? 33.027 80.041 136.127 1.00 51.35 208 SER C N 1
ATOM 6660 C CA . SER C 1 186 ? 32.794 78.883 136.979 1.00 51.80 208 SER C CA 1
ATOM 6661 C C . SER C 1 186 ? 32.682 79.235 138.457 1.00 50.29 208 SER C C 1
ATOM 6662 O O . SER C 1 186 ? 32.511 78.329 139.280 1.00 49.59 208 SER C O 1
ATOM 6665 N N . SER C 1 187 ? 32.769 80.513 138.815 1.00 58.97 209 SER C N 1
ATOM 6666 C CA . SER C 1 187 ? 32.640 80.923 140.206 1.00 61.42 209 SER C CA 1
ATOM 6667 C C . SER C 1 187 ? 32.411 82.425 140.250 1.00 59.36 209 SER C C 1
ATOM 6668 O O . SER C 1 187 ? 32.713 83.146 139.295 1.00 59.75 209 SER C O 1
ATOM 6671 N N . TYR C 1 188 ? 31.868 82.884 141.366 1.00 49.42 210 TYR C N 1
ATOM 6672 C CA . TYR C 1 188 ? 31.590 84.304 141.531 1.00 47.12 210 TYR C CA 1
ATOM 6673 C C . TYR C 1 188 ? 32.900 85.080 141.550 1.00 48.72 210 TYR C C 1
ATOM 6674 O O . TYR C 1 188 ? 33.738 84.837 142.429 1.00 51.30 210 TYR C O 1
ATOM 6683 N N . PRO C 1 189 ? 33.147 86.099 140.532 1.00 49.73 211 PRO C N 1
ATOM 6684 C CA . PRO C 1 189 ? 34.432 86.832 140.500 1.00 50.38 211 PRO C CA 1
ATOM 6685 C C . PRO C 1 189 ? 34.532 87.886 141.600 1.00 49.16 211 PRO C C 1
ATOM 6686 O O . PRO C 1 189 ? 34.363 89.089 141.398 1.00 46.73 211 PRO C O 1
ATOM 6690 N N . SER C 1 190 ? 34.824 87.411 142.813 1.00 53.15 212 SER C N 1
ATOM 6691 C CA . SER C 1 190 ? 34.867 88.293 143.976 1.00 52.66 212 SER C CA 1
ATOM 6692 C C . SER C 1 190 ? 35.941 89.362 143.820 1.00 52.27 212 SER C C 1
ATOM 6693 O O . SER C 1 190 ? 35.681 90.554 144.022 1.00 51.05 212 SER C O 1
ATOM 6696 N N . ALA C 1 191 ? 37.162 88.951 143.469 1.00 53.23 213 ALA C N 1
ATOM 6697 C CA . ALA C 1 191 ? 38.281 89.887 143.425 1.00 54.66 213 ALA C CA 1
ATOM 6698 C C . ALA C 1 191 ? 38.000 91.042 142.471 1.00 53.47 213 ALA C C 1
ATOM 6699 O O . ALA C 1 191 ? 38.203 92.212 142.818 1.00 54.33 213 ALA C O 1
ATOM 6701 N N . ALA C 1 192 ? 37.532 90.733 141.261 1.00 47.78 214 ALA C N 1
ATOM 6702 C CA . ALA C 1 192 ? 37.283 91.778 140.274 1.00 46.49 214 ALA C CA 1
ATOM 6703 C C . ALA C 1 192 ? 36.129 92.678 140.703 1.00 43.86 214 ALA C C 1
ATOM 6704 O O . ALA C 1 192 ? 36.231 93.909 140.640 1.00 42.82 214 ALA C O 1
ATOM 6706 N N . LEU C 1 193 ? 35.019 92.079 141.139 1.00 46.24 215 LEU C N 1
ATOM 6707 C CA . LEU C 1 193 ? 33.825 92.851 141.464 1.00 45.05 215 LEU C CA 1
ATOM 6708 C C . LEU C 1 193 ? 33.982 93.672 142.738 1.00 45.75 215 LEU C C 1
ATOM 6709 O O . LEU C 1 193 ? 33.259 94.658 142.916 1.00 44.58 215 LEU C O 1
ATOM 6714 N N . SER C 1 194 ? 34.906 93.299 143.626 1.00 49.14 216 SER C N 1
ATOM 6715 C CA . SER C 1 194 ? 35.110 94.063 144.850 1.00 50.35 216 SER C CA 1
ATOM 6716 C C . SER C 1 194 ? 35.628 95.471 144.584 1.00 50.01 216 SER C C 1
ATOM 6717 O O . SER C 1 194 ? 35.662 96.285 145.513 1.00 49.50 216 SER C O 1
ATOM 6720 N N . LYS C 1 195 ? 36.029 95.775 143.350 1.00 47.77 217 LYS C N 1
ATOM 6721 C CA . LYS C 1 195 ? 36.525 97.097 142.994 1.00 48.55 217 LYS C CA 1
ATOM 6722 C C . LYS C 1 195 ? 35.418 98.056 142.574 1.00 44.15 217 LYS C C 1
ATOM 6723 O O . LYS C 1 195 ? 35.658 99.267 142.515 1.00 43.20 217 LYS C O 1
ATOM 6729 N N . LEU C 1 196 ? 34.223 97.551 142.279 1.00 46.03 218 LEU C N 1
ATOM 6730 C CA . LEU C 1 196 ? 33.109 98.400 141.879 1.00 45.04 218 LEU C CA 1
ATOM 6731 C C . LEU C 1 196 ? 32.423 98.995 143.103 1.00 43.79 218 LEU C C 1
ATOM 6732 O O . LEU C 1 196 ? 32.178 98.302 144.094 1.00 44.91 218 LEU C O 1
ATOM 6737 N N . ARG C 1 197 ? 32.121 100.295 143.028 1.00 37.25 219 ARG C N 1
ATOM 6738 C CA . ARG C 1 197 ? 31.593 101.047 144.158 1.00 37.95 219 ARG C CA 1
ATOM 6739 C C . ARG C 1 197 ? 30.114 101.396 144.062 1.00 36.93 219 ARG C C 1
ATOM 6740 O O . ARG C 1 197 ? 29.487 101.610 145.104 1.00 33.56 219 ARG C O 1
ATOM 6748 N N . VAL C 1 198 ? 29.541 101.466 142.861 1.00 35.29 220 VAL C N 1
ATOM 6749 C CA . VAL C 1 198 ? 28.202 102.029 142.712 1.00 34.10 220 VAL C CA 1
ATOM 6750 C C . VAL C 1 198 ? 27.361 101.226 141.729 1.00 33.54 220 VAL C C 1
ATOM 6751 O O . VAL C 1 198 ? 26.481 101.780 141.060 1.00 32.57 220 VAL C O 1
ATOM 6755 N N . VAL C 1 199 ? 27.611 99.921 141.631 1.00 39.85 221 VAL C N 1
ATOM 6756 C CA . VAL C 1 199 ? 26.867 99.106 140.680 1.00 40.65 221 VAL C CA 1
ATOM 6757 C C . VAL C 1 199 ? 25.404 99.053 141.096 1.00 40.02 221 VAL C C 1
ATOM 6758 O O . VAL C 1 199 ? 25.077 98.747 142.251 1.00 39.59 221 VAL C O 1
ATOM 6762 N N . GLU C 1 200 ? 24.515 99.355 140.150 1.00 34.25 222 GLU C N 1
ATOM 6763 C CA . GLU C 1 200 ? 23.074 99.306 140.367 1.00 35.12 222 GLU C CA 1
ATOM 6764 C C . GLU C 1 200 ? 22.432 98.068 139.760 1.00 35.08 222 GLU C C 1
ATOM 6765 O O . GLU C 1 200 ? 21.488 97.519 140.335 1.00 34.38 222 GLU C O 1
ATOM 6771 N N . GLU C 1 201 ? 22.929 97.614 138.611 1.00 33.64 223 GLU C N 1
ATOM 6772 C CA . GLU C 1 201 ? 22.440 96.406 137.959 1.00 36.70 223 GLU C CA 1
ATOM 6773 C C . GLU C 1 201 ? 23.623 95.486 137.707 1.00 36.15 223 GLU C C 1
ATOM 6774 O O . GLU C 1 201 ? 24.592 95.883 137.052 1.00 33.93 223 GLU C O 1
ATOM 6780 N N . LEU C 1 202 ? 23.547 94.267 138.233 1.00 49.42 224 LEU C N 1
ATOM 6781 C CA . LEU C 1 202 ? 24.572 93.251 138.032 1.00 52.55 224 LEU C CA 1
ATOM 6782 C C . LEU C 1 202 ? 23.908 92.014 137.446 1.00 51.75 224 LEU C C 1
ATOM 6783 O O . LEU C 1 202 ? 23.013 91.433 138.070 1.00 53.41 224 LEU C O 1
ATOM 6788 N N . LYS C 1 203 ? 24.348 91.610 136.255 1.00 42.64 225 LYS C N 1
ATOM 6789 C CA . LYS C 1 203 ? 23.714 90.531 135.504 1.00 42.10 225 LYS C CA 1
ATOM 6790 C C . LYS C 1 203 ? 24.716 89.400 135.324 1.00 42.48 225 LYS C C 1
ATOM 6791 O O . LYS C 1 203 ? 25.724 89.558 134.627 1.00 43.03 225 LYS C O 1
ATOM 6797 N N . LEU C 1 204 ? 24.431 88.259 135.959 1.00 39.41 226 LEU C N 1
ATOM 6798 C CA . LEU C 1 204 ? 25.329 87.110 135.979 1.00 40.05 226 LEU C CA 1
ATOM 6799 C C . LEU C 1 204 ? 24.646 85.840 135.482 1.00 40.29 226 LEU C C 1
ATOM 6800 O O . LEU C 1 204 ? 25.163 84.740 135.704 1.00 40.82 226 LEU C O 1
ATOM 6805 N N . SER C 1 205 ? 23.498 85.966 134.819 1.00 49.00 227 SER C N 1
ATOM 6806 C CA . SER C 1 205 ? 22.741 84.798 134.391 1.00 48.88 227 SER C CA 1
ATOM 6807 C C . SER C 1 205 ? 23.584 83.893 133.499 1.00 48.82 227 SER C C 1
ATOM 6808 O O . SER C 1 205 ? 24.485 84.345 132.786 1.00 46.48 227 SER C O 1
ATOM 6811 N N . HIS C 1 206 ? 23.278 82.596 133.547 1.00 54.89 228 HIS C N 1
ATOM 6812 C CA . HIS C 1 206 ? 23.880 81.609 132.651 1.00 57.13 228 HIS C CA 1
ATOM 6813 C C . HIS C 1 206 ? 25.400 81.572 132.807 1.00 56.01 228 HIS C C 1
ATOM 6814 O O . HIS C 1 206 ? 26.152 81.590 131.831 1.00 57.81 228 HIS C O 1
ATOM 6821 N N . ASN C 1 207 ? 25.848 81.521 134.061 1.00 45.50 229 ASN C N 1
ATOM 6822 C CA . ASN C 1 207 ? 27.243 81.268 134.391 1.00 45.82 229 ASN C CA 1
ATOM 6823 C C . ASN C 1 207 ? 27.281 80.218 135.496 1.00 48.88 229 ASN C C 1
ATOM 6824 O O . ASN C 1 207 ? 26.614 80.389 136.530 1.00 49.57 229 ASN C O 1
ATOM 6829 N N . PRO C 1 208 ? 28.041 79.129 135.333 1.00 52.40 230 PRO C N 1
ATOM 6830 C CA . PRO C 1 208 ? 28.074 78.108 136.390 1.00 53.43 230 PRO C CA 1
ATOM 6831 C C . PRO C 1 208 ? 28.760 78.615 137.650 1.00 52.37 230 PRO C C 1
ATOM 6832 O O . PRO C 1 208 ? 29.880 78.206 137.970 1.00 52.35 230 PRO C O 1
ATOM 6836 N N . LEU C 1 209 ? 28.085 79.512 138.375 1.00 58.96 231 LEU C N 1
ATOM 6837 C CA . LEU C 1 209 ? 28.671 80.114 139.568 1.00 59.42 231 LEU C CA 1
ATOM 6838 C C . LEU C 1 209 ? 28.670 79.148 140.747 1.00 59.49 231 LEU C C 1
ATOM 6839 O O . LEU C 1 209 ? 29.590 79.174 141.572 1.00 60.21 231 LEU C O 1
ATOM 6844 N N . LYS C 1 210 ? 27.635 78.313 140.853 1.00 54.86 232 LYS C N 1
ATOM 6845 C CA . LYS C 1 210 ? 27.526 77.275 141.876 1.00 56.67 232 LYS C CA 1
ATOM 6846 C C . LYS C 1 210 ? 27.200 77.841 143.256 1.00 56.29 232 LYS C C 1
ATOM 6847 O O . LYS C 1 210 ? 26.395 77.254 143.986 1.00 57.89 232 LYS C O 1
ATOM 6853 N N . SER C 1 211 ? 27.806 78.966 143.635 1.00 54.35 233 SER C N 1
ATOM 6854 C CA . SER C 1 211 ? 27.553 79.556 144.944 1.00 52.64 233 SER C CA 1
ATOM 6855 C C . SER C 1 211 ? 27.970 81.020 144.920 1.00 50.63 233 SER C C 1
ATOM 6856 O O . SER C 1 211 ? 28.653 81.479 144.001 1.00 52.03 233 SER C O 1
ATOM 6859 N N . ILE C 1 212 ? 27.542 81.751 145.946 1.00 42.70 234 ILE C N 1
ATOM 6860 C CA . ILE C 1 212 ? 27.872 83.157 146.119 1.00 42.59 234 ILE C CA 1
ATOM 6861 C C . ILE C 1 212 ? 28.634 83.302 147.433 1.00 43.38 234 ILE C C 1
ATOM 6862 O O . ILE C 1 212 ? 28.100 82.962 148.492 1.00 43.42 234 ILE C O 1
ATOM 6867 N N . PRO C 1 213 ? 29.868 83.798 147.425 1.00 44.20 235 PRO C N 1
ATOM 6868 C CA . PRO C 1 213 ? 30.650 83.869 148.662 1.00 45.07 235 PRO C CA 1
ATOM 6869 C C . PRO C 1 213 ? 30.289 85.093 149.498 1.00 45.52 235 PRO C C 1
ATOM 6870 O O . PRO C 1 213 ? 29.500 85.951 149.101 1.00 43.91 235 PRO C O 1
ATOM 6874 N N . ASP C 1 214 ? 30.893 85.154 150.683 1.00 55.27 236 ASP C N 1
ATOM 6875 C CA . ASP C 1 214 ? 30.655 86.256 151.604 1.00 56.29 236 ASP C CA 1
ATOM 6876 C C . ASP C 1 214 ? 31.179 87.571 151.036 1.00 54.93 236 ASP C C 1
ATOM 6877 O O . ASP C 1 214 ? 32.176 87.609 150.310 1.00 54.30 236 ASP C O 1
ATOM 6882 N N . ASN C 1 215 ? 30.492 88.662 151.384 1.00 53.01 237 ASN C N 1
ATOM 6883 C CA . ASN C 1 215 ? 30.875 90.008 150.955 1.00 53.49 237 ASN C CA 1
ATOM 6884 C C . ASN C 1 215 ? 30.827 90.150 149.437 1.00 51.69 237 ASN C C 1
ATOM 6885 O O . ASN C 1 215 ? 31.520 90.993 148.861 1.00 52.57 237 ASN C O 1
ATOM 6890 N N . ALA C 1 216 ? 30.006 89.330 148.777 1.00 40.82 238 ALA C N 1
ATOM 6891 C CA . ALA C 1 216 ? 29.925 89.380 147.322 1.00 42.27 238 ALA C CA 1
ATOM 6892 C C . ALA C 1 216 ? 29.523 90.765 146.826 1.00 42.44 238 ALA C C 1
ATOM 6893 O O . ALA C 1 216 ? 30.015 91.226 145.789 1.00 42.30 238 ALA C O 1
ATOM 6895 N N . PHE C 1 217 ? 28.636 91.447 147.554 1.00 48.35 239 PHE C N 1
ATOM 6896 C CA . PHE C 1 217 ? 28.094 92.730 147.119 1.00 47.59 239 PHE C CA 1
ATOM 6897 C C . PHE C 1 217 ? 28.444 93.880 148.058 1.00 47.99 239 PHE C C 1
ATOM 6898 O O . PHE C 1 217 ? 27.837 94.953 147.955 1.00 47.52 239 PHE C O 1
ATOM 6906 N N . GLN C 1 218 ? 29.397 93.687 148.972 1.00 55.92 240 GLN C N 1
ATOM 6907 C CA . GLN C 1 218 ? 29.667 94.693 149.998 1.00 57.88 240 GLN C CA 1
ATOM 6908 C C . GLN C 1 218 ? 30.063 96.036 149.388 1.00 55.77 240 GLN C C 1
ATOM 6909 O O . GLN C 1 218 ? 29.518 97.082 149.760 1.00 56.82 240 GLN C O 1
ATOM 6915 N N . SER C 1 219 ? 31.015 96.029 148.451 1.00 42.87 241 SER C N 1
ATOM 6916 C CA . SER C 1 219 ? 31.587 97.282 147.966 1.00 41.11 241 SER C CA 1
ATOM 6917 C C . SER C 1 219 ? 30.551 98.178 147.296 1.00 38.76 241 SER C C 1
ATOM 6918 O O . SER C 1 219 ? 30.740 99.399 147.256 1.00 39.90 241 SER C O 1
ATOM 6921 N N . PHE C 1 220 ? 29.465 97.607 146.772 1.00 40.73 242 PHE C N 1
ATOM 6922 C CA . PHE C 1 220 ? 28.394 98.376 146.146 1.00 39.21 242 PHE C CA 1
ATOM 6923 C C . PHE C 1 220 ? 27.047 98.036 146.775 1.00 37.10 242 PHE C C 1
ATOM 6924 O O . PHE C 1 220 ? 26.011 98.079 146.108 1.00 37.25 242 PHE C O 1
ATOM 6932 N N . GLY C 1 221 ? 27.051 97.708 148.068 1.00 35.56 243 GLY C N 1
ATOM 6933 C CA . GLY C 1 221 ? 25.839 97.244 148.723 1.00 35.16 243 GLY C CA 1
ATOM 6934 C C . GLY C 1 221 ? 24.754 98.298 148.820 1.00 35.51 243 GLY C C 1
ATOM 6935 O O . GLY C 1 221 ? 23.569 97.963 148.910 1.00 35.24 243 GLY C O 1
ATOM 6936 N N . ARG C 1 222 ? 25.132 99.574 148.821 1.00 35.95 244 ARG C N 1
ATOM 6937 C CA . ARG C 1 222 ? 24.177 100.666 148.937 1.00 33.75 244 ARG C CA 1
ATOM 6938 C C . ARG C 1 222 ? 23.735 101.203 147.583 1.00 35.59 244 ARG C C 1
ATOM 6939 O O . ARG C 1 222 ? 23.096 102.260 147.527 1.00 33.43 244 ARG C O 1
ATOM 6947 N N . TYR C 1 223 ? 24.049 100.497 146.496 1.00 35.94 245 TYR C N 1
ATOM 6948 C CA . TYR C 1 223 ? 23.634 100.904 145.160 1.00 35.20 245 TYR C CA 1
ATOM 6949 C C . TYR C 1 223 ? 22.917 99.780 144.423 1.00 34.76 245 TYR C C 1
ATOM 6950 O O . TYR C 1 223 ? 22.090 100.042 143.543 1.00 34.80 245 TYR C O 1
ATOM 6959 N N . LEU C 1 224 ? 23.219 98.531 144.772 1.00 32.16 246 LEU C N 1
ATOM 6960 C CA . LEU C 1 224 ? 22.663 97.397 144.044 1.00 32.12 246 LEU C CA 1
ATOM 6961 C C . LEU C 1 224 ? 21.144 97.381 144.162 1.00 35.38 246 LEU C C 1
ATOM 6962 O O . LEU C 1 224 ? 20.598 97.215 145.257 1.00 34.35 246 LEU C O 1
ATOM 6967 N N . GLU C 1 225 ? 20.466 97.549 143.027 1.00 50.07 247 GLU C N 1
ATOM 6968 C CA . GLU C 1 225 ? 19.012 97.503 142.963 1.00 53.97 247 GLU C CA 1
ATOM 6969 C C . GLU C 1 225 ? 18.475 96.280 142.239 1.00 51.55 247 GLU C C 1
ATOM 6970 O O . GLU C 1 225 ? 17.412 95.779 142.609 1.00 53.95 247 GLU C O 1
ATOM 6976 N N . THR C 1 226 ? 19.177 95.795 141.217 1.00 37.89 248 THR C N 1
ATOM 6977 C CA . THR C 1 226 ? 18.731 94.660 140.419 1.00 35.90 248 THR C CA 1
ATOM 6978 C C . THR C 1 226 ? 19.868 93.656 140.303 1.00 35.50 248 THR C C 1
ATOM 6979 O O . THR C 1 226 ? 21.007 94.033 140.005 1.00 34.16 248 THR C O 1
ATOM 6983 N N . LEU C 1 227 ? 19.555 92.381 140.531 1.00 37.95 249 LEU C N 1
ATOM 6984 C CA . LEU C 1 227 ? 20.555 91.320 140.552 1.00 36.85 249 LEU C CA 1
ATOM 6985 C C . LEU C 1 227 ? 19.993 90.118 139.808 1.00 35.89 249 LEU C C 1
ATOM 6986 O O . LEU C 1 227 ? 18.919 89.619 140.161 1.00 33.81 249 LEU C O 1
ATOM 6991 N N . TRP C 1 228 ? 20.710 89.658 138.783 1.00 38.21 250 TRP C N 1
ATOM 6992 C CA . TRP C 1 228 ? 20.304 88.500 137.994 1.00 38.41 250 TRP C CA 1
ATOM 6993 C C . TRP C 1 228 ? 21.237 87.338 138.304 1.00 38.95 250 TRP C C 1
ATOM 6994 O O . TRP C 1 228 ? 22.440 87.412 138.027 1.00 40.02 250 TRP C O 1
ATOM 7005 N N . LEU C 1 229 ? 20.678 86.262 138.862 1.00 33.37 251 LEU C N 1
ATOM 7006 C CA . LEU C 1 229 ? 21.432 85.044 139.137 1.00 34.19 251 LEU C CA 1
ATOM 7007 C C . LEU C 1 229 ? 20.708 83.809 138.617 1.00 36.37 251 LEU C C 1
ATOM 7008 O O . LEU C 1 229 ? 20.962 82.699 139.095 1.00 36.01 251 LEU C O 1
ATOM 7013 N N . ASP C 1 230 ? 19.804 83.980 137.657 1.00 49.36 252 ASP C N 1
ATOM 7014 C CA . ASP C 1 230 ? 19.060 82.851 137.123 1.00 52.30 252 ASP C CA 1
ATOM 7015 C C . ASP C 1 230 ? 19.957 81.969 136.262 1.00 51.23 252 ASP C C 1
ATOM 7016 O O . ASP C 1 230 ? 20.844 82.455 135.554 1.00 50.00 252 ASP C O 1
ATOM 7021 N N . ASN C 1 231 ? 19.720 80.659 136.335 1.00 49.61 253 ASN C N 1
ATOM 7022 C CA . ASN C 1 231 ? 20.459 79.679 135.539 1.00 51.32 253 ASN C CA 1
ATOM 7023 C C . ASN C 1 231 ? 21.963 79.775 135.793 1.00 51.36 253 ASN C C 1
ATOM 7024 O O . ASN C 1 231 ? 22.772 79.732 134.865 1.00 53.40 253 ASN C O 1
ATOM 7029 N N . THR C 1 232 ? 22.341 79.899 137.067 1.00 41.93 254 THR C N 1
ATOM 7030 C CA . THR C 1 232 ? 23.742 79.931 137.469 1.00 42.63 254 THR C CA 1
ATOM 7031 C C . THR C 1 232 ? 24.144 78.687 138.253 1.00 45.01 254 THR C C 1
ATOM 7032 O O . THR C 1 232 ? 25.177 78.695 138.931 1.00 45.59 254 THR C O 1
ATOM 7036 N N . ASN C 1 233 ? 23.352 77.617 138.176 1.00 53.97 255 ASN C N 1
ATOM 7037 C CA . ASN C 1 233 ? 23.639 76.390 138.919 1.00 55.61 255 ASN C CA 1
ATOM 7038 C C . ASN C 1 233 ? 23.819 76.685 140.404 1.00 53.34 255 ASN C C 1
ATOM 7039 O O . ASN C 1 233 ? 24.562 75.995 141.107 1.00 52.87 255 ASN C O 1
ATOM 7044 N N . LEU C 1 234 ? 23.128 77.711 140.889 1.00 43.90 256 LEU C N 1
ATOM 7045 C CA . LEU C 1 234 ? 23.328 78.179 142.252 1.00 44.67 256 LEU C CA 1
ATOM 7046 C C . LEU C 1 234 ? 22.780 77.152 143.233 1.00 48.29 256 LEU C C 1
ATOM 7047 O O . LEU C 1 234 ? 21.593 76.810 143.191 1.00 49.64 256 LEU C O 1
ATOM 7052 N N . GLU C 1 235 ? 23.650 76.653 144.110 1.00 60.03 257 GLU C N 1
ATOM 7053 C CA . GLU C 1 235 ? 23.249 75.707 145.142 1.00 62.69 257 GLU C CA 1
ATOM 7054 C C . GLU C 1 235 ? 22.937 76.366 146.476 1.00 62.10 257 GLU C C 1
ATOM 7055 O O . GLU C 1 235 ? 22.042 75.900 147.186 1.00 62.20 257 GLU C O 1
ATOM 7061 N N . LYS C 1 236 ? 23.644 77.437 146.834 1.00 57.24 258 LYS C N 1
ATOM 7062 C CA . LYS C 1 236 ? 23.512 78.026 148.160 1.00 58.19 258 LYS C CA 1
ATOM 7063 C C . LYS C 1 236 ? 24.067 79.443 148.147 1.00 57.87 258 LYS C C 1
ATOM 7064 O O . LYS C 1 236 ? 24.975 79.763 147.375 1.00 58.29 258 LYS C O 1
ATOM 7070 N N . PHE C 1 237 ? 23.506 80.280 149.015 1.00 58.33 259 PHE C N 1
ATOM 7071 C CA . PHE C 1 237 ? 24.049 81.597 149.316 1.00 59.18 259 PHE C CA 1
ATOM 7072 C C . PHE C 1 237 ? 24.849 81.516 150.607 1.00 61.70 259 PHE C C 1
ATOM 7073 O O . PHE C 1 237 ? 24.360 80.989 151.611 1.00 62.01 259 PHE C O 1
ATOM 7081 N N . SER C 1 238 ? 26.074 82.033 150.582 1.00 58.50 260 SER C N 1
ATOM 7082 C CA . SER C 1 238 ? 26.841 82.141 151.813 1.00 62.32 260 SER C CA 1
ATOM 7083 C C . SER C 1 238 ? 26.104 83.039 152.803 1.00 62.68 260 SER C C 1
ATOM 7084 O O . SER C 1 238 ? 25.390 83.970 152.420 1.00 62.33 260 SER C O 1
ATOM 7087 N N . ASP C 1 239 ? 26.279 82.749 154.094 1.00 79.34 261 ASP C N 1
ATOM 7088 C CA . ASP C 1 239 ? 25.551 83.485 155.123 1.00 79.88 261 ASP C CA 1
ATOM 7089 C C . ASP C 1 239 ? 25.877 84.973 155.104 1.00 77.18 261 ASP C C 1
ATOM 7090 O O . ASP C 1 239 ? 25.019 85.797 155.439 1.00 77.49 261 ASP C O 1
ATOM 7095 N N . GLY C 1 240 ? 27.095 85.339 154.715 1.00 54.78 262 GLY C N 1
ATOM 7096 C CA . GLY C 1 240 ? 27.496 86.728 154.625 1.00 53.03 262 GLY C CA 1
ATOM 7097 C C . GLY C 1 240 ? 27.445 87.321 153.235 1.00 51.14 262 GLY C C 1
ATOM 7098 O O . GLY C 1 240 ? 27.980 88.416 153.027 1.00 53.51 262 GLY C O 1
ATOM 7099 N N . ALA C 1 241 ? 26.820 86.637 152.274 1.00 56.45 263 ALA C N 1
ATOM 7100 C CA . ALA C 1 241 ? 26.791 87.131 150.902 1.00 52.02 263 ALA C CA 1
ATOM 7101 C C . ALA C 1 241 ? 26.137 88.505 150.814 1.00 48.26 263 ALA C C 1
ATOM 7102 O O . ALA C 1 241 ? 26.594 89.369 150.056 1.00 46.40 263 ALA C O 1
ATOM 7104 N N . PHE C 1 242 ? 25.070 88.730 151.583 1.00 49.05 264 PHE C N 1
ATOM 7105 C CA . PHE C 1 242 ? 24.276 89.947 151.480 1.00 46.91 264 PHE C CA 1
ATOM 7106 C C . PHE C 1 242 ? 24.649 90.993 152.527 1.00 48.25 264 PHE C C 1
ATOM 7107 O O . PHE C 1 242 ? 23.835 91.870 152.832 1.00 48.48 264 PHE C O 1
ATOM 7115 N N . LEU C 1 243 ? 25.858 90.928 153.079 1.00 52.36 265 LEU C N 1
ATOM 7116 C CA . LEU C 1 243 ? 26.299 91.959 154.010 1.00 53.47 265 LEU C CA 1
ATOM 7117 C C . LEU C 1 243 ? 26.396 93.304 153.302 1.00 51.81 265 LEU C C 1
ATOM 7118 O O . LEU C 1 243 ? 27.064 93.431 152.272 1.00 51.49 265 LEU C O 1
ATOM 7123 N N . GLY C 1 244 ? 25.736 94.315 153.866 1.00 46.40 266 GLY C N 1
ATOM 7124 C CA . GLY C 1 244 ? 25.790 95.659 153.332 1.00 45.73 266 GLY C CA 1
ATOM 7125 C C . GLY C 1 244 ? 24.749 95.985 152.281 1.00 44.48 266 GLY C C 1
ATOM 7126 O O . GLY C 1 244 ? 24.678 97.141 151.843 1.00 44.42 266 GLY C O 1
ATOM 7127 N N . VAL C 1 245 ? 23.942 95.015 151.860 1.00 39.94 267 VAL C N 1
ATOM 7128 C CA . VAL C 1 245 ? 22.906 95.264 150.863 1.00 39.65 267 VAL C CA 1
ATOM 7129 C C . VAL C 1 245 ? 21.727 95.944 151.549 1.00 41.74 267 VAL C C 1
ATOM 7130 O O . VAL C 1 245 ? 21.118 95.381 152.465 1.00 40.83 267 VAL C O 1
ATOM 7134 N N . THR C 1 246 ? 21.405 97.162 151.106 1.00 51.65 268 THR C N 1
ATOM 7135 C CA . THR C 1 246 ? 20.382 97.972 151.751 1.00 51.95 268 THR C CA 1
ATOM 7136 C C . THR C 1 246 ? 19.277 98.454 150.820 1.00 51.87 268 THR C C 1
ATOM 7137 O O . THR C 1 246 ? 18.266 98.961 151.317 1.00 54.32 268 THR C O 1
ATOM 7141 N N . THR C 1 247 ? 19.430 98.325 149.496 1.00 44.10 269 THR C N 1
ATOM 7142 C CA . THR C 1 247 ? 18.450 98.867 148.560 1.00 42.82 269 THR C CA 1
ATOM 7143 C C . THR C 1 247 ? 18.149 97.899 147.421 1.00 38.40 269 THR C C 1
ATOM 7144 O O . THR C 1 247 ? 17.816 98.328 146.310 1.00 37.56 269 THR C O 1
ATOM 7148 N N . LEU C 1 248 ? 18.251 96.597 147.673 1.00 38.71 270 LEU C N 1
ATOM 7149 C CA . LEU C 1 248 ? 17.989 95.596 146.645 1.00 38.55 270 LEU C CA 1
ATOM 7150 C C . LEU C 1 248 ? 16.484 95.475 146.417 1.00 38.79 270 LEU C C 1
ATOM 7151 O O . LEU C 1 248 ? 15.733 95.167 147.349 1.00 39.49 270 LEU C O 1
ATOM 7156 N N . LYS C 1 249 ? 16.046 95.717 145.182 1.00 36.16 271 LYS C N 1
ATOM 7157 C CA . LYS C 1 249 ? 14.627 95.740 144.839 1.00 36.81 271 LYS C CA 1
ATOM 7158 C C . LYS C 1 249 ? 14.189 94.587 143.949 1.00 36.02 271 LYS C C 1
ATOM 7159 O O . LYS C 1 249 ? 13.082 94.072 144.124 1.00 36.24 271 LYS C O 1
ATOM 7165 N N . HIS C 1 250 ? 15.018 94.172 142.992 1.00 33.93 272 HIS C N 1
ATOM 7166 C CA . HIS C 1 250 ? 14.649 93.135 142.036 1.00 33.11 272 HIS C CA 1
ATOM 7167 C C . HIS C 1 250 ? 15.724 92.061 142.010 1.00 33.05 272 HIS C C 1
ATOM 7168 O O . HIS C 1 250 ? 16.908 92.367 141.839 1.00 32.87 272 HIS C O 1
ATOM 7175 N N . VAL C 1 251 ? 15.309 90.808 142.174 1.00 33.17 273 VAL C N 1
ATOM 7176 C CA . VAL C 1 251 ? 16.228 89.677 142.228 1.00 33.65 273 VAL C CA 1
ATOM 7177 C C . VAL C 1 251 ? 15.658 88.552 141.377 1.00 34.77 273 VAL C C 1
ATOM 7178 O O . VAL C 1 251 ? 14.463 88.247 141.450 1.00 33.95 273 VAL C O 1
ATOM 7182 N N . HIS C 1 252 ? 16.520 87.931 140.573 1.00 35.91 274 HIS C N 1
ATOM 7183 C CA . HIS C 1 252 ? 16.141 86.821 139.708 1.00 38.16 274 HIS C CA 1
ATOM 7184 C C . HIS C 1 252 ? 16.959 85.599 140.098 1.00 40.21 274 HIS C C 1
ATOM 7185 O O . HIS C 1 252 ? 18.185 85.597 139.946 1.00 40.90 274 HIS C O 1
ATOM 7192 N N . LEU C 1 253 ? 16.282 84.567 140.604 1.00 37.26 275 LEU C N 1
ATOM 7193 C CA . LEU C 1 253 ? 16.929 83.317 140.991 1.00 41.28 275 LEU C CA 1
ATOM 7194 C C . LEU C 1 253 ? 16.330 82.110 140.282 1.00 44.34 275 LEU C C 1
ATOM 7195 O O . LEU C 1 253 ? 16.643 80.971 140.651 1.00 45.03 275 LEU C O 1
ATOM 7200 N N . GLU C 1 254 ? 15.476 82.323 139.284 1.00 59.26 276 GLU C N 1
ATOM 7201 C CA . GLU C 1 254 ? 14.759 81.218 138.664 1.00 63.46 276 GLU C CA 1
ATOM 7202 C C . GLU C 1 254 ? 15.726 80.212 138.049 1.00 61.39 276 GLU C C 1
ATOM 7203 O O . GLU C 1 254 ? 16.808 80.563 137.568 1.00 60.44 276 GLU C O 1
ATOM 7209 N N . ASN C 1 255 ? 15.327 78.940 138.095 1.00 54.51 277 ASN C N 1
ATOM 7210 C CA . ASN C 1 255 ? 16.023 77.847 137.418 1.00 54.82 277 ASN C CA 1
ATOM 7211 C C . ASN C 1 255 ? 17.412 77.618 138.016 1.00 54.89 277 ASN C C 1
ATOM 7212 O O . ASN C 1 255 ? 18.439 77.665 137.331 1.00 55.68 277 ASN C O 1
ATOM 7217 N N . ASN C 1 256 ? 17.421 77.359 139.325 1.00 50.93 278 ASN C N 1
ATOM 7218 C CA . ASN C 1 256 ? 18.648 77.006 140.026 1.00 50.07 278 ASN C CA 1
ATOM 7219 C C . ASN C 1 256 ? 18.397 75.794 140.917 1.00 52.58 278 ASN C C 1
ATOM 7220 O O . ASN C 1 256 ? 17.326 75.182 140.851 1.00 54.86 278 ASN C O 1
ATOM 7225 N N . ARG C 1 257 ? 19.375 75.434 141.747 1.00 59.42 279 ARG C N 1
ATOM 7226 C CA . ARG C 1 257 ? 19.238 74.336 142.699 1.00 61.70 279 ARG C CA 1
ATOM 7227 C C . ARG C 1 257 ? 19.227 74.848 144.137 1.00 60.34 279 ARG C C 1
ATOM 7228 O O . ARG C 1 257 ? 19.812 74.239 145.036 1.00 62.52 279 ARG C O 1
ATOM 7236 N N . LEU C 1 258 ? 18.557 75.974 144.367 1.00 49.32 280 LEU C N 1
ATOM 7237 C CA . LEU C 1 258 ? 18.514 76.583 145.689 1.00 47.18 280 LEU C CA 1
ATOM 7238 C C . LEU C 1 258 ? 17.483 75.877 146.561 1.00 49.93 280 LEU C C 1
ATOM 7239 O O . LEU C 1 258 ? 16.316 75.746 146.178 1.00 51.28 280 LEU C O 1
ATOM 7244 N N . ASN C 1 259 ? 17.922 75.419 147.732 1.00 63.08 281 ASN C N 1
ATOM 7245 C CA . ASN C 1 259 ? 17.032 74.854 148.736 1.00 63.12 281 ASN C CA 1
ATOM 7246 C C . ASN C 1 259 ? 16.636 75.855 149.808 1.00 59.61 281 ASN C C 1
ATOM 7247 O O . ASN C 1 259 ? 15.547 75.738 150.380 1.00 58.20 281 ASN C O 1
ATOM 7252 N N . GLN C 1 260 ? 17.492 76.833 150.091 1.00 52.65 282 GLN C N 1
ATOM 7253 C CA . GLN C 1 260 ? 17.291 77.742 151.206 1.00 52.67 282 GLN C CA 1
ATOM 7254 C C . GLN C 1 260 ? 17.789 79.129 150.832 1.00 51.31 282 GLN C C 1
ATOM 7255 O O . GLN C 1 260 ? 18.542 79.306 149.871 1.00 50.26 282 GLN C O 1
ATOM 7261 N N . LEU C 1 261 ? 17.349 80.116 151.608 1.00 57.29 283 LEU C N 1
ATOM 7262 C CA . LEU C 1 261 ? 17.879 81.464 151.534 1.00 57.77 283 LEU C CA 1
ATOM 7263 C C . LEU C 1 261 ? 18.544 81.824 152.857 1.00 58.30 283 LEU C C 1
ATOM 7264 O O . LEU C 1 261 ? 18.115 81.355 153.917 1.00 57.69 283 LEU C O 1
ATOM 7269 N N . PRO C 1 262 ? 19.588 82.649 152.836 1.00 55.22 284 PRO C N 1
ATOM 7270 C CA . PRO C 1 262 ? 20.262 83.001 154.088 1.00 55.57 284 PRO C CA 1
ATOM 7271 C C . PRO C 1 262 ? 19.358 83.845 154.970 1.00 55.07 284 PRO C C 1
ATOM 7272 O O . PRO C 1 262 ? 18.458 84.539 154.492 1.00 53.41 284 PRO C O 1
ATOM 7276 N N . SER C 1 263 ? 19.611 83.777 156.278 1.00 61.50 285 SER C N 1
ATOM 7277 C CA . SER C 1 263 ? 18.757 84.478 157.231 1.00 61.67 285 SER C CA 1
ATOM 7278 C C . SER C 1 263 ? 18.699 85.975 156.950 1.00 60.96 285 SER C C 1
ATOM 7279 O O . SER C 1 263 ? 17.657 86.604 157.166 1.00 60.41 285 SER C O 1
ATOM 7282 N N . ASN C 1 264 ? 19.794 86.561 156.463 1.00 55.63 286 ASN C N 1
ATOM 7283 C CA . ASN C 1 264 ? 19.876 87.999 156.253 1.00 55.63 286 ASN C CA 1
ATOM 7284 C C . ASN C 1 264 ? 19.509 88.415 154.832 1.00 53.67 286 ASN C C 1
ATOM 7285 O O . ASN C 1 264 ? 19.914 89.498 154.394 1.00 53.79 286 ASN C O 1
ATOM 7290 N N . PHE C 1 265 ? 18.763 87.591 154.106 1.00 55.38 287 PHE C N 1
ATOM 7291 C CA . PHE C 1 265 ? 18.328 87.972 152.770 1.00 53.48 287 PHE C CA 1
ATOM 7292 C C . PHE C 1 265 ? 17.495 89.249 152.861 1.00 52.87 287 PHE C C 1
ATOM 7293 O O . PHE C 1 265 ? 16.541 89.302 153.649 1.00 53.79 287 PHE C O 1
ATOM 7301 N N . PRO C 1 266 ? 17.814 90.295 152.085 1.00 53.55 288 PRO C N 1
ATOM 7302 C CA . PRO C 1 266 ? 17.152 91.591 152.298 1.00 54.36 288 PRO C CA 1
ATOM 7303 C C . PRO C 1 266 ? 15.780 91.700 151.647 1.00 53.41 288 PRO C C 1
ATOM 7304 O O . PRO C 1 266 ? 15.674 92.032 150.463 1.00 51.56 288 PRO C O 1
ATOM 7308 N N . PHE C 1 267 ? 14.722 91.426 152.416 1.00 41.62 289 PHE C N 1
ATOM 7309 C CA . PHE C 1 267 ? 13.350 91.582 151.946 1.00 40.38 289 PHE C CA 1
ATOM 7310 C C . PHE C 1 267 ? 12.794 92.985 152.155 1.00 44.04 289 PHE C C 1
ATOM 7311 O O . PHE C 1 267 ? 11.722 93.292 151.622 1.00 45.46 289 PHE C O 1
ATOM 7319 N N . ASP C 1 268 ? 13.487 93.839 152.909 1.00 60.82 290 ASP C N 1
ATOM 7320 C CA . ASP C 1 268 ? 12.917 95.128 153.292 1.00 64.59 290 ASP C CA 1
ATOM 7321 C C . ASP C 1 268 ? 12.560 95.967 152.069 1.00 63.35 290 ASP C C 1
ATOM 7322 O O . ASP C 1 268 ? 11.446 96.492 151.968 1.00 64.87 290 ASP C O 1
ATOM 7327 N N . SER C 1 269 ? 13.493 96.106 151.129 1.00 57.20 291 SER C N 1
ATOM 7328 C CA . SER C 1 269 ? 13.278 96.919 149.939 1.00 55.42 291 SER C CA 1
ATOM 7329 C C . SER C 1 269 ? 12.896 96.092 148.718 1.00 52.96 291 SER C C 1
ATOM 7330 O O . SER C 1 269 ? 12.678 96.662 147.645 1.00 53.43 291 SER C O 1
ATOM 7333 N N . LEU C 1 270 ? 12.802 94.773 148.856 1.00 44.07 292 LEU C N 1
ATOM 7334 C CA . LEU C 1 270 ? 12.565 93.907 147.709 1.00 43.36 292 LEU C CA 1
ATOM 7335 C C . LEU C 1 270 ? 11.170 94.136 147.138 1.00 45.48 292 LEU C C 1
ATOM 7336 O O . LEU C 1 270 ? 10.178 94.148 147.874 1.00 45.79 292 LEU C O 1
ATOM 7341 N N . GLU C 1 271 ? 11.097 94.315 145.820 1.00 55.63 293 GLU C N 1
ATOM 7342 C CA . GLU C 1 271 ? 9.837 94.518 145.113 1.00 54.80 293 GLU C CA 1
ATOM 7343 C C . GLU C 1 271 ? 9.431 93.331 144.255 1.00 52.93 293 GLU C C 1
ATOM 7344 O O . GLU C 1 271 ? 8.258 92.954 144.252 1.00 54.85 293 GLU C O 1
ATOM 7350 N N . THR C 1 272 ? 10.371 92.729 143.528 1.00 42.07 294 THR C N 1
ATOM 7351 C CA 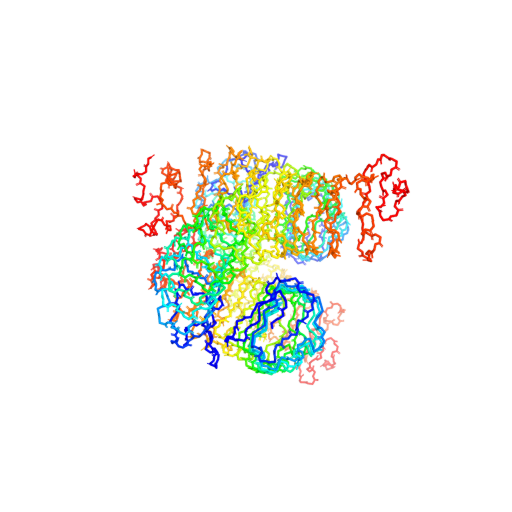. THR C 1 272 ? 10.104 91.552 142.715 1.00 40.93 294 THR C CA 1
ATOM 7352 C C . THR C 1 272 ? 11.176 90.507 142.984 1.00 40.08 294 THR C C 1
ATOM 7353 O O . THR C 1 272 ? 12.321 90.837 143.306 1.00 38.60 294 THR C O 1
ATOM 7357 N N . LEU C 1 273 ? 10.795 89.237 142.842 1.00 41.98 295 LEU C N 1
ATOM 7358 C CA . LEU C 1 273 ? 11.693 88.131 143.168 1.00 42.84 295 LEU C CA 1
ATOM 7359 C C . LEU C 1 273 ? 11.271 86.931 142.324 1.00 44.01 295 LEU C C 1
ATOM 7360 O O . LEU C 1 273 ? 10.289 86.257 142.649 1.00 44.29 295 LEU C O 1
ATOM 7365 N N . ALA C 1 274 ? 12.024 86.663 141.260 1.00 47.49 296 ALA C N 1
ATOM 7366 C CA . ALA C 1 274 ? 11.786 85.487 140.433 1.00 49.33 296 ALA C CA 1
ATOM 7367 C C . ALA C 1 274 ? 12.480 84.291 141.069 1.00 50.53 296 ALA C C 1
ATOM 7368 O O . ALA C 1 274 ? 13.707 84.284 141.219 1.00 49.24 296 ALA C O 1
ATOM 7370 N N . LEU C 1 275 ? 11.693 83.277 141.438 1.00 58.50 297 LEU C N 1
ATOM 7371 C CA . LEU C 1 275 ? 12.218 82.157 142.210 1.00 61.09 297 LEU C CA 1
ATOM 7372 C C . LEU C 1 275 ? 11.652 80.809 141.767 1.00 61.59 297 LEU C C 1
ATOM 7373 O O . LEU C 1 275 ? 11.778 79.824 142.505 1.00 62.70 297 LEU C O 1
ATOM 7378 N N . THR C 1 276 ? 11.041 80.730 140.587 1.00 57.90 298 THR C N 1
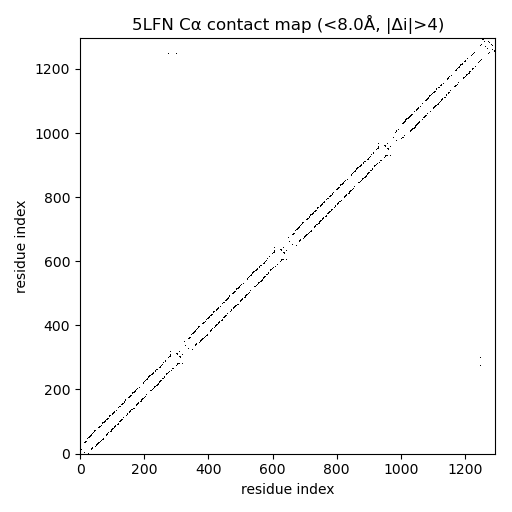ATOM 7379 C CA . THR C 1 276 ? 10.442 79.481 140.143 1.00 58.19 298 THR C CA 1
ATOM 7380 C C . THR C 1 276 ? 11.515 78.454 139.780 1.00 57.29 298 THR C C 1
ATOM 7381 O O . THR C 1 276 ? 12.666 78.787 139.484 1.00 56.34 298 THR C O 1
ATOM 7385 N N . ASN C 1 277 ? 11.111 77.183 139.804 1.00 56.51 299 ASN C N 1
ATOM 7386 C CA . ASN C 1 277 ? 11.971 76.060 139.433 1.00 55.99 299 ASN C CA 1
ATOM 7387 C C . ASN C 1 277 ? 13.220 76.002 140.317 1.00 54.29 299 ASN C C 1
ATOM 7388 O O . ASN C 1 277 ? 14.357 76.005 139.842 1.00 54.66 299 ASN C O 1
ATOM 7393 N N . ASN C 1 278 ? 12.983 75.948 141.626 1.00 46.04 300 ASN C N 1
ATOM 7394 C CA . ASN C 1 278 ? 14.033 75.694 142.598 1.00 44.38 300 ASN C CA 1
ATOM 7395 C C . ASN C 1 278 ? 13.556 74.636 143.583 1.00 46.30 300 ASN C C 1
ATOM 7396 O O . ASN C 1 278 ? 12.382 74.638 143.972 1.00 47.89 300 ASN C O 1
ATOM 7401 N N . PRO C 1 279 ? 14.434 73.719 144.007 1.00 50.79 301 PRO C N 1
ATOM 7402 C CA . PRO C 1 279 ? 14.017 72.703 144.983 1.00 52.65 301 PRO C CA 1
ATOM 7403 C C . PRO C 1 279 ? 13.878 73.280 146.382 1.00 52.41 301 PRO C C 1
ATOM 7404 O O . PRO C 1 279 ? 14.648 72.942 147.286 1.00 52.48 301 PRO C O 1
ATOM 7408 N N . TRP C 1 280 ? 12.897 74.161 146.564 1.00 53.36 302 TRP C N 1
ATOM 7409 C CA . TRP C 1 280 ? 12.727 74.846 147.838 1.00 54.33 302 TRP C CA 1
ATOM 7410 C C . TRP C 1 280 ? 12.424 73.858 148.957 1.00 57.49 302 TRP C C 1
ATOM 7411 O O . TRP C 1 280 ? 11.589 72.961 148.807 1.00 58.30 302 TRP C O 1
ATOM 7422 N N . LYS C 1 281 ? 13.115 74.028 150.081 1.00 62.10 303 LYS C N 1
ATOM 7423 C CA . LYS C 1 281 ? 12.878 73.245 151.288 1.00 65.97 303 LYS C CA 1
ATOM 7424 C C . LYS C 1 281 ? 11.994 74.076 152.210 1.00 67.09 303 LYS C C 1
ATOM 7425 O O . LYS C 1 281 ? 12.439 75.092 152.756 1.00 64.41 303 LYS C O 1
ATOM 7431 N N . CYS C 1 282 ? 10.744 73.645 152.387 1.00 74.89 304 CYS C N 1
ATOM 7432 C CA . CYS C 1 282 ? 9.753 74.434 153.119 1.00 77.39 304 CYS C CA 1
ATOM 7433 C C . CYS C 1 282 ? 9.824 74.060 154.597 1.00 84.76 304 CYS C C 1
ATOM 7434 O O . CYS C 1 282 ? 9.061 73.239 155.112 1.00 84.60 304 CYS C O 1
ATOM 7437 N N . THR C 1 283 ? 10.778 74.689 155.284 1.00 57.04 305 THR C N 1
ATOM 7438 C CA . THR C 1 283 ? 10.934 74.565 156.727 1.00 68.84 305 THR C CA 1
ATOM 7439 C C . THR C 1 283 ? 11.190 75.944 157.330 1.00 70.41 305 THR C C 1
ATOM 7440 O O . THR C 1 283 ? 10.752 76.957 156.776 1.00 71.37 305 THR C O 1
ATOM 7444 N N . CYS C 1 284 ? 11.898 76.000 158.461 1.00 84.90 306 CYS C N 1
ATOM 7445 C CA . CYS C 1 284 ? 11.989 77.245 159.217 1.00 83.33 306 CYS C CA 1
ATOM 7446 C C . CYS C 1 284 ? 12.793 78.316 158.486 1.00 81.82 306 CYS C C 1
ATOM 7447 O O . CYS C 1 284 ? 12.544 79.510 158.687 1.00 80.86 306 CYS C O 1
ATOM 7450 N N . GLN C 1 285 ? 13.755 77.928 157.644 1.00 109.32 307 GLN C N 1
ATOM 7451 C CA . GLN C 1 285 ? 14.564 78.930 156.952 1.00 112.47 307 GLN C CA 1
ATOM 7452 C C . GLN C 1 285 ? 13.735 79.776 155.988 1.00 106.05 307 GLN C C 1
ATOM 7453 O O . GLN C 1 285 ? 14.035 80.960 155.794 1.00 109.53 307 GLN C O 1
ATOM 7459 N N . LEU C 1 286 ? 12.701 79.199 155.373 1.00 72.37 308 LEU C N 1
ATOM 7460 C CA . LEU C 1 286 ? 11.898 79.921 154.390 1.00 66.88 308 LEU C CA 1
ATOM 7461 C C . LEU C 1 286 ? 10.825 80.813 154.998 1.00 67.98 308 LEU C C 1
ATOM 7462 O O . LEU C 1 286 ? 10.056 81.414 154.240 1.00 70.47 308 LEU C O 1
ATOM 7467 N N . ARG C 1 287 ? 10.737 80.928 156.324 1.00 84.03 309 ARG C N 1
ATOM 7468 C CA . ARG C 1 287 ? 9.672 81.747 156.892 1.00 77.69 309 ARG C CA 1
ATOM 7469 C C . ARG C 1 287 ? 9.806 83.195 156.435 1.00 70.70 309 ARG C C 1
ATOM 7470 O O . ARG C 1 287 ? 8.802 83.867 156.172 1.00 68.81 309 ARG C O 1
ATOM 7478 N N . GLY C 1 288 ? 11.042 83.687 156.321 1.00 56.75 310 GLY C N 1
ATOM 7479 C CA . GLY C 1 288 ? 11.250 85.035 155.817 1.00 55.23 310 GLY C CA 1
ATOM 7480 C C . GLY C 1 288 ? 10.647 85.233 154.441 1.00 55.48 310 GLY C C 1
ATOM 7481 O O . GLY C 1 288 ? 10.056 86.277 154.154 1.00 57.57 310 GLY C O 1
ATOM 7482 N N . LEU C 1 289 ? 10.790 84.233 153.568 1.00 61.67 311 LEU C N 1
ATOM 7483 C CA . LEU C 1 289 ? 10.187 84.319 152.244 1.00 59.02 311 LEU C CA 1
ATOM 7484 C C . LEU C 1 289 ? 8.668 84.317 152.343 1.00 58.20 311 LEU C C 1
ATOM 7485 O O . LEU C 1 289 ? 7.993 85.065 151.626 1.00 58.32 311 LEU C O 1
ATOM 7490 N N . ARG C 1 290 ? 8.112 83.474 153.218 1.00 57.72 312 ARG C N 1
ATOM 7491 C CA . ARG C 1 290 ? 6.665 83.448 153.406 1.00 57.85 312 ARG C CA 1
ATOM 7492 C C . ARG C 1 290 ? 6.157 84.841 153.763 1.00 57.20 312 ARG C C 1
ATOM 7493 O O . ARG C 1 290 ? 5.221 85.357 153.141 1.00 56.62 312 ARG C O 1
ATOM 7501 N N . ARG C 1 291 ? 6.769 85.461 154.778 1.00 61.82 313 ARG C N 1
ATOM 7502 C CA . ARG C 1 291 ? 6.348 86.785 155.226 1.00 62.40 313 ARG C CA 1
ATOM 7503 C C . ARG C 1 291 ? 6.303 87.775 154.071 1.00 60.20 313 ARG C C 1
ATOM 7504 O O . ARG C 1 291 ? 5.348 88.550 153.941 1.00 61.88 313 ARG C O 1
ATOM 7512 N N . TRP C 1 292 ? 7.329 87.761 153.217 1.00 48.70 314 TRP C N 1
ATOM 7513 C CA . TRP C 1 292 ? 7.369 88.689 152.093 1.00 46.15 314 TRP C CA 1
ATOM 7514 C C . TRP C 1 292 ? 6.263 88.392 151.086 1.00 49.02 314 TRP C C 1
ATOM 7515 O O . TRP C 1 292 ? 5.589 89.311 150.608 1.00 50.27 314 TRP C O 1
ATOM 7526 N N . LEU C 1 293 ? 6.062 87.117 150.750 1.00 56.77 315 LEU C N 1
ATOM 7527 C CA . LEU C 1 293 ? 4.988 86.757 149.830 1.00 58.20 315 LEU C CA 1
ATOM 7528 C C . LEU C 1 293 ? 3.627 87.084 150.431 1.00 60.14 315 LEU C C 1
ATOM 7529 O O . LEU C 1 293 ? 2.728 87.566 149.733 1.00 60.39 315 LEU C O 1
ATOM 7534 N N . GLU C 1 294 ? 3.460 86.823 151.730 1.00 64.88 316 GLU C N 1
ATOM 7535 C CA . GLU C 1 294 ? 2.192 87.090 152.403 1.00 67.44 316 GLU C CA 1
ATOM 7536 C C . GLU C 1 294 ? 1.785 88.556 152.332 1.00 68.60 316 GLU C C 1
ATOM 7537 O O . GLU C 1 294 ? 0.587 88.861 152.348 1.00 68.97 316 GLU C O 1
ATOM 7543 N N . ALA C 1 295 ? 2.745 89.480 152.255 1.00 53.95 317 ALA C N 1
ATOM 7544 C CA . ALA C 1 295 ? 2.387 90.886 152.408 1.00 58.62 317 ALA C CA 1
ATOM 7545 C C . ALA C 1 295 ? 1.620 91.423 151.207 1.00 61.16 317 ALA C C 1
ATOM 7546 O O . ALA C 1 295 ? 0.754 92.289 151.371 1.00 62.31 317 ALA C O 1
ATOM 7548 N N . LYS C 1 296 ? 1.912 90.938 150.004 1.00 79.10 318 LYS C N 1
ATOM 7549 C CA . LYS C 1 296 ? 1.209 91.375 148.808 1.00 79.47 318 LYS C CA 1
ATOM 7550 C C . LYS C 1 296 ? 0.816 90.140 148.011 1.00 79.04 318 LYS C C 1
ATOM 7551 O O . LYS C 1 296 ? 1.525 89.130 148.017 1.00 75.86 318 LYS C O 1
ATOM 7557 N N . ALA C 1 297 ? -0.313 90.226 147.314 1.00 84.32 319 ALA C N 1
ATOM 7558 C CA . ALA C 1 297 ? -0.828 89.069 146.593 1.00 86.07 319 ALA C CA 1
ATOM 7559 C C . ALA C 1 297 ? -0.261 88.937 145.186 1.00 88.32 319 ALA C C 1
ATOM 7560 O O . ALA C 1 297 ? -0.125 87.813 144.688 1.00 87.52 319 ALA C O 1
ATOM 7562 N N . SER C 1 298 ? 0.077 90.050 144.536 1.00 88.71 320 SER C N 1
ATOM 7563 C CA . SER C 1 298 ? 0.628 90.015 143.186 1.00 89.26 320 SER C CA 1
ATOM 7564 C C . SER C 1 298 ? 2.090 89.570 143.125 1.00 84.79 320 SER C C 1
ATOM 7565 O O . SER C 1 298 ? 2.782 89.876 142.150 1.00 88.92 320 SER C O 1
ATOM 7568 N N . ARG C 1 299 ? 2.575 88.846 144.138 1.00 66.70 321 ARG C N 1
ATOM 7569 C CA . ARG C 1 299 ? 3.951 88.357 144.134 1.00 62.23 321 ARG C CA 1
ATOM 7570 C C . ARG C 1 299 ? 3.950 86.870 143.814 1.00 69.30 321 ARG C C 1
ATOM 7571 O O . ARG C 1 299 ? 3.376 86.086 144.586 1.00 71.15 321 ARG C O 1
ATOM 7579 N N . PRO C 1 300 ? 4.561 86.433 142.708 1.00 46.15 322 PRO C N 1
ATOM 7580 C CA . PRO C 1 300 ? 4.416 85.032 142.286 1.00 51.88 322 PRO C CA 1
ATOM 7581 C C . PRO C 1 300 ? 4.926 84.050 143.332 1.00 57.54 322 PRO C C 1
ATOM 7582 O O . PRO C 1 300 ? 5.643 84.409 144.267 1.00 59.64 322 PRO C O 1
ATOM 7586 N N . ASP C 1 301 ? 4.544 82.783 143.151 1.00 106.59 323 ASP C N 1
ATOM 7587 C CA . ASP C 1 301 ? 4.746 81.750 144.161 1.00 112.66 323 ASP C CA 1
ATOM 7588 C C . ASP C 1 301 ? 5.221 80.445 143.535 1.00 109.30 323 ASP C C 1
ATOM 7589 O O . ASP C 1 301 ? 4.611 79.944 142.586 1.00 115.76 323 ASP C O 1
ATOM 7594 N N . ALA C 1 302 ? 6.314 79.908 144.073 1.00 56.20 324 ALA C N 1
ATOM 7595 C CA . ALA C 1 302 ? 6.883 78.625 143.680 1.00 57.46 324 ALA C CA 1
ATOM 7596 C C . ALA C 1 302 ? 6.518 77.545 144.694 1.00 52.54 324 ALA C C 1
ATOM 7597 O O . ALA C 1 302 ? 6.161 77.826 145.840 1.00 54.47 324 ALA C O 1
ATOM 7599 N N . THR C 1 303 ? 6.606 76.296 144.249 1.00 84.52 325 THR C N 1
ATOM 7600 C CA . THR C 1 303 ? 6.158 75.153 145.030 1.00 74.26 325 THR C CA 1
ATOM 7601 C C . THR C 1 303 ? 7.286 74.588 145.891 1.00 67.24 325 THR C C 1
ATOM 7602 O O . THR C 1 303 ? 8.469 74.859 145.672 1.00 63.82 325 THR C O 1
ATOM 7606 N N . CYS C 1 304 ? 6.893 73.793 146.885 1.00 69.57 326 CYS C N 1
ATOM 7607 C CA . CYS C 1 304 ? 7.845 73.118 147.756 1.00 69.73 326 CYS C CA 1
ATOM 7608 C C . CYS C 1 304 ? 8.357 71.843 147.101 1.00 72.12 326 CYS C C 1
ATOM 7609 O O . CYS C 1 304 ? 7.608 71.126 146.431 1.00 71.00 326 CYS C O 1
ATOM 7612 N N . ALA C 1 305 ? 9.644 71.563 147.300 1.00 51.79 327 ALA C N 1
ATOM 7613 C CA . ALA C 1 305 ? 10.229 70.286 146.916 1.00 54.74 327 ALA C CA 1
ATOM 7614 C C . ALA C 1 305 ? 10.419 69.353 148.101 1.00 53.63 327 ALA C C 1
ATOM 7615 O O . ALA C 1 305 ? 10.316 68.133 147.941 1.00 53.76 327 ALA C O 1
ATOM 7617 N N . SER C 1 306 ? 10.691 69.902 149.277 1.00 77.23 328 SER C N 1
ATOM 7618 C CA . SER C 1 306 ? 10.815 69.144 150.510 1.00 71.52 328 SER C CA 1
ATOM 7619 C C . SER C 1 306 ? 10.165 69.946 151.627 1.00 69.49 328 SER C C 1
ATOM 7620 O O . SER C 1 306 ? 10.011 71.166 151.510 1.00 70.17 328 SER C O 1
ATOM 7623 N N . PRO C 1 307 ? 9.766 69.286 152.728 1.00 54.92 329 PRO C N 1
ATOM 7624 C CA . PRO C 1 307 ? 9.785 67.835 152.959 1.00 57.97 329 PRO C CA 1
ATOM 7625 C C . PRO C 1 307 ? 8.776 67.077 152.098 1.00 59.27 329 PRO C C 1
ATOM 7626 O O . PRO C 1 307 ? 7.949 67.695 151.427 1.00 57.88 329 PRO C O 1
ATOM 7630 N N . ALA C 1 308 ? 8.852 65.744 152.127 1.00 65.10 330 ALA C N 1
ATOM 7631 C CA . ALA C 1 308 ? 7.990 64.929 151.276 1.00 67.27 330 ALA C CA 1
ATOM 7632 C C . ALA C 1 308 ? 6.513 65.209 151.521 1.00 68.07 330 ALA C C 1
ATOM 7633 O O . ALA C 1 308 ? 5.708 65.141 150.585 1.00 67.69 330 ALA C O 1
ATOM 7635 N N . LYS C 1 309 ? 6.135 65.524 152.762 1.00 78.89 331 LYS C N 1
ATOM 7636 C CA . LYS C 1 309 ? 4.720 65.687 153.078 1.00 80.67 331 LYS C CA 1
ATOM 7637 C C . LYS C 1 309 ? 4.126 66.914 152.396 1.00 79.70 331 LYS C C 1
ATOM 7638 O O . LYS C 1 309 ? 2.915 66.957 152.153 1.00 78.64 331 LYS C O 1
ATOM 7644 N N . PHE C 1 310 ? 4.949 67.917 152.084 1.00 85.00 332 PHE C N 1
ATOM 7645 C CA . PHE C 1 310 ? 4.478 69.146 151.456 1.00 85.69 332 PHE C CA 1
ATOM 7646 C C . PHE C 1 310 ? 4.889 69.247 149.992 1.00 84.19 332 PHE C C 1
ATOM 7647 O O . PHE C 1 310 ? 4.691 70.299 149.376 1.00 84.46 332 PHE C O 1
ATOM 7655 N N . LYS C 1 311 ? 5.461 68.188 149.426 1.00 76.65 333 LYS C N 1
ATOM 7656 C CA . LYS C 1 311 ? 5.907 68.218 148.038 1.00 76.33 333 LYS C CA 1
ATOM 7657 C C . LYS C 1 311 ? 4.754 68.630 147.133 1.00 77.12 333 LYS C C 1
ATOM 7658 O O . LYS C 1 311 ? 3.685 68.013 147.155 1.00 77.95 333 LYS C O 1
ATOM 7664 N N . GLY C 1 312 ? 4.969 69.680 146.340 1.00 80.38 334 GLY C N 1
ATOM 7665 C CA . GLY C 1 312 ? 3.978 70.162 145.403 1.00 79.98 334 GLY C CA 1
ATOM 7666 C C . GLY C 1 312 ? 3.174 71.354 145.884 1.00 77.16 334 GLY C C 1
ATOM 7667 O O . GLY C 1 312 ? 2.565 72.044 145.058 1.00 74.76 334 GLY C O 1
ATOM 7668 N N . GLN C 1 313 ? 3.152 71.613 147.189 1.00 62.13 335 GLN C N 1
ATOM 7669 C CA . GLN C 1 313 ? 2.342 72.692 147.739 1.00 63.19 335 GLN C CA 1
ATOM 7670 C C . GLN C 1 313 ? 2.999 74.048 147.504 1.00 64.33 335 GLN C C 1
ATOM 7671 O O . GLN C 1 313 ? 4.215 74.202 147.652 1.00 66.63 335 GLN C O 1
ATOM 7677 N N . HIS C 1 314 ? 2.181 75.033 147.135 1.00 79.57 336 HIS C N 1
ATOM 7678 C CA . HIS C 1 314 ? 2.664 76.399 146.974 1.00 81.24 336 HIS C CA 1
ATOM 7679 C C . HIS C 1 314 ? 3.162 76.949 148.308 1.00 79.03 336 HIS C C 1
ATOM 7680 O O . HIS C 1 314 ? 2.618 76.645 149.372 1.00 81.26 336 HIS C O 1
ATOM 7687 N N . ILE C 1 315 ? 4.211 77.774 148.244 1.00 62.62 337 ILE C N 1
ATOM 7688 C CA . ILE C 1 315 ? 4.789 78.329 149.466 1.00 60.69 337 ILE C CA 1
ATOM 7689 C C . ILE C 1 315 ? 3.832 79.301 150.148 1.00 61.29 337 ILE C C 1
ATOM 7690 O O . ILE C 1 315 ? 3.811 79.394 151.381 1.00 61.28 337 ILE C O 1
ATOM 7695 N N . ARG C 1 316 ? 3.033 80.039 149.377 1.00 73.42 338 ARG C N 1
ATOM 7696 C CA . ARG C 1 316 ? 2.125 81.013 149.975 1.00 72.40 338 ARG C CA 1
ATOM 7697 C C . ARG C 1 316 ? 0.868 80.361 150.539 1.00 72.12 338 ARG C C 1
ATOM 7698 O O . ARG C 1 316 ? 0.287 80.881 151.498 1.00 69.52 338 ARG C O 1
ATOM 7706 N N . ASP C 1 317 ? 0.435 79.235 149.972 1.00 79.83 339 ASP C N 1
ATOM 7707 C CA . ASP C 1 317 ? -0.779 78.576 150.437 1.00 83.95 339 ASP C CA 1
ATOM 7708 C C . ASP C 1 317 ? -0.498 77.477 151.454 1.00 85.23 339 ASP C C 1
ATOM 7709 O O . ASP C 1 317 ? -1.359 77.190 152.294 1.00 86.44 339 ASP C O 1
ATOM 7714 N N . THR C 1 318 ? 0.679 76.858 151.399 1.00 57.31 340 THR C N 1
ATOM 7715 C CA . THR C 1 318 ? 0.965 75.708 152.246 1.00 63.45 340 THR C CA 1
ATOM 7716 C C . THR C 1 318 ? 0.857 76.075 153.725 1.00 67.59 340 THR C C 1
ATOM 7717 O O . THR C 1 318 ? 0.954 77.240 154.119 1.00 70.36 340 THR C O 1
ATOM 7721 N N . ASP C 1 319 ? 0.651 75.045 154.548 1.00 97.69 341 ASP C N 1
ATOM 7722 C CA . ASP C 1 319 ? 0.579 75.175 155.998 1.00 101.25 341 ASP C CA 1
ATOM 7723 C C . ASP C 1 319 ? 1.819 74.590 156.672 1.00 99.82 341 ASP C C 1
ATOM 7724 O O . ASP C 1 319 ? 1.763 74.155 157.825 1.00 100.61 341 ASP C O 1
ATOM 7729 N N . ALA C 1 320 ? 2.946 74.576 155.959 1.00 72.63 342 ALA C N 1
ATOM 7730 C CA . ALA C 1 320 ? 4.173 73.951 156.437 1.00 72.05 342 ALA C CA 1
ATOM 7731 C C . ALA C 1 320 ? 4.930 74.787 157.461 1.00 69.64 342 ALA C C 1
ATOM 7732 O O . ALA C 1 320 ? 5.919 74.298 158.016 1.00 69.76 342 ALA C O 1
ATOM 7734 N N . PHE C 1 321 ? 4.503 76.020 157.726 1.00 83.11 343 PHE C N 1
ATOM 7735 C CA . PHE C 1 321 ? 5.232 76.916 158.615 1.00 78.97 343 PHE C CA 1
ATOM 7736 C C . PHE C 1 321 ? 4.560 77.085 159.975 1.00 78.44 343 PHE C C 1
ATOM 7737 O O . PHE C 1 321 ? 4.994 77.933 160.763 1.00 77.61 343 PHE C O 1
ATOM 7745 N N . ARG C 1 322 ? 3.490 76.333 160.249 1.00 91.37 344 ARG C N 1
ATOM 7746 C CA . ARG C 1 322 ? 2.769 76.393 161.520 1.00 94.11 344 ARG C CA 1
ATOM 7747 C C . ARG C 1 322 ? 3.691 76.638 162.711 1.00 92.22 344 ARG C C 1
ATOM 7748 O O . ARG C 1 322 ? 3.372 77.434 163.601 1.00 92.01 344 ARG C O 1
ATOM 7756 N N . SER C 1 323 ? 4.835 75.959 162.733 1.00 77.81 345 SER C N 1
ATOM 7757 C CA . SER C 1 323 ? 5.817 76.131 163.796 1.00 77.44 345 SER C CA 1
ATOM 7758 C C . SER C 1 323 ? 6.670 77.370 163.553 1.00 76.86 345 SER C C 1
ATOM 7759 O O . SER C 1 323 ? 6.421 78.430 164.127 1.00 78.28 345 SER C O 1
ATOM 7762 N N . CYS D 1 1 ? 14.280 112.717 133.425 1.00 84.86 23 CYS D N 1
ATOM 7763 C CA . CYS D 1 1 ? 14.802 111.500 132.818 1.00 83.58 23 CYS D CA 1
ATOM 7764 C C . CYS D 1 1 ? 14.243 110.280 133.559 1.00 87.03 23 CYS D C 1
ATOM 7765 O O . CYS D 1 1 ? 14.445 110.151 134.765 1.00 85.63 23 CYS D O 1
ATOM 7768 N N . PRO D 1 2 ? 13.539 109.391 132.854 1.00 59.18 24 PRO D N 1
ATOM 7769 C CA . PRO D 1 2 ? 12.920 108.246 133.534 1.00 59.21 24 PRO D CA 1
ATOM 7770 C C . PRO D 1 2 ? 13.958 107.334 134.173 1.00 58.22 24 PRO D C 1
ATOM 7771 O O . PRO D 1 2 ? 15.137 107.332 133.812 1.00 60.71 24 PRO D O 1
ATOM 7775 N N . GLN D 1 3 ? 13.496 106.547 135.143 1.00 87.73 25 GLN D N 1
ATOM 7776 C CA . GLN D 1 3 ? 14.386 105.651 135.870 1.00 93.65 25 GLN D CA 1
ATOM 7777 C C . GLN D 1 3 ? 14.993 104.613 134.934 1.00 90.15 25 GLN D C 1
ATOM 7778 O O . GLN D 1 3 ? 14.351 104.155 133.985 1.00 89.77 25 GLN D O 1
ATOM 7784 N N . ASN D 1 4 ? 16.253 104.258 135.204 1.00 77.45 26 ASN D N 1
ATOM 7785 C CA . ASN D 1 4 ? 16.990 103.250 134.444 1.00 73.69 26 ASN D CA 1
ATOM 7786 C C . ASN D 1 4 ? 17.372 103.729 133.047 1.00 70.94 26 ASN D C 1
ATOM 7787 O O . ASN D 1 4 ? 18.142 103.055 132.355 1.00 70.13 26 ASN D O 1
ATOM 7792 N N . CYS D 1 5 ? 16.858 104.878 132.621 1.00 76.64 27 CYS D N 1
ATOM 7793 C CA . CYS D 1 5 ? 17.170 105.419 131.307 1.00 73.14 27 CYS D CA 1
ATOM 7794 C C . CYS D 1 5 ? 18.225 106.515 131.410 1.00 72.44 27 CYS D C 1
ATOM 7795 O O . CYS D 1 5 ? 18.421 107.131 132.461 1.00 78.04 27 CYS D O 1
ATOM 7798 N N . HIS D 1 6 ? 18.899 106.751 130.288 1.00 57.15 28 HIS D N 1
ATOM 7799 C CA . HIS D 1 6 ? 19.928 107.772 130.169 1.00 52.05 28 HIS D CA 1
ATOM 7800 C C . HIS D 1 6 ? 19.480 108.838 129.180 1.00 66.50 28 HIS D C 1
ATOM 7801 O O . HIS D 1 6 ? 18.878 108.527 128.148 1.00 47.89 28 HIS D O 1
ATOM 7808 N N . CYS D 1 7 ? 19.793 110.095 129.493 1.00 64.24 29 CYS D N 1
ATOM 7809 C CA . CYS D 1 7 ? 19.360 111.233 128.693 1.00 62.32 29 CYS D CA 1
ATOM 7810 C C . CYS D 1 7 ? 20.557 112.103 128.338 1.00 62.64 29 CYS D C 1
ATOM 7811 O O . CYS D 1 7 ? 21.362 112.446 129.211 1.00 64.71 29 CYS D O 1
ATOM 7814 N N . HIS D 1 8 ? 20.668 112.456 127.058 1.00 65.23 30 HIS D N 1
ATOM 7815 C CA . HIS D 1 8 ? 21.683 113.386 126.575 1.00 66.27 30 HIS D CA 1
ATOM 7816 C C . HIS D 1 8 ? 21.078 114.784 126.518 1.00 67.57 30 HIS D C 1
ATOM 7817 O O . HIS D 1 8 ? 20.112 115.016 125.784 1.00 64.62 30 HIS D O 1
ATOM 7824 N N . SER D 1 9 ? 21.643 115.706 127.298 1.00 78.22 31 SER D N 1
ATOM 7825 C CA . SER D 1 9 ? 21.058 117.038 127.427 1.00 79.57 31 SER D CA 1
ATOM 7826 C C . SER D 1 9 ? 21.051 117.773 126.092 1.00 79.33 31 SER D C 1
ATOM 7827 O O . SER D 1 9 ? 20.002 118.240 125.631 1.00 76.17 31 SER D O 1
ATOM 7830 N N . ASP D 1 10 ? 22.221 117.892 125.458 1.00 84.75 32 ASP D N 1
ATOM 7831 C CA . ASP D 1 10 ? 22.350 118.752 124.286 1.00 86.51 32 ASP D CA 1
ATOM 7832 C C . ASP D 1 10 ? 21.491 118.259 123.128 1.00 80.73 32 ASP D C 1
ATOM 7833 O O . ASP D 1 10 ? 20.880 119.063 122.414 1.00 82.43 32 ASP D O 1
ATOM 7838 N N . LEU D 1 11 ? 21.434 116.945 122.920 1.00 62.06 33 LEU D N 1
ATOM 7839 C CA . LEU D 1 11 ? 20.711 116.384 121.786 1.00 55.21 33 LEU D CA 1
ATOM 7840 C C . LEU D 1 11 ? 19.242 116.107 122.086 1.00 53.70 33 LEU D C 1
ATOM 7841 O O . LEU D 1 11 ? 18.475 115.854 121.151 1.00 53.51 33 LEU D O 1
ATOM 7846 N N . GLN D 1 12 ? 18.831 116.151 123.356 1.00 59.55 34 GLN D N 1
ATOM 7847 C CA . GLN D 1 12 ? 17.462 115.811 123.753 1.00 56.32 34 GLN D CA 1
ATOM 7848 C C . GLN D 1 12 ? 17.119 114.371 123.374 1.00 51.26 34 GLN D C 1
ATOM 7849 O O . GLN D 1 12 ? 16.027 114.082 122.881 1.00 47.84 34 GLN D O 1
ATOM 7855 N N . HIS D 1 13 ? 18.061 113.460 123.607 1.00 51.94 35 HIS D N 1
ATOM 7856 C CA . HIS D 1 13 ? 17.857 112.041 123.355 1.00 49.15 35 HIS D CA 1
ATOM 7857 C C . HIS D 1 13 ? 17.571 111.312 124.661 1.00 50.96 35 HIS D C 1
ATOM 7858 O O . HIS D 1 13 ? 18.176 111.609 125.696 1.00 54.38 35 HIS D O 1
ATOM 7865 N N . VAL D 1 14 ? 16.642 110.361 124.607 1.00 44.89 36 VAL D N 1
ATOM 7866 C CA . VAL D 1 14 ? 16.313 109.499 125.738 1.00 44.95 36 VAL D CA 1
ATOM 7867 C C . VAL D 1 14 ? 16.535 108.059 125.298 1.00 43.47 36 VAL D C 1
ATOM 7868 O O . VAL D 1 14 ? 15.954 107.613 124.301 1.00 41.19 36 VAL D O 1
ATOM 7872 N N . ILE D 1 15 ? 17.376 107.335 126.035 1.00 46.08 37 ILE D N 1
ATOM 7873 C CA . ILE D 1 15 ? 17.736 105.958 125.710 1.00 46.63 37 ILE D CA 1
ATOM 7874 C C . ILE D 1 15 ? 17.260 105.058 126.842 1.00 47.10 37 ILE D C 1
ATOM 7875 O O . ILE D 1 15 ? 17.718 105.190 127.984 1.00 47.40 37 ILE D O 1
ATOM 7880 N N . CYS D 1 16 ? 16.351 104.140 126.520 1.00 54.90 38 CYS D N 1
ATOM 7881 C CA . CYS D 1 16 ? 15.816 103.161 127.459 1.00 58.00 38 CYS D CA 1
ATOM 7882 C C . CYS D 1 16 ? 16.004 101.752 126.916 1.00 57.76 38 CYS D C 1
ATOM 7883 O O . CYS D 1 16 ? 15.130 100.891 127.048 1.00 58.36 38 CYS D O 1
ATOM 7886 N N . ASP D 1 17 ? 17.153 101.498 126.295 1.00 60.53 39 ASP D N 1
ATOM 7887 C CA . ASP D 1 17 ? 17.393 100.237 125.598 1.00 60.69 39 ASP D CA 1
ATOM 7888 C C . ASP D 1 17 ? 17.480 99.088 126.598 1.00 60.81 39 ASP D C 1
ATOM 7889 O O . ASP D 1 17 ? 18.408 99.025 127.410 1.00 63.66 39 ASP D O 1
ATOM 7894 N N . LYS D 1 18 ? 16.506 98.182 126.535 1.00 48.67 40 LYS D N 1
ATOM 7895 C CA . LYS D 1 18 ? 16.491 96.962 127.341 1.00 51.33 40 LYS D CA 1
ATOM 7896 C C . LYS D 1 18 ? 16.627 97.277 128.828 1.00 53.96 40 LYS D C 1
ATOM 7897 O O . LYS D 1 18 ? 17.484 96.735 129.531 1.00 56.43 40 LYS D O 1
ATOM 7903 N N . VAL D 1 19 ? 15.765 98.170 129.310 1.00 57.56 41 VAL D N 1
ATOM 7904 C CA . VAL D 1 19 ? 15.717 98.526 130.722 1.00 59.34 41 VAL D CA 1
ATOM 7905 C C . VAL D 1 19 ? 14.463 97.978 131.396 1.00 58.07 41 VAL D C 1
ATOM 7906 O O . VAL D 1 19 ? 14.114 98.414 132.498 1.00 59.89 41 VAL D O 1
ATOM 7910 N N . GLY D 1 20 ? 13.770 97.040 130.755 1.00 52.15 42 GLY D N 1
ATOM 7911 C CA . GLY D 1 20 ? 12.696 96.315 131.407 1.00 52.73 42 GLY D CA 1
ATOM 7912 C C . GLY D 1 20 ? 11.381 97.051 131.532 1.00 52.34 42 GLY D C 1
ATOM 7913 O O . GLY D 1 20 ? 10.604 96.759 132.447 1.00 53.90 42 GLY D O 1
ATOM 7914 N N . LEU D 1 21 ? 11.093 97.987 130.631 1.00 51.01 43 LEU D N 1
ATOM 7915 C CA . LEU D 1 21 ? 9.864 98.762 130.725 1.00 50.11 43 LEU D CA 1
ATOM 7916 C C . LEU D 1 21 ? 8.659 97.941 130.285 1.00 49.62 43 LEU D C 1
ATOM 7917 O O . LEU D 1 21 ? 8.745 97.117 129.371 1.00 47.89 43 LEU D O 1
ATOM 7922 N N . GLN D 1 22 ? 7.531 98.177 130.954 1.00 54.54 44 GLN D N 1
ATOM 7923 C CA . GLN D 1 22 ? 6.244 97.622 130.565 1.00 54.31 44 GLN D CA 1
ATOM 7924 C C . GLN D 1 22 ? 5.297 98.691 130.043 1.00 50.57 44 GLN D C 1
ATOM 7925 O O . GLN D 1 22 ? 4.254 98.350 129.474 1.00 48.42 44 GLN D O 1
ATOM 7931 N N . LYS D 1 23 ? 5.631 99.967 130.231 1.00 51.57 45 LYS D N 1
ATOM 7932 C CA . LYS D 1 23 ? 4.805 101.082 129.799 1.00 53.40 45 LYS D CA 1
ATOM 7933 C C . LYS D 1 23 ? 5.701 102.158 129.203 1.00 53.23 45 LYS D C 1
ATOM 7934 O O . LYS D 1 23 ? 6.898 102.229 129.493 1.00 53.41 45 LYS D O 1
ATOM 7940 N N . ILE D 1 24 ? 5.108 102.996 128.364 1.00 53.69 46 ILE D N 1
ATOM 7941 C CA . ILE D 1 24 ? 5.858 104.099 127.752 1.00 53.95 46 ILE D CA 1
ATOM 7942 C C . ILE D 1 24 ? 6.238 105.102 128.837 1.00 56.70 46 ILE D C 1
ATOM 7943 O O . ILE D 1 24 ? 5.352 105.585 129.566 1.00 57.05 46 ILE D O 1
ATOM 7948 N N . PRO D 1 25 ? 7.515 105.445 128.994 1.00 51.12 47 PRO D N 1
ATOM 7949 C CA . PRO D 1 25 ? 7.903 106.370 130.063 1.00 53.70 47 PRO D CA 1
ATOM 7950 C C . PRO D 1 25 ? 7.508 107.805 129.749 1.00 53.56 47 PRO D C 1
ATOM 7951 O O . PRO D 1 25 ? 7.251 108.179 128.602 1.00 51.87 47 PRO D O 1
ATOM 7955 N N . LYS D 1 26 ? 7.458 108.614 130.805 1.00 69.20 48 LYS D N 1
ATOM 7956 C CA . LYS D 1 26 ? 7.262 110.050 130.674 1.00 70.72 48 LYS D CA 1
ATOM 7957 C C . LYS D 1 26 ? 8.605 110.720 130.439 1.00 68.18 48 LYS D C 1
ATOM 7958 O O . LYS D 1 26 ? 9.593 110.404 131.105 1.00 70.66 48 LYS D O 1
ATOM 7964 N N . VAL D 1 27 ? 8.636 111.648 129.484 1.00 52.58 49 VAL D N 1
ATOM 7965 C CA . VAL D 1 27 ? 9.866 112.315 129.085 1.00 53.62 49 VAL D CA 1
ATOM 7966 C C . VAL D 1 27 ? 9.581 113.802 128.922 1.00 56.61 49 VAL D C 1
ATOM 7967 O O . VAL D 1 27 ? 8.429 114.238 128.868 1.00 57.40 49 VAL D O 1
ATOM 7971 N N . SER D 1 28 ? 10.655 114.579 128.843 1.00 58.89 50 SER D N 1
ATOM 7972 C CA . SER D 1 28 ? 10.528 116.007 128.602 1.00 60.95 50 SER D CA 1
ATOM 7973 C C . SER D 1 28 ? 9.855 116.262 127.260 1.00 59.04 50 SER D C 1
ATOM 7974 O O . SER D 1 28 ? 10.019 115.500 126.302 1.00 55.85 50 SER D O 1
ATOM 7977 N N . GLU D 1 29 ? 9.088 117.352 127.193 1.00 73.73 51 GLU D N 1
ATOM 7978 C CA . GLU D 1 29 ? 8.447 117.724 125.938 1.00 74.38 51 GLU D CA 1
ATOM 7979 C C . GLU D 1 29 ? 9.474 118.110 124.885 1.00 72.01 51 GLU D C 1
ATOM 7980 O O . GLU D 1 29 ? 9.155 118.111 123.691 1.00 73.49 51 GLU D O 1
ATOM 7986 N N . LYS D 1 30 ? 10.695 118.439 125.307 1.00 60.24 52 LYS D N 1
ATOM 7987 C CA . LYS D 1 30 ? 11.776 118.792 124.400 1.00 56.22 52 LYS D CA 1
ATOM 7988 C C . LYS D 1 30 ? 12.446 117.571 123.781 1.00 50.85 52 LYS D C 1
ATOM 7989 O O . LYS D 1 30 ? 13.307 117.734 122.909 1.00 52.66 52 LYS D O 1
ATOM 7995 N N . THR D 1 31 ? 12.068 116.366 124.203 1.00 43.17 53 THR D N 1
ATOM 7996 C CA . THR D 1 31 ? 12.658 115.144 123.669 1.00 41.65 53 THR D CA 1
ATOM 7997 C C . THR D 1 31 ? 12.536 115.083 122.151 1.00 45.73 53 THR D C 1
ATOM 7998 O O . THR D 1 31 ? 11.449 115.262 121.595 1.00 46.60 53 THR D O 1
ATOM 8002 N N . LYS D 1 32 ? 13.664 114.825 121.482 1.00 49.64 54 LYS D N 1
ATOM 8003 C CA . LYS D 1 32 ? 13.694 114.673 120.034 1.00 45.53 54 LYS D CA 1
ATOM 8004 C C . LYS D 1 32 ? 13.926 113.240 119.578 1.00 41.14 54 LYS D C 1
ATOM 8005 O O . LYS D 1 32 ? 13.594 112.914 118.434 1.00 38.33 54 LYS D O 1
ATOM 8011 N N . LEU D 1 33 ? 14.489 112.385 120.431 1.00 41.31 55 LEU D N 1
ATOM 8012 C CA . LEU D 1 33 ? 14.716 110.983 120.103 1.00 40.19 55 LEU D CA 1
ATOM 8013 C C . LEU D 1 33 ? 14.407 110.138 121.328 1.00 39.12 55 LEU D C 1
ATOM 8014 O O . LEU D 1 33 ? 14.849 110.461 122.434 1.00 39.58 55 LEU D O 1
ATOM 8019 N N . LEU D 1 34 ? 13.650 109.060 121.126 1.00 38.79 56 LEU D N 1
ATOM 8020 C CA . LEU D 1 34 ? 13.249 108.160 122.205 1.00 40.11 56 LEU D CA 1
ATOM 8021 C C . LEU D 1 34 ? 13.539 106.729 121.773 1.00 39.43 56 LEU D C 1
ATOM 8022 O O . LEU D 1 34 ? 12.880 106.204 120.870 1.00 37.78 56 LEU D O 1
ATOM 8027 N N . ASN D 1 35 ? 14.516 106.097 122.424 1.00 42.09 57 ASN D N 1
ATOM 8028 C CA . ASN D 1 35 ? 14.929 104.734 122.107 1.00 41.13 57 ASN D CA 1
ATOM 8029 C C . ASN D 1 35 ? 14.382 103.794 123.178 1.00 42.18 57 ASN D C 1
ATOM 8030 O O . ASN D 1 35 ? 14.852 103.806 124.320 1.00 43.89 57 ASN D O 1
ATOM 8035 N N . LEU D 1 36 ? 13.390 102.981 122.805 1.00 35.86 58 LEU D N 1
ATOM 8036 C CA . LEU D 1 36 ? 12.742 102.047 123.720 1.00 36.88 58 LEU D CA 1
ATOM 8037 C C . LEU D 1 36 ? 12.970 100.597 123.301 1.00 40.57 58 LEU D C 1
ATOM 8038 O O . LEU D 1 36 ? 12.159 99.723 123.612 1.00 37.28 58 LEU D O 1
ATOM 8043 N N . GLN D 1 37 ? 14.076 100.320 122.614 1.00 44.26 59 GLN D N 1
ATOM 8044 C CA . GLN D 1 37 ? 14.313 98.982 122.087 1.00 45.74 59 GLN D CA 1
ATOM 8045 C C . GLN D 1 37 ? 14.419 97.948 123.204 1.00 47.34 59 GLN D C 1
ATOM 8046 O O . GLN D 1 37 ? 14.826 98.248 124.329 1.00 46.03 59 GLN D O 1
ATOM 8052 N N . ARG D 1 38 ? 14.044 96.711 122.870 1.00 58.35 60 ARG D N 1
ATOM 8053 C CA . ARG D 1 38 ? 14.248 95.548 123.737 1.00 62.88 60 ARG D CA 1
ATOM 8054 C C . ARG D 1 38 ? 13.473 95.660 125.046 1.00 62.10 60 ARG D C 1
ATOM 8055 O O . ARG D 1 38 ? 13.898 95.135 126.077 1.00 65.32 60 ARG D O 1
ATOM 8063 N N . ASN D 1 39 ? 12.336 96.338 125.013 1.00 52.78 61 ASN D N 1
ATOM 8064 C CA . ASN D 1 39 ? 11.426 96.400 126.141 1.00 49.91 61 ASN D CA 1
ATOM 8065 C C . ASN D 1 39 ? 10.242 95.467 125.858 1.00 50.33 61 ASN D C 1
ATOM 8066 O O . ASN D 1 39 ? 10.370 94.502 125.095 1.00 52.04 61 ASN D O 1
ATOM 8071 N N . ASN D 1 40 ? 9.089 95.732 126.475 1.00 49.48 62 ASN D N 1
ATOM 8072 C CA . ASN D 1 40 ? 7.922 94.859 126.336 1.00 48.79 62 ASN D CA 1
ATOM 8073 C C . ASN D 1 40 ? 6.668 95.730 126.319 1.00 45.48 62 ASN D C 1
ATOM 8074 O O . ASN D 1 40 ? 6.217 96.199 127.368 1.00 44.77 62 ASN D O 1
ATOM 8079 N N . PHE D 1 41 ? 6.111 95.939 125.125 1.00 42.59 63 PHE D N 1
ATOM 8080 C CA . PHE D 1 41 ? 4.882 96.710 124.933 1.00 42.41 63 PHE D CA 1
ATOM 8081 C C . PHE D 1 41 ? 3.961 95.882 124.048 1.00 42.45 63 PHE D C 1
ATOM 8082 O O . PHE D 1 41 ? 3.864 96.126 122.838 1.00 42.03 63 PHE D O 1
ATOM 8090 N N . PRO D 1 42 ? 3.267 94.892 124.613 1.00 45.90 64 PRO D N 1
ATOM 8091 C CA . PRO D 1 42 ? 2.442 94.020 123.759 1.00 46.20 64 PRO D CA 1
ATOM 8092 C C . PRO D 1 42 ? 1.357 94.765 123.002 1.00 45.77 64 PRO D C 1
ATOM 8093 O O . PRO D 1 42 ? 0.977 94.339 121.903 1.00 44.62 64 PRO D O 1
ATOM 8097 N N . VAL D 1 43 ? 0.850 95.868 123.549 1.00 45.73 65 VAL D N 1
ATOM 8098 C CA . VAL D 1 43 ? -0.208 96.647 122.919 1.00 45.06 65 VAL D CA 1
ATOM 8099 C C . VAL D 1 43 ? 0.176 98.118 122.984 1.00 43.51 65 VAL D C 1
ATOM 8100 O O . VAL D 1 43 ? 0.542 98.622 124.051 1.00 44.78 65 VAL D O 1
ATOM 8104 N N . LEU D 1 44 ? 0.088 98.803 121.846 1.00 37.25 66 LEU D N 1
ATOM 8105 C CA . LEU D 1 44 ? 0.259 100.255 121.785 1.00 36.40 66 LEU D CA 1
ATOM 8106 C C . LEU D 1 44 ? -1.129 100.870 121.645 1.00 36.99 66 LEU D C 1
ATOM 8107 O O . LEU D 1 44 ? -1.661 101.011 120.544 1.00 36.36 66 LEU D O 1
ATOM 8112 N N . ALA D 1 45 ? -1.720 101.232 122.778 1.00 40.66 67 ALA D N 1
ATOM 8113 C CA . ALA D 1 45 ? -3.043 101.827 122.771 1.00 43.13 67 ALA D CA 1
ATOM 8114 C C . ALA D 1 45 ? -2.984 103.237 122.186 1.00 44.66 67 ALA D C 1
ATOM 8115 O O . ALA D 1 45 ? -1.912 103.805 121.953 1.00 37.24 67 ALA D O 1
ATOM 8117 N N . ALA D 1 46 ? -4.164 103.797 121.932 1.00 41.58 68 ALA D N 1
ATOM 8118 C CA . ALA D 1 46 ? -4.252 105.145 121.390 1.00 43.43 68 ALA D CA 1
ATOM 8119 C C . ALA D 1 46 ? -3.609 106.145 122.342 1.00 43.48 68 ALA D C 1
ATOM 8120 O O . ALA D 1 46 ? -3.686 106.001 123.565 1.00 40.15 68 ALA D O 1
ATOM 8122 N N . ASN D 1 47 ? -2.965 107.164 121.770 1.00 50.61 69 ASN D N 1
ATOM 8123 C CA . ASN D 1 47 ? -2.349 108.236 122.554 1.00 50.40 69 ASN D CA 1
ATOM 8124 C C . ASN D 1 47 ? -1.224 107.708 123.442 1.00 48.10 69 ASN D C 1
ATOM 8125 O O . ASN D 1 47 ? -1.029 108.173 124.566 1.00 45.84 69 ASN D O 1
ATOM 8130 N N . SER D 1 48 ? -0.480 106.720 122.940 1.00 53.91 70 SER D N 1
ATOM 8131 C CA . SER D 1 48 ? 0.621 106.150 123.709 1.00 57.04 70 SER D CA 1
ATOM 8132 C C . SER D 1 48 ? 1.778 107.123 123.913 1.00 58.66 70 SER D C 1
ATOM 8133 O O . SER D 1 48 ? 2.571 106.931 124.841 1.00 58.52 70 SER D O 1
ATOM 8136 N N . PHE D 1 49 ? 1.898 108.158 123.075 1.00 46.04 71 PHE D N 1
ATOM 8137 C CA . PHE D 1 49 ? 3.018 109.100 123.131 1.00 45.51 71 PHE D CA 1
ATOM 8138 C C . PHE D 1 49 ? 2.463 110.529 123.178 1.00 51.61 71 PHE D C 1
ATOM 8139 O O . PHE D 1 49 ? 2.650 111.323 122.253 1.00 53.33 71 PHE D O 1
ATOM 8147 N N . ARG D 1 50 ? 1.777 110.850 124.277 1.00 70.89 72 ARG D N 1
ATOM 8148 C CA . ARG D 1 50 ? 0.998 112.083 124.347 1.00 74.64 72 ARG D CA 1
ATOM 8149 C C . ARG D 1 50 ? 1.890 113.320 124.370 1.00 73.51 72 ARG D C 1
ATOM 8150 O O . ARG D 1 50 ? 1.860 114.139 123.444 1.00 76.67 72 ARG D O 1
ATOM 8158 N N . ALA D 1 51 ? 2.697 113.473 125.419 1.00 63.74 73 ALA D N 1
ATOM 8159 C CA . ALA D 1 51 ? 3.432 114.717 125.651 1.00 61.52 73 ALA D CA 1
ATOM 8160 C C . ALA D 1 51 ? 4.829 114.644 125.032 1.00 57.70 73 ALA D C 1
ATOM 8161 O O . ALA D 1 51 ? 5.854 114.708 125.710 1.00 59.46 73 ALA D O 1
ATOM 8163 N N . MET D 1 52 ? 4.845 114.512 123.705 1.00 50.19 74 MET D N 1
ATOM 8164 C CA . MET D 1 52 ? 6.087 114.417 122.936 1.00 44.64 74 MET D CA 1
ATOM 8165 C C . MET D 1 52 ? 5.914 115.152 121.610 1.00 42.10 74 MET D C 1
ATOM 8166 O O . MET D 1 52 ? 5.997 114.558 120.532 1.00 41.65 74 MET D O 1
ATOM 8171 N N . PRO D 1 53 ? 5.664 116.464 121.660 1.00 41.42 75 PRO D N 1
ATOM 8172 C CA . PRO D 1 53 ? 5.403 117.192 120.406 1.00 42.71 75 PRO D CA 1
ATOM 8173 C C . PRO D 1 53 ? 6.606 117.275 119.486 1.00 44.35 75 PRO D C 1
ATOM 8174 O O . PRO D 1 53 ? 6.445 117.197 118.261 1.00 44.62 75 PRO D O 1
ATOM 8178 N N . ASN D 1 54 ? 7.807 117.425 120.036 1.00 51.58 76 ASN D N 1
ATOM 8179 C CA . ASN D 1 54 ? 9.007 117.632 119.238 1.00 52.02 76 ASN D CA 1
ATOM 8180 C C . ASN D 1 54 ? 9.737 116.338 118.917 1.00 48.16 76 ASN D C 1
ATOM 8181 O O . ASN D 1 54 ? 10.885 116.387 118.466 1.00 46.66 76 ASN D O 1
ATOM 8186 N N . LEU D 1 55 ? 9.114 115.187 119.144 1.00 41.84 77 LEU D N 1
ATOM 8187 C CA . LEU D 1 55 ? 9.803 113.927 118.908 1.00 39.78 77 LEU D CA 1
ATOM 8188 C C . LEU D 1 55 ? 10.046 113.753 117.413 1.00 39.46 77 LEU D C 1
ATOM 8189 O O . LEU D 1 55 ? 9.109 113.809 116.610 1.00 38.64 77 LEU D O 1
ATOM 8194 N N . VAL D 1 56 ? 11.309 113.547 117.045 1.00 44.88 78 VAL D N 1
ATOM 8195 C CA . VAL D 1 56 ? 11.691 113.386 115.654 1.00 42.16 78 VAL D CA 1
ATOM 8196 C C . VAL D 1 56 ? 11.989 111.931 115.286 1.00 38.25 78 VAL D C 1
ATOM 8197 O O . VAL D 1 56 ? 11.842 111.559 114.117 1.00 37.71 78 VAL D O 1
ATOM 8201 N N . SER D 1 57 ? 12.449 111.115 116.234 1.00 33.86 79 SER D N 1
ATOM 8202 C CA . SER D 1 57 ? 12.820 109.729 115.980 1.00 33.41 79 SER D CA 1
ATOM 8203 C C . SER D 1 57 ? 12.303 108.870 117.122 1.00 32.54 79 SER D C 1
ATOM 8204 O O . SER D 1 57 ? 12.421 109.247 118.290 1.00 33.16 79 SER D O 1
ATOM 8207 N N . LEU D 1 58 ? 11.749 107.708 116.782 1.00 33.20 80 LEU D N 1
ATOM 8208 C CA . LEU D 1 58 ? 11.119 106.828 117.758 1.00 33.71 80 LEU D CA 1
ATOM 8209 C C . LEU D 1 58 ? 11.512 105.399 117.430 1.00 32.71 80 LEU D C 1
ATOM 8210 O O . LEU D 1 58 ? 11.222 104.914 116.333 1.00 31.31 80 LEU D O 1
ATOM 8215 N N . HIS D 1 59 ? 12.184 104.736 118.366 1.00 36.20 81 HIS D N 1
ATOM 8216 C CA . HIS D 1 59 ? 12.708 103.392 118.158 1.00 36.56 81 HIS D CA 1
ATOM 8217 C C . HIS D 1 59 ? 11.959 102.425 119.063 1.00 37.34 81 HIS D C 1
ATOM 8218 O O . HIS D 1 59 ? 12.001 102.561 120.292 1.00 40.05 81 HIS D O 1
ATOM 8225 N N . LEU D 1 60 ? 11.276 101.454 118.454 1.00 34.43 82 LEU D N 1
ATOM 8226 C CA . LEU D 1 60 ? 10.462 100.489 119.185 1.00 35.80 82 LEU D CA 1
ATOM 8227 C C . LEU D 1 60 ? 10.781 99.060 118.761 1.00 37.75 82 LEU D C 1
ATOM 8228 O O . LEU D 1 60 ? 9.909 98.188 118.800 1.00 39.73 82 LEU D O 1
ATOM 8233 N N . GLN D 1 61 ? 12.021 98.799 118.353 1.00 34.47 83 GLN D N 1
ATOM 8234 C CA . GLN D 1 61 ? 12.398 97.462 117.916 1.00 34.13 83 GLN D CA 1
ATOM 8235 C C . GLN D 1 61 ? 12.453 96.493 119.094 1.00 34.95 83 GLN D C 1
ATOM 8236 O O . GLN D 1 61 ? 12.748 96.872 120.229 1.00 34.75 83 GLN D O 1
ATOM 8242 N N . HIS D 1 62 ? 12.146 95.227 118.808 1.00 42.01 84 HIS D N 1
ATOM 8243 C CA . HIS D 1 62 ? 12.285 94.143 119.783 1.00 45.26 84 HIS D CA 1
ATOM 8244 C C . HIS D 1 62 ? 11.446 94.399 121.033 1.00 47.84 84 HIS D C 1
ATOM 8245 O O . HIS D 1 62 ? 11.854 94.079 122.151 1.00 50.05 84 HIS D O 1
ATOM 8252 N N . CYS D 1 63 ? 10.263 94.979 120.847 1.00 47.80 85 CYS D N 1
ATOM 8253 C CA . CYS D 1 63 ? 9.366 95.275 121.955 1.00 49.25 85 CYS D CA 1
ATOM 8254 C C . CYS D 1 63 ? 8.199 94.298 122.050 1.00 50.50 85 CYS D C 1
ATOM 8255 O O . CYS D 1 63 ? 7.268 94.537 122.824 1.00 51.38 85 CYS D O 1
ATOM 8258 N N . GLN D 1 64 ? 8.229 93.205 121.287 1.00 45.99 86 GLN D N 1
ATOM 8259 C CA . GLN D 1 64 ? 7.178 92.188 121.328 1.00 49.35 86 GLN D CA 1
ATOM 8260 C C . GLN D 1 64 ? 5.798 92.789 121.073 1.00 52.61 86 GLN D C 1
ATOM 8261 O O . GLN D 1 64 ? 4.790 92.303 121.589 1.00 54.03 86 GLN D O 1
ATOM 8267 N N . ILE D 1 65 ? 5.748 93.853 120.273 1.00 50.41 87 ILE D N 1
ATOM 8268 C CA . ILE D 1 65 ? 4.483 94.492 119.928 1.00 56.71 87 ILE D CA 1
ATOM 8269 C C . ILE D 1 65 ? 3.672 93.575 119.022 1.00 58.48 87 ILE D C 1
ATOM 8270 O O . ILE D 1 65 ? 4.159 93.114 117.981 1.00 59.55 87 ILE D O 1
ATOM 8275 N N . ARG D 1 66 ? 2.423 93.305 119.416 1.00 74.62 88 ARG D N 1
ATOM 8276 C CA . ARG D 1 66 ? 1.498 92.516 118.610 1.00 79.78 88 ARG D CA 1
ATOM 8277 C C . ARG D 1 66 ? 0.351 93.314 118.011 1.00 76.98 88 ARG D C 1
ATOM 8278 O O . ARG D 1 66 ? -0.236 92.863 117.023 1.00 79.29 88 ARG D O 1
ATOM 8286 N N . GLU D 1 67 ? 0.017 94.475 118.569 1.00 56.81 89 GLU D N 1
ATOM 8287 C CA . GLU D 1 67 ? -1.115 95.247 118.079 1.00 51.20 89 GLU D CA 1
ATOM 8288 C C . GLU D 1 67 ? -0.802 96.727 118.214 1.00 45.05 89 GLU D C 1
ATOM 8289 O O . GLU D 1 67 ? -0.308 97.169 119.255 1.00 46.55 89 GLU D O 1
ATOM 8295 N N . VAL D 1 68 ? -1.105 97.481 117.164 1.00 43.22 90 VAL D N 1
ATOM 8296 C CA . VAL D 1 68 ? -0.943 98.929 117.142 1.00 39.21 90 VAL D CA 1
ATOM 8297 C C . VAL D 1 68 ? -2.338 99.503 116.933 1.00 38.51 90 VAL D C 1
ATOM 8298 O O . VAL D 1 68 ? -2.844 99.544 115.806 1.00 38.35 90 VAL D O 1
ATOM 8302 N N . ALA D 1 69 ? -2.970 99.938 118.018 1.00 46.60 91 ALA D N 1
ATOM 8303 C CA . ALA D 1 69 ? -4.329 100.443 117.943 1.00 46.32 91 ALA D CA 1
ATOM 8304 C C . ALA D 1 69 ? -4.383 101.730 117.125 1.00 45.25 91 ALA D C 1
ATOM 8305 O O . ALA D 1 69 ? -3.386 102.439 116.956 1.00 43.11 91 ALA D O 1
ATOM 8307 N N . ALA D 1 70 ? -5.573 102.019 116.602 1.00 39.26 92 ALA D N 1
ATOM 8308 C CA . ALA D 1 70 ? -5.782 103.251 115.855 1.00 40.19 92 ALA D CA 1
ATOM 8309 C C . ALA D 1 70 ? -5.492 104.457 116.738 1.00 40.22 92 ALA D C 1
ATOM 8310 O O . ALA D 1 70 ? -5.970 104.542 117.873 1.00 44.14 92 ALA D O 1
ATOM 8312 N N . GLY D 1 71 ? -4.705 105.392 116.212 1.00 36.14 93 GLY D N 1
ATOM 8313 C CA . GLY D 1 71 ? -4.339 106.577 116.958 1.00 38.70 93 GLY D CA 1
ATOM 8314 C C . GLY D 1 71 ? -3.198 106.387 117.930 1.00 35.60 93 GLY D C 1
ATOM 8315 O O . GLY D 1 71 ? -2.943 107.282 118.743 1.00 36.09 93 GLY D O 1
ATOM 8316 N N . ALA D 1 72 ? -2.512 105.243 117.879 1.00 39.96 94 ALA D N 1
ATOM 8317 C CA . ALA D 1 72 ? -1.394 104.994 118.785 1.00 42.05 94 ALA D CA 1
ATOM 8318 C C . ALA D 1 72 ? -0.394 106.145 118.778 1.00 41.72 94 ALA D C 1
ATOM 8319 O O . ALA D 1 72 ? 0.137 106.521 119.829 1.00 42.67 94 ALA D O 1
ATOM 8321 N N . PHE D 1 73 ? -0.129 106.718 117.605 1.00 39.55 95 PHE D N 1
ATOM 8322 C CA . PHE D 1 73 ? 0.894 107.746 117.430 1.00 39.12 95 PHE D CA 1
ATOM 8323 C C . PHE D 1 73 ? 0.278 109.130 117.233 1.00 43.05 95 PHE D C 1
ATOM 8324 O O . PHE D 1 73 ? 0.773 109.938 116.445 1.00 44.58 95 PHE D O 1
ATOM 8332 N N . ARG D 1 74 ? -0.790 109.428 117.976 1.00 51.70 96 ARG D N 1
ATOM 8333 C CA . ARG D 1 74 ? -1.638 110.570 117.642 1.00 55.10 96 ARG D CA 1
ATOM 8334 C C . ARG D 1 74 ? -0.904 111.900 117.769 1.00 54.95 96 ARG D C 1
ATOM 8335 O O . ARG D 1 74 ? -1.124 112.814 116.966 1.00 57.97 96 ARG D O 1
ATOM 8343 N N . GLY D 1 75 ? -0.030 112.033 118.758 1.00 37.09 97 GLY D N 1
ATOM 8344 C CA . GLY D 1 75 ? 0.565 113.323 119.035 1.00 38.23 97 GLY D CA 1
ATOM 8345 C C . GLY D 1 75 ? 1.843 113.660 118.304 1.00 36.78 97 GLY D C 1
ATOM 8346 O O . GLY D 1 75 ? 2.338 114.784 118.436 1.00 38.12 97 GLY D O 1
ATOM 8347 N N . LEU D 1 76 ? 2.389 112.734 117.518 1.00 41.62 98 LEU D N 1
ATOM 8348 C CA . LEU D 1 76 ? 3.753 112.851 117.002 1.00 40.69 98 LEU D CA 1
ATOM 8349 C C . LEU D 1 76 ? 3.714 113.456 115.600 1.00 39.90 98 LEU D C 1
ATOM 8350 O O . LEU D 1 76 ? 3.916 112.781 114.592 1.00 37.00 98 LEU D O 1
ATOM 8355 N N . LYS D 1 77 ? 3.474 114.771 115.548 1.00 44.36 99 LYS D N 1
ATOM 8356 C CA . LYS D 1 77 ? 3.364 115.460 114.266 1.00 48.10 99 LYS D CA 1
ATOM 8357 C C . LYS D 1 77 ? 4.724 115.720 113.627 1.00 49.75 99 LYS D C 1
ATOM 8358 O O . LYS D 1 77 ? 4.827 115.731 112.396 1.00 48.52 99 LYS D O 1
ATOM 8364 N N . GLN D 1 78 ? 5.767 115.925 114.428 1.00 57.40 100 GLN D N 1
ATOM 8365 C CA . GLN D 1 78 ? 7.108 116.178 113.916 1.00 59.67 100 GLN D CA 1
ATOM 8366 C C . GLN D 1 78 ? 7.921 114.904 113.735 1.00 55.25 100 GLN D C 1
ATOM 8367 O O . GLN D 1 78 ? 9.119 114.985 113.442 1.00 57.72 100 GLN D O 1
ATOM 8373 N N . LEU D 1 79 ? 7.307 113.737 113.901 1.00 39.90 101 LEU D N 1
ATOM 8374 C CA . LEU D 1 79 ? 8.050 112.488 113.820 1.00 35.83 101 LEU D CA 1
ATOM 8375 C C . LEU D 1 79 ? 8.537 112.261 112.393 1.00 35.02 101 LEU D C 1
ATOM 8376 O O . LEU D 1 79 ? 7.770 112.396 111.434 1.00 34.64 101 LEU D O 1
ATOM 8381 N N . ILE D 1 80 ? 9.812 111.912 112.255 1.00 39.27 102 ILE D N 1
ATOM 8382 C CA . ILE D 1 80 ? 10.426 111.634 110.962 1.00 35.38 102 ILE D CA 1
ATOM 8383 C C . ILE D 1 80 ? 10.718 110.146 110.801 1.00 32.85 102 ILE D C 1
ATOM 8384 O O . ILE D 1 80 ? 10.402 109.550 109.770 1.00 30.54 102 ILE D O 1
ATOM 8389 N N . TYR D 1 81 ? 11.300 109.527 111.823 1.00 37.99 103 TYR D N 1
ATOM 8390 C CA . TYR D 1 81 ? 11.634 108.110 111.806 1.00 37.09 103 TYR D CA 1
ATOM 8391 C C . TYR D 1 81 ? 10.722 107.351 112.756 1.00 35.04 103 TYR D C 1
ATOM 8392 O O . TYR D 1 81 ? 10.403 107.834 113.847 1.00 37.41 103 TYR D O 1
ATOM 8401 N N . LEU D 1 82 ? 10.322 106.153 112.341 1.00 26.46 104 LEU D N 1
ATOM 8402 C CA . LEU D 1 82 ? 9.583 105.238 113.200 1.00 26.38 104 LEU D CA 1
ATOM 8403 C C . LEU D 1 82 ? 10.091 103.833 112.927 1.00 26.67 104 LEU D C 1
ATOM 8404 O O . LEU D 1 82 ? 9.947 103.328 111.809 1.00 25.03 104 LEU D O 1
ATOM 8409 N N . TYR D 1 83 ? 10.706 103.219 113.932 1.00 31.07 105 TYR D N 1
ATOM 8410 C CA . TYR D 1 83 ? 11.241 101.868 113.821 1.00 31.78 105 TYR D CA 1
ATOM 8411 C C . TYR D 1 83 ? 10.335 100.921 114.594 1.00 30.40 105 TYR D C 1
ATOM 8412 O O . TYR D 1 83 ? 10.218 101.028 115.819 1.00 31.35 105 TYR D O 1
ATOM 8421 N N . LEU D 1 84 ? 9.697 99.999 113.873 1.00 29.05 106 LEU D N 1
ATOM 8422 C CA . LEU D 1 84 ? 8.862 98.966 114.470 1.00 29.02 106 LEU D CA 1
ATOM 8423 C C . LEU D 1 84 ? 9.351 97.577 114.086 1.00 29.50 106 LEU D C 1
ATOM 8424 O O . LEU D 1 84 ? 8.601 96.601 114.191 1.00 29.45 106 LEU D O 1
ATOM 8429 N N . SER D 1 85 ? 10.607 97.472 113.659 1.00 31.49 107 SER D N 1
ATOM 8430 C CA . SER D 1 85 ? 11.165 96.202 113.227 1.00 33.71 107 SER D CA 1
ATOM 8431 C C . SER D 1 85 ? 11.239 95.219 114.390 1.00 36.89 107 SER D C 1
ATOM 8432 O O . SER D 1 85 ? 11.285 95.599 115.563 1.00 37.70 107 SER D O 1
ATOM 8435 N N . HIS D 1 86 ? 11.241 93.931 114.047 1.00 37.69 108 HIS D N 1
ATOM 8436 C CA . HIS D 1 86 ? 11.481 92.863 115.016 1.00 39.91 108 HIS D CA 1
ATOM 8437 C C . HIS D 1 86 ? 10.456 92.909 116.149 1.00 38.87 108 HIS D C 1
ATOM 8438 O O . HIS D 1 86 ? 10.800 92.934 117.333 1.00 39.56 108 HIS D O 1
ATOM 8445 N N . ASN D 1 87 ? 9.183 92.921 115.772 1.00 36.97 109 ASN D N 1
ATOM 8446 C CA . ASN D 1 87 ? 8.076 92.801 116.710 1.00 37.89 109 ASN D CA 1
ATOM 8447 C C . ASN D 1 87 ? 7.185 91.636 116.272 1.00 41.75 109 ASN D C 1
ATOM 8448 O O . ASN D 1 87 ? 7.562 90.828 115.416 1.00 42.02 109 ASN D O 1
ATOM 8453 N N . ASP D 1 88 ? 5.995 91.548 116.868 1.00 46.56 110 ASP D N 1
ATOM 8454 C CA . ASP D 1 88 ? 5.055 90.467 116.593 1.00 51.00 110 ASP D CA 1
ATOM 8455 C C . ASP D 1 88 ? 3.788 90.995 115.928 1.00 47.12 110 ASP D C 1
ATOM 8456 O O . ASP D 1 88 ? 2.706 90.427 116.094 1.00 48.55 110 ASP D O 1
ATOM 8461 N N . ILE D 1 89 ? 3.916 92.074 115.159 1.00 39.12 111 ILE D N 1
ATOM 8462 C CA . ILE D 1 89 ? 2.767 92.687 114.503 1.00 40.04 111 ILE D CA 1
ATOM 8463 C C . ILE D 1 89 ? 2.245 91.753 113.419 1.00 41.55 111 ILE D C 1
ATOM 8464 O O . ILE D 1 89 ? 2.982 91.363 112.505 1.00 40.23 111 ILE D O 1
ATOM 8469 N N . ARG D 1 90 ? 0.966 91.388 113.520 1.00 48.54 112 ARG D N 1
ATOM 8470 C CA . ARG D 1 90 ? 0.305 90.549 112.530 1.00 49.05 112 ARG D CA 1
ATOM 8471 C C . ARG D 1 90 ? -0.654 91.304 111.626 1.00 46.96 112 ARG D C 1
ATOM 8472 O O . ARG D 1 90 ? -0.879 90.872 110.494 1.00 47.63 112 ARG D O 1
ATOM 8480 N N . VAL D 1 91 ? -1.231 92.408 112.094 1.00 43.49 113 VAL D N 1
ATOM 8481 C CA . VAL D 1 91 ? -2.198 93.173 111.313 1.00 43.90 113 VAL D CA 1
ATOM 8482 C C . VAL D 1 91 ? -2.000 94.653 111.606 1.00 41.77 113 VAL D C 1
ATOM 8483 O O . VAL D 1 91 ? -1.880 95.049 112.770 1.00 41.80 113 VAL D O 1
ATOM 8487 N N . LEU D 1 92 ? -1.967 95.467 110.555 1.00 43.42 114 LEU D N 1
ATOM 8488 C CA . LEU D 1 92 ? -1.954 96.924 110.673 1.00 43.70 114 LEU D CA 1
ATOM 8489 C C . LEU D 1 92 ? -3.215 97.457 110.001 1.00 45.10 114 LEU D C 1
ATOM 8490 O O . LEU D 1 92 ? -3.270 97.579 108.773 1.00 46.03 114 LEU D O 1
ATOM 8495 N N . ARG D 1 93 ? -4.222 97.772 110.806 1.00 40.90 115 ARG D N 1
ATOM 8496 C CA . ARG D 1 93 ? -5.488 98.268 110.290 1.00 43.00 115 ARG D CA 1
ATOM 8497 C C . ARG D 1 93 ? -5.415 99.772 110.056 1.00 42.30 115 ARG D C 1
ATOM 8498 O O . ARG D 1 93 ? -4.623 100.483 110.683 1.00 39.78 115 ARG D O 1
ATOM 8506 N N . ALA D 1 94 ? -6.247 100.249 109.130 1.00 41.13 116 ALA D N 1
ATOM 8507 C CA . ALA D 1 94 ? -6.289 101.670 108.813 1.00 40.88 116 ALA D CA 1
ATOM 8508 C C . ALA D 1 94 ? -6.489 102.495 110.076 1.00 41.76 116 ALA D C 1
ATOM 8509 O O . ALA D 1 94 ? -7.231 102.108 110.983 1.00 44.48 116 ALA D O 1
ATOM 8511 N N . GLY D 1 95 ? -5.815 103.643 110.126 1.00 37.79 117 GLY D N 1
ATOM 8512 C CA . GLY D 1 95 ? -5.786 104.478 111.305 1.00 38.12 117 GLY D CA 1
ATOM 8513 C C . GLY D 1 95 ? -4.612 104.221 112.227 1.00 38.87 117 GLY D C 1
ATOM 8514 O O . GLY D 1 95 ? -4.371 105.027 113.136 1.00 36.56 117 GLY D O 1
ATOM 8515 N N . ALA D 1 96 ? -3.874 103.127 112.022 1.00 47.84 118 ALA D N 1
ATOM 8516 C CA . ALA D 1 96 ? -2.740 102.822 112.890 1.00 47.72 118 ALA D CA 1
ATOM 8517 C C . ALA D 1 96 ? -1.706 103.940 112.862 1.00 46.78 118 ALA D C 1
ATOM 8518 O O . ALA D 1 96 ? -1.148 104.307 113.903 1.00 47.27 118 ALA D O 1
ATOM 8520 N N . PHE D 1 97 ? -1.446 104.503 111.681 1.00 40.88 119 PHE D N 1
ATOM 8521 C CA . PHE D 1 97 ? -0.407 105.507 111.495 1.00 39.75 119 PHE D CA 1
ATOM 8522 C C . PHE D 1 97 ? -1.007 106.898 111.324 1.00 42.43 119 PHE D C 1
ATOM 8523 O O . PHE D 1 97 ? -0.477 107.725 110.578 1.00 43.01 119 PHE D O 1
ATOM 8531 N N . ASP D 1 98 ? -2.109 107.167 112.017 1.00 46.65 120 ASP D N 1
ATOM 8532 C CA . ASP D 1 98 ? -2.807 108.434 111.863 1.00 49.21 120 ASP D CA 1
ATOM 8533 C C . ASP D 1 98 ? -2.030 109.578 112.503 1.00 46.26 120 ASP D C 1
ATOM 8534 O O . ASP D 1 98 ? -1.392 109.417 113.548 1.00 42.78 120 ASP D O 1
ATOM 8539 N N . ASP D 1 99 ? -2.097 110.744 111.861 1.00 52.25 121 ASP D N 1
ATOM 8540 C CA . ASP D 1 99 ? -1.484 111.988 112.316 1.00 53.44 121 ASP D CA 1
ATOM 8541 C C . ASP D 1 99 ? 0.033 111.994 112.170 1.00 50.77 121 ASP D C 1
ATOM 8542 O O . ASP D 1 99 ? 0.692 112.904 112.690 1.00 51.08 121 ASP D O 1
ATOM 8547 N N . LEU D 1 100 ? 0.607 111.013 111.477 1.00 42.60 122 LEU D N 1
ATOM 8548 C CA . LEU D 1 100 ? 2.045 110.987 111.211 1.00 41.87 122 LEU D CA 1
ATOM 8549 C C . LEU D 1 100 ? 2.344 111.659 109.869 1.00 44.22 122 LEU D C 1
ATOM 8550 O O . LEU D 1 100 ? 2.852 111.053 108.926 1.00 43.93 122 LEU D O 1
ATOM 8555 N N . THR D 1 101 ? 2.017 112.952 109.805 1.00 56.29 123 THR D N 1
ATOM 8556 C CA . THR D 1 101 ? 2.111 113.686 108.547 1.00 57.43 123 THR D CA 1
ATOM 8557 C C . THR D 1 101 ? 3.555 113.778 108.065 1.00 57.22 123 THR D C 1
ATOM 8558 O O . THR D 1 101 ? 3.845 113.538 106.887 1.00 57.27 123 THR D O 1
ATOM 8562 N N . GLU D 1 102 ? 4.476 114.123 108.960 1.00 51.28 124 GLU D N 1
ATOM 8563 C CA . GLU D 1 102 ? 5.866 114.331 108.578 1.00 49.88 124 GLU D CA 1
ATOM 8564 C C . GLU D 1 102 ? 6.674 113.042 108.550 1.00 45.69 124 GLU D C 1
ATOM 8565 O O . GLU D 1 102 ? 7.876 113.092 108.266 1.00 45.14 124 GLU D O 1
ATOM 8571 N N . LEU D 1 103 ? 6.058 111.896 108.834 1.00 37.87 125 LEU D N 1
ATOM 8572 C CA . LEU D 1 103 ? 6.800 110.644 108.827 1.00 33.98 125 LEU D CA 1
ATOM 8573 C C . LEU D 1 103 ? 7.412 110.417 107.451 1.00 31.85 125 LEU D C 1
ATOM 8574 O O . LEU D 1 103 ? 6.712 110.435 106.434 1.00 30.41 125 LEU D O 1
ATOM 8579 N N . THR D 1 104 ? 8.724 110.206 107.424 1.00 35.15 126 THR D N 1
ATOM 8580 C CA . THR D 1 104 ? 9.464 110.043 106.183 1.00 33.41 126 THR D CA 1
ATOM 8581 C C . THR D 1 104 ? 10.081 108.663 106.019 1.00 32.06 126 THR D C 1
ATOM 8582 O O . THR D 1 104 ? 10.278 108.226 104.883 1.00 32.35 126 THR D O 1
ATOM 8586 N N . TYR D 1 105 ? 10.406 107.976 107.111 1.00 31.77 127 TYR D N 1
ATOM 8587 C CA . TYR D 1 105 ? 10.992 106.642 107.056 1.00 31.10 127 TYR D CA 1
ATOM 8588 C C . TYR D 1 105 ? 10.235 105.745 108.021 1.00 30.25 127 TYR D C 1
ATOM 8589 O O . TYR D 1 105 ? 10.125 106.062 109.210 1.00 30.33 127 TYR D O 1
ATOM 8598 N N . LEU D 1 106 ? 9.715 104.630 107.510 1.00 31.38 128 LEU D N 1
ATOM 8599 C CA . LEU D 1 106 ? 8.902 103.704 108.290 1.00 31.54 128 LEU D CA 1
ATOM 8600 C C . LEU D 1 106 ? 9.468 102.303 108.129 1.00 31.11 128 LEU D C 1
ATOM 8601 O O . LEU D 1 106 ? 9.517 101.776 107.012 1.00 29.74 128 LEU D O 1
ATOM 8606 N N . TYR D 1 107 ? 9.890 101.704 109.240 1.00 26.93 129 TYR D N 1
ATOM 8607 C CA . TYR D 1 107 ? 10.516 100.387 109.237 1.00 27.34 129 TYR D CA 1
ATOM 8608 C C . TYR D 1 107 ? 9.582 99.399 109.926 1.00 27.67 129 TYR D C 1
ATOM 8609 O O . TYR D 1 107 ? 9.331 99.505 111.131 1.00 28.93 129 TYR D O 1
ATOM 8618 N N . LEU D 1 108 ? 9.064 98.446 109.149 1.00 27.24 130 LEU D N 1
ATOM 8619 C CA . LEU D 1 108 ? 8.152 97.420 109.642 1.00 28.10 130 LEU D CA 1
ATOM 8620 C C . LEU D 1 108 ? 8.668 96.016 109.349 1.00 28.30 130 LEU D C 1
ATOM 8621 O O . LEU D 1 108 ? 7.886 95.060 109.344 1.00 26.46 130 LEU D O 1
ATOM 8626 N N . ASP D 1 109 ? 9.968 95.872 109.107 1.00 28.83 131 ASP D N 1
ATOM 8627 C CA . ASP D 1 109 ? 10.520 94.582 108.731 1.00 30.38 131 ASP D CA 1
ATOM 8628 C C . ASP D 1 109 ? 10.517 93.623 109.917 1.00 31.79 131 ASP D C 1
ATOM 8629 O O . ASP D 1 109 ? 10.465 94.025 111.080 1.00 27.25 131 ASP D O 1
ATOM 8634 N N . HIS D 1 110 ? 10.580 92.330 109.599 1.00 32.05 132 HIS D N 1
ATOM 8635 C CA . HIS D 1 110 ? 10.655 91.271 110.605 1.00 32.50 132 HIS D CA 1
ATOM 8636 C C . HIS D 1 110 ? 9.454 91.321 111.551 1.00 33.95 132 HIS D C 1
ATOM 8637 O O . HIS D 1 110 ? 9.587 91.232 112.774 1.00 34.37 132 HIS D O 1
ATOM 8644 N N . ASN D 1 111 ? 8.267 91.476 110.966 1.00 36.78 133 ASN D N 1
ATOM 8645 C CA . ASN D 1 111 ? 7.019 91.285 111.694 1.00 38.19 133 ASN D CA 1
ATOM 8646 C C . ASN D 1 111 ? 6.271 90.117 111.062 1.00 40.69 133 ASN D C 1
ATOM 8647 O O . ASN D 1 111 ? 6.889 89.284 110.392 1.00 40.64 133 ASN D O 1
ATOM 8652 N N . LYS D 1 112 ? 4.956 90.030 111.269 1.00 43.36 134 LYS D N 1
ATOM 8653 C CA . LYS D 1 112 ? 4.168 88.947 110.691 1.00 44.91 134 LYS D CA 1
ATOM 8654 C C . LYS D 1 112 ? 2.971 89.477 109.908 1.00 43.06 134 LYS D C 1
ATOM 8655 O O . LYS D 1 112 ? 1.928 88.821 109.837 1.00 45.05 134 LYS D O 1
ATOM 8661 N N . VAL D 1 113 ? 3.106 90.662 109.309 1.00 33.38 135 VAL D N 1
ATOM 8662 C CA . VAL D 1 113 ? 2.021 91.229 108.519 1.00 35.53 135 VAL D CA 1
ATOM 8663 C C . VAL D 1 113 ? 1.756 90.341 107.312 1.00 39.87 135 VAL D C 1
ATOM 8664 O O . VAL D 1 113 ? 2.688 89.909 106.620 1.00 38.45 135 VAL D O 1
ATOM 8668 N N . THR D 1 114 ? 0.476 90.066 107.050 1.00 48.87 136 THR D N 1
ATOM 8669 C CA . THR D 1 114 ? 0.075 89.211 105.940 1.00 50.94 136 THR D CA 1
ATOM 8670 C C . THR D 1 114 ? -0.575 89.968 104.790 1.00 50.64 136 THR D C 1
ATOM 8671 O O . THR D 1 114 ? -0.732 89.393 103.707 1.00 49.45 136 THR D O 1
ATOM 8675 N N . GLU D 1 115 ? -0.960 91.225 104.989 1.00 53.64 137 GLU D N 1
ATOM 8676 C CA . GLU D 1 115 ? -1.648 91.982 103.953 1.00 54.85 137 GLU D CA 1
ATOM 8677 C C . GLU D 1 115 ? -1.496 93.466 104.250 1.00 52.46 137 GLU D C 1
ATOM 8678 O O . GLU D 1 115 ? -1.319 93.866 105.404 1.00 53.50 137 GLU D O 1
ATOM 8684 N N . LEU D 1 116 ? -1.571 94.274 103.193 1.00 44.10 138 LEU D N 1
ATOM 8685 C CA . LEU D 1 116 ? -1.548 95.729 103.306 1.00 42.55 138 LEU D CA 1
ATOM 8686 C C . LEU D 1 116 ? -2.930 96.280 102.980 1.00 43.17 138 LEU D C 1
ATOM 8687 O O . LEU D 1 116 ? -3.316 96.325 101.801 1.00 43.12 138 LEU D O 1
ATOM 8692 N N . PRO D 1 117 ? -3.714 96.704 103.968 1.00 46.34 139 PRO D N 1
ATOM 8693 C CA . PRO D 1 117 ? -5.086 97.135 103.695 1.00 47.65 139 PRO D CA 1
ATOM 8694 C C . PRO D 1 117 ? -5.155 98.551 103.140 1.00 48.02 139 PRO D C 1
ATOM 8695 O O . PRO D 1 117 ? -4.210 99.338 103.227 1.00 45.59 139 PRO D O 1
ATOM 8699 N N . ARG D 1 118 ? -6.308 98.854 102.548 1.00 51.29 140 ARG D N 1
ATOM 8700 C CA . ARG D 1 118 ? -6.546 100.174 101.982 1.00 52.04 140 ARG D CA 1
ATOM 8701 C C . ARG D 1 118 ? -6.451 101.249 103.056 1.00 51.83 140 ARG D C 1
ATOM 8702 O O . ARG D 1 118 ? -6.892 101.060 104.192 1.00 53.71 140 ARG D O 1
ATOM 8710 N N . GLY D 1 119 ? -5.864 102.383 102.686 1.00 48.22 141 GLY D N 1
ATOM 8711 C CA . GLY D 1 119 ? -5.845 103.551 103.538 1.00 49.84 141 GLY D CA 1
ATOM 8712 C C . GLY D 1 119 ? -4.894 103.495 104.710 1.00 50.71 141 GLY D C 1
ATOM 8713 O O . GLY D 1 119 ? -4.876 104.438 105.510 1.00 50.62 141 GLY D O 1
ATOM 8714 N N . LEU D 1 120 ? -4.106 102.428 104.850 1.00 58.08 142 LEU D N 1
ATOM 8715 C CA . LEU D 1 120 ? -3.153 102.365 105.953 1.00 57.13 142 LEU D CA 1
ATOM 8716 C C . LEU D 1 120 ? -2.149 103.507 105.865 1.00 55.38 142 LEU D C 1
ATOM 8717 O O . LEU D 1 120 ? -1.807 104.125 106.881 1.00 56.22 142 LEU D O 1
ATOM 8722 N N . LEU D 1 121 ? -1.668 103.801 104.657 1.00 49.68 143 LEU D N 1
ATOM 8723 C CA . LEU D 1 121 ? -0.658 104.826 104.430 1.00 47.05 143 LEU D CA 1
ATOM 8724 C C . LEU D 1 121 ? -1.254 106.164 104.006 1.00 47.69 143 LEU D C 1
ATOM 8725 O O . LEU D 1 121 ? -0.502 107.073 103.640 1.00 47.54 143 LEU D O 1
ATOM 8730 N N . SER D 1 122 ? -2.578 106.308 104.052 1.00 46.22 144 SER D N 1
ATOM 8731 C CA . SER D 1 122 ? -3.224 107.535 103.584 1.00 48.31 144 SER D CA 1
ATOM 8732 C C . SER D 1 122 ? -2.619 108.800 104.174 1.00 48.56 144 SER D C 1
ATOM 8733 O O . SER D 1 122 ? -2.285 109.712 103.402 1.00 51.65 144 SER D O 1
ATOM 8736 N N . PRO D 1 123 ? -2.453 108.934 105.494 1.00 40.10 145 PRO D N 1
ATOM 8737 C CA . PRO D 1 123 ? -1.929 110.192 106.041 1.00 39.87 145 PRO D CA 1
ATOM 8738 C C . PRO D 1 123 ? -0.424 110.350 105.894 1.00 37.03 145 PRO D C 1
ATOM 8739 O O . PRO D 1 123 ? 0.103 111.418 106.233 1.00 37.53 145 PRO D O 1
ATOM 8743 N N . LEU D 1 124 ? 0.279 109.329 105.404 1.00 41.15 146 LEU D N 1
ATOM 8744 C CA . LEU D 1 124 ? 1.740 109.361 105.304 1.00 37.96 146 LEU D CA 1
ATOM 8745 C C . LEU D 1 124 ? 2.150 109.920 103.941 1.00 38.19 146 LEU D C 1
ATOM 8746 O O . LEU D 1 124 ? 2.705 109.232 103.082 1.00 37.50 146 LEU D O 1
ATOM 8751 N N . VAL D 1 125 ? 1.885 111.215 103.764 1.00 40.19 147 VAL D N 1
ATOM 8752 C CA . VAL D 1 125 ? 2.097 111.845 102.465 1.00 42.15 147 VAL D CA 1
ATOM 8753 C C . VAL D 1 125 ? 3.567 112.139 102.190 1.00 42.72 147 VAL D C 1
ATOM 8754 O O . VAL D 1 125 ? 3.940 112.344 101.028 1.00 44.84 147 VAL D O 1
ATOM 8758 N N . ASN D 1 126 ? 4.412 112.164 103.219 1.00 37.36 148 ASN D N 1
ATOM 8759 C CA . ASN D 1 126 ? 5.838 112.411 103.054 1.00 35.42 148 ASN D CA 1
ATOM 8760 C C . ASN D 1 126 ? 6.675 111.143 103.167 1.00 33.32 148 ASN D C 1
ATOM 8761 O O . ASN D 1 126 ? 7.908 111.226 103.151 1.00 33.49 148 ASN D O 1
ATOM 8766 N N . LEU D 1 127 ? 6.042 109.979 103.277 1.00 35.23 149 LEU D N 1
ATOM 8767 C CA . LEU D 1 127 ? 6.786 108.735 103.423 1.00 34.57 149 LEU D CA 1
ATOM 8768 C C . LEU D 1 127 ? 7.686 108.516 102.213 1.00 33.10 149 LEU D C 1
ATOM 8769 O O . LEU D 1 127 ? 7.211 108.472 101.075 1.00 32.06 149 LEU D O 1
ATOM 8774 N N . PHE D 1 128 ? 8.989 108.387 102.463 1.00 34.72 150 PHE D N 1
ATOM 8775 C CA . PHE D 1 128 ? 9.973 108.156 101.410 1.00 35.63 150 PHE D CA 1
ATOM 8776 C C . PHE D 1 128 ? 10.452 106.712 101.364 1.00 33.91 150 PHE D C 1
ATOM 8777 O O . PHE D 1 128 ? 10.557 106.135 100.278 1.00 32.95 150 PHE D O 1
ATOM 8785 N N . ILE D 1 129 ? 10.753 106.117 102.517 1.00 32.94 151 ILE D N 1
ATOM 8786 C CA . ILE D 1 129 ? 11.169 104.722 102.612 1.00 31.89 151 ILE D CA 1
ATOM 8787 C C . ILE D 1 129 ? 10.086 103.949 103.350 1.00 32.79 151 ILE D C 1
ATOM 8788 O O . ILE D 1 129 ? 9.594 104.397 104.394 1.00 33.26 151 ILE D O 1
ATOM 8793 N N . LEU D 1 130 ? 9.724 102.786 102.813 1.00 34.22 152 LEU D N 1
ATOM 8794 C CA . LEU D 1 130 ? 8.813 101.855 103.472 1.00 35.33 152 LEU D CA 1
ATOM 8795 C C . LEU D 1 130 ? 9.491 100.492 103.480 1.00 35.79 152 LEU D C 1
ATOM 8796 O O . LEU D 1 130 ? 9.654 99.869 102.425 1.00 34.16 152 LEU D O 1
ATOM 8801 N N . GLN D 1 131 ? 9.895 100.039 104.664 1.00 37.09 153 GLN D N 1
ATOM 8802 C CA . GLN D 1 131 ? 10.670 98.814 104.819 1.00 38.50 153 GLN D CA 1
ATOM 8803 C C . GLN D 1 131 ? 9.747 97.724 105.355 1.00 37.55 153 GLN D C 1
ATOM 8804 O O . GLN D 1 131 ? 9.323 97.775 106.515 1.00 38.48 153 GLN D O 1
ATOM 8810 N N . LEU D 1 132 ? 9.431 96.742 104.502 1.00 29.91 154 LEU D N 1
ATOM 8811 C CA . LEU D 1 132 ? 8.518 95.660 104.854 1.00 27.92 154 LEU D CA 1
ATOM 8812 C C . LEU D 1 132 ? 9.143 94.286 104.633 1.00 27.54 154 LEU D C 1
ATOM 8813 O O . LEU D 1 132 ? 8.417 93.295 104.504 1.00 27.52 154 LEU D O 1
ATOM 8818 N N . ASN D 1 133 ? 10.471 94.204 104.594 1.00 33.88 155 ASN D N 1
ATOM 8819 C CA . ASN D 1 133 ? 11.142 92.925 104.405 1.00 35.95 155 ASN D CA 1
ATOM 8820 C C . ASN D 1 133 ? 10.833 91.964 105.548 1.00 36.78 155 ASN D C 1
ATOM 8821 O O . ASN D 1 133 ? 10.566 92.370 106.682 1.00 36.75 155 ASN D O 1
ATOM 8826 N N . ASN D 1 134 ? 10.868 90.669 105.233 1.00 30.69 156 ASN D N 1
ATOM 8827 C CA . ASN D 1 134 ? 10.771 89.609 106.236 1.00 32.83 156 ASN D CA 1
ATOM 8828 C C . ASN D 1 134 ? 9.435 89.659 106.976 1.00 33.72 156 ASN D C 1
ATOM 8829 O O . ASN D 1 134 ? 9.376 89.670 108.207 1.00 34.41 156 ASN D O 1
ATOM 8834 N N . ASN D 1 135 ? 8.351 89.684 106.204 1.00 36.61 157 ASN D N 1
ATOM 8835 C CA . ASN D 1 135 ? 7.007 89.523 106.743 1.00 38.50 157 ASN D CA 1
ATOM 8836 C C . ASN D 1 135 ? 6.358 88.310 106.087 1.00 41.26 157 ASN D C 1
ATOM 8837 O O . ASN D 1 135 ? 7.060 87.438 105.564 1.00 40.39 157 ASN D O 1
ATOM 8842 N N . LYS D 1 136 ? 5.029 88.226 106.125 1.00 48.65 158 LYS D N 1
ATOM 8843 C CA . LYS D 1 136 ? 4.293 87.146 105.481 1.00 51.61 158 LYS D CA 1
ATOM 8844 C C . LYS D 1 136 ? 3.263 87.696 104.500 1.00 49.86 158 LYS D C 1
ATOM 8845 O O . LYS D 1 136 ? 2.195 87.110 104.316 1.00 50.34 158 LYS D O 1
ATOM 8851 N N . ILE D 1 137 ? 3.579 88.819 103.857 1.00 34.90 159 ILE D N 1
ATOM 8852 C CA . ILE D 1 137 ? 2.629 89.464 102.958 1.00 37.87 159 ILE D CA 1
ATOM 8853 C C . ILE D 1 137 ? 2.388 88.557 101.760 1.00 43.83 159 ILE D C 1
ATOM 8854 O O . ILE D 1 137 ? 3.315 88.227 101.011 1.00 41.58 159 ILE D O 1
ATOM 8859 N N . ARG D 1 138 ? 1.132 88.152 101.576 1.00 62.87 160 ARG D N 1
ATOM 8860 C CA . ARG D 1 138 ? 0.740 87.272 100.485 1.00 68.06 160 ARG D CA 1
ATOM 8861 C C . ARG D 1 138 ? 0.148 88.017 99.298 1.00 70.55 160 ARG D C 1
ATOM 8862 O O . ARG D 1 138 ? 0.256 87.536 98.165 1.00 69.85 160 ARG D O 1
ATOM 8870 N N . GLU D 1 139 ? -0.471 89.176 99.524 1.00 80.01 161 GLU D N 1
ATOM 8871 C CA . GLU D 1 139 ? -1.183 89.877 98.466 1.00 83.22 161 GLU D CA 1
ATOM 8872 C C . GLU D 1 139 ? -1.146 91.380 98.706 1.00 83.68 161 GLU D C 1
ATOM 8873 O O . GLU D 1 139 ? -1.282 91.843 99.842 1.00 82.00 161 GLU D O 1
ATOM 8879 N N . LEU D 1 140 ? -0.959 92.129 97.618 1.00 74.46 162 LEU D N 1
ATOM 8880 C CA . LEU D 1 140 ? -1.023 93.587 97.618 1.00 75.43 162 LEU D CA 1
ATOM 8881 C C . LEU D 1 140 ? -2.397 93.996 97.096 1.00 80.94 162 LEU D C 1
ATOM 8882 O O . LEU D 1 140 ? -2.696 93.817 95.911 1.00 84.22 162 LEU D O 1
ATOM 8887 N N . ARG D 1 141 ? -3.229 94.545 97.976 1.00 96.49 163 ARG D N 1
ATOM 8888 C CA . ARG D 1 141 ? -4.577 94.939 97.599 1.00 99.67 163 ARG D CA 1
ATOM 8889 C C . ARG D 1 141 ? -4.571 96.230 96.781 1.00 100.24 163 ARG D C 1
ATOM 8890 O O . ARG D 1 141 ? -3.586 96.971 96.726 1.00 96.78 163 ARG D O 1
ATOM 8898 N N . ALA D 1 142 ? -5.711 96.483 96.132 1.00 106.40 164 ALA D N 1
ATOM 8899 C CA . ALA D 1 142 ? -5.840 97.634 95.244 1.00 107.27 164 ALA D CA 1
ATOM 8900 C C . ALA D 1 142 ? -5.580 98.940 95.981 1.00 104.68 164 ALA D C 1
ATOM 8901 O O . ALA D 1 142 ? -4.747 99.749 95.556 1.00 105.07 164 ALA D O 1
ATOM 8903 N N . GLY D 1 143 ? -6.285 99.171 97.086 1.00 45.92 165 GLY D N 1
ATOM 8904 C CA . GLY D 1 143 ? -6.124 100.429 97.789 1.00 41.61 165 GLY D CA 1
ATOM 8905 C C . GLY D 1 143 ? -4.777 100.607 98.455 1.00 50.13 165 GLY D C 1
ATOM 8906 O O . GLY D 1 143 ? -4.507 101.690 98.985 1.00 57.23 165 GLY D O 1
ATOM 8907 N N . ALA D 1 144 ? -3.932 99.579 98.442 1.00 99.48 166 ALA D N 1
ATOM 8908 C CA . ALA D 1 144 ? -2.626 99.675 99.076 1.00 78.29 166 ALA D CA 1
ATOM 8909 C C . ALA D 1 144 ? -1.808 100.800 98.452 1.00 71.98 166 ALA D C 1
ATOM 8910 O O . ALA D 1 144 ? -1.896 101.078 97.252 1.00 74.29 166 ALA D O 1
ATOM 8912 N N . PHE D 1 145 ? -1.003 101.449 99.289 1.00 54.67 167 PHE D N 1
ATOM 8913 C CA . PHE D 1 145 ? -0.153 102.583 98.939 1.00 50.26 167 PHE D CA 1
ATOM 8914 C C . PHE D 1 145 ? -0.941 103.825 98.549 1.00 52.03 167 PHE D C 1
ATOM 8915 O O . PHE D 1 145 ? -0.346 104.800 98.071 1.00 52.38 167 PHE D O 1
ATOM 8923 N N . GLN D 1 146 ? -2.259 103.825 98.729 1.00 54.41 168 GLN D N 1
ATOM 8924 C CA . GLN D 1 146 ? -3.042 105.026 98.479 1.00 55.81 168 GLN D CA 1
ATOM 8925 C C . GLN D 1 146 ? -2.579 106.142 99.408 1.00 52.05 168 GLN D C 1
ATOM 8926 O O . GLN D 1 146 ? -2.455 105.943 100.620 1.00 51.29 168 GLN D O 1
ATOM 8932 N N . GLY D 1 147 ? -2.329 107.324 98.842 1.00 43.53 169 GLY D N 1
ATOM 8933 C CA . GLY D 1 147 ? -1.904 108.466 99.618 1.00 43.15 169 GLY D CA 1
ATOM 8934 C C . GLY D 1 147 ? -0.402 108.645 99.736 1.00 42.93 169 GLY D C 1
ATOM 8935 O O . GLY D 1 147 ? 0.051 109.752 100.048 1.00 44.52 169 GLY D O 1
ATOM 8936 N N . ALA D 1 148 ? 0.383 107.592 99.499 1.00 47.22 170 ALA D N 1
ATOM 8937 C CA . ALA D 1 148 ? 1.837 107.642 99.672 1.00 46.16 170 ALA D CA 1
ATOM 8938 C C . ALA D 1 148 ? 2.474 108.227 98.411 1.00 45.83 170 ALA D C 1
ATOM 8939 O O . ALA D 1 148 ? 3.108 107.542 97.606 1.00 43.84 170 ALA D O 1
ATOM 8941 N N . LYS D 1 149 ? 2.300 109.543 98.258 1.00 53.80 171 LYS D N 1
ATOM 8942 C CA . LYS D 1 149 ? 2.742 110.218 97.043 1.00 55.20 171 LYS D CA 1
ATOM 8943 C C . LYS D 1 149 ? 4.261 110.329 96.977 1.00 53.85 171 LYS D C 1
ATOM 8944 O O . LYS D 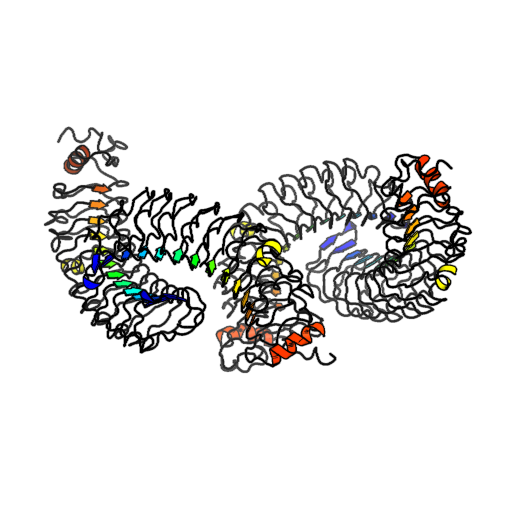1 149 ? 4.837 110.271 95.884 1.00 51.53 171 LYS D O 1
ATOM 8950 N N . ASP D 1 150 ? 4.921 110.491 98.123 1.00 53.24 172 ASP D N 1
ATOM 8951 C CA . ASP D 1 150 ? 6.366 110.687 98.180 1.00 51.62 172 ASP D CA 1
ATOM 8952 C C . ASP D 1 150 ? 7.155 109.388 98.281 1.00 45.40 172 ASP D C 1
ATOM 8953 O O . ASP D 1 150 ? 8.386 109.440 98.375 1.00 47.91 172 ASP D O 1
ATOM 8958 N N . LEU D 1 151 ? 6.495 108.233 98.269 1.00 28.26 173 LEU D N 1
ATOM 8959 C CA . LEU D 1 151 ? 7.205 106.973 98.445 1.00 25.13 173 LEU D CA 1
ATOM 8960 C C . LEU D 1 151 ? 8.139 106.725 97.267 1.00 23.94 173 LEU D C 1
ATOM 8961 O O . LEU D 1 151 ? 7.735 106.830 96.106 1.00 24.51 173 LEU D O 1
ATOM 8966 N N . ARG D 1 152 ? 9.389 106.402 97.569 1.00 33.42 174 ARG D N 1
ATOM 8967 C CA . ARG D 1 152 ? 10.398 106.160 96.541 1.00 34.32 174 ARG D CA 1
ATOM 8968 C C . ARG D 1 152 ? 11.143 104.846 96.728 1.00 34.69 174 ARG D C 1
ATOM 8969 O O . ARG D 1 152 ? 11.476 104.195 95.735 1.00 36.12 174 ARG D O 1
ATOM 8977 N N . TRP D 1 153 ? 11.423 104.444 97.966 1.00 30.39 175 TRP D N 1
ATOM 8978 C CA . TRP D 1 153 ? 12.110 103.187 98.243 1.00 31.06 175 TRP D CA 1
ATOM 8979 C C . TRP D 1 153 ? 11.129 102.243 98.926 1.00 30.29 175 TRP D C 1
ATOM 8980 O O . TRP D 1 153 ? 10.674 102.519 100.041 1.00 30.36 175 TRP D O 1
ATOM 8991 N N . LEU D 1 154 ? 10.824 101.125 98.268 1.00 33.05 176 LEU D N 1
ATOM 8992 C CA . LEU D 1 154 ? 9.871 100.143 98.776 1.00 34.53 176 LEU D CA 1
ATOM 8993 C C . LEU D 1 154 ? 10.539 98.778 98.806 1.00 34.32 176 LEU D C 1
ATOM 8994 O O . LEU D 1 154 ? 10.885 98.231 97.754 1.00 33.83 176 LEU D O 1
ATOM 8999 N N . TYR D 1 155 ? 10.712 98.231 100.006 1.00 36.22 177 TYR D N 1
ATOM 9000 C CA . TYR D 1 155 ? 11.345 96.933 100.202 1.00 38.57 177 TYR D CA 1
ATOM 9001 C C . TYR D 1 155 ? 10.277 95.912 100.572 1.00 40.25 177 TYR D C 1
ATOM 9002 O O . TYR D 1 155 ? 9.546 96.101 101.551 1.00 44.12 177 TYR D O 1
ATOM 9011 N N . LEU D 1 156 ? 10.196 94.831 99.794 1.00 31.61 178 LEU D N 1
ATOM 9012 C CA . LEU D 1 156 ? 9.240 93.754 100.029 1.00 31.02 178 LEU D CA 1
ATOM 9013 C C . LEU D 1 156 ? 9.930 92.396 99.980 1.00 31.46 178 LEU D C 1
ATOM 9014 O O . LEU D 1 156 ? 9.301 91.382 99.666 1.00 30.75 178 LEU D O 1
ATOM 9019 N N . SER D 1 157 ? 11.223 92.361 100.286 1.00 34.71 179 SER D N 1
ATOM 9020 C CA . SER D 1 157 ? 11.973 91.114 100.253 1.00 37.89 179 SER D CA 1
ATOM 9021 C C . SER D 1 157 ? 11.497 90.164 101.347 1.00 39.22 179 SER D C 1
ATOM 9022 O O . SER D 1 157 ? 10.983 90.583 102.386 1.00 38.25 179 SER D O 1
ATOM 9025 N N . GLU D 1 158 ? 11.668 88.864 101.100 1.00 52.19 180 GLU D N 1
ATOM 9026 C CA . GLU D 1 158 ? 11.393 87.834 102.104 1.00 55.88 180 GLU D CA 1
ATOM 9027 C C . GLU D 1 158 ? 9.936 87.879 102.568 1.00 54.16 180 GLU D C 1
ATOM 9028 O O . GLU D 1 158 ? 9.641 87.928 103.764 1.00 55.41 180 GLU D O 1
ATOM 9034 N N . ASN D 1 159 ? 9.017 87.865 101.604 1.00 38.93 181 ASN D N 1
ATOM 9035 C CA . ASN D 1 159 ? 7.599 87.717 101.908 1.00 37.93 181 ASN D CA 1
ATOM 9036 C C . ASN D 1 159 ? 7.054 86.486 101.191 1.00 40.49 181 ASN D C 1
ATOM 9037 O O . ASN D 1 159 ? 7.829 85.600 100.812 1.00 41.89 181 ASN D O 1
ATOM 9042 N N . ALA D 1 160 ? 5.736 86.407 100.999 1.00 43.59 182 ALA D N 1
ATOM 9043 C CA . ALA D 1 160 ? 5.115 85.264 100.340 1.00 46.65 182 ALA D CA 1
ATOM 9044 C C . ALA D 1 160 ? 4.327 85.682 99.103 1.00 45.65 182 ALA D C 1
ATOM 9045 O O . ALA D 1 160 ? 3.296 85.087 98.784 1.00 45.53 182 ALA D O 1
ATOM 9047 N N . LEU D 1 161 ? 4.801 86.707 98.400 1.00 49.19 183 LEU D N 1
ATOM 9048 C CA . LEU D 1 161 ? 4.126 87.180 97.199 1.00 50.36 183 LEU D CA 1
ATOM 9049 C C . LEU D 1 161 ? 4.326 86.179 96.066 1.00 51.96 183 LEU D C 1
ATOM 9050 O O . LEU D 1 161 ? 5.459 85.932 95.639 1.00 50.55 183 LEU D O 1
ATOM 9055 N N . SER D 1 162 ? 3.228 85.611 95.573 1.00 51.76 184 SER D N 1
ATOM 9056 C CA . SER D 1 162 ? 3.275 84.695 94.442 1.00 55.26 184 SER D CA 1
ATOM 9057 C C . SER D 1 162 ? 2.946 85.372 93.120 1.00 55.21 184 SER D C 1
ATOM 9058 O O . SER D 1 162 ? 3.189 84.782 92.062 1.00 55.01 184 SER D O 1
ATOM 9061 N N . SER D 1 163 ? 2.404 86.586 93.154 1.00 65.44 185 SER D N 1
ATOM 9062 C CA . SER D 1 163 ? 2.119 87.349 91.947 1.00 66.75 185 SER D CA 1
ATOM 9063 C C . SER D 1 163 ? 1.827 88.785 92.353 1.00 65.69 185 SER D C 1
ATOM 9064 O O . SER D 1 163 ? 1.480 89.063 93.505 1.00 66.14 185 SER D O 1
ATOM 9067 N N . LEU D 1 164 ? 1.976 89.695 91.393 1.00 62.37 186 LEU D N 1
ATOM 9068 C CA . LEU D 1 164 ? 1.665 91.106 91.590 1.00 62.26 186 LEU D CA 1
ATOM 9069 C C . LEU D 1 164 ? 0.517 91.470 90.662 1.00 64.38 186 LEU D C 1
ATOM 9070 O O . LEU D 1 164 ? 0.634 91.325 89.440 1.00 65.89 186 LEU D O 1
ATOM 9075 N N . GLN D 1 165 ? -0.584 91.936 91.239 1.00 62.19 187 GLN D N 1
ATOM 9076 C CA . GLN D 1 165 ? -1.736 92.304 90.434 1.00 63.44 187 GLN D CA 1
ATOM 9077 C C . GLN D 1 165 ? -1.394 93.497 89.541 1.00 61.44 187 GLN D C 1
ATOM 9078 O O . GLN D 1 165 ? -0.680 94.408 89.972 1.00 58.32 187 GLN D O 1
ATOM 9084 N N . PRO D 1 166 ? -1.874 93.515 88.292 1.00 56.04 188 PRO D N 1
ATOM 9085 C CA . PRO D 1 166 ? -1.562 94.645 87.399 1.00 55.77 188 PRO D CA 1
ATOM 9086 C C . PRO D 1 166 ? -1.732 96.013 88.038 1.00 55.20 188 PRO D C 1
ATOM 9087 O O . PRO D 1 166 ? -0.983 96.939 87.701 1.00 55.59 188 PRO D O 1
ATOM 9091 N N . GLY D 1 167 ? -2.694 96.178 88.939 1.00 58.11 189 GLY D N 1
ATOM 9092 C CA . GLY D 1 167 ? -2.921 97.451 89.589 1.00 56.95 189 GLY D CA 1
ATOM 9093 C C . GLY D 1 167 ? -2.179 97.639 90.894 1.00 53.84 189 GLY D C 1
ATOM 9094 O O . GLY D 1 167 ? -2.446 98.610 91.610 1.00 53.30 189 GLY D O 1
ATOM 9095 N N . ALA D 1 168 ? -1.252 96.739 91.228 1.00 58.38 190 ALA D N 1
ATOM 9096 C CA . ALA D 1 168 ? -0.594 96.791 92.530 1.00 56.08 190 ALA D CA 1
ATOM 9097 C C . ALA D 1 168 ? 0.174 98.094 92.718 1.00 55.27 190 ALA D C 1
ATOM 9098 O O . ALA D 1 168 ? 0.173 98.671 93.811 1.00 55.15 190 ALA D O 1
ATOM 9100 N N . LEU D 1 169 ? 0.833 98.575 91.663 1.00 47.90 191 LEU D N 1
ATOM 9101 C CA . LEU D 1 169 ? 1.791 99.668 91.769 1.00 47.92 191 LEU D CA 1
ATOM 9102 C C . LEU D 1 169 ? 1.294 100.962 91.136 1.00 50.58 191 LEU D C 1
ATOM 9103 O O . LEU D 1 169 ? 2.089 101.887 90.942 1.00 50.85 191 LEU D O 1
ATOM 9108 N N . ASP D 1 170 ? 0.003 101.051 90.808 1.00 63.98 192 ASP D N 1
ATOM 9109 C CA . ASP D 1 170 ? -0.514 102.248 90.153 1.00 67.20 192 ASP D CA 1
ATOM 9110 C C . ASP D 1 170 ? -0.197 103.505 90.955 1.00 64.66 192 ASP D C 1
ATOM 9111 O O . ASP D 1 170 ? 0.170 104.539 90.384 1.00 65.35 192 ASP D O 1
ATOM 9116 N N . ASP D 1 171 ? -0.329 103.437 92.280 1.00 56.42 193 ASP D N 1
ATOM 9117 C CA . ASP D 1 171 ? -0.192 104.621 93.119 1.00 54.43 193 ASP D CA 1
ATOM 9118 C C . ASP D 1 171 ? 1.257 105.011 93.389 1.00 50.47 193 ASP D C 1
ATOM 9119 O O . ASP D 1 171 ? 1.493 106.114 93.895 1.00 51.43 193 ASP D O 1
ATOM 9124 N N . VAL D 1 172 ? 2.223 104.149 93.074 1.00 44.41 194 VAL D N 1
ATOM 9125 C CA . VAL D 1 172 ? 3.631 104.440 93.328 1.00 41.33 194 VAL D CA 1
ATOM 9126 C C . VAL D 1 172 ? 4.420 104.387 92.025 1.00 39.91 194 VAL D C 1
ATOM 9127 O O . VAL D 1 172 ? 5.439 103.694 91.934 1.00 38.71 194 VAL D O 1
ATOM 9131 N N . GLU D 1 173 ? 3.963 105.122 91.010 1.00 41.63 195 GLU D N 1
ATOM 9132 C CA . GLU D 1 173 ? 4.625 105.073 89.711 1.00 41.17 195 GLU D CA 1
ATOM 9133 C C . GLU D 1 173 ? 6.032 105.660 89.748 1.00 38.38 195 GLU D C 1
ATOM 9134 O O . GLU D 1 173 ? 6.819 105.400 88.832 1.00 36.48 195 GLU D O 1
ATOM 9140 N N . ASN D 1 174 ? 6.369 106.434 90.781 1.00 40.66 196 ASN D N 1
ATOM 9141 C CA . ASN D 1 174 ? 7.644 107.139 90.847 1.00 41.21 196 ASN D CA 1
ATOM 9142 C C . ASN D 1 174 ? 8.641 106.466 91.785 1.00 38.34 196 ASN D C 1
ATOM 9143 O O . ASN D 1 174 ? 9.510 107.140 92.345 1.00 40.32 196 ASN D O 1
ATOM 9148 N N . LEU D 1 175 ? 8.542 105.150 91.964 1.00 32.86 197 LEU D N 1
ATOM 9149 C CA . LEU D 1 175 ? 9.501 104.449 92.806 1.00 33.24 197 LEU D CA 1
ATOM 9150 C C . LEU D 1 175 ? 10.894 104.537 92.200 1.00 34.64 197 LEU D C 1
ATOM 9151 O O . LEU D 1 175 ? 11.071 104.424 90.984 1.00 36.14 197 LEU D O 1
ATOM 9156 N N . ALA D 1 176 ? 11.887 104.748 93.058 1.00 30.23 198 ALA D N 1
ATOM 9157 C CA . ALA D 1 176 ? 13.281 104.693 92.642 1.00 30.25 198 ALA D CA 1
ATOM 9158 C C . ALA D 1 176 ? 13.909 103.334 92.898 1.00 27.90 198 ALA D C 1
ATOM 9159 O O . ALA D 1 176 ? 14.741 102.887 92.104 1.00 26.25 198 ALA D O 1
ATOM 9161 N N . LYS D 1 177 ? 13.518 102.668 93.982 1.00 32.88 199 LYS D N 1
ATOM 9162 C CA . LYS D 1 177 ? 14.018 101.346 94.329 1.00 33.78 199 LYS D CA 1
ATOM 9163 C C . LYS D 1 177 ? 12.838 100.449 94.669 1.00 33.87 199 LYS D C 1
ATOM 9164 O O . LYS D 1 177 ? 11.936 100.858 95.408 1.00 32.75 199 LYS D O 1
ATOM 9170 N N . PHE D 1 178 ? 12.844 99.233 94.129 1.00 35.87 200 PHE D N 1
ATOM 9171 C CA . PHE D 1 178 ? 11.772 98.270 94.365 1.00 37.44 200 PHE D CA 1
ATOM 9172 C C . PHE D 1 178 ? 12.400 96.900 94.573 1.00 37.88 200 PHE D C 1
ATOM 9173 O O . PHE D 1 178 ? 12.901 96.295 93.619 1.00 37.72 200 PHE D O 1
ATOM 9181 N N . HIS D 1 179 ? 12.388 96.419 95.814 1.00 38.25 201 HIS D N 1
ATOM 9182 C CA . HIS D 1 179 ? 12.953 95.122 96.166 1.00 39.10 201 HIS D CA 1
ATOM 9183 C C . HIS D 1 179 ? 11.818 94.150 96.462 1.00 40.11 201 HIS D C 1
ATOM 9184 O O . HIS D 1 179 ? 11.039 94.367 97.396 1.00 41.31 201 HIS D O 1
ATOM 9191 N N . VAL D 1 180 ? 11.727 93.086 95.666 1.00 34.24 202 VAL D N 1
ATOM 9192 C CA . VAL D 1 180 ? 10.727 92.046 95.877 1.00 34.98 202 VAL D CA 1
ATOM 9193 C C . VAL D 1 180 ? 11.408 90.689 95.737 1.00 34.35 202 VAL D C 1
ATOM 9194 O O . VAL D 1 180 ? 10.823 89.733 95.217 1.00 34.68 202 VAL D O 1
ATOM 9198 N N . ASP D 1 181 ? 12.645 90.594 96.210 1.00 35.37 203 ASP D N 1
ATOM 9199 C CA . ASP D 1 181 ? 13.389 89.349 96.113 1.00 36.59 203 ASP D CA 1
ATOM 9200 C C . ASP D 1 181 ? 12.955 88.369 97.198 1.00 37.27 203 ASP D C 1
ATOM 9201 O O . ASP D 1 181 ? 12.331 88.736 98.196 1.00 36.25 203 ASP D O 1
ATOM 9206 N N . ARG D 1 182 ? 13.295 87.099 96.982 1.00 42.81 204 ARG D N 1
ATOM 9207 C CA . ARG D 1 182 ? 13.000 86.032 97.936 1.00 45.55 204 ARG D CA 1
ATOM 9208 C C . ARG D 1 182 ? 11.499 85.935 98.211 1.00 45.47 204 ARG D C 1
ATOM 9209 O O . ARG D 1 182 ? 11.047 85.916 99.359 1.00 45.11 204 ARG D O 1
ATOM 9217 N N . ASN D 1 183 ? 10.721 85.878 97.130 1.00 45.11 205 ASN D N 1
ATOM 9218 C CA . ASN D 1 183 ? 9.290 85.613 97.199 1.00 46.77 205 ASN D CA 1
ATOM 9219 C C . ASN D 1 183 ? 8.998 84.374 96.357 1.00 50.40 205 ASN D C 1
ATOM 9220 O O . ASN D 1 183 ? 9.909 83.581 96.098 1.00 52.50 205 ASN D O 1
ATOM 9225 N N . GLN D 1 184 ? 7.752 84.187 95.925 1.00 45.78 206 GLN D N 1
ATOM 9226 C CA . GLN D 1 184 ? 7.368 83.032 95.121 1.00 47.48 206 GLN D CA 1
ATOM 9227 C C . GLN D 1 184 ? 6.786 83.458 93.778 1.00 45.28 206 GLN D C 1
ATOM 9228 O O . GLN D 1 184 ? 5.855 82.840 93.258 1.00 46.52 206 GLN D O 1
ATOM 9234 N N . LEU D 1 185 ? 7.333 84.522 93.195 1.00 45.42 207 LEU D N 1
ATOM 9235 C CA . LEU D 1 185 ? 6.898 84.972 91.877 1.00 45.47 207 LEU D CA 1
ATOM 9236 C C . LEU D 1 185 ? 7.294 83.929 90.838 1.00 46.98 207 LEU D C 1
ATOM 9237 O O . LEU D 1 185 ? 8.483 83.724 90.574 1.00 44.92 207 LEU D O 1
ATOM 9242 N N . SER D 1 186 ? 6.299 83.268 90.250 1.00 54.74 208 SER D N 1
ATOM 9243 C CA . SER D 1 186 ? 6.532 82.197 89.289 1.00 57.39 208 SER D CA 1
ATOM 9244 C C . SER D 1 186 ? 6.737 82.703 87.867 1.00 56.31 208 SER D C 1
ATOM 9245 O O . SER D 1 186 ? 6.922 81.888 86.957 1.00 55.87 208 SER D O 1
ATOM 9248 N N . SER D 1 187 ? 6.710 84.015 87.653 1.00 58.33 209 SER D N 1
ATOM 9249 C CA . SER D 1 187 ? 6.925 84.579 86.328 1.00 59.21 209 SER D CA 1
ATOM 9250 C C . SER D 1 187 ? 7.196 86.067 86.484 1.00 57.34 209 SER D C 1
ATOM 9251 O O . SER D 1 187 ? 6.852 86.674 87.503 1.00 57.82 209 SER D O 1
ATOM 9254 N N . TYR D 1 188 ? 7.817 86.643 85.467 1.00 45.81 210 TYR D N 1
ATOM 9255 C CA . TYR D 1 188 ? 8.131 88.064 85.501 1.00 43.07 210 TYR D CA 1
ATOM 9256 C C . TYR D 1 188 ? 6.836 88.867 85.504 1.00 44.20 210 TYR D C 1
ATOM 9257 O O . TYR D 1 188 ? 6.047 88.751 84.557 1.00 46.55 210 TYR D O 1
ATOM 9266 N N . PRO D 1 189 ? 6.558 89.715 86.574 1.00 48.97 211 PRO D N 1
ATOM 9267 C CA . PRO D 1 189 ? 5.286 90.468 86.629 1.00 49.79 211 PRO D CA 1
ATOM 9268 C C . PRO D 1 189 ? 5.259 91.666 85.681 1.00 49.37 211 PRO D C 1
ATOM 9269 O O . PRO D 1 189 ? 5.443 92.824 86.057 1.00 47.81 211 PRO D O 1
ATOM 9273 N N . SER D 1 190 ? 5.022 91.377 84.400 1.00 52.19 212 SER D N 1
ATOM 9274 C CA . SER D 1 190 ? 5.044 92.423 83.382 1.00 52.08 212 SER D CA 1
ATOM 9275 C C . SER D 1 190 ? 3.967 93.469 83.644 1.00 52.26 212 SER D C 1
ATOM 9276 O O . SER D 1 190 ? 4.243 94.674 83.653 1.00 52.13 212 SER D O 1
ATOM 9279 N N . ALA D 1 191 ? 2.726 93.024 83.849 1.00 52.57 213 ALA D N 1
ATOM 9280 C CA . ALA D 1 191 ? 1.615 93.958 84.002 1.00 53.48 213 ALA D CA 1
ATOM 9281 C C . ALA D 1 191 ? 1.844 94.899 85.179 1.00 51.55 213 ALA D C 1
ATOM 9282 O O . ALA D 1 191 ? 1.666 96.117 85.060 1.00 52.02 213 ALA D O 1
ATOM 9284 N N . ALA D 1 192 ? 2.238 94.350 86.330 1.00 42.52 214 ALA D N 1
ATOM 9285 C CA . ALA D 1 192 ? 2.422 95.175 87.520 1.00 41.72 214 ALA D CA 1
ATOM 9286 C C . ALA D 1 192 ? 3.592 96.137 87.349 1.00 39.22 214 ALA D C 1
ATOM 9287 O O . ALA D 1 192 ? 3.470 97.335 87.628 1.00 38.61 214 ALA D O 1
ATOM 9289 N N . LEU D 1 193 ? 4.738 95.629 86.888 1.00 39.25 215 LEU D N 1
ATOM 9290 C CA . LEU D 1 193 ? 5.933 96.457 86.778 1.00 38.07 215 LEU D CA 1
ATOM 9291 C C . LEU D 1 193 ? 5.840 97.473 85.647 1.00 38.96 215 LEU D C 1
ATOM 9292 O O . LEU D 1 193 ? 6.569 98.471 85.668 1.00 37.43 215 LEU D O 1
ATOM 9297 N N . SER D 1 194 ? 4.968 97.248 84.661 1.00 41.12 216 SER D N 1
ATOM 9298 C CA . SER D 1 194 ? 4.823 98.204 83.571 1.00 41.85 216 SER D CA 1
ATOM 9299 C C . SER D 1 194 ? 4.295 99.551 84.047 1.00 41.51 216 SER D C 1
ATOM 9300 O O . SER D 1 194 ? 4.292 100.507 83.263 1.00 41.77 216 SER D O 1
ATOM 9303 N N . LYS D 1 195 ? 3.847 99.650 85.300 1.00 40.92 217 LYS D N 1
ATOM 9304 C CA . LYS D 1 195 ? 3.359 100.909 85.843 1.00 41.66 217 LYS D CA 1
ATOM 9305 C C . LYS D 1 195 ? 4.468 101.760 86.451 1.00 38.40 217 LYS D C 1
ATOM 9306 O O . LYS D 1 195 ? 4.260 102.958 86.673 1.00 38.60 217 LYS D O 1
ATOM 9312 N N . LEU D 1 196 ? 5.634 101.178 86.725 1.00 35.21 218 LEU D N 1
ATOM 9313 C CA . LEU D 1 196 ? 6.759 101.948 87.238 1.00 35.84 218 LEU D CA 1
ATOM 9314 C C . LEU D 1 196 ? 7.482 102.605 86.070 1.00 36.45 218 LEU D C 1
ATOM 9315 O O . LEU D 1 196 ? 7.789 101.944 85.073 1.00 36.50 218 LEU D O 1
ATOM 9320 N N . ARG D 1 197 ? 7.755 103.906 86.190 1.00 42.92 219 ARG D N 1
ATOM 9321 C CA . ARG D 1 197 ? 8.333 104.657 85.086 1.00 44.40 219 ARG D CA 1
ATOM 9322 C C . ARG D 1 197 ? 9.777 105.088 85.304 1.00 42.90 219 ARG D C 1
ATOM 9323 O O . ARG D 1 197 ? 10.470 105.355 84.318 1.00 44.39 219 ARG D O 1
ATOM 9331 N N . VAL D 1 198 ? 10.245 105.179 86.549 1.00 32.72 220 VAL D N 1
ATOM 9332 C CA . VAL D 1 198 ? 11.551 105.775 86.813 1.00 31.61 220 VAL D CA 1
ATOM 9333 C C . VAL D 1 198 ? 12.312 104.959 87.849 1.00 31.13 220 VAL D C 1
ATOM 9334 O O . VAL D 1 198 ? 13.147 105.497 88.585 1.00 33.22 220 VAL D O 1
ATOM 9338 N N . VAL D 1 199 ? 12.041 103.656 87.912 1.00 35.25 221 VAL D N 1
ATOM 9339 C CA . VAL D 1 199 ? 12.726 102.804 88.875 1.00 34.63 221 VAL D CA 1
ATOM 9340 C C . VAL D 1 199 ? 14.200 102.725 88.500 1.00 34.68 221 VAL D C 1
ATOM 9341 O O . VAL D 1 199 ? 14.550 102.498 87.333 1.00 34.60 221 VAL D O 1
ATOM 9345 N N . GLU D 1 200 ? 15.071 102.930 89.486 1.00 33.35 222 GLU D N 1
ATOM 9346 C CA . GLU D 1 200 ? 16.513 102.894 89.280 1.00 34.08 222 GLU D CA 1
ATOM 9347 C C . GLU D 1 200 ? 17.147 101.581 89.715 1.00 33.23 222 GLU D C 1
ATOM 9348 O O . GLU D 1 200 ? 18.101 101.121 89.079 1.00 32.63 222 GLU D O 1
ATOM 9354 N N . GLU D 1 201 ? 16.642 100.964 90.782 1.00 31.42 223 GLU D N 1
ATOM 9355 C CA . GLU D 1 201 ? 17.132 99.673 91.249 1.00 32.91 223 GLU D CA 1
ATOM 9356 C C . GLU D 1 201 ? 15.948 98.725 91.344 1.00 32.83 223 GLU D C 1
ATOM 9357 O O . GLU D 1 201 ? 14.958 99.029 92.018 1.00 32.86 223 GLU D O 1
ATOM 9363 N N . LEU D 1 202 ? 16.048 97.588 90.660 1.00 33.88 224 LEU D N 1
ATOM 9364 C CA . LEU D 1 202 ? 15.018 96.557 90.666 1.00 35.05 224 LEU D CA 1
ATOM 9365 C C . LEU D 1 202 ? 15.638 95.247 91.128 1.00 34.96 224 LEU D C 1
ATOM 9366 O O . LEU D 1 202 ? 16.579 94.749 90.501 1.00 34.68 224 LEU D O 1
ATOM 9371 N N . LYS D 1 203 ? 15.111 94.690 92.219 1.00 36.10 225 LYS D N 1
ATOM 9372 C CA . LYS D 1 203 ? 15.673 93.499 92.850 1.00 36.38 225 LYS D CA 1
ATOM 9373 C C . LYS D 1 203 ? 14.647 92.375 92.799 1.00 36.64 225 LYS D C 1
ATOM 9374 O O . LYS D 1 203 ? 13.597 92.455 93.447 1.00 36.53 225 LYS D O 1
ATOM 9380 N N . LEU D 1 204 ? 14.960 91.325 92.034 1.00 37.78 226 LEU D N 1
ATOM 9381 C CA . LEU D 1 204 ? 14.048 90.210 91.802 1.00 38.15 226 LEU D CA 1
ATOM 9382 C C . LEU D 1 204 ? 14.683 88.871 92.160 1.00 38.06 226 LEU D C 1
ATOM 9383 O O . LEU D 1 204 ? 14.165 87.819 91.770 1.00 39.47 226 LEU D O 1
ATOM 9388 N N . SER D 1 205 ? 15.789 88.889 92.899 1.00 32.63 227 SER D N 1
ATOM 9389 C CA . SER D 1 205 ? 16.517 87.664 93.195 1.00 34.64 227 SER D CA 1
ATOM 9390 C C . SER D 1 205 ? 15.628 86.643 93.897 1.00 36.89 227 SER D C 1
ATOM 9391 O O . SER D 1 205 ? 14.693 86.989 94.624 1.00 36.88 227 SER D O 1
ATOM 9394 N N . HIS D 1 206 ? 15.940 85.367 93.671 1.00 41.82 228 HIS D N 1
ATOM 9395 C CA . HIS D 1 206 ? 15.312 84.259 94.388 1.00 43.50 228 HIS D CA 1
ATOM 9396 C C . HIS D 1 206 ? 13.800 84.235 94.167 1.00 43.17 228 HIS D C 1
ATOM 9397 O O . HIS D 1 206 ? 13.010 84.110 95.105 1.00 42.64 228 HIS D O 1
ATOM 9404 N N . ASN D 1 207 ? 13.403 84.357 92.901 1.00 47.97 229 ASN D N 1
ATOM 9405 C CA . ASN D 1 207 ? 12.029 84.143 92.475 1.00 48.72 229 ASN D CA 1
ATOM 9406 C C . ASN D 1 207 ? 12.068 83.253 91.234 1.00 49.70 229 ASN D C 1
ATOM 9407 O O . ASN D 1 207 ? 12.777 83.581 90.268 1.00 46.10 229 ASN D O 1
ATOM 9412 N N . PRO D 1 208 ? 11.332 82.135 91.208 1.00 42.39 230 PRO D N 1
ATOM 9413 C CA . PRO D 1 208 ? 11.380 81.265 90.023 1.00 44.90 230 PRO D CA 1
ATOM 9414 C C . PRO D 1 208 ? 10.732 81.903 88.804 1.00 45.27 230 PRO D C 1
ATOM 9415 O O . PRO D 1 208 ? 9.646 81.498 88.378 1.00 46.28 230 PRO D O 1
ATOM 9419 N N . LEU D 1 209 ? 11.402 82.903 88.226 1.00 49.91 231 LEU D N 1
ATOM 9420 C CA . LEU D 1 209 ? 10.844 83.619 87.086 1.00 50.00 231 LEU D CA 1
ATOM 9421 C C . LEU D 1 209 ? 10.930 82.801 85.804 1.00 51.89 231 LEU D C 1
ATOM 9422 O O . LEU D 1 209 ? 10.053 82.920 84.940 1.00 51.30 231 LEU D O 1
ATOM 9427 N N . LYS D 1 210 ? 11.984 81.997 85.653 1.00 60.91 232 LYS D N 1
ATOM 9428 C CA . LYS D 1 210 ? 12.168 81.103 84.512 1.00 63.00 232 LYS D CA 1
ATOM 9429 C C . LYS D 1 210 ? 12.562 81.846 83.239 1.00 62.45 232 LYS D C 1
ATOM 9430 O O . LYS D 1 210 ? 13.390 81.344 82.472 1.00 62.35 232 LYS D O 1
ATOM 9436 N N . SER D 1 211 ? 11.994 83.023 82.986 1.00 62.76 233 SER D N 1
ATOM 9437 C CA . SER D 1 211 ? 12.354 83.750 81.777 1.00 62.15 233 SER D CA 1
ATOM 9438 C C . SER D 1 211 ? 12.021 85.226 81.936 1.00 59.58 233 SER D C 1
ATOM 9439 O O . SER D 1 211 ? 11.261 85.623 82.824 1.00 60.20 233 SER D O 1
ATOM 9442 N N . ILE D 1 212 ? 12.603 86.025 81.050 1.00 46.93 234 ILE D N 1
ATOM 9443 C CA . ILE D 1 212 ? 12.383 87.464 80.982 1.00 45.22 234 ILE D CA 1
ATOM 9444 C C . ILE D 1 212 ? 11.816 87.753 79.592 1.00 45.62 234 ILE D C 1
ATOM 9445 O O . ILE D 1 212 ? 12.485 87.484 78.592 1.00 47.23 234 ILE D O 1
ATOM 9450 N N . PRO D 1 213 ? 10.611 88.299 79.472 1.00 50.58 235 PRO D N 1
ATOM 9451 C CA . PRO D 1 213 ? 10.026 88.500 78.143 1.00 50.25 235 PRO D CA 1
ATOM 9452 C C . PRO D 1 213 ? 10.556 89.767 77.486 1.00 48.63 235 PRO D C 1
ATOM 9453 O O . PRO D 1 213 ? 11.288 90.559 78.081 1.00 46.92 235 PRO D O 1
ATOM 9457 N N . ASP D 1 214 ? 10.168 89.946 76.227 1.00 48.87 236 ASP D N 1
ATOM 9458 C CA . ASP D 1 214 ? 10.586 91.126 75.488 1.00 49.69 236 ASP D CA 1
ATOM 9459 C C . ASP D 1 214 ? 9.964 92.375 76.100 1.00 47.53 236 ASP D C 1
ATOM 9460 O O . ASP D 1 214 ? 8.837 92.355 76.601 1.00 46.77 236 ASP D O 1
ATOM 9465 N N . ASN D 1 215 ? 10.713 93.476 76.046 1.00 42.76 237 ASN D N 1
ATOM 9466 C CA . ASN D 1 215 ? 10.246 94.761 76.560 1.00 44.69 237 ASN D CA 1
ATOM 9467 C C . ASN D 1 215 ? 9.959 94.693 78.060 1.00 44.86 237 ASN D C 1
ATOM 9468 O O . ASN D 1 215 ? 9.151 95.464 78.585 1.00 43.55 237 ASN D O 1
ATOM 9473 N N . ALA D 1 216 ? 10.622 93.766 78.757 1.00 52.45 238 ALA D N 1
ATOM 9474 C CA . ALA D 1 216 ? 10.409 93.608 80.193 1.00 49.68 238 ALA D CA 1
ATOM 9475 C C . ALA D 1 216 ? 10.692 94.897 80.953 1.00 49.23 238 ALA D C 1
ATOM 9476 O O . ALA D 1 216 ? 10.045 95.171 81.971 1.00 49.37 238 ALA D O 1
ATOM 9478 N N . PHE D 1 217 ? 11.646 95.698 80.481 1.00 35.95 239 PHE D N 1
ATOM 9479 C CA . PHE D 1 217 ? 12.082 96.900 81.179 1.00 34.40 239 PHE D CA 1
ATOM 9480 C C . PHE D 1 217 ? 11.718 98.164 80.413 1.00 36.86 239 PHE D C 1
ATOM 9481 O O . PHE D 1 217 ? 12.243 99.240 80.719 1.00 37.41 239 PHE D O 1
ATOM 9489 N N . GLN D 1 218 ? 10.827 98.056 79.426 1.00 54.91 240 GLN D N 1
ATOM 9490 C CA . GLN D 1 218 ? 10.533 99.179 78.542 1.00 58.20 240 GLN D CA 1
ATOM 9491 C C . GLN D 1 218 ? 10.051 100.392 79.332 1.00 56.14 240 GLN D C 1
ATOM 9492 O O . GLN D 1 218 ? 10.515 101.516 79.110 1.00 57.46 240 GLN D O 1
ATOM 9498 N N . SER D 1 219 ? 9.106 100.185 80.253 1.00 46.79 241 SER D N 1
ATOM 9499 C CA . SER D 1 219 ? 8.459 101.313 80.916 1.00 45.54 241 SER D CA 1
ATOM 9500 C C . SER D 1 219 ? 9.450 102.153 81.715 1.00 43.35 241 SER D C 1
ATOM 9501 O O . SER D 1 219 ? 9.208 103.345 81.938 1.00 45.67 241 SER D O 1
ATOM 9504 N N . PHE D 1 220 ? 10.554 101.556 82.169 1.00 37.61 242 PHE D N 1
ATOM 9505 C CA . PHE D 1 220 ? 11.578 102.275 82.921 1.00 35.73 242 PHE D CA 1
ATOM 9506 C C . PHE D 1 220 ? 12.967 102.041 82.334 1.00 36.03 242 PHE D C 1
ATOM 9507 O O . PHE D 1 220 ? 13.964 102.048 83.062 1.00 34.82 242 PHE D O 1
ATOM 9515 N N . GLY D 1 221 ? 13.053 101.840 81.018 1.00 38.11 243 GLY D N 1
ATOM 9516 C CA . GLY D 1 221 ? 14.318 101.454 80.415 1.00 35.58 243 GLY D CA 1
ATOM 9517 C C . GLY D 1 221 ? 15.392 102.523 80.479 1.00 33.99 243 GLY D C 1
ATOM 9518 O O . GLY D 1 221 ? 16.584 102.202 80.511 1.00 33.68 243 GLY D O 1
ATOM 9519 N N . ARG D 1 222 ? 15.000 103.795 80.507 1.00 32.75 244 ARG D N 1
ATOM 9520 C CA . ARG D 1 222 ? 15.958 104.893 80.529 1.00 33.15 244 ARG D CA 1
ATOM 9521 C C . ARG D 1 222 ? 16.262 105.381 81.941 1.00 32.32 244 ARG D C 1
ATOM 9522 O O . ARG D 1 222 ? 16.874 106.442 82.102 1.00 34.57 244 ARG D O 1
ATOM 9530 N N . TYR D 1 223 ? 15.849 104.630 82.958 1.00 29.05 245 TYR D N 1
ATOM 9531 C CA . TYR D 1 223 ? 16.161 104.937 84.347 1.00 28.23 245 TYR D CA 1
ATOM 9532 C C . TYR D 1 223 ? 16.788 103.765 85.084 1.00 27.78 245 TYR D C 1
ATOM 9533 O O . TYR D 1 223 ? 17.509 103.991 86.065 1.00 28.29 245 TYR D O 1
ATOM 9542 N N . LEU D 1 224 ? 16.544 102.532 84.648 1.00 24.52 246 LEU D N 1
ATOM 9543 C CA . LEU D 1 224 ? 17.039 101.354 85.346 1.00 29.78 246 LEU D CA 1
ATOM 9544 C C . LEU D 1 224 ? 18.561 101.353 85.366 1.00 31.28 246 LEU D C 1
ATOM 9545 O O . LEU D 1 224 ? 19.204 101.318 84.312 1.00 29.66 246 LEU D O 1
ATOM 9550 N N . GLU D 1 225 ? 19.134 101.403 86.569 1.00 39.40 247 GLU D N 1
ATOM 9551 C CA . GLU D 1 225 ? 20.580 101.366 86.750 1.00 39.95 247 GLU D CA 1
ATOM 9552 C C . GLU D 1 225 ? 21.086 100.070 87.361 1.00 37.93 247 GLU D C 1
ATOM 9553 O O . GLU D 1 225 ? 22.181 99.627 87.009 1.00 39.05 247 GLU D O 1
ATOM 9559 N N . THR D 1 226 ? 20.317 99.448 88.253 1.00 32.04 248 THR D N 1
ATOM 9560 C CA . THR D 1 226 ? 20.739 98.242 88.954 1.00 31.22 248 THR D CA 1
ATOM 9561 C C . THR D 1 226 ? 19.651 97.187 88.828 1.00 30.21 248 THR D C 1
ATOM 9562 O O . THR D 1 226 ? 18.471 97.477 89.051 1.00 29.26 248 THR D O 1
ATOM 9566 N N . LEU D 1 227 ? 20.052 95.966 88.476 1.00 34.52 249 LEU D N 1
ATOM 9567 C CA . LEU D 1 227 ? 19.116 94.884 88.189 1.00 34.52 249 LEU D CA 1
ATOM 9568 C C . LEU D 1 227 ? 19.632 93.600 88.821 1.00 34.25 249 LEU D C 1
ATOM 9569 O O . LEU D 1 227 ? 20.753 93.172 88.529 1.00 32.71 249 LEU D O 1
ATOM 9574 N N . TRP D 1 228 ? 18.816 92.988 89.679 1.00 33.92 250 TRP D N 1
ATOM 9575 C CA . TRP D 1 228 ? 19.148 91.727 90.336 1.00 37.56 250 TRP D CA 1
ATOM 9576 C C . TRP D 1 228 ? 18.258 90.628 89.771 1.00 39.24 250 TRP D C 1
ATOM 9577 O O . TRP D 1 228 ? 17.033 90.681 89.920 1.00 41.10 250 TRP D O 1
ATOM 9588 N N . LEU D 1 229 ? 18.875 89.626 89.137 1.00 32.51 251 LEU D N 1
ATOM 9589 C CA . LEU D 1 229 ? 18.144 88.477 88.612 1.00 35.41 251 LEU D CA 1
ATOM 9590 C C . LEU D 1 229 ? 18.778 87.157 89.035 1.00 38.74 251 LEU D C 1
ATOM 9591 O O . LEU D 1 229 ? 18.545 86.129 88.392 1.00 40.34 251 LEU D O 1
ATOM 9596 N N . ASP D 1 230 ? 19.570 87.162 90.102 1.00 57.52 252 ASP D N 1
ATOM 9597 C CA . ASP D 1 230 ? 20.223 85.943 90.557 1.00 62.14 252 ASP D CA 1
ATOM 9598 C C . ASP D 1 230 ? 19.208 84.983 91.167 1.00 62.59 252 ASP D C 1
ATOM 9599 O O . ASP D 1 230 ? 18.240 85.397 91.811 1.00 60.98 252 ASP D O 1
ATOM 9604 N N . ASN D 1 231 ? 19.437 83.686 90.957 1.00 65.26 253 ASN D N 1
ATOM 9605 C CA . ASN D 1 231 ? 18.562 82.637 91.484 1.00 68.01 253 ASN D CA 1
ATOM 9606 C C . ASN D 1 231 ? 17.130 82.802 90.983 1.00 65.19 253 ASN D C 1
ATOM 9607 O O . ASN D 1 231 ? 16.168 82.672 91.744 1.00 66.30 253 ASN D O 1
ATOM 9612 N N . THR D 1 232 ? 16.984 83.094 89.690 1.00 49.56 254 THR D N 1
ATOM 9613 C CA . THR D 1 232 ? 15.675 83.195 89.056 1.00 49.72 254 THR D CA 1
ATOM 9614 C C . THR D 1 232 ? 15.439 82.089 88.029 1.00 52.55 254 THR D C 1
ATOM 9615 O O . THR D 1 232 ? 14.528 82.196 87.202 1.00 53.25 254 THR D O 1
ATOM 9619 N N . ASN D 1 233 ? 16.240 81.022 88.076 1.00 60.89 255 ASN D N 1
ATOM 9620 C CA . ASN D 1 233 ? 16.108 79.875 87.171 1.00 64.71 255 ASN D CA 1
ATOM 9621 C C . ASN D 1 233 ? 16.134 80.273 85.696 1.00 64.65 255 ASN D C 1
ATOM 9622 O O . ASN D 1 233 ? 15.515 79.615 84.856 1.00 64.78 255 ASN D O 1
ATOM 9627 N N . LEU D 1 234 ? 16.837 81.350 85.359 1.00 49.71 256 LEU D N 1
ATOM 9628 C CA . LEU D 1 234 ? 16.856 81.827 83.980 1.00 53.27 256 LEU D CA 1
ATOM 9629 C C . LEU D 1 234 ? 17.699 80.896 83.114 1.00 62.83 256 LEU D C 1
ATOM 9630 O O . LEU D 1 234 ? 18.882 80.678 83.394 1.00 67.70 256 LEU D O 1
ATOM 9635 N N . GLU D 1 235 ? 17.089 80.348 82.065 1.00 88.67 257 GLU D N 1
ATOM 9636 C CA . GLU D 1 235 ? 17.812 79.532 81.097 1.00 95.15 257 GLU D CA 1
ATOM 9637 C C . GLU D 1 235 ? 18.287 80.347 79.906 1.00 92.29 257 GLU D C 1
ATOM 9638 O O . GLU D 1 235 ? 19.317 80.016 79.306 1.00 95.11 257 GLU D O 1
ATOM 9644 N N . LYS D 1 236 ? 17.561 81.405 79.556 1.00 76.25 258 LYS D N 1
ATOM 9645 C CA . LYS D 1 236 ? 17.803 82.139 78.325 1.00 73.45 258 LYS D CA 1
ATOM 9646 C C . LYS D 1 236 ? 17.210 83.533 78.465 1.00 70.70 258 LYS D C 1
ATOM 9647 O O . LYS D 1 236 ? 16.204 83.726 79.154 1.00 72.23 258 LYS D O 1
ATOM 9653 N N . PHE D 1 237 ? 17.847 84.498 77.807 1.00 76.33 259 PHE D N 1
ATOM 9654 C CA . PHE D 1 237 ? 17.302 85.841 77.657 1.00 70.68 259 PHE D CA 1
ATOM 9655 C C . PHE D 1 237 ? 16.662 85.981 76.285 1.00 67.90 259 PHE D C 1
ATOM 9656 O O . PHE D 1 237 ? 17.277 85.641 75.269 1.00 67.52 259 PHE D O 1
ATOM 9664 N N . SER D 1 238 ? 15.432 86.485 76.260 1.00 69.01 260 SER D N 1
ATOM 9665 C CA . SER D 1 238 ? 14.801 86.805 74.991 1.00 66.76 260 SER D CA 1
ATOM 9666 C C . SER D 1 238 ? 15.638 87.841 74.251 1.00 63.93 260 SER D C 1
ATOM 9667 O O . SER D 1 238 ? 16.301 88.686 74.859 1.00 62.47 260 SER D O 1
ATOM 9670 N N . ASP D 1 239 ? 15.610 87.766 72.920 1.00 52.35 261 ASP D N 1
ATOM 9671 C CA . ASP D 1 239 ? 16.435 88.662 72.120 1.00 50.94 261 ASP D CA 1
ATOM 9672 C C . ASP D 1 239 ? 16.075 90.119 72.373 1.00 49.35 261 ASP D C 1
ATOM 9673 O O . ASP D 1 239 ? 16.944 90.996 72.295 1.00 50.21 261 ASP D O 1
ATOM 9678 N N . GLY D 1 240 ? 14.812 90.396 72.682 1.00 51.02 262 GLY D N 1
ATOM 9679 C CA . GLY D 1 240 ? 14.357 91.734 72.987 1.00 49.70 262 GLY D CA 1
ATOM 9680 C C . GLY D 1 240 ? 14.209 92.051 74.459 1.00 46.94 262 GLY D C 1
ATOM 9681 O O . GLY D 1 240 ? 13.605 93.077 74.795 1.00 46.24 262 GLY D O 1
ATOM 9682 N N . ALA D 1 241 ? 14.737 91.210 75.352 1.00 46.75 263 ALA D N 1
ATOM 9683 C CA . ALA D 1 241 ? 14.557 91.443 76.781 1.00 44.21 263 ALA D CA 1
ATOM 9684 C C . ALA D 1 241 ? 15.100 92.805 77.194 1.00 42.66 263 ALA D C 1
ATOM 9685 O O . ALA D 1 241 ? 14.477 93.513 77.994 1.00 42.61 263 ALA D O 1
ATOM 9687 N N . PHE D 1 242 ? 16.255 93.196 76.653 1.00 41.16 264 PHE D N 1
ATOM 9688 C CA . PHE D 1 242 ? 16.923 94.429 77.046 1.00 40.42 264 PHE D CA 1
ATOM 9689 C C . PHE D 1 242 ? 16.663 95.571 76.070 1.00 43.18 264 PHE D C 1
ATOM 9690 O O . PHE D 1 242 ? 17.450 96.522 76.014 1.00 43.80 264 PHE D O 1
ATOM 9698 N N . LEU D 1 243 ? 15.582 95.494 75.298 1.00 46.73 265 LEU D N 1
ATOM 9699 C CA . LEU D 1 243 ? 15.207 96.590 74.415 1.00 47.44 265 LEU D CA 1
ATOM 9700 C C . LEU D 1 243 ? 14.846 97.827 75.227 1.00 45.53 265 LEU D C 1
ATOM 9701 O O . LEU D 1 243 ? 14.031 97.763 76.152 1.00 45.44 265 LEU D O 1
ATOM 9706 N N . GLY D 1 244 ? 15.459 98.956 74.877 1.00 37.42 266 GLY D N 1
ATOM 9707 C CA . GLY D 1 244 ? 15.178 100.220 75.520 1.00 39.06 266 GLY D CA 1
ATOM 9708 C C . GLY D 1 244 ? 16.022 100.518 76.739 1.00 41.68 266 GLY D C 1
ATOM 9709 O O . GLY D 1 244 ? 15.923 101.626 77.284 1.00 41.82 266 GLY D O 1
ATOM 9710 N N . VAL D 1 245 ? 16.845 99.575 77.185 1.00 52.78 267 VAL D N 1
ATOM 9711 C CA . VAL D 1 245 ? 17.726 99.800 78.326 1.00 50.80 267 VAL D CA 1
ATOM 9712 C C . VAL D 1 245 ? 18.936 100.593 77.845 1.00 50.71 267 VAL D C 1
ATOM 9713 O O . VAL D 1 245 ? 19.682 100.138 76.971 1.00 52.63 267 VAL D O 1
ATOM 9717 N N . THR D 1 246 ? 19.134 101.783 78.417 1.00 43.33 268 THR D N 1
ATOM 9718 C CA . THR D 1 246 ? 20.161 102.704 77.954 1.00 42.94 268 THR D CA 1
ATOM 9719 C C . THR D 1 246 ? 21.150 103.132 79.028 1.00 41.73 268 THR D C 1
ATOM 9720 O O . THR D 1 246 ? 22.174 103.736 78.688 1.00 45.14 268 THR D O 1
ATOM 9724 N N . THR D 1 247 ? 20.883 102.854 80.307 1.00 36.49 269 THR D N 1
ATOM 9725 C CA . THR D 1 247 ? 21.755 103.320 81.379 1.00 35.69 269 THR D CA 1
ATOM 9726 C C . THR D 1 247 ? 21.986 102.237 82.426 1.00 32.26 269 THR D C 1
ATOM 9727 O O . THR D 1 247 ? 22.184 102.544 83.607 1.00 32.69 269 THR D O 1
ATOM 9731 N N . LEU D 1 248 ? 21.970 100.972 82.016 1.00 32.97 270 LEU D N 1
ATOM 9732 C CA . LEU D 1 248 ? 22.168 99.872 82.953 1.00 31.84 270 LEU D CA 1
ATOM 9733 C C . LEU D 1 248 ? 23.637 99.791 83.351 1.00 33.41 270 LEU D C 1
ATOM 9734 O O . LEU D 1 248 ? 24.513 99.633 82.494 1.00 33.06 270 LEU D O 1
ATOM 9739 N N . LYS D 1 249 ? 23.904 99.898 84.651 1.00 34.12 271 LYS D N 1
ATOM 9740 C CA . LYS D 1 249 ? 25.262 99.966 85.175 1.00 37.96 271 LYS D CA 1
ATOM 9741 C C . LYS D 1 249 ? 25.677 98.732 85.956 1.00 37.47 271 LYS D C 1
ATOM 9742 O O . LYS D 1 249 ? 26.822 98.290 85.835 1.00 39.06 271 LYS D O 1
ATOM 9748 N N . HIS D 1 250 ? 24.778 98.161 86.756 1.00 30.87 272 HIS D N 1
ATOM 9749 C CA . HIS D 1 250 ? 25.098 97.031 87.618 1.00 30.40 272 HIS D CA 1
ATOM 9750 C C . HIS D 1 250 ? 24.059 95.939 87.416 1.00 30.20 272 HIS D C 1
ATOM 9751 O O . HIS D 1 250 ? 22.855 96.200 87.504 1.00 30.66 272 HIS D O 1
ATOM 9758 N N . VAL D 1 251 ? 24.524 94.721 87.145 1.00 36.24 273 VAL D N 1
ATOM 9759 C CA . VAL D 1 251 ? 23.648 93.592 86.848 1.00 35.88 273 VAL D CA 1
ATOM 9760 C C . VAL D 1 251 ? 24.145 92.366 87.599 1.00 37.76 273 VAL D C 1
ATOM 9761 O O . VAL D 1 251 ? 25.349 92.091 87.632 1.00 40.00 273 VAL D O 1
ATOM 9765 N N . HIS D 1 252 ? 23.213 91.627 88.199 1.00 33.58 274 HIS D N 1
ATOM 9766 C CA . HIS D 1 252 ? 23.522 90.405 88.936 1.00 35.79 274 HIS D CA 1
ATOM 9767 C C . HIS D 1 252 ? 22.779 89.247 88.279 1.00 35.02 274 HIS D C 1
ATOM 9768 O O . HIS D 1 252 ? 21.544 89.213 88.284 1.00 34.35 274 HIS D O 1
ATOM 9775 N N . LEU D 1 253 ? 23.535 88.301 87.715 1.00 35.15 275 LEU D N 1
ATOM 9776 C CA . LEU D 1 253 ? 22.973 87.124 87.062 1.00 36.55 275 LEU D CA 1
ATOM 9777 C C . LEU D 1 253 ? 23.479 85.826 87.675 1.00 37.63 275 LEU D C 1
ATOM 9778 O O . LEU D 1 253 ? 23.245 84.752 87.109 1.00 37.18 275 LEU D O 1
ATOM 9783 N N . GLU D 1 254 ? 24.170 85.896 88.810 1.00 44.32 276 GLU D N 1
ATOM 9784 C CA . GLU D 1 254 ? 24.789 84.715 89.393 1.00 46.42 276 GLU D CA 1
ATOM 9785 C C . GLU D 1 254 ? 23.743 83.654 89.721 1.00 45.40 276 GLU D C 1
ATOM 9786 O O . GLU D 1 254 ? 22.592 83.959 90.043 1.00 44.35 276 GLU D O 1
ATOM 9792 N N . ASN D 1 255 ? 24.160 82.391 89.621 1.00 43.18 277 ASN D N 1
ATOM 9793 C CA . ASN D 1 255 ? 23.343 81.249 90.020 1.00 45.45 277 ASN D CA 1
ATOM 9794 C C . ASN D 1 255 ? 22.115 81.087 89.132 1.00 46.54 277 ASN D C 1
ATOM 9795 O O . ASN D 1 255 ? 20.981 81.075 89.623 1.00 46.54 277 ASN D O 1
ATOM 9800 N N . ASN D 1 256 ? 22.334 80.960 87.823 1.00 45.87 278 ASN D N 1
ATOM 9801 C CA . ASN D 1 256 ? 21.255 80.703 86.877 1.00 45.46 278 ASN D CA 1
ATOM 9802 C C . ASN D 1 256 ? 21.665 79.600 85.908 1.00 47.84 278 ASN D C 1
ATOM 9803 O O . ASN D 1 256 ? 22.696 78.948 86.103 1.00 48.50 278 ASN D O 1
ATOM 9808 N N . ARG D 1 257 ? 20.866 79.382 84.866 1.00 55.82 279 ARG D N 1
ATOM 9809 C CA . ARG D 1 257 ? 21.161 78.413 83.815 1.00 56.55 279 ARG D CA 1
ATOM 9810 C C . ARG D 1 257 ? 21.490 79.115 82.502 1.00 55.54 279 ARG D C 1
ATOM 9811 O O . ARG D 1 257 ? 21.115 78.660 81.420 1.00 56.61 279 ARG D O 1
ATOM 9819 N N . LEU D 1 258 ? 22.208 80.229 82.592 1.00 46.99 280 LEU D N 1
ATOM 9820 C CA . LEU D 1 258 ? 22.529 81.027 81.419 1.00 46.96 280 LEU D CA 1
ATOM 9821 C C . LEU D 1 258 ? 23.720 80.420 80.689 1.00 50.69 280 LEU D C 1
ATOM 9822 O O . LEU D 1 258 ? 24.780 80.203 81.285 1.00 51.61 280 LEU D O 1
ATOM 9827 N N . ASN D 1 259 ? 23.542 80.146 79.398 1.00 58.81 281 ASN D N 1
ATOM 9828 C CA . ASN D 1 259 ? 24.632 79.692 78.546 1.00 60.87 281 ASN D CA 1
ATOM 9829 C C . ASN D 1 259 ? 25.254 80.822 77.743 1.00 57.71 281 ASN D C 1
ATOM 9830 O O . ASN D 1 259 ? 26.448 80.767 77.429 1.00 56.05 281 ASN D O 1
ATOM 9835 N N . GLN D 1 260 ? 24.465 81.838 77.408 1.00 60.03 282 GLN D N 1
ATOM 9836 C CA . GLN D 1 260 ? 24.883 82.910 76.520 1.00 60.27 282 GLN D CA 1
ATOM 9837 C C . GLN D 1 260 ? 24.213 84.197 76.973 1.00 57.04 282 GLN D C 1
ATOM 9838 O O . GLN D 1 260 ? 23.274 84.185 77.774 1.00 57.33 282 GLN D O 1
ATOM 9844 N N . LEU D 1 261 ? 24.707 85.313 76.454 1.00 46.47 283 LEU D N 1
ATOM 9845 C CA . LEU D 1 261 ? 24.020 86.580 76.626 1.00 44.65 283 LEU D CA 1
ATOM 9846 C C . LEU D 1 261 ? 23.501 87.063 75.277 1.00 45.42 283 LEU D C 1
ATOM 9847 O O . LEU D 1 261 ? 24.115 86.797 74.238 1.00 47.44 283 LEU D O 1
ATOM 9852 N N . PRO D 1 262 ? 22.376 87.774 75.252 1.00 52.38 284 PRO D N 1
ATOM 9853 C CA . PRO D 1 262 ? 21.823 88.213 73.969 1.00 52.10 284 PRO D CA 1
ATOM 9854 C C . PRO D 1 262 ? 22.735 89.224 73.297 1.00 52.06 284 PRO D C 1
ATOM 9855 O O . PRO D 1 262 ? 23.518 89.921 73.947 1.00 51.58 284 PRO D O 1
ATOM 9859 N N . SER D 1 263 ? 22.625 89.292 71.968 1.00 40.68 285 SER D N 1
ATOM 9860 C CA . SER D 1 263 ? 23.508 90.157 71.194 1.00 41.94 285 SER D CA 1
ATOM 9861 C C . SER D 1 263 ? 23.422 91.606 71.652 1.00 41.84 285 SER D C 1
ATOM 9862 O O . SER D 1 263 ? 24.429 92.323 71.627 1.00 43.27 285 SER D O 1
ATOM 9865 N N . ASN D 1 264 ? 22.243 92.056 72.080 1.00 51.76 286 ASN D N 1
ATOM 9866 C CA . ASN D 1 264 ? 22.046 93.447 72.461 1.00 51.54 286 ASN D CA 1
ATOM 9867 C C . ASN D 1 264 ? 22.228 93.678 73.957 1.00 48.59 286 ASN D C 1
ATOM 9868 O O . ASN D 1 264 ? 21.715 94.670 74.488 1.00 46.89 286 ASN D O 1
ATOM 9873 N N . PHE D 1 265 ? 22.929 92.787 74.649 1.00 47.29 287 PHE D N 1
ATOM 9874 C CA . PHE D 1 265 ? 23.217 93.015 76.055 1.00 46.40 287 PHE D CA 1
ATOM 9875 C C . PHE D 1 265 ? 24.029 94.302 76.182 1.00 47.24 287 PHE D C 1
ATOM 9876 O O . PHE D 1 265 ? 25.054 94.448 75.502 1.00 49.23 287 PHE D O 1
ATOM 9884 N N . PRO D 1 266 ? 23.617 95.253 77.027 1.00 44.33 288 PRO D N 1
ATOM 9885 C CA . PRO D 1 266 ? 24.259 96.574 77.003 1.00 45.95 288 PRO D CA 1
ATOM 9886 C C . PRO D 1 266 ? 25.572 96.635 77.769 1.00 46.68 288 PRO D C 1
ATOM 9887 O O . PRO D 1 266 ? 25.577 96.839 78.986 1.00 47.50 288 PRO D O 1
ATOM 9891 N N . PHE D 1 267 ? 26.692 96.469 77.064 1.00 42.38 289 PHE D N 1
ATOM 9892 C CA . PHE D 1 267 ? 28.008 96.605 77.674 1.00 42.38 289 PHE D CA 1
ATOM 9893 C C . PHE D 1 267 ? 28.507 98.044 77.682 1.00 47.23 289 PHE D C 1
ATOM 9894 O O . PHE D 1 267 ? 29.503 98.333 78.353 1.00 50.49 289 PHE D O 1
ATOM 9902 N N . ASP D 1 268 ? 27.842 98.946 76.956 1.00 58.89 290 ASP D N 1
ATOM 9903 C CA . ASP D 1 268 ? 28.361 100.301 76.793 1.00 62.02 290 ASP D CA 1
ATOM 9904 C C . ASP D 1 268 ? 28.503 101.004 78.137 1.00 60.36 290 ASP D C 1
ATOM 9905 O O . ASP D 1 268 ? 29.564 101.553 78.455 1.00 61.59 290 ASP D O 1
ATOM 9910 N N . SER D 1 269 ? 27.440 101.002 78.940 1.00 54.36 291 SER D N 1
ATOM 9911 C CA . SER D 1 269 ? 27.439 101.664 80.237 1.00 53.61 291 SER D CA 1
ATOM 9912 C C . SER D 1 269 ? 27.624 100.699 81.402 1.00 51.22 291 SER D C 1
ATOM 9913 O O . SER D 1 269 ? 27.658 101.142 82.555 1.00 51.08 291 SER D O 1
ATOM 9916 N N . LEU D 1 270 ? 27.744 99.400 81.136 1.00 42.15 292 LEU D N 1
ATOM 9917 C CA . LEU D 1 270 ? 27.823 98.417 82.209 1.00 41.28 292 LEU D CA 1
ATOM 9918 C C . LEU D 1 270 ? 29.127 98.583 82.981 1.00 44.31 292 LEU D C 1
ATOM 9919 O O . LEU D 1 270 ? 30.206 98.667 82.385 1.00 45.58 292 LEU D O 1
ATOM 9924 N N . GLU D 1 271 ? 29.028 98.633 84.308 1.00 52.85 293 GLU D N 1
ATOM 9925 C CA . GLU D 1 271 ? 30.193 98.780 85.175 1.00 53.70 293 GLU D CA 1
ATOM 9926 C C . GLU D 1 271 ? 30.524 97.530 85.976 1.00 51.00 293 GLU D C 1
ATOM 9927 O O . GLU D 1 271 ? 31.699 97.178 86.092 1.00 51.24 293 GLU D O 1
ATOM 9933 N N . THR D 1 272 ? 29.525 96.846 86.532 1.00 49.27 294 THR D N 1
ATOM 9934 C CA . THR D 1 272 ? 29.740 95.612 87.275 1.00 49.02 294 THR D CA 1
ATOM 9935 C C . THR D 1 272 ? 28.762 94.554 86.785 1.00 47.32 294 THR D C 1
ATOM 9936 O O . THR D 1 272 ? 27.651 94.869 86.350 1.00 46.55 294 THR D O 1
ATOM 9940 N N . LEU D 1 273 ? 29.182 93.290 86.866 1.00 41.52 295 LEU D N 1
ATOM 9941 C CA . LEU D 1 273 ? 28.386 92.192 86.321 1.00 39.91 295 LEU D CA 1
ATOM 9942 C C . LEU D 1 273 ? 28.736 90.915 87.084 1.00 41.44 295 LEU D C 1
ATOM 9943 O O . LEU D 1 273 ? 29.794 90.322 86.856 1.00 42.72 295 LEU D O 1
ATOM 9948 N N . ALA D 1 274 ? 27.847 90.511 87.990 1.00 45.81 296 ALA D N 1
ATOM 9949 C CA . ALA D 1 274 ? 27.976 89.251 88.715 1.00 44.23 296 ALA D CA 1
ATOM 9950 C C . ALA D 1 274 ? 27.373 88.130 87.876 1.00 44.41 296 ALA D C 1
ATOM 9951 O O . ALA D 1 274 ? 26.183 88.170 87.543 1.00 43.57 296 ALA D O 1
ATOM 9953 N N . LEU D 1 275 ? 28.194 87.131 87.531 1.00 40.46 297 LEU D N 1
ATOM 9954 C CA . LEU D 1 275 ? 27.764 86.095 86.598 1.00 42.30 297 LEU D CA 1
ATOM 9955 C C . LEU D 1 275 ? 28.239 84.695 86.988 1.00 44.17 297 LEU D C 1
ATOM 9956 O O . LEU D 1 275 ? 28.205 83.788 86.147 1.00 44.12 297 LEU D O 1
ATOM 9961 N N . THR D 1 276 ? 28.667 84.484 88.230 1.00 42.17 298 THR D N 1
ATOM 9962 C CA . THR D 1 276 ? 29.189 83.182 88.619 1.00 46.02 298 THR D CA 1
ATOM 9963 C C . THR D 1 276 ? 28.079 82.133 88.679 1.00 46.28 298 THR D C 1
ATOM 9964 O O . THR D 1 276 ? 26.890 82.440 88.801 1.00 44.39 298 THR D O 1
ATOM 9968 N N . ASN D 1 277 ? 28.500 80.870 88.587 1.00 61.88 299 ASN D N 1
ATOM 9969 C CA . ASN D 1 277 ? 27.600 79.717 88.639 1.00 64.88 299 ASN D CA 1
ATOM 9970 C C . ASN D 1 277 ? 26.578 79.766 87.504 1.00 63.51 299 ASN D C 1
ATOM 9971 O O . ASN D 1 277 ? 25.366 79.706 87.719 1.00 62.58 299 ASN D O 1
ATOM 9976 N N . ASN D 1 278 ? 27.086 79.878 86.279 1.00 52.24 300 ASN D N 1
ATOM 9977 C CA . ASN D 1 278 ? 26.277 79.732 85.083 1.00 51.46 300 ASN D CA 1
ATOM 9978 C C . ASN D 1 278 ? 27.011 78.828 84.103 1.00 54.38 300 ASN D C 1
ATOM 9979 O O . ASN D 1 278 ? 28.238 78.922 83.975 1.00 56.40 300 ASN D O 1
ATOM 9984 N N . PRO D 1 279 ? 26.279 77.921 83.380 1.00 57.51 301 PRO D N 1
ATOM 9985 C CA . PRO D 1 279 ? 26.969 77.057 82.400 1.00 58.48 301 PRO D CA 1
ATOM 9986 C C . PRO D 1 279 ? 27.350 77.814 81.133 1.00 57.00 301 PRO D C 1
ATOM 9987 O O . PRO D 1 279 ? 26.854 77.562 80.029 1.00 56.64 301 PRO D O 1
ATOM 9991 N N . TRP D 1 280 ? 28.264 78.771 81.283 1.00 60.34 302 TRP D N 1
ATOM 9992 C CA . TRP D 1 280 ? 28.657 79.608 80.157 1.00 59.65 302 TRP D CA 1
ATOM 9993 C C . TRP D 1 280 ? 29.287 78.752 79.067 1.00 61.73 302 TRP D C 1
ATOM 9994 O O . TRP D 1 280 ? 30.145 77.907 79.341 1.00 64.62 302 TRP D O 1
ATOM 10005 N N . LYS D 1 281 ? 28.862 78.975 77.826 1.00 56.21 303 LYS D N 1
ATOM 10006 C CA . LYS D 1 281 ? 29.421 78.285 76.669 1.00 57.93 303 LYS D CA 1
ATOM 10007 C C . LYS D 1 281 ? 30.454 79.216 76.044 1.00 57.98 303 LYS D C 1
ATOM 10008 O O . LYS D 1 281 ? 30.102 80.254 75.474 1.00 55.15 303 LYS D O 1
ATOM 10014 N N . CYS D 1 282 ? 31.730 78.843 76.157 1.00 67.80 304 CYS D N 1
ATOM 10015 C CA . CYS D 1 282 ? 32.836 79.725 75.781 1.00 69.21 304 CYS D CA 1
ATOM 10016 C C . CYS D 1 282 ? 33.219 79.505 74.321 1.00 74.33 304 CYS D C 1
ATOM 10017 O O . CYS D 1 282 ? 34.140 78.756 73.988 1.00 76.55 304 CYS D O 1
ATOM 10020 N N . THR D 1 283 ? 32.491 80.174 73.434 1.00 62.57 305 THR D N 1
ATOM 10021 C CA . THR D 1 283 ? 32.848 80.205 72.021 1.00 68.31 305 THR D CA 1
ATOM 10022 C C . THR D 1 283 ? 32.690 81.649 71.547 1.00 68.77 305 THR D C 1
ATOM 10023 O O . THR D 1 283 ? 32.744 82.594 72.341 1.00 67.51 305 THR D O 1
ATOM 10027 N N . CYS D 1 284 ? 32.490 81.836 70.239 1.00 88.27 306 CYS D N 1
ATOM 10028 C CA . CYS D 1 284 ? 32.547 83.181 69.673 1.00 86.01 306 CYS D CA 1
ATOM 10029 C C . CYS D 1 284 ? 31.339 84.034 70.050 1.00 84.12 306 CYS D C 1
ATOM 10030 O O . CYS D 1 284 ? 31.458 85.263 70.112 1.00 82.15 306 CYS D O 1
ATOM 10033 N N . GLN D 1 285 ? 30.176 83.427 70.300 1.00 86.34 307 GLN D N 1
ATOM 10034 C CA . GLN D 1 285 ? 29.016 84.238 70.661 1.00 86.68 307 GLN D CA 1
ATOM 10035 C C . GLN D 1 285 ? 29.266 84.991 71.959 1.00 84.65 307 GLN D C 1
ATOM 10036 O O . GLN D 1 285 ? 28.740 86.093 72.154 1.00 84.42 307 GLN D O 1
ATOM 10042 N N . LEU D 1 286 ? 30.057 84.408 72.855 1.00 53.53 308 LEU D N 1
ATOM 10043 C CA . LEU D 1 286 ? 30.358 84.987 74.155 1.00 48.52 308 LEU D CA 1
ATOM 10044 C C . LEU D 1 286 ? 31.488 86.013 74.092 1.00 50.08 308 LEU D C 1
ATOM 10045 O O . LEU D 1 286 ? 31.921 86.500 75.143 1.00 55.45 308 LEU D O 1
ATOM 10050 N N . ARG D 1 287 ? 31.978 86.343 72.892 1.00 68.92 309 ARG D N 1
ATOM 10051 C CA . ARG D 1 287 ? 33.114 87.255 72.777 1.00 72.34 309 ARG D CA 1
ATOM 10052 C C . ARG D 1 287 ? 32.802 88.618 73.383 1.00 69.33 309 ARG D C 1
ATOM 10053 O O . ARG D 1 287 ? 33.682 89.257 73.972 1.00 70.68 309 ARG D O 1
ATOM 10061 N N . GLY D 1 288 ? 31.559 89.083 73.245 1.00 40.39 310 GLY D N 1
ATOM 10062 C CA . GLY D 1 288 ? 31.190 90.366 73.820 1.00 37.62 310 GLY D CA 1
ATOM 10063 C C . GLY D 1 288 ? 31.473 90.443 75.305 1.00 40.06 310 GLY D C 1
ATOM 10064 O O . GLY D 1 288 ? 31.924 91.474 75.810 1.00 43.91 310 GLY D O 1
ATOM 10065 N N . LEU D 1 289 ? 31.206 89.355 76.028 1.00 54.37 311 LEU D N 1
ATOM 10066 C CA . LEU D 1 289 ? 31.497 89.327 77.456 1.00 49.61 311 LEU D CA 1
ATOM 10067 C C . LEU D 1 289 ? 32.998 89.387 77.713 1.00 46.37 311 LEU D C 1
ATOM 10068 O O . LEU D 1 289 ? 33.453 90.119 78.600 1.00 42.92 311 LEU D O 1
ATOM 10073 N N . ARG D 1 290 ? 33.781 88.623 76.949 1.00 60.11 312 ARG D N 1
ATOM 10074 C CA . ARG D 1 290 ? 35.233 88.657 77.101 1.00 63.20 312 ARG D CA 1
ATOM 10075 C C . ARG D 1 290 ? 35.770 90.072 76.915 1.00 62.21 312 ARG D C 1
ATOM 10076 O O . ARG D 1 290 ? 36.526 90.577 77.753 1.00 63.12 312 ARG D O 1
ATOM 10084 N N . ARG D 1 291 ? 35.393 90.727 75.812 1.00 61.65 313 ARG D N 1
ATOM 10085 C CA . ARG D 1 291 ? 35.872 92.080 75.544 1.00 61.37 313 ARG D CA 1
ATOM 10086 C C . ARG D 1 291 ? 35.622 92.995 76.732 1.00 58.98 313 ARG D C 1
ATOM 10087 O O . ARG D 1 291 ? 36.485 93.800 77.102 1.00 59.91 313 ARG D O 1
ATOM 10095 N N . TRP D 1 292 ? 34.444 92.883 77.348 1.00 46.40 314 TRP D N 1
ATOM 10096 C CA . TRP D 1 292 ? 34.134 93.716 78.504 1.00 45.58 314 TRP D CA 1
ATOM 10097 C C . TRP D 1 292 ? 35.056 93.385 79.670 1.00 50.02 314 TRP D C 1
ATOM 10098 O O . TRP D 1 292 ? 35.546 94.286 80.360 1.00 50.42 314 TRP D O 1
ATOM 10109 N N . LEU D 1 293 ? 35.298 92.095 79.910 1.00 52.81 315 LEU D N 1
ATOM 10110 C CA . LEU D 1 293 ? 36.221 91.697 80.967 1.00 57.17 315 LEU D CA 1
ATOM 10111 C C . LEU D 1 293 ? 37.638 92.171 80.663 1.00 61.66 315 LEU D C 1
ATOM 10112 O O . LEU D 1 293 ? 38.358 92.620 81.561 1.00 61.85 315 LEU D O 1
ATOM 10117 N N . GLU D 1 294 ? 38.058 92.068 79.399 1.00 78.56 316 GLU D N 1
ATOM 10118 C CA . GLU D 1 294 ? 39.399 92.502 79.016 1.00 83.42 316 GLU D CA 1
ATOM 10119 C C . GLU D 1 294 ? 39.641 93.976 79.312 1.00 84.54 316 GLU D C 1
ATOM 10120 O O . GLU D 1 294 ? 40.785 94.373 79.559 1.00 85.53 316 GLU D O 1
ATOM 10126 N N . ALA D 1 295 ? 38.594 94.805 79.293 1.00 68.09 317 ALA D N 1
ATOM 10127 C CA . ALA D 1 295 ? 38.825 96.242 79.384 1.00 68.59 317 ALA D CA 1
ATOM 10128 C C . ALA D 1 295 ? 39.272 96.658 80.780 1.00 66.48 317 ALA D C 1
ATOM 10129 O O . ALA D 1 295 ? 40.047 97.611 80.918 1.00 67.45 317 ALA D O 1
ATOM 10131 N N . LYS D 1 296 ? 38.793 95.978 81.818 1.00 77.19 318 LYS D N 1
ATOM 10132 C CA . LYS D 1 296 ? 39.187 96.264 83.189 1.00 74.97 318 LYS D CA 1
ATOM 10133 C C . LYS D 1 296 ? 39.654 94.974 83.847 1.00 78.23 318 LYS D C 1
ATOM 10134 O O . LYS D 1 296 ? 39.161 93.888 83.531 1.00 75.01 318 LYS D O 1
ATOM 10140 N N . ALA D 1 297 ? 40.600 95.096 84.773 1.00 61.61 319 ALA D N 1
ATOM 10141 C CA . ALA D 1 297 ? 41.135 93.916 85.438 1.00 64.49 319 ALA D CA 1
ATOM 10142 C C . ALA D 1 297 ? 40.327 93.539 86.676 1.00 61.69 319 ALA D C 1
ATOM 10143 O O . ALA D 1 297 ? 40.177 92.349 86.975 1.00 61.07 319 ALA D O 1
ATOM 10145 N N . SER D 1 298 ? 39.806 94.529 87.401 1.00 83.20 320 SER D N 1
ATOM 10146 C CA . SER D 1 298 ? 39.012 94.292 88.603 1.00 79.15 320 SER D CA 1
ATOM 10147 C C . SER D 1 298 ? 37.582 93.830 88.333 1.00 76.79 320 SER D C 1
ATOM 10148 O O . SER D 1 298 ? 36.701 94.035 89.174 1.00 76.90 320 SER D O 1
ATOM 10151 N N . ARG D 1 299 ? 37.335 93.208 87.181 1.00 66.66 321 ARG D N 1
ATOM 10152 C CA . ARG D 1 299 ? 36.008 92.712 86.838 1.00 66.81 321 ARG D CA 1
ATOM 10153 C C . ARG D 1 299 ? 35.957 91.195 86.994 1.00 78.41 321 ARG D C 1
ATOM 10154 O O . ARG D 1 299 ? 36.405 90.471 86.091 1.00 79.16 321 ARG D O 1
ATOM 10162 N N . PRO D 1 300 ? 35.441 90.665 88.105 1.00 47.54 322 PRO D N 1
ATOM 10163 C CA . PRO D 1 300 ? 35.532 89.220 88.348 1.00 56.14 322 PRO D CA 1
ATOM 10164 C C . PRO D 1 300 ? 34.859 88.409 87.249 1.00 62.54 322 PRO D C 1
ATOM 10165 O O . PRO D 1 300 ? 34.038 88.909 86.477 1.00 66.09 322 PRO D O 1
ATOM 10169 N N . ASP D 1 301 ? 35.223 87.127 87.192 1.00 119.75 323 ASP D N 1
ATOM 10170 C CA . ASP D 1 301 ? 34.862 86.267 86.077 1.00 124.42 323 ASP D CA 1
ATOM 10171 C C . ASP D 1 301 ? 34.491 84.871 86.560 1.00 120.29 323 ASP D C 1
ATOM 10172 O O . ASP D 1 301 ? 34.953 84.415 87.609 1.00 126.46 323 ASP D O 1
ATOM 10177 N N . ALA D 1 302 ? 33.646 84.199 85.778 1.00 68.93 324 ALA D N 1
ATOM 10178 C CA . ALA D 1 302 ? 33.242 82.824 86.034 1.00 68.31 324 ALA D CA 1
ATOM 10179 C C . ALA D 1 302 ? 33.950 81.862 85.080 1.00 63.19 324 ALA D C 1
ATOM 10180 O O . ALA D 1 302 ? 34.743 82.258 84.222 1.00 65.78 324 ALA D O 1
ATOM 10182 N N . THR D 1 303 ? 33.656 80.575 85.244 1.00 79.72 325 THR D N 1
ATOM 10183 C CA . THR D 1 303 ? 34.297 79.507 84.492 1.00 70.48 325 THR D CA 1
ATOM 10184 C C . THR D 1 303 ? 33.452 79.093 83.291 1.00 61.46 325 THR D C 1
ATOM 10185 O O . THR D 1 303 ? 32.256 79.386 83.206 1.00 55.52 325 THR D O 1
ATOM 10189 N N . CYS D 1 304 ? 34.101 78.401 82.356 1.00 77.76 326 CYS D N 1
ATOM 10190 C CA . CYS D 1 304 ? 33.421 77.847 81.193 1.00 74.57 326 CYS D CA 1
ATOM 10191 C C . CYS D 1 304 ? 32.792 76.499 81.520 1.00 76.37 326 CYS D C 1
ATOM 10192 O O . CYS D 1 304 ? 33.363 75.692 82.258 1.00 76.74 326 CYS D O 1
ATOM 10195 N N . ALA D 1 305 ? 31.607 76.260 80.960 1.00 53.59 327 ALA D N 1
ATOM 10196 C CA . ALA D 1 305 ? 30.979 74.946 81.006 1.00 56.82 327 ALA D CA 1
ATOM 10197 C C . ALA D 1 305 ? 31.097 74.188 79.693 1.00 56.54 327 ALA D C 1
ATOM 10198 O O . ALA D 1 305 ? 31.183 72.956 79.706 1.00 57.28 327 ALA D O 1
ATOM 10200 N N . SER D 1 306 ? 31.100 74.893 78.569 1.00 77.53 328 SER D N 1
ATOM 10201 C CA . SER D 1 306 ? 31.269 74.298 77.255 1.00 72.06 328 SER D CA 1
ATOM 10202 C C . SER D 1 306 ? 32.159 75.213 76.419 1.00 73.97 328 SER D C 1
ATOM 10203 O O . SER D 1 306 ? 32.282 76.402 76.719 1.00 68.43 328 SER D O 1
ATOM 10206 N N . PRO D 1 307 ? 32.796 74.674 75.367 1.00 57.50 329 PRO D N 1
ATOM 10207 C CA . PRO D 1 307 ? 32.823 73.259 74.980 1.00 61.17 329 PRO D CA 1
ATOM 10208 C C . PRO D 1 307 ? 33.612 72.400 75.964 1.00 66.17 329 PRO D C 1
ATOM 10209 O O . PRO D 1 307 ? 34.234 72.932 76.882 1.00 61.67 329 PRO D O 1
ATOM 10213 N N . ALA D 1 308 ? 33.576 71.081 75.765 1.00 83.53 330 ALA D N 1
ATOM 10214 C CA . ALA D 1 308 ? 34.233 70.169 76.695 1.00 86.76 330 ALA D CA 1
ATOM 10215 C C . ALA D 1 308 ? 35.710 70.500 76.869 1.00 88.99 330 ALA D C 1
ATOM 10216 O O . ALA D 1 308 ? 36.272 70.276 77.947 1.00 89.35 330 ALA D O 1
ATOM 10218 N N . LYS D 1 309 ? 36.357 71.028 75.826 1.00 103.83 331 LYS D N 1
ATOM 10219 C CA . LYS D 1 309 ? 37.799 71.248 75.885 1.00 106.81 331 LYS D CA 1
ATOM 10220 C C . LYS D 1 309 ? 38.176 72.324 76.897 1.00 104.78 331 LYS D C 1
ATOM 10221 O O . LYS D 1 309 ? 39.282 72.289 77.448 1.00 106.70 331 LYS D O 1
ATOM 10227 N N . PHE D 1 310 ? 37.284 73.280 77.155 1.00 92.26 332 PHE D N 1
ATOM 10228 C CA . PHE D 1 310 ? 37.578 74.402 78.039 1.00 88.46 332 PHE D CA 1
ATOM 10229 C C . PHE D 1 310 ? 36.834 74.326 79.366 1.00 88.04 332 PHE D C 1
ATOM 10230 O O . PHE D 1 310 ? 36.870 75.289 80.140 1.00 88.02 332 PHE D O 1
ATOM 10238 N N . LYS D 1 311 ? 36.159 73.215 79.648 1.00 91.67 333 LYS D N 1
ATOM 10239 C CA . LYS D 1 311 ? 35.428 73.073 80.900 1.00 89.27 333 LYS D CA 1
ATOM 10240 C C . LYS D 1 311 ? 36.337 73.350 82.090 1.00 88.03 333 LYS D C 1
ATOM 10241 O O . LYS D 1 311 ? 37.392 72.727 82.238 1.00 89.04 333 LYS D O 1
ATOM 10247 N N . GLY D 1 312 ? 35.921 74.292 82.936 1.00 82.55 334 GLY D N 1
ATOM 10248 C CA . GLY D 1 312 ? 36.628 74.629 84.150 1.00 83.23 334 GLY D CA 1
ATOM 10249 C C . GLY D 1 312 ? 37.520 75.851 84.054 1.00 83.26 334 GLY D C 1
ATOM 10250 O O . GLY D 1 312 ? 37.852 76.437 85.091 1.00 83.90 334 GLY D O 1
ATOM 10251 N N . GLN D 1 313 ? 37.917 76.250 82.849 1.00 75.01 335 GLN D N 1
ATOM 10252 C CA . GLN D 1 313 ? 38.811 77.389 82.690 1.00 76.42 335 GLN D CA 1
ATOM 10253 C C . GLN D 1 313 ? 38.041 78.696 82.824 1.00 76.01 335 GLN D C 1
ATOM 10254 O O . GLN D 1 313 ? 36.925 78.834 82.315 1.00 76.48 335 GLN D O 1
ATOM 10260 N N . HIS D 1 314 ? 38.649 79.659 83.513 1.00 90.64 336 HIS D N 1
ATOM 10261 C CA . HIS D 1 314 ? 38.053 80.981 83.647 1.00 91.57 336 HIS D CA 1
ATOM 10262 C C . HIS D 1 314 ? 37.909 81.637 82.277 1.00 89.09 336 HIS D C 1
ATOM 10263 O O . HIS D 1 314 ? 38.742 81.456 81.385 1.00 90.84 336 HIS D O 1
ATOM 10270 N N . ILE D 1 315 ? 36.834 82.413 82.116 1.00 70.94 337 ILE D N 1
ATOM 10271 C CA . ILE D 1 315 ? 36.568 83.054 80.831 1.00 70.59 337 ILE D CA 1
ATOM 10272 C C . ILE D 1 315 ? 37.632 84.095 80.508 1.00 74.16 337 ILE D C 1
ATOM 10273 O O . ILE D 1 315 ? 37.943 84.325 79.333 1.00 75.40 337 ILE D O 1
ATOM 10278 N N . ARG D 1 316 ? 38.207 84.739 81.524 1.00 79.79 338 ARG D N 1
ATOM 10279 C CA . ARG D 1 316 ? 39.202 85.775 81.271 1.00 83.13 338 ARG D CA 1
ATOM 10280 C C . ARG D 1 316 ? 40.557 85.189 80.896 1.00 89.00 338 ARG D C 1
ATOM 10281 O O . ARG D 1 316 ? 41.301 85.806 80.125 1.00 91.16 338 ARG D O 1
ATOM 10289 N N . ASP D 1 317 ? 40.892 84.012 81.423 1.00 99.31 339 ASP D N 1
ATOM 10290 C CA . ASP D 1 317 ? 42.193 83.399 81.186 1.00 105.26 339 ASP D CA 1
ATOM 10291 C C . ASP D 1 317 ? 42.187 82.399 80.041 1.00 106.25 339 ASP D C 1
ATOM 10292 O O . ASP D 1 317 ? 43.233 82.179 79.422 1.00 107.90 339 ASP D O 1
ATOM 10297 N N . THR D 1 318 ? 41.044 81.782 79.751 1.00 96.65 340 THR D N 1
ATOM 10298 C CA . THR D 1 318 ? 40.998 80.721 78.758 1.00 99.88 340 THR D CA 1
ATOM 10299 C C . THR D 1 318 ? 41.490 81.232 77.406 1.00 101.27 340 THR D C 1
ATOM 10300 O O . THR D 1 318 ? 41.500 82.434 77.128 1.00 102.03 340 THR D O 1
ATOM 10304 N N . ASP D 1 319 ? 41.902 80.291 76.558 1.00 119.66 341 ASP D N 1
ATOM 10305 C CA . ASP D 1 319 ? 42.379 80.589 75.214 1.00 122.25 341 ASP D CA 1
ATOM 10306 C C . ASP D 1 319 ? 41.360 80.186 74.151 1.00 120.89 341 ASP D C 1
ATOM 10307 O O . ASP D 1 319 ? 41.723 79.908 73.006 1.00 122.62 341 ASP D O 1
ATOM 10312 N N . ALA D 1 320 ? 40.079 80.155 74.519 1.00 78.47 342 ALA D N 1
ATOM 10313 C CA . ALA D 1 320 ? 39.034 79.722 73.602 1.00 78.36 342 ALA D CA 1
ATOM 10314 C C . ALA D 1 320 ? 38.652 80.793 72.590 1.00 76.32 342 ALA D C 1
ATOM 10315 O O . ALA D 1 320 ? 37.891 80.499 71.662 1.00 77.35 342 ALA D O 1
ATOM 10317 N N . PHE D 1 321 ? 39.154 82.016 72.744 1.00 89.86 343 PHE D N 1
ATOM 10318 C CA . PHE D 1 321 ? 38.819 83.138 71.886 1.00 86.32 343 PHE D CA 1
ATOM 10319 C C . PHE D 1 321 ? 40.030 83.485 71.011 1.00 91.96 343 PHE D C 1
ATOM 10320 O O . PHE D 1 321 ? 40.845 82.598 70.699 1.00 96.13 343 PHE D O 1
ATOM 10328 N N . ARG D 1 322 ? 40.140 84.753 70.609 1.00 112.58 344 ARG D N 1
ATOM 10329 C CA . ARG D 1 322 ? 41.199 85.243 69.728 1.00 117.94 344 ARG D CA 1
ATOM 10330 C C . ARG D 1 322 ? 41.011 84.739 68.300 1.00 114.69 344 ARG D C 1
ATOM 10331 O O . ARG D 1 322 ? 41.257 85.483 67.346 1.00 118.68 344 ARG D O 1
ATOM 10339 N N . SER D 1 323 ? 40.579 83.490 68.130 1.00 79.79 345 SER D N 1
ATOM 10340 C CA . SER D 1 323 ? 40.281 83.003 66.792 1.00 79.30 345 SER D CA 1
ATOM 10341 C C . SER D 1 323 ? 38.951 83.536 66.286 1.00 76.70 345 SER D C 1
ATOM 10342 O O . SER D 1 323 ? 38.661 83.408 65.092 1.00 80.06 345 SER D O 1
ATOM 10345 N N . CYS D 1 324 ? 38.147 84.127 67.164 1.00 100.35 346 CYS D N 1
ATOM 10346 C CA . CYS D 1 324 ? 36.922 84.796 66.763 1.00 92.34 346 CYS D CA 1
ATOM 10347 C C . CYS D 1 324 ? 37.234 86.196 66.251 1.00 86.33 346 CYS D C 1
ATOM 10348 O O . CYS D 1 324 ? 38.236 86.810 66.628 1.00 83.10 346 CYS D O 1
ATOM 10351 N N . LYS D 1 325 ? 36.360 86.700 65.388 1.00 85.31 347 LYS D N 1
ATOM 10352 C CA . LYS D 1 325 ? 36.569 88.002 64.767 1.00 85.55 347 LYS D CA 1
ATOM 10353 C C . LYS D 1 325 ? 36.644 89.098 65.825 1.00 83.08 347 LYS D C 1
ATOM 10354 O O . LYS D 1 325 ? 35.882 90.064 65.787 1.00 81.23 347 LYS D O 1
#

Radius of gyration: 39.97 Å; Cα contacts (8 Å, |Δi|>4): 3770; chains: 4; bounding box: 91×83×121 Å

Foldseek 3Di:
DDPQWDADVPQLEIGNAQSADAAQDDGDQQRAYYANEQYADQELEACSPPSHANHAEYHYANHQHAYQDANSVVRHQNYAYDAHAHHAHAEQDQNSCHNPQNHAEYAHAHYAHAAQDANNCQNPQNHAADHHHHYAHAEQDARSCPNPQNYAHYAHDQYAHQAYDLRRCQNPLAHAEDAHEHYADLAQHQSNCLSHAAHAEYHHHHYLHQEADACSCQNHQDRHAEYHHDNNQHAYYYLRRNPNRDAHAYYEHHHYAYAADHQVDDLPNYHYYHHANYQYEQAQRCVVVQVSQLVDDDQDLHAHNDDPVRGRPRSNPDPRYVVD/DDPQWDADPPQLEIANAQSADAAQDDDDQLRAYYANHQYADQELEACSPPRHANHAEYHYANHQHAYQYANSVVRHQNYAYDHHAHHAHAEQDARSCHNPQNHAYYAHDHYAHAAQDARNCQNPQNHAEDHHAQYAHAEQDARSNANPQNYAHYAQDNYAHQAYDLRRCQRHQAHQEDHHAHYADLAQHQSNNLSHAAHAEYAHHQYQHQEAEACSCQNHQDHHAEYEHDNNQHAAYYLRRNPSRDAHAYYEHHHYAYQAYHPVDDLPNYHAYHYENYQHAPADRCVVVQVSVLPDPPRFFYAHNDDPVRHPPTSNPDPRHVVD/DDPQWDADVVQLEIGQAQSADAAQDDGDLCRAYYANEQYADQEQEACSPPSNANHAEYHYANHQHAYQYANSVVRHQNYAYDAHAHHAHAEQDARSCPNPQNHAYYAHAQYAHAEQDANNCQNPQNHAADHHHHYAHAEYDANSCPNPQNYAHYAQDNYAHQAYDLRRCQNPQAHQEYHHANYADLAQRQSNVLSHAAHAYYHHHHYQHQEAEACSCQNRQDHHAEYEHDNNQHAAYYLRRNPSRDAHAYYAHEHHAYAAHHQVDDLPNYHAYHYEPYQHAQEDRCVVVLVSCQVDPPHDWYAHNDDPVRHGPTNNPDPRYVD/DDPPWDADVVQLEIACAQVADAADDDGALCRAYYANHQYADQEQEACRPPSHQNHAEYHYANHQHAYQDQNSVVRHQNYAYDAHAHHAHAEQDARSCPNPQNHAEYAHAHYAHAEADARNCQSPQNHAADHHAHYAHAAQDQNGPPNPQNYAHYAQHNYAHQAYPLNRCQNPQRHQYYAHAHYAPCAQHQSNCLSHAAHAAYHHHQYQHQEADACSCVNHQDRHAHYEHDNNQHQDYDLRRNPSRDAHAYYAHAHYAYQAHHPVDDLPNYHAYHYEPYQHAQAQRRVVVQVSCVVDPPHDWYAHNDDPVRGPPTNNPDPRDPVHD

Sequence (1296 aa):
CPQNCHCHSDLQHVICDKVGLQKIPKVSEKTKLLNLQRNNFPVLAANSFRAMPNLVSLHLQHCQIREVAAGAFRGLKQLIYLYLSHNDIRVLRAGAFDDLTELTYLYLDHNKVTELPRGLLSPLVNLFILQLNNNKIRELRAGAFQGAKDLRWLYLSENALSSLQPGALDDVENLAKFHVDRNQLSSYPSAALSKLRVVEELKLSHNPLKSIPDNAFQSFGRYLETLWLDNTNLEKFSDGAFLGVTTLKHVHLENNRLNQLPSNFPFDSLETLALTNNPWKCTCQLRGLRRWLEAKASRPDATCASPAKFKGQHIRDTDAFRSCCPQNCHCHSDLQHVICDKVGLQKIPKVSEKTKLLNLQRNNFPVLAANSFRAMPNLVSLHLQHCQIREVAAGAFRGLKQLIYLYLSHNDIRVLRAGAFDDLTELTYLYLDHNKVTELPRGLLSPLVNLFILQLNNNKIRELRAGAFQGAKDLRWLYLSENALSSLQPGALDDVENLAKFHVDRNQLSSYPSAALSKLRVVEELKLSHNPLKSIPDNAFQSFGRYLETLWLDNTNLEKFSDGAFLGVTTLKHVHLENNRLNQLPSNFPFDSLETLALTNNPWKCTCQLRGLRRWLEAKASRPDATCASPAKFKGQHIRDTDAFRSCCPQNCHCHSDLQHVICDKVGLQKIPKVSEKTKLLNLQRNNFPVLAANSFRAMPNLVSLHLQHCQIREVAAGAFRGLKQLIYLYLSHNDIRVLRAGAFDDLTELTYLYLDHNKVTELPRGLLSPLVNLFILQLNNNKIRELRAGAFQGAKDLRWLYLSENALSSLQPGALDDVENLAKFHVDRNQLSSYPSAALSKLRVVEELKLSHNPLKSIPDNAFQSFGRYLETLWLDNTNLEKFSDGAFLGVTTLKHVHLENNRLNQLPSNFPFDSLETLALTNNPWKCTCQLRGLRRWLEAKASRPDATCASPAKFKGQHIRDTDAFRSCPQNCHCHSDLQHVICDKVGLQKIPKVSEKTKLLNLQRNNFPVLAANSFRAMPNLVSLHLQHCQIREVAAGAFRGLKQLIYLYLSHNDIRVLRAGAFDDLTELTYLYLDHNKVTELPRGLLSPLVNLFILQLNNNKIRELRAGAFQGAKDLRWLYLSENALSSLQPGALDDVENLAKFHVDRNQLSSYPSAALSKLRVVEELKLSHNPLKSIPDNAFQSFGRYLETLWLDNTNLEKFSDGAFLGVTTLKHVHLENNRLNQLPSNFPFDSLETLALTNNPWKCTCQLRGLRRWLEAKASRPDATCASPAKFKGQHIRDTDAFRSCK

GO terms:
  GO:0005515 protein binding (F, IPI)
  GO:0140150 gel phase of interstitial matrix (C, TAS)